Protein 5YX6 (pdb70)

Organism: Mycobacterium tuberculosis (strain ATCC 25618 / H37Rv) (NCBI:txid83332)

B-factor: mean 38.95, std 10.03, range [18.24, 86.22]

Secondary structure (DSSP, 8-state):
----TTTT-EEEE---SSHHHHHHHHHHHTT-EEEEEE-TT--GGGT--EEETTEEEE-TTTGGG-TT-EEEE--TTSHHHHHHHHHHHHT-SEEEE-S-TTHHHHTT-SHHHHHHH-TT-EEEEEESS-SSSSTT-S---HHHHHHHTTTTTT---TTSPPPPPSS-HHHHHHHHHHHHHHHHHHHHHHHH----EEEEEHHHHHHHHTHHHHHHHH----SEEEEE-SSSEEEEE--SHHHHHHHHHHTT-THHHH-TTTSSHHHHHHTHHHHHHHHHHHHTTS-HHHHHHHHHHTT-EEEE---HHHHTTSHHHHHTT-EEEE--EEEEPPS-EESSS-----PPPPPTTTTHHHH-/----TTTT-EEEE---TTHHHHHHHHHHHTT-EEEEEE-TT--GGGT----TTTGGG-TT-EEEE--TTSHHHHHHHHHHHTT-SEEEE-SPTTHHHHTT-SHHHHHHH-TT-EEEEEESS-SSSSGGGS---HHHHHHHTTTTTT---TTSPPPPPSS-HHHHHHHHHHHHHHHHHHHHHHHH----EEEEEHHHHHHHHTHHHHHHHHH---SEEEEE-SSSEEEEE--SHHHHHHHHHHTT-THHHH-TTTSSHHHHHHTHHHHHHHHHHHHTTS-HHHHHHHHHHTT-EEEE---HHHHTTSHHHHHTT-EEEESSSSS-EEEEPPS-EESSS-----PPPPPTTTTHHHH-/----TTTT-EEEE---SSHHHHHHHHHHHTT-EEEEEE-TT--GGGT------TTTGGG-TT-EEEE--TTSHHHHHHHHHHHTT-SEEEE-SPTTHHHHTT-SHHHHHTT-TT-EEEEEESS-SSSGGG-S---HHHHHHHTTTTTT---TTSPPPPPSS-HHHHHHHHHHHHHHHHHHHHHHHH----EEEEEHHHHHHHHTHHHHHHHH----SEEEEE-SSSEEEEE--SHHHHHHHHHHTT-GGGSS-TTTSSHHHHHHTHHHHHHHHHHHHTTS-HHHHHHHHHHTT-EEEE---HHHHTTSHHHHHTT-EEE---EEEPPS-EESSS-----SPPPPTTTTHHHHS--/----TTTT-EEEE---TTHHHHHHHHHHHTT-EEEEEE-TT--GGGT----GGG-TT-EEEE--TTSHHHHHHHHHHHTT-SEEEE-SPTTHHHHTT-SHHHHHHH-TT-EEEEEESS-SSSSTT-----HHHHHHHTTTTTT---TTSPPPPPSS-HHHHHHHHHHHHHHHHHHHHHHHH----EEEEEHHHHHHHHTHHHHHHHH---SEEEEE-SBSEEEEE--SHHHHHHHHHHTT-THHHH-TTTSSHHHHHHTHHHHHHHHHHHHTTSBHHHHHHHHHHTT-EEEE---HHHHTTSHHHHHTT-EEEE-SSSS-EEEEPPS-EESSS-----PPPPPTTTTHHHH--

Sequence (1424 aa):
NPAKPLDGFRVLDFTQNVAGPLAGQVLVDLGAEVIKVEAPGGEAARQITSVLPGRPPLATYFLPNNRGKKSVTVDLTTEQAKQQMLRLADTADVVLEAFRPGTMEKLGLGPDDLRSRNPNLIYARLTAYGGNGPHGSRPGIDLVVAAEAGMTTGMPTPEGKPQIIPFQLVDNASGHVLAQAVLAALLHRERNGVADVVQVAMYDVAVGLQANQLMMHLNRTQPSDAFRTADGYIVISAYVPKHWQKLCYLIGRPDLVEDQRFAEQRSRSINYAELTAELELALASKTATEWVQLLQANGLMACLAHTWKQVVDTPLFAENDLTLEVGTITVIRTPARYASFRAVVTDPPPTAGEHNAVFLNPAKPLDGFRVLDFTQNVAGPLAGQVLVDLGAEVIKVEAPGGEAARQITLATYFLPNNRGKKSVTVDLTTEQAKQQMLRLADTADVVLEAFRPGTMEKLGLGPDDLRSRNPNLIYARLTAYGGNGPHGSRPGIDLVVAAEAGMTTGMPTPEGKPQIIPFQLVDNASGHVLAQAVLAALLHRERNGVADVVQVAMYDVAVGLQANQLMMHLNRTQPSDAFRTADGYIVISAYVPKHWQKLCYLIGRPDLVEDQRFAEQRSRSINYAELTAELELALASKTATEWVQLLQANGLMACLAHTWKQVVDTPLFAENDLTLEVGRGADTITVIRTPARYASFRAVVTDPPPTAGEHNAVFLNPAKPLDGFRVLDFTQNVAGPLAGQVLVDLGAEVIKVEAPGGEAARQITSPLATYFLPNNRGKKSVTVDLTTEQAKQQMLRLADTADVVLEAFRPGTMEKLGLGPDDLRSRNPNLIYARLTAYGGNGPHGSRPGIDLVVAAEAGMTTGMPTPEGKPQIIPFQLVDNASGHVLAQAVLAALLHRERNGVADVVQVAMYDVAVGLQANQLMMHLNRTQPSDAFRTADGYIVISAYVPKHWQKLCYLIGRPDLVEDQRFAEQRSRSINYAELTAELELALASKTATEWVQLLQANGLMACLAHTWKQVVDTPLFAENDLTLEVTITVIRTPARYASFRAVVTDPPPTAGEHNAVFLARNPAKPLDGFRVLDFTQNVAGPLAGQVLVDLGAEVIKVEAPGGEAARQITYFLPNNRGKKSVTVDLTTEQAKQQMLRLADTADVVLEAFRPGTMEKLGLGPDDLRSRNPNLIYARLTAYGGNGPHGSRPGIDLVVAAEAGMTTGMPTPEGKPQIIPFQLVDNASGHVLAQAVLAALLHRERNGVADVVQVAMYDVAVGLQANQLMMHLNTQPSDAFRTADGYIVISAYVPKHWQKLCYLIGRPDLVEDQRFAEQRSRSINYAELTAELELALASKTATEWVQLLQANGLMACLAHTWKQVVDTPLFAENDLTLEVGRGADTITVIRTPARYASFRAVVTDPPPTAGEHNAVFLA

Structure (mmCIF, N/CA/C/O backbone):
data_5YX6
#
_entry.id   5YX6
#
_cell.length_a   68.261
_cell.length_b   101.922
_cell.length_c   241.324
_cell.angle_alpha   90.00
_cell.angle_beta   90.00
_cell.angle_gamma   90.00
#
_symmetry.space_group_name_H-M   'P 21 21 21'
#
loop_
_entity.id
_entity.type
_entity.pdbx_description
1 polymer 'Uncharacterized protein Rv3272'
2 non-polymer BENZAMIDINE
3 non-polymer GLYCEROL
4 water water
#
loop_
_atom_site.group_PDB
_atom_site.id
_atom_site.type_symbol
_atom_site.label_atom_id
_atom_site.label_alt_id
_atom_site.label_comp_id
_atom_site.label_asym_id
_atom_site.label_entity_id
_atom_site.label_seq_id
_atom_site.pdbx_PDB_ins_code
_atom_site.Cartn_x
_atom_site.Cartn_y
_atom_site.Cartn_z
_atom_site.occupancy
_atom_site.B_iso_or_equiv
_atom_site.auth_seq_id
_atom_site.auth_comp_id
_atom_site.auth_asym_id
_atom_site.auth_atom_id
_atom_site.pdbx_PDB_model_num
ATOM 1 N N . ASN A 1 5 ? -16.032 29.852 -52.298 1.00 53.41 5 ASN A N 1
ATOM 2 C CA . ASN A 1 5 ? -15.537 29.904 -53.671 1.00 54.13 5 ASN A CA 1
ATOM 3 C C . ASN A 1 5 ? -15.091 28.542 -54.244 1.00 49.96 5 ASN A C 1
ATOM 4 O O . ASN A 1 5 ? -15.492 28.201 -55.362 1.00 52.22 5 ASN A O 1
ATOM 6 N N . PRO A 1 6 ? -14.251 27.769 -53.510 1.00 42.97 6 PRO A N 1
ATOM 7 C CA . PRO A 1 6 ? -13.862 26.474 -54.090 1.00 37.24 6 PRO A CA 1
ATOM 8 C C . PRO A 1 6 ? -14.984 25.436 -54.068 1.00 42.08 6 PRO A C 1
ATOM 9 O O . PRO A 1 6 ? -15.871 25.491 -53.217 1.00 42.70 6 PRO A O 1
ATOM 13 N N . ALA A 1 7 ? -14.912 24.471 -54.977 1.00 41.49 7 ALA A N 1
ATOM 14 C CA . ALA A 1 7 ? -15.921 23.423 -55.071 1.00 37.35 7 ALA A CA 1
ATOM 15 C C . ALA A 1 7 ? -16.041 22.600 -53.790 1.00 35.91 7 ALA A C 1
ATOM 16 O O . ALA A 1 7 ? -15.049 22.325 -53.116 1.00 34.54 7 ALA A O 1
ATOM 18 N N . LYS A 1 8 ? -17.265 22.200 -53.467 1.00 34.37 8 LYS A N 1
ATOM 19 C CA . LYS A 1 8 ? -17.506 21.323 -52.326 1.00 33.85 8 LYS A CA 1
ATOM 20 C C . LYS A 1 8 ? -18.096 20.019 -52.844 1.00 32.97 8 LYS A C 1
ATOM 21 O O . LYS A 1 8 ? -18.774 20.018 -53.875 1.00 31.42 8 LYS A O 1
ATOM 27 N N . PRO A 1 9 ? -17.866 18.910 -52.121 1.00 27.31 9 PRO A N 1
ATOM 28 C CA . PRO A 1 9 ? -18.247 17.581 -52.618 1.00 30.12 9 PRO A CA 1
ATOM 29 C C . PRO A 1 9 ? -19.695 17.456 -53.101 1.00 31.16 9 PRO A C 1
ATOM 30 O O . PRO A 1 9 ? -19.915 16.754 -54.081 1.00 28.84 9 PRO A O 1
ATOM 34 N N . LEU A 1 10 ? -20.636 18.143 -52.453 1.00 28.30 10 LEU A N 1
ATOM 35 C CA . LEU A 1 10 ? -22.059 17.964 -52.715 1.00 26.09 10 LEU A CA 1
ATOM 36 C C . LEU A 1 10 ? -22.755 19.136 -53.415 1.00 30.95 10 LEU A C 1
ATOM 37 O O . LEU A 1 10 ? -23.982 19.241 -53.357 1.00 31.12 10 LEU A O 1
ATOM 42 N N . ASP A 1 11 ? -21.988 20.027 -54.039 1.00 34.20 11 ASP A N 1
ATOM 43 C CA . ASP A 1 11 ? -22.572 21.096 -54.862 1.00 37.07 11 ASP A CA 1
ATOM 44 C C . ASP A 1 11 ? -23.588 20.536 -55.850 1.00 35.71 11 ASP A C 1
ATOM 45 O O . ASP A 1 11 ? -23.327 19.538 -56.525 1.00 34.68 11 ASP A O 1
ATOM 50 N N . GLY A 1 12 ? -24.756 21.163 -55.908 1.00 31.02 12 GLY A N 1
ATOM 51 C CA . GLY A 1 12 ? -25.772 20.761 -56.854 1.00 30.16 12 GLY A CA 1
ATOM 52 C C . GLY A 1 12 ? -26.768 19.750 -56.316 1.00 34.05 12 GLY A C 1
ATOM 53 O O . GLY A 1 12 ? -27.821 19.557 -56.917 1.00 43.02 12 GLY A O 1
ATOM 54 N N . PHE A 1 13 ? -26.462 19.110 -55.188 1.00 32.87 13 PHE A N 1
ATOM 55 C CA . PHE A 1 13 ? -27.389 18.134 -54.604 1.00 32.06 13 PHE A CA 1
ATOM 56 C C . PHE A 1 13 ? -28.419 18.811 -53.704 1.00 32.08 13 PHE A C 1
ATOM 57 O O . PHE A 1 13 ? -28.083 19.687 -52.904 1.00 34.71 13 PHE A O 1
ATOM 65 N N . ARG A 1 14 ? -29.665 18.371 -53.808 1.00 28.83 14 ARG A N 1
ATOM 66 C CA . ARG A 1 14 ? -30.730 18.932 -52.993 1.00 27.40 14 ARG A CA 1
ATOM 67 C C . ARG A 1 14 ? -31.261 17.896 -52.007 1.00 25.61 14 ARG A C 1
ATOM 68 O O . ARG A 1 14 ? -31.566 16.765 -52.379 1.00 24.09 14 ARG A O 1
ATOM 76 N N . VAL A 1 15 ? -31.365 18.292 -50.745 1.00 27.77 15 VAL A N 1
ATOM 77 C CA . VAL A 1 15 ? -31.820 17.395 -49.695 1.00 27.16 15 VAL A CA 1
ATOM 78 C C . VAL A 1 15 ? -33.093 17.932 -49.060 1.00 26.31 15 VAL A C 1
ATOM 79 O O . VAL A 1 15 ? -33.164 19.100 -48.698 1.00 30.24 15 VAL A O 1
ATOM 83 N N . LEU A 1 16 ? -34.096 17.073 -48.938 1.00 27.77 16 LEU A N 1
ATOM 84 C CA . LEU A 1 16 ? -35.333 17.398 -48.232 1.00 30.67 16 LEU A CA 1
ATOM 85 C C . LEU A 1 16 ? -35.289 16.839 -46.818 1.00 30.63 16 LEU A C 1
ATOM 86 O O . LEU A 1 16 ? -35.368 15.624 -46.638 1.00 31.79 16 LEU A O 1
ATOM 91 N N . ASP A 1 17 ? -35.175 17.714 -45.823 1.00 28.64 17 ASP A N 1
ATOM 92 C CA . ASP A 1 17 ? -34.908 17.277 -44.445 1.00 31.33 17 ASP A CA 1
ATOM 93 C C . ASP A 1 17 ? -36.162 17.367 -43.570 1.00 30.70 17 ASP A C 1
ATOM 94 O O . ASP A 1 17 ? -36.511 18.451 -43.109 1.00 28.21 17 ASP A O 1
ATOM 99 N N . PHE A 1 18 ? -36.811 16.229 -43.323 1.00 27.96 18 PHE A N 1
ATOM 100 C CA . PHE A 1 18 ? -38.016 16.182 -42.477 1.00 36.16 18 PHE A CA 1
ATOM 101 C C . PHE A 1 18 ? -37.712 15.979 -40.980 1.00 37.14 18 PHE A C 1
ATOM 102 O O . PHE A 1 18 ? -38.638 15.912 -40.169 1.00 37.16 18 PHE A O 1
ATOM 110 N N . THR A 1 19 ? -36.434 15.893 -40.612 1.00 32.89 19 THR A N 1
ATOM 111 C CA . THR A 1 19 ? -36.039 15.490 -39.251 1.00 35.04 19 THR A CA 1
ATOM 112 C C . THR A 1 19 ? -36.212 16.580 -38.191 1.00 34.87 19 THR A C 1
ATOM 113 O O . THR A 1 19 ? -36.270 17.765 -38.509 1.00 40.20 19 THR A O 1
ATOM 117 N N . GLN A 1 20 ? -36.299 16.171 -36.928 1.00 38.76 20 GLN A N 1
ATOM 118 C CA . GLN A 1 20 ? -36.348 17.122 -35.813 1.00 45.39 20 GLN A CA 1
ATOM 119 C C . GLN A 1 20 ? -35.365 16.756 -34.708 1.00 41.68 20 GLN A C 1
ATOM 120 O O . GLN A 1 20 ? -34.782 15.673 -34.722 1.00 41.55 20 GLN A O 1
ATOM 126 N N . ASN A 1 21 ? -35.201 17.671 -33.755 1.00 41.71 21 ASN A N 1
ATOM 127 C CA . ASN A 1 21 ? -34.368 17.462 -32.570 1.00 38.65 21 ASN A CA 1
ATOM 128 C C . ASN A 1 21 ? -32.889 17.416 -32.962 1.00 37.57 21 ASN A C 1
ATOM 129 O O . ASN A 1 21 ? -32.424 18.347 -33.621 1.00 42.14 21 ASN A O 1
ATOM 134 N N . VAL A 1 22 ? -32.135 16.377 -32.599 1.00 41.20 22 VAL A N 1
ATOM 135 C CA . VAL A 1 22 ? -30.669 16.490 -32.765 1.00 38.39 22 VAL A CA 1
ATOM 136 C C . VAL A 1 22 ? -30.012 15.564 -33.804 1.00 32.42 22 VAL A C 1
ATOM 137 O O . VAL A 1 22 ? -29.278 16.051 -34.661 1.00 34.72 22 VAL A O 1
ATOM 141 N N . ALA A 1 23 ? -30.259 14.257 -33.735 1.00 33.52 23 ALA A N 1
ATOM 142 C CA . ALA A 1 23 ? -29.557 13.284 -34.590 1.00 29.88 23 ALA A CA 1
ATOM 143 C C . ALA A 1 23 ? -29.725 13.553 -36.098 1.00 35.05 23 ALA A C 1
ATOM 144 O O . ALA A 1 23 ? -28.739 13.758 -36.820 1.00 33.53 23 ALA A O 1
ATOM 146 N N . GLY A 1 24 ? -30.966 13.523 -36.574 1.00 32.96 24 GLY A N 1
ATOM 147 C CA . GLY A 1 24 ? -31.254 13.804 -37.969 1.00 28.11 24 GLY A CA 1
ATOM 148 C C . GLY A 1 24 ? -30.778 15.167 -38.444 1.00 31.25 24 GLY A C 1
ATOM 149 O O . GLY A 1 24 ? -30.199 15.281 -39.528 1.00 33.76 24 GLY A O 1
ATOM 150 N N . PRO A 1 25 ? -31.044 16.221 -37.660 1.00 33.46 25 PRO A N 1
ATOM 151 C CA . PRO A 1 25 ? -30.530 17.531 -38.081 1.00 32.10 25 PRO A CA 1
ATOM 152 C C . PRO A 1 25 ? -28.998 17.641 -38.127 1.00 29.49 25 PRO A C 1
ATOM 153 O O . PRO A 1 25 ? -28.506 18.434 -38.927 1.00 28.80 25 PRO A O 1
ATOM 157 N N . LEU A 1 26 ? -28.267 16.910 -37.285 1.00 26.75 26 LEU A N 1
ATOM 158 C CA . LEU A 1 26 ? -26.804 16.927 -37.356 1.00 28.62 26 LEU A CA 1
ATOM 159 C C . LEU A 1 26 ? -26.338 16.367 -38.687 1.00 26.02 26 LEU A C 1
ATOM 160 O O . LEU A 1 26 ? -25.450 16.929 -39.320 1.00 30.18 26 LEU A O 1
ATOM 165 N N . ALA A 1 27 ? -26.948 15.261 -39.108 1.00 28.51 27 ALA A N 1
ATOM 166 C CA . ALA A 1 27 ? -26.680 14.680 -40.419 1.00 28.04 27 ALA A CA 1
ATOM 167 C C . ALA A 1 27 ? -26.940 15.726 -41.494 1.00 26.16 27 ALA A C 1
ATOM 168 O O . ALA A 1 27 ? -26.157 15.878 -42.420 1.00 26.66 27 ALA A O 1
ATOM 170 N N . GLY A 1 28 ? -28.038 16.462 -41.356 1.00 28.79 28 GLY A N 1
ATOM 171 C CA . GLY A 1 28 ? -28.332 17.545 -42.275 1.00 27.80 28 GLY A CA 1
ATOM 172 C C . GLY A 1 28 ? -27.248 18.613 -42.280 1.00 30.30 28 GLY A C 1
ATOM 173 O O . GLY A 1 28 ? -26.905 19.148 -43.336 1.00 27.43 28 GLY A O 1
ATOM 174 N N . GLN A 1 29 ? -26.717 18.927 -41.098 1.00 25.32 29 GLN A N 1
ATOM 175 C CA . GLN A 1 29 ? -25.675 19.938 -40.958 1.00 29.02 29 GLN A CA 1
ATOM 176 C C . GLN A 1 29 ? -24.368 19.494 -41.607 1.00 27.40 29 GLN A C 1
ATOM 177 O O . GLN A 1 29 ? -23.664 20.307 -42.189 1.00 31.54 29 GLN A O 1
ATOM 183 N N . VAL A 1 30 ? -24.043 18.210 -41.485 1.00 24.51 30 VAL A N 1
ATOM 184 C CA . VAL A 1 30 ? -22.873 17.649 -42.146 1.00 28.11 30 VAL A CA 1
ATOM 185 C C . VAL A 1 30 ? -22.985 17.793 -43.658 1.00 27.96 30 VAL A C 1
ATOM 186 O O . VAL A 1 30 ? -22.030 18.173 -44.319 1.00 28.49 30 VAL A O 1
ATOM 190 N N . LEU A 1 31 ? -24.155 17.480 -44.198 1.00 26.63 31 LEU A N 1
ATOM 191 C CA . LEU A 1 31 ? -24.410 17.639 -45.626 1.00 27.50 31 LEU A CA 1
ATOM 192 C C . LEU A 1 31 ? -24.291 19.088 -46.095 1.00 29.71 31 LEU A C 1
ATOM 193 O O . LEU A 1 31 ? -23.736 19.358 -47.166 1.00 28.75 31 LEU A O 1
ATOM 198 N N . VAL A 1 32 ? -24.807 20.014 -45.290 1.00 25.40 32 VAL A N 1
ATOM 199 C CA . VAL A 1 32 ? -24.677 21.441 -45.561 1.00 26.73 32 VAL A CA 1
ATOM 200 C C . VAL A 1 32 ? -23.220 21.859 -45.619 1.00 28.29 32 VAL A C 1
ATOM 201 O O . VAL A 1 32 ? -22.816 22.575 -46.528 1.00 27.95 32 VAL A O 1
ATOM 205 N N . ASP A 1 33 ? -22.433 21.401 -44.649 1.00 31.94 33 ASP A N 1
ATOM 206 C CA . ASP A 1 33 ? -21.011 21.729 -44.593 1.00 30.11 33 ASP A CA 1
ATOM 207 C C . ASP A 1 33 ? -20.282 21.226 -45.843 1.00 31.56 33 ASP A C 1
ATOM 208 O O . ASP A 1 33 ? -19.293 21.813 -46.283 1.00 31.71 33 ASP A O 1
ATOM 213 N N . LEU A 1 34 ? -20.786 20.139 -46.415 1.00 27.42 34 LEU A N 1
ATOM 214 C CA . LEU A 1 34 ? -20.195 19.553 -47.606 1.00 28.11 34 LEU A CA 1
ATOM 215 C C . LEU A 1 34 ? -20.796 20.132 -48.896 1.00 27.64 34 LEU A C 1
ATOM 216 O O . LEU A 1 34 ? -20.477 19.677 -49.993 1.00 28.32 34 LEU A O 1
ATOM 221 N N . GLY A 1 35 ? -21.654 21.140 -48.761 1.00 27.91 35 GLY A N 1
ATOM 222 C CA . GLY A 1 35 ? -22.111 21.908 -49.906 1.00 29.29 35 GLY A CA 1
ATOM 223 C C . GLY A 1 35 ? -23.513 21.643 -50.443 1.00 29.52 35 GLY A C 1
ATOM 224 O O . GLY A 1 35 ? -23.942 22.271 -51.417 1.00 30.68 35 GLY A O 1
ATOM 225 N N . ALA A 1 36 ? -24.247 20.735 -49.814 1.00 29.73 36 ALA A N 1
ATOM 226 C CA . ALA A 1 36 ? -25.590 20.405 -50.293 1.00 27.74 36 ALA A CA 1
ATOM 227 C C . ALA A 1 36 ? -26.583 21.517 -49.971 1.00 28.63 36 ALA A C 1
ATOM 228 O O . ALA A 1 36 ? -26.416 22.251 -48.999 1.00 27.89 36 ALA A O 1
ATOM 230 N N . GLU A 1 37 ? -27.601 21.660 -50.810 1.00 30.28 37 GLU A N 1
ATOM 231 C CA . GLU A 1 37 ? -28.737 22.504 -50.481 1.00 28.65 37 GLU A CA 1
ATOM 232 C C . GLU A 1 37 ? -29.717 21.673 -49.673 1.00 28.36 37 GLU A C 1
ATOM 233 O O . GLU A 1 37 ? -30.352 20.772 -50.207 1.00 30.70 37 GLU A O 1
ATOM 239 N N . VAL A 1 38 ? -29.846 21.981 -48.388 1.00 30.50 38 VAL A N 1
ATOM 240 C CA . VAL A 1 38 ? -30.689 21.193 -47.501 1.00 27.85 38 VAL A CA 1
ATOM 241 C C . VAL A 1 38 ? -31.921 21.974 -47.071 1.00 26.45 38 VAL A C 1
ATOM 242 O O . VAL A 1 38 ? -31.825 23.028 -46.459 1.00 28.85 38 VAL A O 1
ATOM 246 N N . ILE A 1 39 ? -33.087 21.446 -47.407 1.00 28.51 39 ILE A N 1
ATOM 247 C CA . ILE A 1 39 ? -34.341 22.140 -47.157 1.00 27.70 39 ILE A CA 1
ATOM 248 C C . ILE A 1 39 ? -35.079 21.483 -46.005 1.00 27.20 39 ILE A C 1
ATOM 249 O O . ILE A 1 39 ? -35.518 20.336 -46.126 1.00 26.18 39 ILE A O 1
ATOM 254 N N . LYS A 1 40 ? -35.178 22.199 -44.885 1.00 25.96 40 LYS A N 1
ATOM 255 C CA . LYS A 1 40 ? -35.955 21.744 -43.738 1.00 30.07 40 LYS A CA 1
ATOM 256 C C . LYS A 1 40 ? -37.439 21.797 -44.067 1.00 28.07 40 LYS A C 1
ATOM 257 O O . LYS A 1 40 ? -37.901 22.746 -44.686 1.00 26.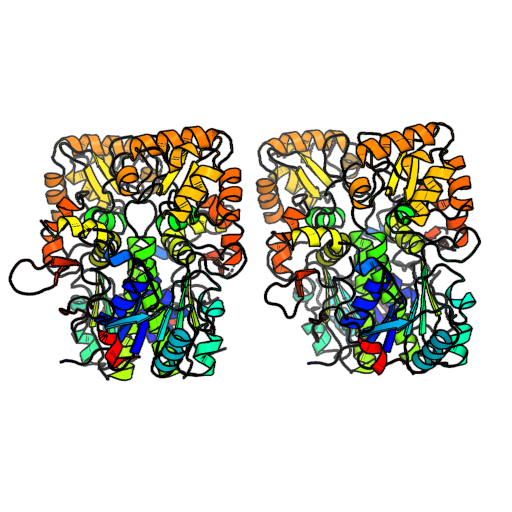56 40 LYS A O 1
ATOM 263 N N . VAL A 1 41 ? -38.171 20.770 -43.658 1.00 27.14 41 VAL A N 1
ATOM 264 C CA . VAL A 1 41 ? -39.619 20.776 -43.731 1.00 29.77 41 VAL A CA 1
ATOM 265 C C . VAL A 1 41 ? -40.172 20.833 -42.305 1.00 34.08 41 VAL A C 1
ATOM 266 O O . VAL A 1 41 ? -40.036 19.876 -41.549 1.00 36.66 41 VAL A O 1
ATOM 270 N N . GLU A 1 42 ? -40.775 21.959 -41.927 1.00 35.24 42 GLU A N 1
ATOM 271 C CA . GLU A 1 42 ? -41.234 22.134 -40.547 1.00 34.47 42 GLU A CA 1
ATOM 272 C C . GLU A 1 42 ? -42.752 22.254 -40.463 1.00 41.28 42 GLU A C 1
ATOM 273 O O . GLU A 1 42 ? -43.421 22.609 -41.439 1.00 34.11 42 GLU A O 1
ATOM 279 N N . ALA A 1 43 ? -43.285 21.951 -39.283 1.00 40.83 43 ALA A N 1
ATOM 280 C CA . ALA A 1 43 ? -44.693 22.159 -38.997 1.00 40.73 43 ALA A CA 1
ATOM 281 C C . ALA A 1 43 ? -44.977 23.652 -39.022 1.00 45.35 43 ALA A C 1
ATOM 282 O O . ALA A 1 43 ? -44.055 24.445 -38.820 1.00 39.09 43 ALA A O 1
ATOM 284 N N . PRO A 1 44 ? -46.236 24.043 -39.314 1.00 46.52 44 PRO A N 1
ATOM 285 C CA . PRO A 1 44 ? -46.607 25.462 -39.341 1.00 44.23 44 PRO A CA 1
ATOM 286 C C . PRO A 1 44 ? -46.156 26.163 -38.071 1.00 43.15 44 PRO A C 1
ATOM 287 O O . PRO A 1 44 ? -46.399 25.652 -36.976 1.00 46.35 44 PRO A O 1
ATOM 291 N N . GLY A 1 45 ? -45.492 27.301 -38.209 1.00 44.76 45 GLY A N 1
ATOM 292 C CA . GLY A 1 45 ? -45.032 28.036 -37.045 1.00 50.10 45 GLY A CA 1
ATOM 293 C C . GLY A 1 45 ? -43.602 27.690 -36.669 1.00 50.03 45 GLY A C 1
ATOM 294 O O . GLY A 1 45 ? -43.016 28.332 -35.792 1.00 51.79 45 GLY A O 1
ATOM 295 N N . GLY A 1 46 ? -43.043 26.673 -37.325 1.00 44.54 46 GLY A N 1
ATOM 296 C CA . GLY A 1 46 ? -41.691 26.223 -37.033 1.00 42.60 46 GLY A CA 1
ATOM 297 C C . GLY A 1 46 ? -41.527 24.997 -36.153 1.00 40.00 46 GLY A C 1
ATOM 298 O O . GLY A 1 46 ? -42.444 24.587 -35.453 1.00 45.15 46 GLY A O 1
ATOM 299 N N . GLU A 1 47 ? -40.334 24.414 -36.204 1.00 43.02 47 GLU A N 1
ATOM 300 C CA . GLU A 1 47 ? -39.984 23.256 -35.392 1.00 45.31 47 GLU A CA 1
ATOM 301 C C . GLU A 1 47 ? -40.037 23.623 -33.905 1.00 45.26 47 GLU A C 1
ATOM 302 O O . GLU A 1 47 ? -39.674 24.735 -33.521 1.00 44.16 47 GLU A O 1
ATOM 308 N N . ALA A 1 48 ? -40.474 22.691 -33.067 1.00 39.56 48 ALA A N 1
ATOM 309 C CA . ALA A 1 48 ? -40.630 22.974 -31.640 1.00 48.13 48 ALA A CA 1
ATOM 310 C C . ALA A 1 48 ? -39.300 23.310 -30.952 1.00 47.11 48 ALA A C 1
ATOM 311 O O . ALA A 1 48 ? -39.259 24.089 -29.999 1.00 46.27 48 ALA A O 1
ATOM 313 N N . ALA A 1 49 ? -38.215 22.715 -31.438 1.00 45.82 49 ALA A N 1
ATOM 314 C CA . ALA A 1 49 ? -36.894 22.924 -30.850 1.00 43.82 49 ALA A CA 1
ATOM 315 C C . ALA A 1 49 ? -36.404 24.367 -30.966 1.00 44.34 49 ALA A C 1
ATOM 316 O O . ALA A 1 49 ? -35.431 24.742 -30.318 1.00 42.04 49 ALA A O 1
ATOM 318 N N . ARG A 1 50 ? -37.045 25.158 -31.822 1.00 42.69 50 ARG A N 1
ATOM 319 C CA . ARG A 1 50 ? -36.726 26.581 -31.931 1.00 44.56 50 ARG A CA 1
ATOM 320 C C . ARG A 1 50 ? -37.040 27.310 -30.627 1.00 48.78 50 ARG A C 1
ATOM 321 O O . ARG A 1 50 ? -36.408 28.313 -30.301 1.00 48.37 50 ARG A O 1
ATOM 329 N N . GLN A 1 51 ? -38.022 26.802 -29.888 1.00 45.68 51 GLN A N 1
ATOM 330 C CA . GLN A 1 51 ? -38.524 27.506 -28.717 1.00 51.61 51 GLN A CA 1
ATOM 331 C C . GLN A 1 51 ? -37.789 27.104 -27.438 1.00 51.83 51 GLN A C 1
ATOM 332 O O . GLN A 1 51 ? -37.746 27.874 -26.480 1.00 51.46 51 GLN A O 1
ATOM 338 N N . ILE A 1 52 ? -37.212 25.904 -27.428 1.00 48.96 52 ILE A N 1
ATOM 339 C CA . ILE A 1 52 ? -36.443 25.430 -26.277 1.00 51.12 52 ILE A CA 1
ATOM 340 C C . ILE A 1 52 ? -35.154 26.234 -26.113 1.00 52.55 52 ILE A C 1
ATOM 341 O O . ILE A 1 52 ? -34.153 25.965 -26.780 1.00 53.75 52 ILE A O 1
ATOM 346 N N . THR A 1 53 ? -35.186 27.234 -25.242 1.00 50.85 53 THR A N 1
ATOM 347 C CA . THR A 1 53 ? -34.067 28.161 -25.119 1.00 52.78 53 THR A CA 1
ATOM 348 C C . THR A 1 53 ? -33.293 28.043 -23.793 1.00 55.38 53 THR A C 1
ATOM 349 O O . THR A 1 53 ? -33.800 27.492 -22.814 1.00 53.70 53 THR A O 1
ATOM 353 N N . SER A 1 54 ? -32.064 28.560 -23.779 1.00 51.53 54 SER A N 1
ATOM 354 C CA . SER A 1 54 ? -31.282 28.702 -22.550 1.00 52.12 54 SER A CA 1
ATOM 355 C C . SER A 1 54 ? -30.943 30.176 -22.292 1.00 53.31 54 SER A C 1
ATOM 356 O O . SER A 1 54 ? -30.673 30.935 -23.226 1.00 51.77 54 SER A O 1
ATOM 359 N N . VAL A 1 55 ? -30.953 30.568 -21.019 1.00 51.73 55 VAL A N 1
ATOM 360 C CA . VAL A 1 55 ? -30.759 31.967 -20.625 1.00 54.52 55 VAL A CA 1
ATOM 361 C C . VAL A 1 55 ? -29.331 32.496 -20.818 1.00 52.49 55 VAL A C 1
ATOM 362 O O . VAL A 1 55 ? -28.367 31.908 -20.329 1.00 52.82 55 VAL A O 1
ATOM 366 N N . LEU A 1 56 ? -29.216 33.616 -21.528 1.00 48.28 56 LEU A N 1
ATOM 367 C CA . LEU A 1 56 ? -27.961 34.350 -21.658 1.00 48.59 56 LEU A CA 1
ATOM 368 C C . LEU A 1 56 ? -28.113 35.726 -21.036 1.00 52.47 56 LEU A C 1
ATOM 369 O O . LEU A 1 56 ? -28.772 36.582 -21.621 1.00 57.80 56 LEU A O 1
ATOM 374 N N . PRO A 1 57 ? -27.516 35.948 -19.853 1.00 50.10 57 PRO A N 1
ATOM 375 C CA . PRO A 1 57 ? -27.626 37.227 -19.133 1.00 46.65 57 PRO A CA 1
ATOM 376 C C . PRO A 1 57 ? -27.346 38.460 -20.004 1.00 51.13 57 PRO A C 1
ATOM 377 O O . PRO A 1 57 ? -26.237 38.593 -20.539 1.00 50.37 57 PRO A O 1
ATOM 381 N N . GLY A 1 58 ? -28.375 39.308 -20.133 1.00 51.13 58 GLY A N 1
ATOM 382 C CA . GLY A 1 58 ? -28.401 40.582 -20.879 1.00 46.35 58 GLY A CA 1
ATOM 383 C C . GLY A 1 58 ? -28.721 40.437 -22.371 1.00 51.43 58 GLY A C 1
ATOM 384 O O . GLY A 1 58 ? -28.745 41.431 -23.102 1.00 53.54 58 GLY A O 1
ATOM 385 N N . ARG A 1 59 ? -28.976 39.214 -22.823 1.00 52.60 59 ARG A N 1
ATOM 386 C CA . ARG A 1 59 ? -29.162 38.956 -24.248 1.00 50.12 59 ARG A CA 1
ATOM 387 C C . ARG A 1 59 ? -30.367 38.058 -24.495 1.00 50.24 59 ARG A C 1
ATOM 388 O O . ARG A 1 59 ? -30.807 37.352 -23.587 1.00 48.13 59 ARG A O 1
ATOM 396 N N . PRO A 1 60 ? -30.916 38.091 -25.724 1.00 54.51 60 PRO A N 1
ATOM 397 C CA . PRO A 1 60 ? -31.975 37.131 -26.060 1.00 53.72 60 PRO A CA 1
ATOM 398 C C . PRO A 1 60 ? -31.516 35.686 -25.828 1.00 53.98 60 PRO A C 1
ATOM 399 O O . PRO A 1 60 ? -30.354 35.356 -26.111 1.00 46.12 60 PRO A O 1
ATOM 403 N N . PRO A 1 61 ? -32.416 34.844 -25.292 1.00 52.98 61 PRO A N 1
ATOM 404 C CA . PRO A 1 61 ? -32.189 33.413 -25.056 1.00 54.36 61 PRO A CA 1
ATOM 405 C C . PRO A 1 61 ? -31.594 32.676 -26.270 1.00 55.36 61 PRO A C 1
ATOM 406 O O . PRO A 1 61 ? -31.833 33.056 -27.423 1.00 53.32 61 PRO A O 1
ATOM 410 N N . LEU A 1 62 ? -30.830 31.622 -25.994 1.00 49.03 62 LEU A N 1
ATOM 411 C CA . LEU A 1 62 ? -30.162 30.842 -27.029 1.00 45.41 62 LEU A CA 1
ATOM 412 C C . LEU A 1 62 ? -30.830 29.483 -27.253 1.00 51.53 62 LEU A C 1
ATOM 413 O O . LEU A 1 62 ? -30.878 28.641 -26.352 1.00 51.29 62 LEU A O 1
ATOM 418 N N . ALA A 1 63 ? -31.374 29.299 -28.456 1.00 55.45 63 ALA A N 1
ATOM 419 C CA . ALA A 1 63 ? -31.989 28.042 -28.884 1.00 49.16 63 ALA A CA 1
ATOM 420 C C . ALA A 1 63 ? -30.904 26.983 -29.002 1.00 43.96 63 ALA A C 1
ATOM 421 O O . ALA A 1 63 ? -30.462 26.643 -30.094 1.00 48.39 63 ALA A O 1
ATOM 423 N N . THR A 1 64 ? -30.459 26.487 -27.858 1.00 51.66 64 THR A N 1
ATOM 424 C CA . THR A 1 64 ? -29.276 25.643 -27.776 1.00 50.06 64 THR A CA 1
ATOM 425 C C . THR A 1 64 ? -29.370 24.329 -28.557 1.00 46.09 64 THR A C 1
ATOM 426 O O . THR A 1 64 ? -28.354 23.773 -28.958 1.00 47.84 64 THR A O 1
ATOM 430 N N . TYR A 1 65 ? -30.574 23.841 -28.811 1.00 46.10 65 TYR A N 1
ATOM 431 C CA . TYR A 1 65 ? -30.700 22.614 -29.589 1.00 48.66 65 TYR A CA 1
ATOM 432 C C . TYR A 1 65 ? -30.885 22.903 -31.083 1.00 50.44 65 TYR A C 1
ATOM 433 O O . TYR A 1 65 ? -30.338 22.190 -31.928 1.00 53.42 65 TYR A O 1
ATOM 442 N N . PHE A 1 66 ? -31.643 23.945 -31.413 1.00 41.90 66 PHE A N 1
ATOM 443 C CA . PHE A 1 66 ? -31.928 24.233 -32.813 1.00 40.99 66 PHE A CA 1
ATOM 444 C C . PHE A 1 66 ? -30.766 24.884 -33.579 1.00 36.57 66 PHE A C 1
ATOM 445 O O . PHE A 1 66 ? -30.394 24.435 -34.660 1.00 35.77 66 PHE A O 1
ATOM 453 N N . LEU A 1 67 ? -30.198 25.940 -33.016 1.00 35.93 67 LEU A N 1
ATOM 454 C CA . LEU A 1 67 ? -29.242 26.766 -33.750 1.00 39.11 67 LEU A CA 1
ATOM 455 C C . LEU A 1 67 ? -27.976 26.054 -34.275 1.00 39.42 67 LEU A C 1
ATOM 456 O O . LEU A 1 67 ? -27.585 26.270 -35.427 1.00 39.29 67 LEU A O 1
ATOM 461 N N . PRO A 1 68 ? -27.323 25.213 -33.450 1.00 42.03 68 PRO A N 1
ATOM 462 C CA . PRO A 1 68 ? -26.052 24.670 -33.952 1.00 35.21 68 PRO A CA 1
ATOM 463 C C . PRO A 1 68 ? -26.167 23.710 -35.144 1.00 36.75 68 PRO A C 1
ATOM 464 O O . PRO A 1 68 ? -25.200 23.585 -35.889 1.00 41.21 68 PRO A O 1
ATOM 468 N N . ASN A 1 69 ? -27.309 23.056 -35.334 1.00 35.27 69 ASN A N 1
ATOM 469 C CA . ASN A 1 69 ? -27.406 22.038 -36.374 1.00 33.86 69 ASN A CA 1
ATOM 470 C C . ASN A 1 69 ? -28.301 22.404 -37.572 1.00 36.01 69 ASN A C 1
ATOM 471 O O . ASN A 1 69 ? -28.684 21.526 -38.348 1.00 30.36 69 ASN A O 1
ATOM 476 N N . ASN A 1 70 ? -28.635 23.683 -37.730 1.00 33.17 70 ASN A N 1
ATOM 477 C CA . ASN A 1 70 ? -29.479 24.100 -38.851 1.00 30.63 70 ASN A CA 1
ATOM 478 C C . ASN A 1 70 ? -28.976 25.352 -39.551 1.00 30.68 70 ASN A C 1
ATOM 479 O O . ASN A 1 70 ? -29.732 26.047 -40.215 1.00 34.89 70 ASN A O 1
ATOM 484 N N . ARG A 1 71 ? -27.693 25.640 -39.399 1.00 30.48 71 ARG A N 1
ATOM 485 C CA . ARG A 1 71 ? -27.093 26.779 -40.065 1.00 31.65 71 ARG A CA 1
ATOM 486 C C . ARG A 1 71 ? -26.965 26.515 -41.563 1.00 35.27 71 ARG A C 1
ATOM 487 O O . ARG A 1 71 ? -26.599 25.416 -41.977 1.00 34.72 71 ARG A O 1
ATOM 495 N N . GLY A 1 72 ? -27.322 27.506 -42.375 1.00 37.34 72 GLY A N 1
ATOM 496 C CA . GLY A 1 72 ? -27.146 27.404 -43.812 1.00 33.81 72 GLY A CA 1
ATOM 497 C C . GLY A 1 72 ? -28.221 26.551 -44.451 1.00 29.35 72 GLY A C 1
ATOM 498 O O . GLY A 1 72 ? -28.169 26.261 -45.644 1.00 31.13 72 GLY A O 1
ATOM 499 N N . LYS A 1 73 ? -29.191 26.120 -43.657 1.00 31.02 73 LYS A N 1
ATOM 500 C CA . LYS A 1 73 ? -30.310 25.384 -44.215 1.00 29.08 73 LYS A CA 1
ATOM 501 C C . LYS A 1 73 ? -31.385 26.339 -44.712 1.00 34.26 73 LYS A C 1
ATOM 502 O O . LYS A 1 73 ? -31.374 27.527 -44.387 1.00 31.73 73 LYS A O 1
ATOM 508 N N . LYS A 1 74 ? -32.283 25.818 -45.539 1.00 31.55 74 LYS A N 1
ATOM 509 C CA . LYS A 1 74 ? -33.478 26.541 -45.931 1.00 31.04 74 LYS A CA 1
ATOM 510 C C . LYS A 1 74 ? -34.694 25.940 -45.252 1.00 30.34 74 LYS A C 1
ATOM 511 O O . LYS A 1 74 ? -34.632 24.826 -44.734 1.00 31.12 74 LYS A O 1
ATOM 517 N N . SER A 1 75 ? -35.796 26.681 -45.240 1.00 29.49 75 SER A N 1
ATOM 518 C CA . SER A 1 75 ? -36.987 26.233 -44.538 1.00 28.75 75 SER A CA 1
ATOM 519 C C . SER A 1 75 ? -38.276 26.436 -45.321 1.00 31.93 75 SER A C 1
ATOM 520 O O . SER A 1 75 ? -38.504 27.492 -45.924 1.00 31.11 75 SER A O 1
ATOM 523 N N . VAL A 1 76 ? -39.107 25.400 -45.319 1.00 26.60 76 VAL A N 1
ATOM 524 C CA . VAL A 1 76 ? -40.467 25.525 -45.793 1.00 30.14 76 VAL A CA 1
ATOM 525 C C . VAL A 1 76 ? -41.353 25.124 -44.626 1.00 35.97 76 VAL A C 1
ATOM 526 O O . VAL A 1 76 ? -41.010 24.241 -43.835 1.00 35.06 76 VAL A O 1
ATOM 530 N N . THR A 1 77 ? -42.477 25.813 -44.503 1.00 37.35 77 THR A N 1
ATOM 531 C CA . THR A 1 77 ? -43.445 25.518 -43.474 1.00 33.51 77 THR A CA 1
ATOM 532 C C . THR A 1 77 ? -44.673 24.923 -44.131 1.00 36.99 77 THR A C 1
ATOM 533 O O . THR A 1 77 ? -45.226 25.467 -45.097 1.00 38.33 77 THR A O 1
ATOM 537 N N . VAL A 1 78 ? -45.079 23.772 -43.620 1.00 35.82 78 VAL A N 1
ATOM 538 C CA . VAL A 1 78 ? -46.171 23.045 -44.229 1.00 42.98 78 VAL A CA 1
ATOM 539 C C . VAL A 1 78 ? -46.900 22.174 -43.203 1.00 44.16 78 VAL A C 1
ATOM 540 O O . VAL A 1 78 ? -46.283 21.665 -42.268 1.00 40.98 78 VAL A O 1
ATOM 544 N N . ASP A 1 79 ? -48.208 22.004 -43.387 1.00 44.36 79 ASP A N 1
ATOM 545 C CA . ASP A 1 79 ? -49.003 21.082 -42.572 1.00 49.25 79 ASP A CA 1
ATOM 546 C C . ASP A 1 79 ? -49.214 19.787 -43.340 1.00 48.03 79 ASP A C 1
ATOM 547 O O . ASP A 1 79 ? -50.048 19.731 -44.242 1.00 49.15 79 ASP A O 1
ATOM 552 N N . LEU A 1 80 ? -48.481 18.746 -42.958 1.00 47.00 80 LEU A N 1
ATOM 553 C CA . LEU A 1 80 ? -48.385 17.529 -43.766 1.00 48.67 80 LEU A CA 1
ATOM 554 C C . LEU A 1 80 ? -49.675 16.695 -43.852 1.00 53.83 80 LEU A C 1
ATOM 555 O O . LEU A 1 80 ? -49.789 15.819 -44.714 1.00 50.28 80 LEU A O 1
ATOM 560 N N . THR A 1 81 ? -50.647 16.975 -42.984 1.00 54.27 81 THR A N 1
ATOM 561 C CA . THR A 1 81 ? -51.916 16.237 -42.999 1.00 54.91 81 THR A CA 1
ATOM 562 C C . THR A 1 81 ? -52.875 16.668 -44.111 1.00 55.22 81 THR A C 1
ATOM 563 O O . THR A 1 81 ? -53.746 15.895 -44.506 1.00 62.77 81 THR A O 1
ATOM 567 N N . THR A 1 82 ? -52.723 17.892 -44.610 1.00 53.14 82 THR A N 1
ATOM 568 C CA . THR A 1 82 ? -53.625 18.411 -45.638 1.00 49.69 82 THR A CA 1
ATOM 569 C C . THR A 1 82 ? -53.163 17.968 -47.018 1.00 48.11 82 THR A C 1
ATOM 570 O O . THR A 1 82 ? -51.975 17.730 -47.229 1.00 51.66 82 THR A O 1
ATOM 574 N N . GLU A 1 83 ? -54.099 17.870 -47.958 1.00 45.29 83 GLU A N 1
ATOM 575 C CA . GLU A 1 83 ? -53.784 17.410 -49.307 1.00 48.51 83 GLU A CA 1
ATOM 576 C C . GLU A 1 83 ? -52.874 18.375 -50.064 1.00 47.75 83 GLU A C 1
ATOM 577 O O . GLU A 1 83 ? -52.068 17.956 -50.897 1.00 47.65 83 GLU A O 1
ATOM 583 N N . GLN A 1 84 ? -52.989 19.663 -49.758 1.00 49.56 84 GLN A N 1
ATOM 584 C CA . GLN A 1 84 ? -52.173 20.681 -50.414 1.00 48.32 84 GLN A CA 1
ATOM 585 C C . GLN A 1 84 ? -50.679 20.481 -50.137 1.00 45.05 84 GLN A C 1
ATOM 586 O O . GLN A 1 84 ? -49.855 20.606 -51.042 1.00 43.18 84 GLN A O 1
ATOM 592 N N . ALA A 1 85 ? -50.337 20.181 -48.887 1.00 43.29 85 ALA A N 1
ATOM 593 C CA . ALA A 1 85 ? -48.943 19.942 -48.514 1.00 44.88 85 ALA A CA 1
ATOM 594 C C . ALA A 1 85 ? -48.401 18.670 -49.144 1.00 44.47 85 ALA A C 1
ATOM 595 O O . ALA A 1 85 ? -47.257 18.646 -49.602 1.00 42.76 85 ALA A O 1
ATOM 597 N N . LYS A 1 86 ? -49.223 17.622 -49.166 1.00 44.37 86 LYS A N 1
ATOM 598 C CA . LYS A 1 86 ? -48.835 16.361 -49.785 1.00 40.70 86 LYS A CA 1
ATOM 599 C C . LYS A 1 86 ? -48.401 16.601 -51.222 1.00 43.84 86 LYS A C 1
ATOM 600 O O . LYS A 1 86 ? -47.363 16.111 -51.650 1.00 42.04 86 LYS A O 1
ATOM 602 N N . GLN A 1 87 ? -49.176 17.389 -51.957 1.00 39.78 87 GLN A N 1
ATOM 603 C CA . GLN A 1 87 ? -48.848 17.652 -53.350 1.00 41.87 87 GLN A CA 1
ATOM 604 C C . GLN A 1 87 ? -47.613 18.531 -53.512 1.00 41.02 87 GLN A C 1
ATOM 605 O O . GLN A 1 87 ? -46.825 18.338 -54.435 1.00 41.20 87 GLN A O 1
ATOM 611 N N . GLN A 1 88 ? -47.460 19.513 -52.634 1.00 39.41 88 GLN A N 1
ATOM 612 C CA . GLN A 1 88 ? -46.286 20.376 -52.663 1.00 40.68 88 GLN A CA 1
ATOM 613 C C . GLN A 1 88 ? -45.017 19.576 -52.360 1.00 39.45 88 GLN A C 1
ATOM 614 O O . GLN A 1 88 ? -43.978 19.756 -53.003 1.00 36.56 88 GLN A O 1
ATOM 620 N N . MET A 1 89 ? -45.133 18.663 -51.402 1.00 35.56 89 MET A N 1
ATOM 621 C CA . MET A 1 89 ? -44.029 17.813 -51.000 1.00 33.47 89 MET A CA 1
ATOM 622 C C . MET A 1 89 ? -43.678 16.824 -52.094 1.00 37.00 89 MET A C 1
ATOM 623 O O . MET A 1 89 ? -42.506 16.498 -52.280 1.00 34.65 89 MET A O 1
ATOM 628 N N . LEU A 1 90 ? -44.692 16.329 -52.800 1.00 37.17 90 LEU A N 1
ATOM 629 C CA . LEU A 1 90 ? -44.457 15.416 -53.913 1.00 37.65 90 LEU A CA 1
ATOM 630 C C . LEU A 1 90 ? -43.738 16.140 -55.045 1.00 37.68 90 LEU A C 1
ATOM 631 O O . LEU A 1 90 ? -42.817 15.597 -55.646 1.00 41.89 90 LEU A O 1
ATOM 636 N N . ARG A 1 91 ? -44.144 17.373 -55.322 1.00 34.41 91 ARG A N 1
ATOM 637 C CA . ARG A 1 91 ? -43.495 18.157 -56.365 1.00 39.50 91 ARG A CA 1
ATOM 638 C C . ARG A 1 91 ? -42.083 18.559 -55.960 1.00 38.48 91 ARG A C 1
ATOM 639 O O . ARG A 1 91 ? -41.174 18.568 -56.787 1.00 36.91 91 ARG A O 1
ATOM 647 N N . LEU A 1 92 ? -41.909 18.908 -54.689 1.00 31.54 92 LEU A N 1
ATOM 648 C CA . LEU A 1 92 ? -40.600 19.278 -54.187 1.00 34.35 92 LEU A CA 1
ATOM 649 C C . LEU A 1 92 ? -39.662 18.059 -54.231 1.00 35.01 92 LEU A C 1
ATOM 650 O O . LEU A 1 92 ? -38.492 18.181 -54.585 1.00 38.17 92 LEU A O 1
ATOM 655 N N . ALA A 1 93 ? -40.179 16.886 -53.884 1.00 33.35 93 ALA A N 1
ATOM 656 C CA . ALA A 1 93 ? -39.377 15.663 -53.895 1.00 33.68 93 ALA A CA 1
ATOM 657 C C . ALA A 1 93 ? -38.950 15.235 -55.304 1.00 37.92 93 ALA A C 1
ATOM 658 O O . ALA A 1 93 ? -37.895 14.623 -55.479 1.00 36.88 93 ALA A O 1
ATOM 660 N N . ASP A 1 94 ? -39.765 15.543 -56.308 1.00 38.85 94 ASP A N 1
ATOM 661 C CA . ASP A 1 94 ? -39.385 15.252 -57.690 1.00 40.19 94 ASP A CA 1
ATOM 662 C C . ASP A 1 94 ? -38.069 15.936 -58.060 1.00 39.39 94 ASP A C 1
ATOM 663 O O . ASP A 1 94 ? -37.349 15.476 -58.940 1.00 40.10 94 ASP A O 1
ATOM 668 N N . THR A 1 95 ? -37.743 17.014 -57.356 1.00 36.49 95 THR A N 1
ATOM 669 C CA . THR A 1 95 ? -36.546 17.781 -57.653 1.00 34.15 95 THR A CA 1
ATOM 670 C C . THR A 1 95 ? -35.386 17.421 -56.730 1.00 34.68 95 THR A C 1
ATOM 671 O O . THR A 1 95 ? -34.305 18.002 -56.835 1.00 33.93 95 THR A O 1
ATOM 675 N N . ALA A 1 96 ? -35.606 16.472 -55.824 1.00 35.18 96 ALA A N 1
ATOM 676 C CA . ALA A 1 96 ? -34.622 16.193 -54.778 1.00 34.03 96 ALA A CA 1
ATOM 677 C C . ALA A 1 96 ? -33.729 14.996 -55.085 1.00 34.30 96 ALA A C 1
ATOM 678 O O . ALA A 1 96 ? -34.141 14.047 -55.746 1.00 34.02 96 ALA A O 1
ATOM 680 N N . ASP A 1 97 ? -32.507 15.039 -54.563 1.00 30.97 97 ASP A N 1
ATOM 681 C CA . ASP A 1 97 ? -31.604 13.905 -54.639 1.00 28.34 97 ASP A CA 1
ATOM 682 C C . ASP A 1 97 ? -31.786 12.995 -53.424 1.00 27.68 97 ASP A C 1
ATOM 683 O O . ASP A 1 97 ? -31.679 11.774 -53.526 1.00 27.17 97 ASP A O 1
ATOM 688 N N . VAL A 1 98 ? -32.059 13.598 -52.271 1.00 28.28 98 VAL A N 1
ATOM 689 C CA . VAL A 1 98 ? -32.196 12.851 -51.020 1.00 26.85 98 VAL A CA 1
ATOM 690 C C . VAL A 1 98 ? -33.412 13.304 -50.213 1.00 28.42 98 VAL A C 1
ATOM 691 O O . VAL A 1 98 ? -33.707 14.495 -50.129 1.00 27.73 98 VAL A O 1
ATOM 695 N N . VAL A 1 99 ? -34.115 12.345 -49.627 1.00 26.04 99 VAL A N 1
ATOM 696 C CA . VAL A 1 99 ? -35.058 12.636 -48.559 1.00 29.60 99 VAL A CA 1
ATOM 697 C C . VAL A 1 99 ? -34.535 12.066 -47.231 1.00 29.25 99 VAL A C 1
ATOM 698 O O . VAL A 1 99 ? -34.158 10.894 -47.166 1.00 29.07 99 VAL A O 1
ATOM 702 N N . LEU A 1 100 ? -34.496 12.905 -46.193 1.00 28.07 100 LEU A N 1
ATOM 703 C CA . LEU A 1 100 ? -34.153 12.489 -44.827 1.00 26.29 100 LEU A CA 1
ATOM 704 C C . LEU A 1 100 ? -35.391 12.506 -43.963 1.00 31.25 100 LEU A C 1
ATOM 705 O O . LEU A 1 100 ? -36.071 13.531 -43.872 1.00 32.51 100 LEU A O 1
ATOM 710 N N . GLU A 1 101 ? -35.698 11.381 -43.330 1.00 33.94 101 GLU A N 1
ATOM 711 C CA . GLU A 1 101 ? -36.873 11.312 -42.466 1.00 36.48 101 GLU A CA 1
ATOM 712 C C . GLU A 1 101 ? -36.609 10.606 -41.130 1.00 35.06 101 GLU A C 1
ATOM 713 O O . GLU A 1 101 ? -35.898 9.605 -41.085 1.00 37.02 101 GLU A O 1
ATOM 719 N N . ALA A 1 102 ? -37.206 11.115 -40.051 1.00 37.44 102 ALA A N 1
ATOM 720 C CA . ALA A 1 102 ? -36.983 10.566 -38.714 1.00 36.64 102 ALA A CA 1
ATOM 721 C C . ALA A 1 102 ? -38.260 10.469 -37.869 1.00 43.63 102 ALA A C 1
ATOM 722 O O . ALA A 1 102 ? -38.206 10.556 -36.642 1.00 47.00 102 ALA A O 1
ATOM 724 N N . PHE A 1 103 ? -39.405 10.296 -38.516 1.00 40.43 103 PHE A N 1
ATOM 725 C CA . PHE A 1 103 ? -40.629 10.017 -37.782 1.00 46.62 103 PHE A CA 1
ATOM 726 C C . PHE A 1 103 ? -40.573 8.571 -37.321 1.00 52.44 103 PHE A C 1
ATOM 727 O O . PHE A 1 103 ? -39.712 7.812 -37.766 1.00 50.54 103 PHE A O 1
ATOM 735 N N . ARG A 1 104 ? -41.459 8.194 -36.407 1.00 54.50 104 ARG A N 1
ATOM 736 C CA . ARG A 1 104 ? -41.541 6.798 -35.999 1.00 54.95 104 ARG A CA 1
ATOM 737 C C . ARG A 1 104 ? -42.073 6.002 -37.191 1.00 49.60 104 ARG A C 1
ATOM 738 O O . ARG A 1 104 ? -42.805 6.552 -38.020 1.00 44.71 104 ARG A O 1
ATOM 746 N N . PRO A 1 105 ? -41.717 4.705 -37.272 1.00 48.13 105 PRO A N 1
ATOM 747 C CA . PRO A 1 105 ? -42.117 3.816 -38.372 1.00 45.09 105 PRO A CA 1
ATOM 748 C C . PRO A 1 105 ? -43.585 3.915 -38.757 1.00 42.16 105 PRO A C 1
ATOM 749 O O . PRO A 1 105 ? -44.434 3.999 -37.875 1.00 48.52 105 PRO A O 1
ATOM 753 N N . GLY A 1 106 ? -43.860 3.914 -40.062 1.00 42.10 106 GLY A N 1
ATOM 754 C CA . GLY A 1 106 ? -45.217 3.930 -40.585 1.00 43.39 106 GLY A CA 1
ATOM 755 C C . GLY A 1 106 ? -45.817 5.295 -40.890 1.00 42.55 106 GLY A C 1
ATOM 756 O O . GLY A 1 106 ? -46.774 5.409 -41.668 1.00 40.86 106 GLY A O 1
ATOM 757 N N . THR A 1 107 ? -45.251 6.331 -40.281 1.00 39.02 107 THR A N 1
ATOM 758 C CA . THR A 1 107 ? -45.759 7.688 -40.428 1.00 35.72 107 THR A CA 1
ATOM 759 C C . THR A 1 107 ? -45.795 8.188 -41.874 1.00 41.87 107 THR A C 1
ATOM 760 O O . THR A 1 107 ? -46.867 8.509 -42.391 1.00 45.18 107 THR A O 1
ATOM 764 N N . MET A 1 108 ? -44.634 8.214 -42.530 1.00 38.24 108 MET A N 1
ATOM 765 C CA . MET A 1 108 ? -44.511 8.750 -43.887 1.00 38.24 108 MET A CA 1
ATOM 766 C C . MET A 1 108 ? -45.396 8.010 -44.862 1.00 40.20 108 MET A C 1
ATOM 767 O O . MET A 1 108 ? -45.884 8.581 -45.841 1.00 39.86 108 MET A O 1
ATOM 772 N N . GLU A 1 109 ? -45.573 6.723 -44.608 1.00 44.62 109 GLU A N 1
ATOM 773 C CA . GLU A 1 109 ? -46.449 5.911 -45.429 1.00 46.03 109 GLU A CA 1
ATOM 774 C C . GLU A 1 109 ? -47.898 6.394 -45.305 1.00 46.77 109 GLU A C 1
ATOM 775 O O . GLU A 1 109 ? -48.583 6.568 -46.317 1.00 45.16 109 GLU A O 1
ATOM 781 N N . LYS A 1 110 ? -48.348 6.637 -44.073 1.00 44.50 110 LYS A N 1
ATOM 782 C CA . LYS A 1 110 ? -49.709 7.127 -43.826 1.00 42.70 110 LYS A CA 1
ATOM 783 C C . LYS A 1 110 ? -49.932 8.503 -44.459 1.00 46.77 110 LYS A C 1
ATOM 784 O O . LYS A 1 110 ? -51.054 8.860 -44.823 1.00 47.55 110 LYS A O 1
ATOM 786 N N . LEU A 1 111 ? -48.857 9.271 -44.601 1.00 45.84 111 LEU A N 1
ATOM 787 C CA . LEU A 1 111 ? -48.951 10.591 -45.211 1.00 40.29 111 LEU A CA 1
ATOM 788 C C . LEU A 1 111 ? -48.863 10.513 -46.730 1.00 42.40 111 LEU A C 1
ATOM 789 O O . LEU A 1 111 ? -49.034 11.520 -47.421 1.00 43.26 111 LEU A O 1
ATOM 794 N N . GLY A 1 112 ? -48.607 9.315 -47.248 1.00 40.79 112 GLY A N 1
ATOM 795 C CA . GLY A 1 112 ? -48.436 9.133 -48.680 1.00 40.17 112 GLY A CA 1
ATOM 796 C C . GLY A 1 112 ? -47.099 9.613 -49.224 1.00 39.36 112 GLY A C 1
ATOM 797 O O . GLY A 1 112 ? -46.966 9.918 -50.412 1.00 42.09 112 GLY A O 1
ATOM 798 N N . LEU A 1 113 ? -46.105 9.669 -48.346 1.00 43.79 113 LEU A N 1
ATOM 799 C CA . LEU A 1 113 ? -44.768 10.134 -48.699 1.00 40.18 113 LEU A CA 1
ATOM 800 C C . LEU A 1 113 ? -43.722 9.068 -48.386 1.00 40.21 113 LEU A C 1
ATOM 801 O O . LEU A 1 113 ? -42.586 9.387 -48.029 1.00 41.82 113 LEU A O 1
ATOM 806 N N . GLY A 1 114 ? -44.112 7.802 -48.483 1.00 39.49 114 GLY A N 1
ATOM 807 C CA . GLY A 1 114 ? -43.199 6.717 -48.181 1.00 41.07 114 GLY A CA 1
ATOM 808 C C . GLY A 1 114 ? -42.192 6.531 -49.302 1.00 41.89 114 GLY A C 1
ATOM 809 O O . GLY A 1 114 ? -42.302 7.173 -50.346 1.00 41.20 114 GLY A O 1
ATOM 810 N N . PRO A 1 115 ? -41.187 5.673 -49.085 1.00 41.06 115 PRO A N 1
ATOM 811 C CA . PRO A 1 115 ? -40.188 5.441 -50.133 1.00 41.57 115 PRO A CA 1
ATOM 812 C C . PRO A 1 115 ? -40.819 5.031 -51.466 1.00 42.44 115 PRO A C 1
ATOM 813 O O . PRO A 1 115 ? -40.405 5.551 -52.497 1.00 41.97 115 PRO A O 1
ATOM 817 N N . ASP A 1 116 ? -41.824 4.158 -51.451 1.00 42.73 116 ASP A N 1
ATOM 818 C CA . ASP A 1 116 ? -42.463 3.736 -52.700 1.00 45.72 116 ASP A CA 1
ATOM 819 C C . ASP A 1 116 ? -43.241 4.863 -53.374 1.00 46.85 116 ASP A C 1
ATOM 820 O O . ASP A 1 116 ? -43.267 4.958 -54.604 1.00 49.15 116 ASP A O 1
ATOM 825 N N . ASP A 1 117 ? -43.869 5.716 -52.571 1.00 46.19 117 ASP A N 1
ATOM 826 C CA . ASP A 1 117 ? -44.616 6.846 -53.109 1.00 45.42 117 ASP A CA 1
ATOM 827 C C . ASP A 1 117 ? -43.692 7.792 -53.851 1.00 44.67 117 ASP A C 1
ATOM 828 O O . ASP A 1 117 ? -43.969 8.184 -54.984 1.00 49.51 117 ASP A O 1
ATOM 833 N N . LEU A 1 118 ? -42.576 8.131 -53.216 1.00 42.91 118 LEU A N 1
ATOM 834 C CA . LEU A 1 118 ? -41.649 9.108 -53.766 1.00 39.33 118 LEU A CA 1
ATOM 835 C C . LEU A 1 118 ? -40.773 8.515 -54.862 1.00 40.32 118 LEU A C 1
ATOM 836 O O . LEU A 1 118 ? -40.519 9.162 -55.876 1.00 46.11 118 LEU A O 1
ATOM 841 N N . ARG A 1 119 ? -40.320 7.281 -54.680 1.00 37.16 119 ARG A N 1
ATOM 842 C CA . ARG A 1 119 ? -39.385 6.696 -55.636 1.00 38.12 119 ARG A CA 1
ATOM 843 C C . ARG A 1 119 ? -40.020 6.273 -56.960 1.00 41.27 119 ARG A C 1
ATOM 844 O O . ARG A 1 119 ? -39.330 6.196 -57.977 1.00 38.53 119 ARG A O 1
ATOM 852 N N . SER A 1 120 ? -41.328 6.027 -56.964 1.00 42.89 120 SER A N 1
ATOM 853 C CA . SER A 1 120 ? -42.019 5.696 -58.211 1.00 45.98 120 SER A CA 1
ATOM 854 C C . SER A 1 120 ? -42.009 6.903 -59.144 1.00 43.31 120 SER A C 1
ATOM 855 O O . SER A 1 120 ? -41.946 6.757 -60.361 1.00 51.76 120 SER A O 1
ATOM 858 N N . ARG A 1 121 ? -42.050 8.094 -58.554 1.00 46.86 121 ARG A N 1
ATOM 859 C CA . ARG A 1 121 ? -42.023 9.345 -59.303 1.00 41.40 121 ARG A CA 1
ATOM 860 C C . ARG A 1 121 ? -40.605 9.767 -59.692 1.00 45.50 121 ARG A C 1
ATOM 861 O O . ARG A 1 121 ? -40.394 10.290 -60.782 1.00 43.86 121 ARG A O 1
ATOM 869 N N . ASN A 1 122 ? -39.647 9.564 -58.788 1.00 41.70 122 ASN A N 1
ATOM 870 C CA . ASN A 1 122 ? -38.265 9.995 -59.001 1.00 39.68 122 ASN A CA 1
ATOM 871 C C . ASN A 1 122 ? -37.281 8.834 -58.815 1.00 41.26 122 ASN A C 1
ATOM 872 O O . ASN A 1 122 ? -36.869 8.540 -57.691 1.00 41.17 122 ASN A O 1
ATOM 877 N N . PRO A 1 123 ? -36.889 8.180 -59.919 1.00 40.59 123 PRO A N 1
ATOM 878 C CA . PRO A 1 123 ? -35.998 7.008 -59.890 1.00 41.83 123 PRO A CA 1
ATOM 879 C C . PRO A 1 123 ? -34.575 7.288 -59.371 1.00 37.86 123 PRO A C 1
ATOM 880 O O . PRO A 1 123 ? -33.836 6.341 -59.102 1.00 33.30 123 PRO A O 1
ATOM 884 N N . ASN A 1 124 ? -34.205 8.556 -59.218 1.00 33.86 124 ASN A N 1
ATOM 885 C CA . ASN A 1 124 ? -32.876 8.905 -58.729 1.00 36.09 124 ASN A CA 1
ATOM 886 C C . ASN A 1 124 ? -32.882 9.293 -57.251 1.00 33.21 124 ASN A C 1
ATOM 887 O O . ASN A 1 124 ? -31.852 9.666 -56.693 1.00 32.83 124 ASN A O 1
ATOM 892 N N . LEU A 1 125 ? -34.047 9.201 -56.623 1.00 32.76 125 LEU A N 1
ATOM 893 C CA . LEU A 1 125 ? -34.201 9.639 -55.242 1.00 33.15 125 LEU A CA 1
ATOM 894 C C . LEU A 1 125 ? -33.655 8.642 -54.220 1.00 28.32 125 LEU A C 1
ATOM 895 O O . LEU A 1 125 ? -34.026 7.470 -54.198 1.00 29.92 125 LEU A O 1
ATOM 900 N N . ILE A 1 126 ? -32.767 9.140 -53.372 1.00 26.58 126 ILE A N 1
ATOM 901 C CA . ILE A 1 126 ? -32.266 8.388 -52.240 1.00 27.59 126 ILE A CA 1
ATOM 902 C C . ILE A 1 126 ? -33.150 8.688 -51.032 1.00 27.07 126 ILE A C 1
ATOM 903 O O . ILE A 1 126 ? -33.485 9.845 -50.763 1.00 29.28 126 ILE A O 1
ATOM 908 N N . TYR A 1 127 ? -33.577 7.636 -50.345 1.00 27.06 127 TYR A N 1
ATOM 909 C CA . TYR A 1 127 ? -34.505 7.761 -49.226 1.00 29.33 127 TYR A CA 1
ATOM 910 C C . TYR A 1 127 ? -33.849 7.270 -47.938 1.00 27.93 127 TYR A C 1
ATOM 911 O O . TYR A 1 127 ? -33.466 6.115 -47.852 1.00 29.45 127 TYR A O 1
ATOM 920 N N . ALA A 1 128 ? -33.709 8.142 -46.946 1.00 27.53 128 ALA A N 1
ATOM 921 C CA . ALA A 1 128 ? -32.995 7.782 -45.724 1.00 29.21 128 ALA A CA 1
ATOM 922 C C . ALA A 1 128 ? -33.864 7.890 -44.467 1.00 31.65 128 ALA A C 1
ATOM 923 O O . ALA A 1 128 ? -34.454 8.935 -44.212 1.00 32.29 128 ALA A O 1
ATOM 925 N N . ARG A 1 129 ? -33.929 6.812 -43.686 1.00 30.80 129 ARG A N 1
ATOM 926 C CA . ARG A 1 129 ? -34.761 6.756 -42.478 1.00 30.16 129 ARG A CA 1
ATOM 927 C C . ARG A 1 129 ? -33.954 6.584 -41.190 1.00 33.50 129 ARG A C 1
ATOM 928 O O . ARG A 1 129 ? -33.151 5.657 -41.062 1.00 32.52 129 ARG A O 1
ATOM 936 N N . LEU A 1 130 ? -34.165 7.495 -40.246 1.00 32.29 130 LEU A N 1
ATOM 937 C CA . LEU A 1 130 ? -33.557 7.405 -38.921 1.00 34.68 130 LEU A CA 1
ATOM 938 C C . LEU A 1 130 ? -34.617 7.107 -37.860 1.00 32.93 130 LEU A C 1
ATOM 939 O O . LEU A 1 130 ? -35.574 7.861 -37.715 1.00 33.76 130 LEU A O 1
ATOM 944 N N . THR A 1 131 ? -34.483 5.989 -37.152 1.00 30.59 131 THR A N 1
ATOM 945 C CA . THR A 1 131 ? -35.431 5.680 -36.080 1.00 31.14 131 THR A CA 1
ATOM 946 C C . THR A 1 131 ? -34.702 5.448 -34.755 1.00 28.85 131 THR A C 1
ATOM 947 O O . THR A 1 131 ? -33.475 5.380 -34.723 1.00 31.01 131 THR A O 1
ATOM 951 N N . ALA A 1 132 ? -35.457 5.335 -33.664 1.00 28.99 132 ALA A N 1
ATOM 952 C CA . ALA A 1 132 ? -34.869 5.022 -32.362 1.00 28.59 132 ALA A CA 1
ATOM 953 C C . ALA A 1 132 ? -34.456 3.558 -32.253 1.00 27.71 132 ALA A C 1
ATOM 954 O O . ALA A 1 132 ? -33.339 3.254 -31.839 1.00 22.98 132 ALA A O 1
ATOM 956 N N . TYR A 1 133 ? -35.356 2.656 -32.631 1.00 27.09 133 TYR A N 1
ATOM 957 C CA . TYR A 1 133 ? -35.159 1.234 -32.368 1.00 27.20 133 TYR A CA 1
ATOM 958 C C . TYR A 1 133 ? -35.245 0.322 -33.596 1.00 34.40 133 TYR A C 1
ATOM 959 O O . TYR A 1 133 ? -35.120 -0.895 -33.462 1.00 35.95 133 TYR A O 1
ATOM 968 N N . GLY A 1 134 ? -35.476 0.885 -34.781 1.00 32.91 134 GLY A N 1
ATOM 969 C CA . GLY A 1 134 ? -35.340 0.101 -35.997 1.00 33.57 134 GLY A CA 1
ATOM 970 C C . GLY A 1 134 ? -36.579 -0.097 -36.848 1.00 39.81 134 GLY A C 1
ATOM 971 O O . GLY A 1 134 ? -36.508 -0.084 -38.080 1.00 40.34 134 GLY A O 1
ATOM 972 N N . GLY A 1 135 ? -37.714 -0.309 -36.197 1.00 37.78 135 GLY A N 1
ATOM 973 C CA . GLY A 1 135 ? -38.950 -0.568 -36.905 1.00 39.27 135 GLY A CA 1
ATOM 974 C C . GLY A 1 135 ? -38.947 -1.934 -37.559 1.00 42.19 135 GLY A C 1
ATOM 975 O O . GLY A 1 135 ? -39.579 -2.126 -38.588 1.00 39.31 135 GLY A O 1
ATOM 976 N N . ASN A 1 136 ? -38.227 -2.883 -36.968 1.00 44.16 136 ASN A N 1
ATOM 977 C CA . ASN A 1 136 ? -38.142 -4.228 -37.527 1.00 45.05 136 ASN A CA 1
ATOM 978 C C . ASN A 1 136 ? -39.116 -5.209 -36.886 1.00 47.36 136 ASN A C 1
ATOM 979 O O . ASN A 1 136 ? -39.139 -6.388 -37.238 1.00 45.18 136 ASN A O 1
ATOM 984 N N . GLY A 1 137 ? -39.908 -4.719 -35.937 1.00 51.69 137 GLY A N 1
ATOM 985 C CA . GLY A 1 137 ? -40.868 -5.546 -35.227 1.00 47.68 137 GLY A CA 1
ATOM 986 C C . GLY A 1 137 ? -41.600 -4.752 -34.164 1.00 48.27 137 GLY A C 1
ATOM 987 O O . GLY A 1 137 ? -41.515 -3.520 -34.137 1.00 46.64 137 GLY A O 1
ATOM 988 N N . PRO A 1 138 ? -42.352 -5.449 -33.295 1.00 49.22 138 PRO A N 1
ATOM 989 C CA . PRO A 1 138 ? -43.143 -4.792 -32.246 1.00 48.76 138 PRO A CA 1
ATOM 990 C C . PRO A 1 138 ? -42.299 -4.049 -31.205 1.00 47.75 138 PRO A C 1
ATOM 991 O O . PRO A 1 138 ? -42.669 -2.939 -30.811 1.00 46.32 138 PRO A O 1
ATOM 995 N N . HIS A 1 139 ? -41.175 -4.630 -30.788 1.00 49.32 139 HIS A N 1
ATOM 996 C CA . HIS A 1 139 ? -40.341 -4.008 -29.754 1.00 43.89 139 HIS A CA 1
ATOM 997 C C . HIS A 1 139 ? -39.600 -2.781 -30.269 1.00 42.52 139 HIS A C 1
ATOM 998 O O . HIS A 1 139 ? -39.242 -1.902 -29.487 1.00 41.65 139 HIS A O 1
ATOM 1005 N N . GLY A 1 140 ? -39.370 -2.726 -31.579 1.00 43.18 140 GLY A N 1
ATOM 1006 C CA . GLY A 1 140 ? -38.613 -1.640 -32.175 1.00 39.53 140 GLY A CA 1
ATOM 1007 C C . GLY A 1 140 ? -39.447 -0.560 -32.849 1.00 43.43 140 GLY A C 1
ATOM 1008 O O . GLY A 1 140 ? -38.933 0.225 -33.642 1.00 39.27 140 GLY A O 1
ATOM 1009 N N . SER A 1 141 ? -40.731 -0.495 -32.515 1.00 47.59 141 SER A N 1
ATOM 1010 C CA . SER A 1 141 ? -41.638 0.454 -33.156 1.00 45.32 141 SER A CA 1
ATOM 1011 C C . SER A 1 141 ? -41.748 1.758 -32.354 1.00 47.67 141 SER A C 1
ATOM 1012 O O . SER A 1 141 ? -42.267 2.770 -32.845 1.00 41.82 141 SER A O 1
ATOM 1015 N N . ARG A 1 142 ? -41.230 1.725 -31.128 1.00 39.60 142 ARG A N 1
ATOM 1016 C CA . ARG A 1 142 ? -41.433 2.795 -30.162 1.00 37.68 142 ARG A CA 1
ATOM 1017 C C . ARG A 1 142 ? -40.608 4.026 -30.487 1.00 37.63 142 ARG A C 1
ATOM 1018 O O . ARG A 1 142 ? -39.537 3.925 -31.080 1.00 36.37 142 ARG A O 1
ATOM 1026 N N . PRO A 1 143 ? -41.103 5.203 -30.087 1.00 38.09 143 PRO A N 1
ATOM 1027 C CA . PRO A 1 143 ? -40.257 6.395 -30.104 1.00 39.82 143 PRO A CA 1
ATOM 1028 C C . PRO A 1 143 ? -39.300 6.339 -28.925 1.00 36.01 143 PRO A C 1
ATOM 1029 O O . PRO A 1 143 ? -39.544 5.581 -27.990 1.00 41.23 143 PRO A O 1
ATOM 1033 N N . GLY A 1 144 ? -38.221 7.105 -28.973 1.00 34.36 144 GLY A N 1
ATOM 1034 C CA . GLY A 1 144 ? -37.234 7.071 -27.916 1.00 26.64 144 GLY A CA 1
ATOM 1035 C C . GLY A 1 144 ? -36.464 8.357 -27.946 1.00 32.14 144 GLY A C 1
ATOM 1036 O O . GLY A 1 144 ? -36.534 9.095 -28.919 1.00 39.71 144 GLY A O 1
ATOM 1037 N N . ILE A 1 145 ? -35.738 8.645 -26.879 1.00 28.93 145 ILE A N 1
ATOM 1038 C CA . ILE A 1 145 ? -34.771 9.728 -26.923 1.00 37.21 145 ILE A CA 1
ATOM 1039 C C . ILE A 1 145 ? -33.408 9.169 -26.502 1.00 30.40 145 ILE A C 1
ATOM 1040 O O . ILE A 1 145 ? -33.313 7.997 -26.142 1.00 31.30 145 ILE A O 1
ATOM 1045 N N . ASP A 1 146 ? -32.367 9.990 -26.608 1.00 29.65 146 ASP A N 1
ATOM 1046 C CA . ASP A 1 146 ? -30.977 9.592 -26.328 1.00 30.87 146 ASP A CA 1
ATOM 1047 C C . ASP A 1 146 ? -30.833 8.805 -25.024 1.00 31.37 146 ASP A C 1
ATOM 1048 O O . ASP A 1 146 ? -30.302 7.691 -25.001 1.00 28.81 146 ASP A O 1
ATOM 1053 N N . LEU A 1 147 ? -31.321 9.404 -23.944 1.00 36.34 147 LEU A N 1
ATOM 1054 C CA . LEU A 1 147 ? -31.160 8.883 -22.591 1.00 36.23 147 LEU A CA 1
ATOM 1055 C C . LEU A 1 147 ? -31.725 7.462 -22.420 1.00 31.03 147 LEU A C 1
ATOM 1056 O O . LEU A 1 147 ? -31.110 6.609 -21.790 1.00 31.49 147 LEU A O 1
ATOM 1061 N N . VAL A 1 148 ? -32.893 7.212 -22.992 1.00 27.13 148 VAL A N 1
ATOM 1062 C CA . VAL A 1 148 ? -33.554 5.926 -22.835 1.00 26.02 148 VAL A CA 1
ATOM 1063 C C . VAL A 1 148 ? -32.963 4.868 -23.765 1.00 26.48 148 VAL A C 1
ATOM 1064 O O . VAL A 1 148 ? -32.837 3.704 -23.392 1.00 25.50 148 VAL A O 1
ATOM 1068 N N . VAL A 1 149 ? -32.636 5.269 -24.992 1.00 29.17 149 VAL A N 1
ATOM 1069 C CA . VAL A 1 149 ? -31.978 4.373 -25.939 1.00 30.47 149 VAL A CA 1
ATOM 1070 C C . VAL A 1 149 ? -30.593 3.934 -25.427 1.00 26.87 149 VAL A C 1
ATOM 1071 O O . VAL A 1 149 ? -30.232 2.762 -25.524 1.00 26.34 149 VAL A O 1
ATOM 1075 N N . ALA A 1 150 ? -29.837 4.881 -24.875 1.00 25.36 150 ALA A N 1
ATOM 1076 C CA . ALA A 1 150 ? -28.522 4.595 -24.286 1.00 29.56 150 ALA A CA 1
ATOM 1077 C C . ALA A 1 150 ? -28.607 3.541 -23.181 1.00 30.00 150 ALA A C 1
ATOM 1078 O O . ALA A 1 150 ? -27.809 2.605 -23.137 1.00 29.92 150 ALA A O 1
ATOM 1080 N N . ALA A 1 151 ? -29.591 3.698 -22.298 1.00 31.31 151 ALA A N 1
ATOM 1081 C CA . ALA A 1 151 ? -29.776 2.800 -21.163 1.00 30.43 151 ALA A CA 1
ATOM 1082 C C . ALA A 1 151 ? -30.315 1.445 -21.603 1.00 27.26 151 ALA A C 1
ATOM 1083 O O . ALA A 1 151 ? -29.956 0.415 -21.053 1.00 32.31 151 ALA A O 1
ATOM 1085 N N . GLU A 1 152 ? -31.195 1.444 -22.588 1.00 28.27 152 GLU A N 1
ATOM 1086 C CA . GLU A 1 152 ? -31.767 0.194 -23.053 1.00 30.44 152 GLU A CA 1
ATOM 1087 C C . GLU A 1 152 ? -30.710 -0.628 -23.817 1.00 33.18 152 GLU A C 1
ATOM 1088 O O . GLU A 1 152 ? -30.768 -1.863 -23.834 1.00 31.51 152 GLU A O 1
ATOM 1094 N N . ALA A 1 153 ? -29.739 0.058 -24.424 1.00 28.09 153 ALA A N 1
ATOM 1095 C CA . ALA A 1 153 ? -28.638 -0.607 -25.144 1.00 28.03 153 ALA A CA 1
ATOM 1096 C C . ALA A 1 153 ? -27.450 -1.003 -24.245 1.00 34.58 153 ALA A C 1
ATOM 1097 O O . ALA A 1 153 ? -26.437 -1.524 -24.729 1.00 31.64 153 ALA A O 1
ATOM 1099 N N . GLY A 1 154 ? -27.536 -0.697 -22.956 1.00 26.16 154 GLY A N 1
ATOM 1100 C CA . GLY A 1 154 ? -26.528 -1.179 -22.030 1.00 29.83 154 GLY A CA 1
ATOM 1101 C C . GLY A 1 154 ? -25.464 -0.210 -21.545 1.00 27.88 154 GLY A C 1
ATOM 1102 O O . GLY A 1 154 ? -24.535 -0.622 -20.855 1.00 29.20 154 GLY A O 1
ATOM 1103 N N . MET A 1 155 ? -25.611 1.074 -21.856 1.00 27.24 155 MET A N 1
ATOM 1104 C CA . MET A 1 155 ? -24.529 2.028 -21.621 1.00 30.96 155 MET A CA 1
ATOM 1105 C C . MET A 1 155 ? -24.341 2.462 -20.166 1.00 33.95 155 MET A C 1
ATOM 1106 O O . MET A 1 155 ? -23.451 3.263 -19.878 1.00 36.73 155 MET A O 1
ATOM 1111 N N . THR A 1 156 ? -25.135 1.911 -19.252 1.00 31.04 156 THR A N 1
ATOM 1112 C CA . THR A 1 156 ? -24.975 2.213 -17.832 1.00 35.02 156 THR A CA 1
ATOM 1113 C C . THR A 1 156 ? -24.116 1.150 -17.152 1.00 36.19 156 THR A C 1
ATOM 1114 O O . THR A 1 156 ? -23.765 1.290 -15.981 1.00 41.08 156 THR A O 1
ATOM 1118 N N . THR A 1 157 ? -23.784 0.092 -17.889 1.00 32.01 157 THR A N 1
ATOM 1119 C CA . THR A 1 157 ? -23.081 -1.059 -17.323 1.00 33.66 157 THR A CA 1
ATOM 1120 C C . THR A 1 157 ? -21.720 -0.706 -16.706 1.00 40.19 157 THR A C 1
ATOM 1121 O O . THR A 1 157 ? -20.937 0.053 -17.285 1.00 34.53 157 THR A O 1
ATOM 1125 N N . GLY A 1 158 ? -21.458 -1.259 -15.521 1.00 40.53 158 GLY A N 1
ATOM 1126 C CA . GLY A 1 158 ? -20.153 -1.181 -14.882 1.00 38.89 158 GLY A CA 1
ATOM 1127 C C . GLY A 1 158 ? -19.656 0.179 -14.434 1.00 39.24 158 GLY A C 1
ATOM 1128 O O . GLY A 1 158 ? -18.449 0.418 -14.392 1.00 42.75 158 GLY A O 1
ATOM 1129 N N . MET A 1 159 ? -20.577 1.083 -14.128 1.00 39.75 159 MET A N 1
ATOM 1130 C CA . MET A 1 159 ? -20.198 2.398 -13.630 1.00 37.03 159 MET A CA 1
ATOM 1131 C C . MET A 1 159 ? -20.863 2.654 -12.295 1.00 44.11 159 MET A C 1
ATOM 1132 O O . MET A 1 159 ? -22.008 3.099 -12.244 1.00 44.21 159 MET A O 1
ATOM 1137 N N . PRO A 1 160 ? -20.145 2.366 -11.204 1.00 50.00 160 PRO A N 1
ATOM 1138 C CA . PRO A 1 160 ? -20.730 2.526 -9.870 1.00 47.37 160 PRO A CA 1
ATOM 1139 C C . PRO A 1 160 ? -20.961 3.985 -9.502 1.00 49.24 160 PRO A C 1
ATOM 1140 O O . PRO A 1 160 ? -20.121 4.850 -9.778 1.00 47.05 160 PRO A O 1
ATOM 1144 N N . THR A 1 161 ? -22.123 4.230 -8.900 1.00 46.10 161 THR A N 1
ATOM 1145 C CA . THR A 1 161 ? -22.525 5.536 -8.392 1.00 47.07 161 THR A CA 1
ATOM 1146 C C . THR A 1 161 ? -22.713 5.414 -6.871 1.00 50.63 161 THR A C 1
ATOM 1147 O O . THR A 1 161 ? -22.959 4.311 -6.366 1.00 46.62 161 THR A O 1
ATOM 1151 N N . PRO A 1 162 ? -22.597 6.539 -6.141 1.00 48.11 162 PRO A N 1
ATOM 1152 C CA . PRO A 1 162 ? -22.723 6.523 -4.677 1.00 55.03 162 PRO A CA 1
ATOM 1153 C C . PRO A 1 162 ? -23.997 5.843 -4.158 1.00 59.02 162 PRO A C 1
ATOM 1154 O O . PRO A 1 162 ? -23.902 5.025 -3.235 1.00 55.75 162 PRO A O 1
ATOM 1158 N N . GLU A 1 163 ? -25.153 6.154 -4.748 1.00 53.04 163 GLU A N 1
ATOM 1159 C CA . GLU A 1 163 ? -26.426 5.642 -4.245 1.00 50.41 163 GLU A CA 1
ATOM 1160 C C . GLU A 1 163 ? -26.812 4.264 -4.795 1.00 50.50 163 GLU A C 1
ATOM 1161 O O . GLU A 1 163 ? -27.801 3.678 -4.355 1.00 49.41 163 GLU A O 1
ATOM 1163 N N . GLY A 1 164 ? -26.024 3.737 -5.729 1.00 48.54 164 GLY A N 1
ATOM 1164 C CA . GLY A 1 164 ? -26.343 2.469 -6.371 1.00 43.07 164 GLY A CA 1
ATOM 1165 C C . GLY A 1 164 ? -27.169 2.685 -7.630 1.00 37.36 164 GLY A C 1
ATOM 1166 O O . GLY A 1 164 ? -27.526 1.748 -8.344 1.00 34.91 164 GLY A O 1
ATOM 1167 N N . LYS A 1 165 ? -27.448 3.949 -7.910 1.00 34.70 165 LYS A N 1
ATOM 1168 C CA . LYS A 1 165 ? -28.194 4.354 -9.096 1.00 37.73 165 LYS A CA 1
ATOM 1169 C C . LYS A 1 165 ? -27.438 4.084 -10.397 1.00 36.66 165 LYS A C 1
ATOM 1170 O O . LYS A 1 165 ? -26.227 4.283 -10.458 1.00 42.14 165 LYS A O 1
ATOM 1176 N N . PRO A 1 166 ? -28.147 3.647 -11.454 1.00 37.52 166 PRO A N 1
ATOM 1177 C CA . PRO A 1 166 ? -27.445 3.476 -12.731 1.00 34.53 166 PRO A CA 1
ATOM 1178 C C . PRO A 1 166 ? -26.819 4.788 -13.200 1.00 35.77 166 PRO A C 1
ATOM 1179 O O . PRO A 1 166 ? -27.411 5.861 -13.041 1.00 31.77 166 PRO A O 1
ATOM 1183 N N . GLN A 1 167 ? -25.604 4.709 -13.727 1.00 30.34 167 GLN A N 1
ATOM 1184 C CA . GLN A 1 167 ? -24.925 5.902 -14.205 1.00 36.65 167 GLN A CA 1
ATOM 1185 C C . GLN A 1 167 ? -25.475 6.324 -15.558 1.00 37.48 167 GLN A C 1
ATOM 1186 O O . GLN A 1 167 ? -25.391 5.575 -16.525 1.00 37.27 167 GLN A O 1
ATOM 1192 N N . ILE A 1 168 ? -26.035 7.527 -15.617 1.00 39.39 168 ILE A N 1
ATOM 1193 C CA . ILE A 1 168 ? -26.573 8.063 -16.855 1.00 36.34 168 ILE A CA 1
ATOM 1194 C C . ILE A 1 168 ? -25.572 9.041 -17.444 1.00 37.45 168 ILE A C 1
ATOM 1195 O O . ILE A 1 168 ? -25.291 10.069 -16.834 1.00 36.59 168 ILE A O 1
ATOM 1200 N N . ILE A 1 169 ? -25.034 8.733 -18.622 1.00 34.89 169 ILE A N 1
ATOM 1201 C CA . ILE A 1 169 ? -24.057 9.615 -19.247 1.00 31.87 169 ILE A CA 1
ATOM 1202 C C . ILE A 1 169 ? -24.725 10.940 -19.609 1.00 33.48 169 ILE A C 1
ATOM 1203 O O . ILE A 1 169 ? -25.718 10.961 -20.322 1.00 41.67 169 ILE A O 1
ATOM 1208 N N . PRO A 1 170 ? -24.188 12.050 -19.088 1.00 35.79 170 PRO A N 1
ATOM 1209 C CA . PRO A 1 170 ? -24.805 13.375 -19.193 1.00 33.24 170 PRO A CA 1
ATOM 1210 C C . PRO A 1 170 ? -24.511 14.137 -20.481 1.00 30.25 170 PRO A C 1
ATOM 1211 O O . PRO A 1 170 ? -24.626 15.360 -20.483 1.00 36.63 170 PRO A O 1
ATOM 1215 N N . PHE A 1 171 ? -24.094 13.463 -21.541 1.00 34.03 171 PHE A N 1
ATOM 1216 C CA . PHE A 1 171 ? -24.097 14.109 -22.858 1.00 32.31 171 PHE A CA 1
ATOM 1217 C C . PHE A 1 171 ? -24.732 13.166 -23.876 1.00 33.74 171 PHE A C 1
ATOM 1218 O O . PHE A 1 171 ? -24.898 11.973 -23.607 1.00 32.34 171 PHE A O 1
ATOM 1226 N N . GLN A 1 172 ? -25.133 13.717 -25.018 1.00 34.16 172 GLN A N 1
ATOM 1227 C CA . GLN A 1 172 ? -26.008 12.995 -25.935 1.00 35.19 172 GLN A CA 1
ATOM 1228 C C . GLN A 1 172 ? -25.181 12.270 -26.979 1.00 34.74 172 GLN A C 1
ATOM 1229 O O . GLN A 1 172 ? -25.170 12.655 -28.156 1.00 29.55 172 GLN A O 1
ATOM 1235 N N . LEU A 1 173 ? -24.495 11.215 -26.549 1.00 33.02 173 LEU A N 1
ATOM 1236 C CA . LEU A 1 173 ? -23.546 10.550 -27.423 1.00 36.71 173 LEU A CA 1
ATOM 1237 C C . LEU A 1 173 ? -24.261 9.749 -28.500 1.00 31.82 173 LEU A C 1
ATOM 1238 O O . LEU A 1 173 ? -23.768 9.636 -29.618 1.00 32.78 173 LEU A O 1
ATOM 1243 N N . VAL A 1 174 ? -25.425 9.212 -28.171 1.00 29.73 174 VAL A N 1
ATOM 1244 C CA . VAL A 1 174 ? -26.140 8.359 -29.111 1.00 34.56 174 VAL A CA 1
ATOM 1245 C C . VAL A 1 174 ? -26.747 9.181 -30.252 1.00 32.53 174 VAL A C 1
ATOM 1246 O O . VAL A 1 174 ? -26.701 8.771 -31.412 1.00 34.04 174 VAL A O 1
ATOM 1250 N N . ASP A 1 175 ? -27.292 10.345 -29.913 1.00 35.76 175 ASP A N 1
ATOM 1251 C CA . ASP A 1 175 ? -27.755 11.317 -30.899 1.00 34.21 175 ASP A CA 1
ATOM 1252 C C . ASP A 1 175 ? -26.653 11.745 -31.859 1.00 32.03 175 ASP A C 1
ATOM 1253 O O . ASP A 1 175 ? -26.800 11.646 -33.069 1.00 33.85 175 ASP A O 1
ATOM 1258 N N . ASN A 1 176 ? -25.546 12.232 -31.312 1.00 33.62 176 ASN A N 1
ATOM 1259 C CA . ASN A 1 176 ? -24.516 12.811 -32.148 1.00 27.89 176 ASN A CA 1
ATOM 1260 C C . ASN A 1 176 ? -23.809 11.742 -32.969 1.00 29.85 176 ASN A C 1
ATOM 1261 O O . ASN A 1 176 ? -23.534 11.956 -34.153 1.00 33.90 176 ASN A O 1
ATOM 1266 N N . ALA A 1 177 ? -23.578 10.574 -32.383 1.00 27.19 177 ALA A N 1
ATOM 1267 C CA . ALA A 1 177 ? -23.024 9.460 -33.152 1.00 28.12 177 ALA A CA 1
ATOM 1268 C C . ALA A 1 177 ? -23.984 9.009 -34.250 1.00 28.50 177 ALA A C 1
ATOM 1269 O O . ALA A 1 177 ? -23.554 8.696 -35.363 1.00 26.81 177 ALA A O 1
ATOM 1271 N N . SER A 1 178 ? -25.282 8.988 -33.952 1.00 28.57 178 SER A N 1
ATOM 1272 C CA . SER A 1 178 ? -26.268 8.552 -34.943 1.00 25.84 178 SER A CA 1
ATOM 1273 C C . SER A 1 178 ? -26.313 9.503 -36.125 1.00 24.64 178 SER A C 1
ATOM 1274 O O . SER A 1 178 ? -26.444 9.074 -37.262 1.00 26.75 178 SER A O 1
ATOM 1277 N N . GLY A 1 179 ? -26.196 10.796 -35.853 1.00 26.94 179 GLY A N 1
ATOM 1278 C CA . GLY A 1 179 ? -26.123 11.793 -36.904 1.00 23.34 179 GLY A CA 1
ATOM 1279 C C . GLY A 1 179 ? -24.996 11.560 -37.892 1.00 26.95 179 GLY A C 1
ATOM 1280 O O . GLY A 1 179 ? -25.191 11.662 -39.100 1.00 30.30 179 GLY A O 1
ATOM 1281 N N . HIS A 1 180 ? -23.811 11.240 -37.385 1.00 26.71 180 HIS A N 1
ATOM 1282 C CA . HIS A 1 180 ? -22.668 11.004 -38.263 1.00 27.52 180 HIS A CA 1
ATOM 1283 C C . HIS A 1 180 ? -22.805 9.713 -39.066 1.00 27.47 180 HIS A C 1
ATOM 1284 O O . HIS A 1 180 ? -22.338 9.649 -40.206 1.00 25.26 180 HIS A O 1
ATOM 1291 N N . VAL A 1 181 ? -23.443 8.696 -38.482 1.00 24.82 181 VAL A N 1
ATOM 1292 C CA . VAL A 1 181 ? -23.619 7.418 -39.170 1.00 24.80 181 VAL A CA 1
ATOM 1293 C C . VAL A 1 181 ? -24.631 7.557 -40.310 1.00 30.11 181 VAL A C 1
ATOM 1294 O O . VAL A 1 181 ? -24.430 7.030 -41.405 1.00 30.90 181 VAL A O 1
ATOM 1298 N N . LEU A 1 182 ? -25.699 8.301 -40.052 1.00 25.28 182 LEU A N 1
ATOM 1299 C CA . LEU A 1 182 ? -26.684 8.613 -41.071 1.00 28.59 182 LEU A CA 1
ATOM 1300 C C . LEU A 1 182 ? -26.054 9.384 -42.230 1.00 28.97 182 LEU A C 1
ATOM 1301 O O . LEU A 1 182 ? -26.312 9.080 -43.398 1.00 28.81 182 LEU A O 1
ATOM 1306 N N . ALA A 1 183 ? -25.256 10.396 -41.895 1.00 23.03 183 ALA A N 1
ATOM 1307 C CA . ALA A 1 183 ? -24.554 11.189 -42.896 1.00 27.21 183 ALA A CA 1
ATOM 1308 C C . ALA A 1 183 ? -23.649 10.293 -43.731 1.00 27.63 183 ALA A C 1
ATOM 1309 O O . ALA A 1 183 ? -23.606 10.401 -44.962 1.00 26.71 183 ALA A O 1
ATOM 1311 N N . GLN A 1 184 ? -22.932 9.407 -43.049 1.00 27.55 184 GLN A N 1
ATOM 1312 C CA . GLN A 1 184 ? -22.110 8.403 -43.713 1.00 26.69 184 GLN A CA 1
ATOM 1313 C C . GLN A 1 184 ? -22.948 7.590 -44.712 1.00 31.68 184 GLN A C 1
ATOM 1314 O O . GLN A 1 184 ? -22.563 7.406 -45.872 1.00 28.29 184 GLN A O 1
ATOM 1320 N N . ALA A 1 185 ? -24.114 7.140 -44.266 1.00 24.19 185 ALA A N 1
ATOM 1321 C CA . ALA A 1 185 ? -24.953 6.289 -45.091 1.00 26.93 185 ALA A CA 1
ATOM 1322 C C . ALA A 1 185 ? -25.539 7.031 -46.295 1.00 28.38 185 ALA A C 1
ATOM 1323 O O . ALA A 1 185 ? -25.670 6.465 -47.373 1.00 25.91 185 ALA A O 1
ATOM 1325 N N . VAL A 1 186 ? -25.876 8.303 -46.119 1.00 25.70 186 VAL A N 1
ATOM 1326 C CA . VAL A 1 186 ? -26.313 9.109 -47.245 1.00 21.47 186 VAL A CA 1
ATOM 1327 C C . VAL A 1 186 ? -25.176 9.260 -48.258 1.00 26.11 186 VAL A C 1
ATOM 1328 O O . VAL A 1 186 ? -25.382 9.126 -49.460 1.00 26.29 186 VAL A O 1
ATOM 1332 N N . LEU A 1 187 ? -23.970 9.518 -47.765 1.00 27.70 187 LEU A N 1
ATOM 1333 C CA . LEU A 1 187 ? -22.810 9.681 -48.632 1.00 23.44 187 LEU A CA 1
ATOM 1334 C C . LEU A 1 187 ? -22.542 8.413 -49.446 1.00 27.92 187 LEU A C 1
ATOM 1335 O O . LEU A 1 187 ? -22.289 8.479 -50.658 1.00 29.52 187 LEU A O 1
ATOM 1340 N N . ALA A 1 188 ? -22.623 7.262 -48.785 1.00 23.69 188 ALA A N 1
ATOM 1341 C CA . ALA A 1 188 ? -22.453 5.985 -49.466 1.00 26.23 188 ALA A CA 1
ATOM 1342 C C . ALA A 1 188 ? -23.498 5.834 -50.567 1.00 29.60 188 ALA A C 1
ATOM 1343 O O . ALA A 1 188 ? -23.176 5.446 -51.693 1.00 28.72 188 ALA A O 1
ATOM 1345 N N . ALA A 1 189 ? -24.743 6.176 -50.245 1.00 25.82 189 ALA A N 1
ATOM 1346 C CA . ALA A 1 189 ? -25.830 6.087 -51.213 1.00 27.47 189 ALA A CA 1
ATOM 1347 C C . ALA A 1 189 ? -25.611 7.007 -52.421 1.00 27.71 189 ALA A C 1
ATOM 1348 O O . ALA A 1 189 ? -25.856 6.612 -53.551 1.00 25.24 189 ALA A O 1
ATOM 1350 N N . LEU A 1 190 ? -25.157 8.230 -52.173 1.00 27.82 190 LEU A N 1
ATOM 1351 C CA . LEU A 1 190 ? -24.864 9.178 -53.240 1.00 28.32 190 LEU A CA 1
ATOM 1352 C C . LEU A 1 190 ? -23.769 8.649 -54.170 1.00 28.82 190 LEU A C 1
ATOM 1353 O O . LEU A 1 190 ? -23.801 8.877 -55.377 1.00 28.49 190 LEU A O 1
ATOM 1358 N N . LEU A 1 191 ? -22.799 7.952 -53.590 1.00 28.26 191 LEU A N 1
ATOM 1359 C CA . LEU A 1 191 ? -21.701 7.369 -54.349 1.00 30.39 191 LEU A CA 1
ATOM 1360 C C . LEU A 1 191 ? -22.199 6.175 -55.144 1.00 32.94 191 LEU A C 1
ATOM 1361 O O . LEU A 1 191 ? -21.837 5.996 -56.304 1.00 32.94 191 LEU A O 1
ATOM 1366 N N . HIS A 1 192 ? -23.062 5.384 -54.514 1.00 30.24 192 HIS A N 1
ATOM 1367 C CA . HIS A 1 192 ? -23.653 4.212 -55.151 1.00 33.16 192 HIS A CA 1
ATOM 1368 C C . HIS A 1 192 ? -24.377 4.664 -56.408 1.00 29.53 192 HIS A C 1
ATOM 1369 O O . HIS A 1 192 ? -24.233 4.070 -57.473 1.00 32.30 192 HIS A O 1
ATOM 1376 N N . ARG A 1 193 ? -25.157 5.729 -56.271 1.00 31.44 193 ARG A N 1
ATOM 1377 C CA . ARG A 1 193 ? -25.906 6.268 -57.392 1.00 32.25 193 ARG A CA 1
ATOM 1378 C C . ARG A 1 193 ? -24.956 6.798 -58.467 1.00 32.53 193 ARG A C 1
ATOM 1379 O O . ARG A 1 193 ? -25.106 6.495 -59.650 1.00 33.48 193 ARG A O 1
ATOM 1387 N N . GLU A 1 194 ? -23.941 7.532 -58.035 1.00 31.75 194 GLU A N 1
ATOM 1388 C CA . GLU A 1 194 ? -23.005 8.158 -58.954 1.00 34.93 194 GLU A CA 1
ATOM 1389 C C . GLU A 1 194 ? -22.289 7.135 -59.825 1.00 32.95 194 GLU A C 1
ATOM 1390 O O . GLU A 1 194 ? -22.177 7.314 -61.036 1.00 32.36 194 GLU A O 1
ATOM 1396 N N . ARG A 1 195 ? -21.868 6.033 -59.221 1.00 29.63 195 ARG A N 1
ATOM 1397 C CA . ARG A 1 195 ? -21.048 5.077 -59.937 1.00 35.73 195 ARG A CA 1
ATOM 1398 C C . ARG A 1 195 ? -21.814 3.924 -60.552 1.00 34.21 195 ARG A C 1
ATOM 1399 O O . ARG A 1 195 ? -21.479 3.477 -61.648 1.00 39.22 195 ARG A O 1
ATOM 1407 N N . ASN A 1 196 ? -22.869 3.481 -59.879 1.00 32.23 196 ASN A N 1
ATOM 1408 C CA . ASN A 1 196 ? -23.556 2.266 -60.289 1.00 31.29 196 ASN A CA 1
ATOM 1409 C C . ASN A 1 196 ? -24.973 2.494 -60.782 1.00 30.35 196 ASN A C 1
ATOM 1410 O O . ASN A 1 196 ? -25.606 1.567 -61.275 1.00 36.04 196 ASN A O 1
ATOM 1415 N N . GLY A 1 197 ? -25.474 3.717 -60.669 1.00 32.71 197 GLY A N 1
ATOM 1416 C CA . GLY A 1 197 ? -26.810 4.015 -61.164 1.00 33.31 197 GLY A CA 1
ATOM 1417 C C . GLY A 1 197 ? -27.929 3.468 -60.287 1.00 34.96 197 GLY A C 1
ATOM 1418 O O . GLY A 1 197 ? -29.091 3.384 -60.712 1.00 42.37 197 GLY A O 1
ATOM 1419 N N . VAL A 1 198 ? -27.581 3.104 -59.057 1.00 32.00 198 VAL A N 1
ATOM 1420 C CA . VAL A 1 198 ? -28.552 2.584 -58.097 1.00 33.34 198 VAL A CA 1
ATOM 1421 C C . VAL A 1 198 ? -28.944 3.647 -57.054 1.00 30.26 198 VAL A C 1
ATOM 1422 O O . VAL A 1 198 ? -28.083 4.193 -56.357 1.00 34.94 198 VAL A O 1
ATOM 1426 N N . ALA A 1 199 ? -30.242 3.914 -56.933 1.00 30.51 199 ALA A N 1
ATOM 1427 C CA . ALA A 1 199 ? -30.769 4.854 -55.942 1.00 30.46 199 ALA A CA 1
ATOM 1428 C C . ALA A 1 199 ? -31.413 4.087 -54.786 1.00 30.63 199 ALA A C 1
ATOM 1429 O O . ALA A 1 199 ? -32.456 3.471 -54.948 1.00 33.47 199 ALA A O 1
ATOM 1431 N N . ASP A 1 200 ? -30.783 4.134 -53.619 1.00 32.54 200 ASP A N 1
ATOM 1432 C CA . ASP A 1 200 ? -31.071 3.196 -52.538 1.00 33.24 200 ASP A CA 1
ATOM 1433 C C . ASP A 1 200 ? -32.022 3.706 -51.457 1.00 31.50 200 ASP A C 1
ATOM 1434 O O . ASP A 1 200 ? -32.336 4.896 -51.382 1.00 29.69 200 ASP A O 1
ATOM 1439 N N . VAL A 1 201 ? -32.500 2.770 -50.643 1.00 31.65 201 VAL A N 1
ATOM 1440 C CA . VAL A 1 201 ? -33.148 3.094 -49.377 1.00 32.89 201 VAL A CA 1
ATOM 1441 C C . VAL A 1 201 ? -32.213 2.784 -48.207 1.00 32.46 201 VAL A C 1
ATOM 1442 O O . VAL A 1 201 ? -31.740 1.654 -48.045 1.00 29.72 201 VAL A O 1
ATOM 1446 N N . VAL A 1 202 ? -31.986 3.791 -47.378 1.00 26.03 202 VAL A N 1
ATOM 1447 C CA . VAL A 1 202 ? -31.027 3.705 -46.304 1.00 29.36 202 VAL A CA 1
ATOM 1448 C C . VAL A 1 202 ? -31.733 3.789 -44.942 1.00 34.14 202 VAL A C 1
ATOM 1449 O O . VAL A 1 202 ? -32.646 4.597 -44.761 1.00 30.83 202 VAL A O 1
ATOM 1453 N N . GLN A 1 203 ? -31.329 2.943 -43.995 1.00 33.34 203 GLN A N 1
ATOM 1454 C CA . GLN A 1 203 ? -31.949 2.939 -42.668 1.00 33.38 203 GLN A CA 1
ATOM 1455 C C . GLN A 1 203 ? -30.894 2.906 -41.567 1.00 31.18 203 GLN A C 1
ATOM 1456 O O . GLN A 1 203 ? -29.944 2.122 -41.616 1.00 32.21 203 GLN A O 1
ATOM 1462 N N . VAL A 1 204 ? -31.054 3.789 -40.589 1.00 29.89 204 VAL A N 1
ATOM 1463 C CA . VAL A 1 204 ? -30.150 3.862 -39.448 1.00 28.16 204 VAL A CA 1
ATOM 1464 C C . VAL A 1 204 ? -30.956 3.899 -38.154 1.00 28.07 204 VAL A C 1
ATOM 1465 O O . VAL A 1 204 ? -31.836 4.745 -37.995 1.00 31.10 204 VAL A O 1
ATOM 1469 N N . ALA A 1 205 ? -30.687 2.959 -37.251 1.00 29.94 205 ALA A N 1
ATOM 1470 C CA . ALA A 1 205 ? -31.343 2.936 -35.939 1.00 26.62 205 ALA A CA 1
ATOM 1471 C C . ALA A 1 205 ? -30.389 3.402 -34.838 1.00 27.19 205 ALA A C 1
ATOM 1472 O O . ALA A 1 205 ? -29.233 2.967 -34.780 1.00 22.21 205 ALA A O 1
ATOM 1474 N N . MET A 1 206 ? -30.867 4.305 -33.984 1.00 26.22 206 MET A N 1
ATOM 1475 C CA . MET A 1 206 ? -30.058 4.813 -32.882 1.00 27.96 206 MET A CA 1
ATOM 1476 C C . MET A 1 206 ? -29.612 3.669 -31.977 1.00 27.34 206 MET A C 1
ATOM 1477 O O . MET A 1 206 ? -28.478 3.644 -31.484 1.00 25.23 206 MET A O 1
ATOM 1482 N N . TYR A 1 207 ? -30.507 2.715 -31.770 1.00 25.87 207 TYR A N 1
ATOM 1483 C CA . TYR A 1 207 ? -30.175 1.542 -30.986 1.00 28.26 207 TYR A CA 1
ATOM 1484 C C . TYR A 1 207 ? -28.986 0.789 -31.578 1.00 28.18 207 TYR A C 1
ATOM 1485 O O . TYR A 1 207 ? -28.066 0.399 -30.849 1.00 26.91 207 TYR A O 1
ATOM 1494 N N . ASP A 1 208 ? -29.012 0.592 -32.897 1.00 28.03 208 ASP A N 1
ATOM 1495 C CA . ASP A 1 208 ? -27.943 -0.127 -33.594 1.00 27.77 208 ASP A CA 1
ATOM 1496 C C . ASP A 1 208 ? -26.615 0.603 -33.451 1.00 26.48 208 ASP A C 1
ATOM 1497 O O . ASP A 1 208 ? -25.577 -0.022 -33.273 1.00 25.91 208 ASP A O 1
ATOM 1502 N N . VAL A 1 209 ? -26.661 1.928 -33.511 1.00 25.62 209 VAL A N 1
ATOM 1503 C CA . VAL A 1 209 ? -25.471 2.732 -33.317 1.00 23.82 209 VAL A CA 1
ATOM 1504 C C . VAL A 1 209 ? -24.918 2.570 -31.902 1.00 26.22 209 VAL A C 1
ATOM 1505 O O . VAL A 1 209 ? -23.711 2.428 -31.717 1.00 27.15 209 VAL A O 1
ATOM 1509 N N . ALA A 1 210 ? -25.807 2.585 -30.911 1.00 25.69 210 ALA A N 1
ATOM 1510 C CA . ALA A 1 210 ? -25.413 2.478 -29.511 1.00 27.44 210 ALA A CA 1
ATOM 1511 C C . ALA A 1 210 ? -24.774 1.128 -29.227 1.00 28.90 210 ALA A C 1
ATOM 1512 O O . ALA A 1 210 ? -23.737 1.055 -28.566 1.00 30.73 210 ALA A O 1
ATOM 1514 N N . VAL A 1 211 ? -25.394 0.070 -29.744 1.00 28.01 211 VAL A N 1
ATOM 1515 C CA . VAL A 1 211 ? -24.838 -1.276 -29.650 1.00 25.58 211 VAL A CA 1
ATOM 1516 C C . VAL A 1 211 ? -23.448 -1.279 -30.282 1.00 31.79 211 VAL A C 1
ATOM 1517 O O . VAL A 1 211 ? -22.491 -1.792 -29.706 1.00 28.81 211 VAL A O 1
ATOM 1521 N N . GLY A 1 212 ? -23.342 -0.665 -31.455 1.00 29.81 212 GLY A N 1
ATOM 1522 C CA . GLY A 1 212 ? -22.076 -0.572 -32.154 1.00 32.64 212 GLY A CA 1
ATOM 1523 C C . GLY A 1 212 ? -20.984 0.112 -31.356 1.00 28.26 212 GLY A C 1
ATOM 1524 O O . GLY A 1 212 ? -19.843 -0.324 -31.375 1.00 31.36 212 GLY A O 1
ATOM 1525 N N . LEU A 1 213 ? -21.327 1.184 -30.654 1.00 31.22 213 LEU A N 1
ATOM 1526 C CA . LEU A 1 213 ? -20.348 1.888 -29.827 1.00 34.12 213 LEU A CA 1
ATOM 1527 C C . LEU A 1 213 ? -19.786 1.029 -28.689 1.00 31.75 213 LEU A C 1
ATOM 1528 O O . LEU A 1 213 ? -18.680 1.276 -28.227 1.00 30.37 213 LEU A O 1
ATOM 1533 N N . GLN A 1 214 ? -20.537 0.012 -28.273 1.00 32.53 214 GLN A N 1
ATOM 1534 C CA . GLN A 1 214 ? -20.138 -0.868 -27.178 1.00 30.43 214 GLN A CA 1
ATOM 1535 C C . GLN A 1 214 ? -19.744 -2.261 -27.665 1.00 30.49 214 GLN A C 1
ATOM 1536 O O . GLN A 1 214 ? -19.727 -3.216 -26.889 1.00 32.58 214 GLN A O 1
ATOM 1542 N N . ALA A 1 215 ? -19.439 -2.374 -28.950 1.00 29.50 215 ALA A N 1
ATOM 1543 C CA . ALA A 1 215 ? -19.302 -3.674 -29.614 1.00 32.33 215 ALA A CA 1
ATOM 1544 C C . ALA A 1 215 ? -18.314 -4.631 -28.938 1.00 36.75 215 ALA A C 1
ATOM 1545 O O . ALA A 1 215 ? -18.617 -5.808 -28.793 1.00 37.62 215 ALA A O 1
ATOM 1547 N N . ASN A 1 216 ? -17.150 -4.130 -28.524 1.00 35.67 216 ASN A N 1
ATOM 1548 C CA . ASN A 1 216 ? -16.120 -4.983 -27.915 1.00 47.75 216 ASN A CA 1
ATOM 1549 C C . ASN A 1 216 ? -16.589 -5.604 -26.607 1.00 47.66 216 ASN A C 1
ATOM 1550 O O . ASN A 1 216 ? -16.432 -6.802 -26.402 1.00 53.53 216 ASN A O 1
ATOM 1552 N N . GLN A 1 217 ? -17.157 -4.787 -25.726 1.00 44.05 217 GLN A N 1
ATOM 1553 C CA . GLN A 1 217 ? -17.712 -5.284 -24.473 1.00 39.49 217 GLN A CA 1
ATOM 1554 C C . GLN A 1 217 ? -18.914 -6.184 -24.669 1.00 41.35 217 GLN A C 1
ATOM 1555 O O . GLN A 1 217 ? -19.090 -7.145 -23.932 1.00 47.36 217 GLN A O 1
ATOM 1561 N N . LEU A 1 218 ? -19.742 -5.882 -25.660 1.00 46.37 218 LEU A N 1
ATOM 1562 C CA . LEU A 1 218 ? -20.915 -6.706 -25.925 1.00 41.01 218 LEU A CA 1
ATOM 1563 C C . LEU A 1 218 ? -20.486 -8.089 -26.393 1.00 42.92 218 LEU A C 1
ATOM 1564 O O . LEU A 1 218 ? -21.158 -9.084 -26.125 1.00 43.95 218 LEU A O 1
ATOM 1569 N N . MET A 1 219 ? -19.348 -8.143 -27.077 1.00 43.98 219 MET A N 1
ATOM 1570 C CA . MET A 1 219 ? -18.944 -9.348 -27.788 1.00 45.94 219 MET A CA 1
ATOM 1571 C C . MET A 1 219 ? -18.609 -10.534 -26.892 1.00 45.11 219 MET A C 1
ATOM 1572 O O . MET A 1 219 ? -18.907 -11.677 -27.242 1.00 43.81 219 MET A O 1
ATOM 1577 N N . MET A 1 220 ? -17.991 -10.261 -25.746 1.00 45.22 220 MET A N 1
ATOM 1578 C CA . MET A 1 220 ? -17.686 -11.305 -24.771 1.00 40.06 220 MET A CA 1
ATOM 1579 C C . MET A 1 220 ? -18.941 -12.106 -24.415 1.00 46.19 220 MET A C 1
ATOM 1580 O O . MET A 1 220 ? -18.884 -13.321 -24.220 1.00 51.27 220 MET A O 1
ATOM 1582 N N . HIS A 1 221 ? -20.079 -11.421 -24.358 1.00 42.48 221 HIS A N 1
ATOM 1583 C CA . HIS A 1 221 ? -21.336 -12.042 -23.970 1.00 39.91 221 HIS A CA 1
ATOM 1584 C C . HIS A 1 221 ? -22.076 -12.682 -25.153 1.00 44.12 221 HIS A C 1
ATOM 1585 O O . HIS A 1 221 ? -23.040 -13.427 -24.956 1.00 41.85 221 HIS A O 1
ATOM 1592 N N . LEU A 1 222 ? -21.617 -12.414 -26.376 1.00 41.60 222 LEU A N 1
ATOM 1593 C CA . LEU A 1 222 ? -22.209 -13.042 -27.561 1.00 41.38 222 LEU A CA 1
ATOM 1594 C C . LEU A 1 222 ? -21.598 -14.413 -27.805 1.00 41.04 222 LEU A C 1
ATOM 1595 O O . LEU A 1 222 ? -22.103 -15.205 -28.606 1.00 42.19 222 LEU A O 1
ATOM 1600 N N . ASN A 1 223 ? -20.502 -14.688 -27.108 1.00 41.98 223 ASN A N 1
ATOM 1601 C CA . ASN A 1 223 ? -19.774 -15.927 -27.311 1.00 46.12 223 ASN A CA 1
ATOM 1602 C C . ASN A 1 223 ? -19.600 -16.712 -26.018 1.00 51.43 223 ASN A C 1
ATOM 1603 O O . ASN A 1 223 ? -18.593 -16.582 -25.322 1.00 53.48 223 ASN A O 1
ATOM 1608 N N . ARG A 1 224 ? -20.605 -17.535 -25.719 1.00 57.75 224 ARG A N 1
ATOM 1609 C CA . ARG A 1 224 ? -20.631 -18.350 -24.509 1.00 65.22 224 ARG A CA 1
ATOM 1610 C C . ARG A 1 224 ? -19.460 -19.329 -24.452 1.00 60.04 224 ARG A C 1
ATOM 1611 O O . ARG A 1 224 ? -19.299 -20.059 -23.474 1.00 64.36 224 ARG A O 1
ATOM 1613 N N . THR A 1 248 ? -5.460 -3.889 -19.397 1.00 57.37 248 THR A N 1
ATOM 1614 C CA . THR A 1 248 ? -4.141 -3.369 -19.760 1.00 58.63 248 THR A CA 1
ATOM 1615 C C . THR A 1 248 ? -3.714 -2.269 -18.800 1.00 57.98 248 THR A C 1
ATOM 1616 O O . THR A 1 248 ? -4.072 -1.109 -18.988 1.00 55.95 248 THR A O 1
ATOM 1620 N N . GLN A 1 249 ? -2.918 -2.626 -17.798 1.00 52.27 249 GLN A N 1
ATOM 1621 C CA . GLN A 1 249 ? -2.615 -1.716 -16.700 1.00 48.50 249 GLN A CA 1
ATOM 1622 C C . GLN A 1 249 ? -1.124 -1.390 -16.646 1.00 45.87 249 GLN A C 1
ATOM 1623 O O . GLN A 1 249 ? -0.293 -2.221 -17.015 1.00 47.65 249 GLN A O 1
ATOM 1629 N N . PRO A 1 250 ? -0.774 -0.174 -16.195 1.00 43.06 250 PRO A N 1
ATOM 1630 C CA . PRO A 1 250 ? -1.636 0.902 -15.685 1.00 41.35 250 PRO A CA 1
ATOM 1631 C C . PRO A 1 250 ? -2.265 1.778 -16.765 1.00 41.87 250 PRO A C 1
ATOM 1632 O O . PRO A 1 250 ? -1.568 2.339 -17.608 1.00 40.05 250 PRO A O 1
ATOM 1636 N N . SER A 1 251 ? -3.588 1.898 -16.704 1.00 47.60 251 SER A N 1
ATOM 1637 C CA . SER A 1 251 ? -4.376 2.703 -17.632 1.00 40.00 251 SER A CA 1
ATOM 1638 C C . SER A 1 251 ? -5.668 3.124 -16.938 1.00 40.58 251 SER A C 1
ATOM 1639 O O . SER A 1 251 ? -6.692 2.447 -17.032 1.00 38.64 251 SER A O 1
ATOM 1642 N N . ASP A 1 252 ? -5.605 4.244 -16.227 1.00 36.97 252 ASP A N 1
ATOM 1643 C CA . ASP A 1 252 ? -6.677 4.638 -15.334 1.00 34.27 252 ASP A CA 1
ATOM 1644 C C . ASP A 1 252 ? -6.485 6.072 -14.869 1.00 33.66 252 ASP A C 1
ATOM 1645 O O . ASP A 1 252 ? -5.645 6.802 -15.394 1.00 35.67 252 ASP A O 1
ATOM 1650 N N . ALA A 1 253 ? -7.301 6.473 -13.903 1.00 36.10 253 ALA A N 1
ATOM 1651 C CA . ALA A 1 253 ? -7.157 7.744 -13.214 1.00 36.81 253 ALA A CA 1
ATOM 1652 C C . ALA A 1 253 ? -6.562 7.466 -11.831 1.00 37.68 253 ALA A C 1
ATOM 1653 O O . ALA A 1 253 ? -6.957 6.502 -11.164 1.00 37.22 253 ALA A O 1
ATOM 1655 N N . PHE A 1 254 ? -5.616 8.300 -11.405 1.00 34.60 254 PHE A N 1
ATOM 1656 C CA . PHE A 1 254 ? -4.910 8.077 -10.142 1.00 34.28 254 PHE A CA 1
ATOM 1657 C C . PHE A 1 254 ? -4.855 9.321 -9.255 1.00 34.21 254 PHE A C 1
ATOM 1658 O O . PHE A 1 254 ? -4.699 10.439 -9.749 1.00 33.89 254 PHE A O 1
ATOM 1666 N N . ARG A 1 255 ? -4.985 9.125 -7.945 1.00 36.55 255 ARG A N 1
ATOM 1667 C CA . ARG A 1 255 ? -4.782 10.215 -6.997 1.00 37.79 255 ARG A CA 1
ATOM 1668 C C . ARG A 1 255 ? -3.363 10.744 -7.030 1.00 37.02 255 ARG A C 1
ATOM 1669 O O . ARG A 1 255 ? -2.407 9.989 -7.178 1.00 35.03 255 ARG A O 1
ATOM 1677 N N . THR A 1 256 ? -3.244 12.059 -6.921 1.00 39.70 256 THR A N 1
ATOM 1678 C CA . THR A 1 256 ? -1.961 12.701 -6.728 1.00 40.53 256 THR A CA 1
ATOM 1679 C C . THR A 1 256 ? -2.041 13.581 -5.488 1.00 45.61 256 THR A C 1
ATOM 1680 O O . THR A 1 256 ? -2.966 13.446 -4.693 1.00 46.27 256 THR A O 1
ATOM 1684 N N . ALA A 1 257 ? -1.085 14.491 -5.333 1.00 44.98 257 ALA A N 1
ATOM 1685 C CA . ALA A 1 257 ? -1.107 15.415 -4.205 1.00 44.60 257 ALA A CA 1
ATOM 1686 C C . ALA A 1 257 ? -2.256 16.401 -4.350 1.00 48.97 257 ALA A C 1
ATOM 1687 O O . ALA A 1 257 ? -2.839 16.854 -3.363 1.00 53.25 257 ALA A O 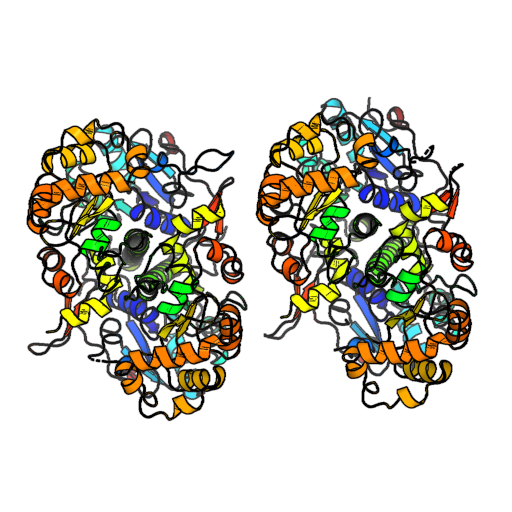1
ATOM 1689 N N . ASP A 1 258 ? -2.584 16.721 -5.594 1.00 48.06 258 ASP A N 1
ATOM 1690 C CA . ASP A 1 258 ? -3.633 17.680 -5.885 1.00 50.20 258 ASP A CA 1
ATOM 1691 C C . ASP A 1 258 ? -4.314 17.338 -7.206 1.00 55.31 258 ASP A C 1
ATOM 1692 O O . ASP A 1 258 ? -3.747 17.535 -8.289 1.00 49.01 258 ASP A O 1
ATOM 1697 N N . GLY A 1 259 ? -5.525 16.803 -7.105 1.00 50.59 259 GLY A N 1
ATOM 1698 C CA . GLY A 1 259 ? -6.293 16.448 -8.277 1.00 46.54 259 GLY A CA 1
ATOM 1699 C C . GLY A 1 259 ? -5.957 15.047 -8.735 1.00 46.93 259 GLY A C 1
ATOM 1700 O O . GLY A 1 259 ? -5.102 14.374 -8.154 1.00 47.98 259 GLY A O 1
ATOM 1701 N N . TYR A 1 260 ? -6.640 14.605 -9.782 1.00 38.82 260 TYR A N 1
ATOM 1702 C CA . TYR A 1 260 ? -6.381 13.301 -10.365 1.00 37.97 260 TYR A CA 1
ATOM 1703 C C . TYR A 1 260 ? -5.590 13.412 -11.661 1.00 34.84 260 TYR A C 1
ATOM 1704 O O . TYR A 1 260 ? -5.703 14.405 -12.382 1.00 37.79 260 TYR A O 1
ATOM 1713 N N . ILE A 1 261 ? -4.801 12.386 -11.963 1.00 32.68 261 ILE A N 1
ATOM 1714 C CA . ILE A 1 261 ? -4.131 12.319 -13.254 1.00 30.25 261 ILE A CA 1
ATOM 1715 C C . ILE A 1 261 ? -4.539 11.037 -13.972 1.00 29.76 261 ILE A C 1
ATOM 1716 O O . ILE A 1 261 ? -4.623 9.970 -13.370 1.00 33.32 261 ILE A O 1
ATOM 1721 N N . VAL A 1 262 ? -4.801 11.159 -15.264 1.00 29.23 262 VAL A N 1
ATOM 1722 C CA . VAL A 1 262 ? -5.077 10.011 -16.110 1.00 32.23 262 VAL A CA 1
ATOM 1723 C C . VAL A 1 262 ? -3.796 9.556 -16.813 1.00 32.21 262 VAL A C 1
ATOM 1724 O O . VAL A 1 262 ? -3.169 10.346 -17.503 1.00 30.08 262 VAL A O 1
ATOM 1728 N N . ILE A 1 263 ? -3.416 8.293 -16.628 1.00 28.81 263 ILE A N 1
ATOM 1729 C CA . ILE A 1 263 ? -2.192 7.747 -17.206 1.00 27.93 263 ILE A CA 1
ATOM 1730 C C . ILE A 1 263 ? -2.445 6.449 -17.956 1.00 30.98 263 ILE A C 1
ATOM 1731 O O . ILE A 1 263 ? -3.135 5.565 -17.460 1.00 33.92 263 ILE A O 1
ATOM 1736 N N . SER A 1 264 ? -1.876 6.325 -19.147 1.00 31.07 264 SER A N 1
ATOM 1737 C CA . SER A 1 264 ? -1.862 5.037 -19.830 1.00 38.13 264 SER A CA 1
ATOM 1738 C C . SER A 1 264 ? -0.434 4.672 -20.232 1.00 39.34 264 SER A C 1
ATOM 1739 O O . SER A 1 264 ? 0.141 5.268 -21.142 1.00 43.20 264 SER A O 1
ATOM 1742 N N . ALA A 1 265 ? 0.130 3.692 -19.540 1.00 35.28 265 ALA A N 1
ATOM 1743 C CA . ALA A 1 265 ? 1.506 3.286 -19.756 1.00 34.49 265 ALA A CA 1
ATOM 1744 C C . ALA A 1 265 ? 1.653 1.801 -19.464 1.00 37.20 265 ALA A C 1
ATOM 1745 O O . ALA A 1 265 ? 2.265 1.408 -18.474 1.00 35.53 265 ALA A O 1
ATOM 1747 N N . TYR A 1 266 ? 1.062 0.980 -20.321 1.00 37.66 266 TYR A N 1
ATOM 1748 C CA . TYR A 1 266 ? 1.009 -0.454 -20.101 1.00 38.20 266 TYR A CA 1
ATOM 1749 C C . TYR A 1 266 ? 1.947 -1.218 -21.041 1.00 44.19 266 TYR A C 1
ATOM 1750 O O . TYR A 1 266 ? 2.294 -2.365 -20.767 1.00 46.54 266 TYR A O 1
ATOM 1759 N N . VAL A 1 267 ? 2.356 -0.594 -22.145 1.00 42.87 267 VAL A N 1
ATOM 1760 C CA . VAL A 1 267 ? 3.375 -1.191 -23.009 1.00 40.50 267 VAL A CA 1
ATOM 1761 C C . VAL A 1 267 ? 4.715 -1.158 -22.289 1.00 42.49 267 VAL A C 1
ATOM 1762 O O . VAL A 1 267 ? 5.100 -0.121 -21.749 1.00 40.89 267 VAL A O 1
ATOM 1764 N N . PRO A 1 268 ? 5.430 -2.294 -22.284 1.00 44.93 268 PRO A N 1
ATOM 1765 C CA . PRO A 1 268 ? 6.684 -2.507 -21.549 1.00 40.70 268 PRO A CA 1
ATOM 1766 C C . PRO A 1 268 ? 7.633 -1.301 -21.524 1.00 43.13 268 PRO A C 1
ATOM 1767 O O . PRO A 1 268 ? 8.086 -0.927 -20.439 1.00 42.94 268 PRO A O 1
ATOM 1771 N N . LYS A 1 269 ? 7.920 -0.704 -22.678 1.00 42.13 269 LYS A N 1
ATOM 1772 C CA . LYS A 1 269 ? 8.768 0.489 -22.734 1.00 40.18 269 LYS A CA 1
ATOM 1773 C C . LYS A 1 269 ? 8.166 1.645 -21.935 1.00 35.91 269 LYS A C 1
ATOM 1774 O O . LYS A 1 269 ? 8.883 2.402 -21.289 1.00 36.60 269 LYS A O 1
ATOM 1776 N N . HIS A 1 270 ? 6.845 1.787 -21.988 1.00 35.64 270 HIS A N 1
ATOM 1777 C CA . HIS A 1 270 ? 6.175 2.872 -21.272 1.00 36.19 270 HIS A CA 1
ATOM 1778 C C . HIS A 1 270 ? 6.101 2.614 -19.769 1.00 34.55 270 HIS A C 1
ATOM 1779 O O . HIS A 1 270 ? 6.358 3.504 -18.955 1.00 29.61 270 HIS A O 1
ATOM 1786 N N . TRP A 1 271 ? 5.756 1.382 -19.416 1.00 33.02 271 TRP A N 1
ATOM 1787 C CA . TRP A 1 271 ? 5.702 0.957 -18.029 1.00 36.87 271 TRP A CA 1
ATOM 1788 C C . TRP A 1 271 ? 7.046 1.162 -17.307 1.00 38.38 271 TRP A C 1
ATOM 1789 O O . TRP A 1 271 ? 7.090 1.737 -16.215 1.00 35.77 271 TRP A O 1
ATOM 1800 N N . GLN A 1 272 ? 8.138 0.721 -17.933 1.00 36.45 272 GLN A N 1
ATOM 1801 C CA . GLN A 1 272 ? 9.459 0.861 -17.326 1.00 39.77 272 GLN A CA 1
ATOM 1802 C C . GLN A 1 272 ? 9.763 2.336 -17.157 1.00 35.41 272 GLN A C 1
ATOM 1803 O O . GLN A 1 272 ? 10.101 2.800 -16.069 1.00 33.06 272 GLN A O 1
ATOM 1809 N N . LYS A 1 273 ? 9.558 3.075 -18.236 1.00 34.31 273 LYS A N 1
ATOM 1810 C CA . LYS A 1 273 ? 9.732 4.517 -18.236 1.00 35.30 273 LYS A CA 1
ATOM 1811 C C . LYS A 1 273 ? 8.977 5.150 -17.050 1.00 36.42 273 LYS A C 1
ATOM 1812 O O . LYS A 1 273 ? 9.545 5.950 -16.290 1.00 34.48 273 LYS A O 1
ATOM 1818 N N . LEU A 1 274 ? 7.710 4.760 -16.885 1.00 31.88 274 LEU A N 1
ATOM 1819 C CA . LEU A 1 274 ? 6.867 5.277 -15.812 1.00 29.16 274 LEU A CA 1
ATOM 1820 C C . LEU A 1 274 ? 7.465 5.021 -14.423 1.00 30.08 274 LEU A C 1
ATOM 1821 O O . LEU A 1 274 ? 7.609 5.945 -13.624 1.00 30.11 274 LEU A O 1
ATOM 1826 N N . CYS A 1 275 ? 7.824 3.772 -14.146 1.00 29.60 275 CYS A N 1
ATOM 1827 C CA . CYS A 1 275 ? 8.427 3.415 -12.864 1.00 32.38 275 CYS A CA 1
ATOM 1828 C C . CYS A 1 275 ? 9.649 4.266 -12.512 1.00 34.20 275 CYS A C 1
ATOM 1829 O O . CYS A 1 275 ? 9.787 4.715 -11.374 1.00 30.77 275 CYS A O 1
ATOM 1832 N N . TYR A 1 276 ? 10.529 4.508 -13.479 1.00 32.03 276 TYR A N 1
ATOM 1833 C CA . TYR A 1 276 ? 11.706 5.318 -13.187 1.00 28.84 276 TYR A CA 1
ATOM 1834 C C . TYR A 1 276 ? 11.300 6.767 -12.935 1.00 32.86 276 TYR A C 1
ATOM 1835 O O . TYR A 1 276 ? 11.869 7.430 -12.069 1.00 34.68 276 TYR A O 1
ATOM 1844 N N . LEU A 1 277 ? 10.327 7.263 -13.699 1.00 33.08 277 LEU A N 1
ATOM 1845 C CA . LEU A 1 277 ? 9.933 8.674 -13.609 1.00 31.65 277 LEU A CA 1
ATOM 1846 C C . LEU A 1 277 ? 9.259 9.046 -12.288 1.00 28.54 277 LEU A C 1
ATOM 1847 O O . LEU A 1 277 ? 9.390 10.175 -11.829 1.00 27.70 277 LEU A O 1
ATOM 1852 N N . ILE A 1 278 ? 8.534 8.105 -11.687 1.00 28.08 278 ILE A N 1
ATOM 1853 C CA . ILE A 1 278 ? 7.869 8.348 -10.406 1.00 33.35 278 ILE A CA 1
ATOM 1854 C C . ILE A 1 278 ? 8.746 7.974 -9.213 1.00 36.00 278 ILE A C 1
ATOM 1855 O O . ILE A 1 278 ? 8.282 7.964 -8.070 1.00 39.67 278 ILE A O 1
ATOM 1860 N N . GLY A 1 279 ? 10.001 7.632 -9.484 1.00 36.40 279 GLY A N 1
ATOM 1861 C CA . GLY A 1 279 ? 10.948 7.321 -8.431 1.00 34.01 279 GLY A CA 1
ATOM 1862 C C . GLY A 1 279 ? 10.747 5.943 -7.835 1.00 34.82 279 GLY A C 1
ATOM 1863 O O . GLY A 1 279 ? 10.940 5.750 -6.641 1.00 38.25 279 GLY A O 1
ATOM 1864 N N . ARG A 1 280 ? 10.329 4.981 -8.646 1.00 33.38 280 ARG A N 1
ATOM 1865 C CA . ARG A 1 280 ? 10.088 3.638 -8.128 1.00 35.43 280 ARG A CA 1
ATOM 1866 C C . ARG A 1 280 ? 10.657 2.524 -9.014 1.00 39.18 280 ARG A C 1
ATOM 1867 O O . ARG A 1 280 ? 9.902 1.703 -9.545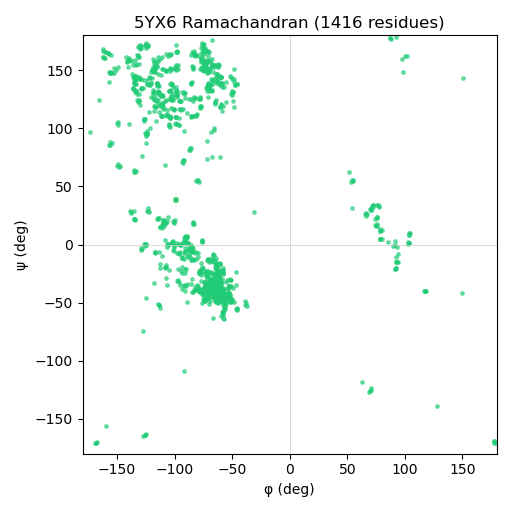 1.00 39.95 280 ARG A O 1
ATOM 1875 N N . PRO A 1 281 ? 11.994 2.483 -9.169 1.00 34.36 281 PRO A N 1
ATOM 1876 C CA . PRO A 1 281 ? 12.659 1.452 -9.980 1.00 37.79 281 PRO A CA 1
ATOM 1877 C C . PRO A 1 281 ? 12.386 0.022 -9.510 1.00 42.06 281 PRO A C 1
ATOM 1878 O O . PRO A 1 281 ? 12.503 -0.920 -10.300 1.00 45.61 281 PRO A O 1
ATOM 1882 N N . ASP A 1 282 ? 12.011 -0.131 -8.243 1.00 43.61 282 ASP A N 1
ATOM 1883 C CA . ASP A 1 282 ? 11.765 -1.444 -7.657 1.00 39.73 282 ASP A CA 1
ATOM 1884 C C . ASP A 1 282 ? 10.574 -2.120 -8.308 1.00 45.44 282 ASP A C 1
ATOM 1885 O O . ASP A 1 282 ? 10.484 -3.348 -8.317 1.00 48.51 282 ASP A O 1
ATOM 1890 N N . LEU A 1 283 ? 9.662 -1.314 -8.852 1.00 46.37 283 LEU A N 1
ATOM 1891 C CA . LEU A 1 283 ? 8.439 -1.838 -9.461 1.00 45.85 283 LEU A CA 1
ATOM 1892 C C . LEU A 1 283 ? 8.675 -2.550 -10.790 1.00 46.18 283 LEU A C 1
ATOM 1893 O O . LEU A 1 283 ? 7.858 -3.367 -11.209 1.00 47.68 283 LEU A O 1
ATOM 1898 N N . VAL A 1 284 ? 9.774 -2.228 -11.466 1.00 48.13 284 VAL A N 1
ATOM 1899 C CA . VAL A 1 284 ? 10.073 -2.852 -12.754 1.00 49.47 284 VAL A CA 1
ATOM 1900 C C . VAL A 1 284 ? 10.285 -4.357 -12.573 1.00 53.03 284 VAL A C 1
ATOM 1901 O O . VAL A 1 284 ? 9.809 -5.158 -13.384 1.00 53.93 284 VAL A O 1
ATOM 1905 N N . GLU A 1 285 ? 10.990 -4.733 -11.502 1.00 51.13 285 GLU A N 1
ATOM 1906 C CA . GLU A 1 285 ? 11.347 -6.132 -11.275 1.00 54.90 285 GLU A CA 1
ATOM 1907 C C . GLU A 1 285 ? 10.550 -6.822 -10.157 1.00 58.20 285 GLU A C 1
ATOM 1908 O O . GLU A 1 285 ? 10.735 -8.015 -9.910 1.00 60.74 285 GLU A O 1
ATOM 1910 N N . ASP A 1 286 ? 9.666 -6.080 -9.495 1.00 58.33 286 ASP A N 1
ATOM 1911 C CA . ASP A 1 286 ? 8.706 -6.658 -8.549 1.00 53.44 286 ASP A CA 1
ATOM 1912 C C . ASP A 1 286 ? 7.882 -7.764 -9.218 1.00 55.31 286 ASP A C 1
ATOM 1913 O O . ASP A 1 286 ? 7.216 -7.522 -10.224 1.00 56.76 286 ASP A O 1
ATOM 1918 N N . GLN A 1 287 ? 7.925 -8.971 -8.658 1.00 58.16 287 GLN A N 1
ATOM 1919 C CA . GLN A 1 287 ? 7.270 -10.129 -9.271 1.00 54.79 287 GLN A CA 1
ATOM 1920 C C . GLN A 1 287 ? 5.752 -9.964 -9.417 1.00 58.05 287 GLN A C 1
ATOM 1921 O O . GLN A 1 287 ? 5.113 -10.688 -10.179 1.00 57.92 287 GLN A O 1
ATOM 1923 N N . ARG A 1 288 ? 5.180 -9.008 -8.694 1.00 56.71 288 ARG A N 1
ATOM 1924 C CA . ARG A 1 288 ? 3.749 -8.733 -8.787 1.00 53.80 288 ARG A CA 1
ATOM 1925 C C . ARG A 1 288 ? 3.382 -7.910 -10.018 1.00 58.82 288 ARG A C 1
ATOM 1926 O O . ARG A 1 288 ? 2.229 -7.933 -10.467 1.00 53.66 288 ARG A O 1
ATOM 1934 N N . PHE A 1 289 ? 4.354 -7.170 -10.548 1.00 55.30 289 PHE A N 1
ATOM 1935 C CA . PHE A 1 289 ? 4.072 -6.206 -11.600 1.00 51.11 289 PHE A CA 1
ATOM 1936 C C . PHE A 1 289 ? 4.973 -6.318 -12.834 1.00 57.31 289 PHE A C 1
ATOM 1937 O O . PHE A 1 289 ? 4.741 -5.629 -13.832 1.00 54.25 289 PHE A O 1
ATOM 1945 N N . ALA A 1 290 ? 5.972 -7.194 -12.792 1.00 59.48 290 ALA A N 1
ATOM 1946 C CA . ALA A 1 290 ? 7.007 -7.191 -13.829 1.00 57.41 290 ALA A CA 1
ATOM 1947 C C . ALA A 1 290 ? 6.468 -7.545 -15.221 1.00 58.72 290 ALA A C 1
ATOM 1948 O O . ALA A 1 290 ? 6.845 -6.917 -16.208 1.00 56.94 290 ALA A O 1
ATOM 1950 N N . GLU A 1 291 ? 5.586 -8.538 -15.298 1.00 61.67 291 GLU A N 1
ATOM 1951 C CA . GLU A 1 291 ? 4.933 -8.879 -16.561 1.00 60.65 291 GLU A CA 1
ATOM 1952 C C . GLU A 1 291 ? 3.543 -8.245 -16.597 1.00 60.06 291 GLU A C 1
ATOM 1953 O O . GLU A 1 291 ? 2.948 -7.994 -15.548 1.00 62.27 291 GLU A O 1
ATOM 1955 N N . GLN A 1 292 ? 3.031 -7.980 -17.795 1.00 57.93 292 GLN A N 1
ATOM 1956 C CA . GLN A 1 292 ? 1.761 -7.267 -17.940 1.00 56.83 292 GLN A CA 1
ATOM 1957 C C . GLN A 1 292 ? 0.566 -8.054 -17.411 1.00 64.06 292 GLN A C 1
ATOM 1958 O O . GLN A 1 292 ? -0.372 -7.470 -16.866 1.00 64.91 292 GLN A O 1
ATOM 1964 N N . ARG A 1 293 ? 0.584 -9.372 -17.592 1.00 64.19 293 ARG A N 1
ATOM 1965 C CA . ARG A 1 293 ? -0.513 -10.207 -17.112 1.00 62.77 293 ARG A CA 1
ATOM 1966 C C . ARG A 1 293 ? -0.593 -10.117 -15.593 1.00 62.56 293 ARG A C 1
ATOM 1967 O O . ARG A 1 293 ? -1.682 -10.129 -15.017 1.00 64.79 293 ARG A O 1
ATOM 1969 N N . SER A 1 294 ? 0.569 -10.002 -14.952 1.00 64.34 294 SER A N 1
ATOM 1970 C CA . SER A 1 294 ? 0.641 -9.837 -13.504 1.00 61.51 294 SER A CA 1
ATOM 1971 C C . SER A 1 294 ? 0.016 -8.511 -13.105 1.00 60.41 294 SER A C 1
ATOM 1972 O O . SER A 1 294 ? -0.650 -8.412 -12.076 1.00 60.66 294 SER A O 1
ATOM 1975 N N . ARG A 1 295 ? 0.245 -7.490 -13.923 1.00 59.01 295 ARG A N 1
ATOM 1976 C CA . ARG A 1 295 ? -0.316 -6.174 -13.664 1.00 55.31 295 ARG A CA 1
ATOM 1977 C C . ARG A 1 295 ? -1.841 -6.228 -13.682 1.00 59.95 295 ARG A C 1
ATOM 1978 O O . ARG A 1 295 ? -2.493 -5.521 -12.921 1.00 60.92 295 ARG A O 1
ATOM 1986 N N . SER A 1 296 ? -2.413 -7.052 -14.555 1.00 60.77 296 SER A N 1
ATOM 1987 C CA . SER A 1 296 ? -3.865 -7.184 -14.611 1.00 59.36 296 SER A CA 1
ATOM 1988 C C . SER A 1 296 ? -4.416 -7.949 -13.403 1.00 62.83 296 SER A C 1
ATOM 1989 O O . SER A 1 296 ? -5.373 -7.503 -12.772 1.00 62.17 296 SER A O 1
ATOM 1992 N N . ILE A 1 297 ? -3.802 -9.084 -13.071 1.00 62.10 297 ILE A N 1
ATOM 1993 C CA . ILE A 1 297 ? -4.246 -9.884 -11.930 1.00 58.19 297 ILE A CA 1
ATOM 1994 C C . ILE A 1 297 ? -4.084 -9.105 -10.628 1.00 61.70 297 ILE A C 1
ATOM 1995 O O . ILE A 1 297 ? -4.985 -9.093 -9.791 1.00 65.56 297 ILE A O 1
ATOM 1997 N N . ASN A 1 298 ? -2.936 -8.454 -10.462 1.00 60.15 298 ASN A N 1
ATOM 1998 C CA . ASN A 1 298 ? -2.644 -7.706 -9.240 1.00 57.29 298 ASN A CA 1
ATOM 1999 C C . ASN A 1 298 ? -2.904 -6.218 -9.439 1.00 55.18 298 ASN A C 1
ATOM 2000 O O . ASN A 1 298 ? -2.157 -5.372 -8.943 1.00 51.85 298 ASN A O 1
ATOM 2005 N N . TYR A 1 299 ? -3.973 -5.908 -10.169 1.00 58.19 299 TYR A N 1
ATOM 2006 C CA . TYR A 1 299 ? -4.284 -4.533 -10.546 1.00 54.86 299 TYR A CA 1
ATOM 2007 C C . TYR A 1 299 ? -4.550 -3.643 -9.346 1.00 51.71 299 TYR A C 1
ATOM 2008 O O . TYR A 1 299 ? -4.207 -2.466 -9.354 1.00 45.85 299 TYR A O 1
ATOM 2010 N N . ALA A 1 300 ? -5.123 -4.224 -8.301 1.00 54.66 300 ALA A N 1
ATOM 2011 C CA . ALA A 1 300 ? -5.492 -3.468 -7.112 1.00 53.09 300 ALA A CA 1
ATOM 2012 C C . ALA A 1 300 ? -4.267 -3.011 -6.326 1.00 47.20 300 ALA A C 1
ATOM 2013 O O . ALA A 1 300 ? -4.181 -1.856 -5.909 1.00 47.37 300 ALA A O 1
ATOM 2015 N N . GLU A 1 301 ? -3.329 -3.928 -6.122 1.00 51.66 301 GLU A N 1
ATOM 2016 C CA . GLU A 1 301 ? -2.059 -3.610 -5.472 1.00 50.07 301 GLU A CA 1
ATOM 2017 C C . GLU A 1 301 ? -1.284 -2.530 -6.234 1.00 47.86 301 GLU A C 1
ATOM 2018 O O . GLU A 1 301 ? -0.709 -1.623 -5.624 1.00 44.46 301 GLU A O 1
ATOM 2024 N N . LEU A 1 302 ? -1.282 -2.625 -7.565 1.00 44.91 302 LEU A N 1
ATOM 2025 C CA . LEU A 1 302 ? -0.566 -1.669 -8.403 1.00 41.92 302 LEU A CA 1
ATOM 2026 C C . LEU A 1 302 ? -1.007 -0.212 -8.234 1.00 38.93 302 LEU A C 1
ATOM 2027 O O . LEU A 1 302 ? -0.160 0.667 -8.063 1.00 44.71 302 LEU A O 1
ATOM 2032 N N . THR A 1 303 ? -2.306 0.060 -8.286 1.00 38.86 303 THR A N 1
ATOM 2033 C CA . THR A 1 303 ? -2.788 1.436 -8.134 1.00 37.71 303 THR A CA 1
ATOM 2034 C C . THR A 1 303 ? -2.380 1.983 -6.771 1.00 41.41 303 THR A C 1
ATOM 2035 O O . THR A 1 303 ? -2.139 3.185 -6.614 1.00 42.76 303 THR A O 1
ATOM 2039 N N . ALA A 1 304 ? -2.329 1.100 -5.779 1.00 44.72 304 ALA A N 1
ATOM 2040 C CA . ALA A 1 304 ? -1.897 1.485 -4.443 1.00 43.29 304 ALA A CA 1
ATOM 2041 C C . ALA A 1 304 ? -0.448 1.953 -4.445 1.00 38.26 304 ALA A C 1
ATOM 2042 O O . ALA A 1 304 ? -0.119 3.009 -3.893 1.00 37.13 304 ALA A O 1
ATOM 2044 N N . GLU A 1 305 ? 0.414 1.174 -5.087 1.00 41.97 305 GLU A N 1
ATOM 2045 C CA . GLU A 1 305 ? 1.835 1.518 -5.161 1.00 38.40 305 GLU A CA 1
ATOM 2046 C C . GLU A 1 305 ? 2.047 2.806 -5.954 1.00 37.82 305 GLU A C 1
ATOM 2047 O O . GLU A 1 305 ? 2.837 3.658 -5.562 1.00 31.00 305 GLU A O 1
ATOM 2053 N N . LEU A 1 306 ? 1.317 2.958 -7.060 1.00 40.87 306 LEU A N 1
ATOM 2054 C CA . LEU A 1 306 ? 1.467 4.141 -7.900 1.00 36.08 306 LEU A CA 1
ATOM 2055 C C . LEU A 1 306 ? 1.036 5.398 -7.156 1.00 34.42 306 LEU A C 1
ATOM 2056 O O . LEU A 1 306 ? 1.721 6.419 -7.195 1.00 36.03 306 LEU A O 1
ATOM 2061 N N . GLU A 1 307 ? -0.084 5.318 -6.450 1.00 32.87 307 GLU A N 1
ATOM 2062 C CA . GLU A 1 307 ? -0.598 6.497 -5.768 1.00 37.16 307 GLU A CA 1
ATOM 2063 C C . GLU A 1 307 ? 0.288 6.900 -4.582 1.00 35.47 307 GLU A C 1
ATOM 2064 O O . GLU A 1 307 ? 0.444 8.092 -4.305 1.00 34.26 307 GLU A O 1
ATOM 2070 N N . LEU A 1 308 ? 0.887 5.923 -3.899 1.00 33.62 308 LEU A N 1
ATOM 2071 C CA . LEU A 1 308 ? 1.917 6.243 -2.900 1.00 35.72 308 LEU A CA 1
ATOM 2072 C C . LEU A 1 308 ? 3.015 7.102 -3.522 1.00 34.24 308 LEU A C 1
ATOM 2073 O O . LEU A 1 308 ? 3.428 8.108 -2.952 1.00 33.06 308 LEU A O 1
ATOM 2078 N N . ALA A 1 309 ? 3.439 6.736 -4.728 1.00 36.93 309 ALA A N 1
ATOM 2079 C CA . ALA A 1 309 ? 4.501 7.471 -5.412 1.00 34.09 309 ALA A CA 1
ATOM 2080 C C . ALA A 1 309 ? 4.024 8.797 -5.996 1.00 36.80 309 ALA A C 1
ATOM 2081 O O . ALA A 1 309 ? 4.751 9.792 -5.949 1.00 34.33 309 ALA A O 1
ATOM 2083 N N . LEU A 1 310 ? 2.804 8.820 -6.534 1.00 35.09 310 LEU A N 1
ATOM 2084 C CA . LEU A 1 310 ? 2.279 10.029 -7.173 1.00 34.62 310 LEU A CA 1
ATOM 2085 C C . LEU A 1 310 ? 1.950 11.140 -6.183 1.00 36.25 310 LEU A C 1
ATOM 2086 O O . LEU A 1 310 ? 1.722 12.287 -6.572 1.00 36.47 310 LEU A O 1
ATOM 2091 N N . ALA A 1 311 ? 1.937 10.800 -4.900 1.00 39.74 311 ALA A N 1
ATOM 2092 C CA . ALA A 1 311 ? 1.633 11.765 -3.847 1.00 38.55 311 ALA A CA 1
ATOM 2093 C C . ALA A 1 311 ? 2.635 12.926 -3.751 1.00 39.99 311 ALA A C 1
ATOM 2094 O O . ALA A 1 311 ? 2.318 13.951 -3.150 1.00 41.62 311 ALA A O 1
ATOM 2096 N N . SER A 1 312 ? 3.820 12.788 -4.353 1.00 35.81 312 SER A N 1
ATOM 2097 C CA . SER A 1 312 ? 4.876 13.800 -4.198 1.00 39.48 312 SER A CA 1
ATOM 2098 C C . SER A 1 312 ? 4.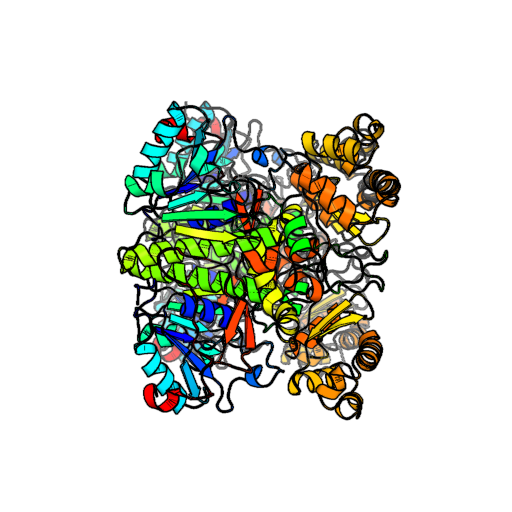724 15.049 -5.070 1.00 43.82 312 SER A C 1
ATOM 2099 O O . SER A 1 312 ? 5.434 16.043 -4.866 1.00 41.55 312 SER A O 1
ATOM 2102 N N . LYS A 1 313 ? 3.802 15.009 -6.029 1.00 40.91 313 LYS A N 1
ATOM 2103 C CA . LYS A 1 313 ? 3.579 16.141 -6.927 1.00 38.35 313 LYS A CA 1
ATOM 2104 C C . LYS A 1 313 ? 2.096 16.335 -7.236 1.00 37.53 313 LYS A C 1
ATOM 2105 O O . LYS A 1 313 ? 1.300 15.404 -7.100 1.00 34.72 313 LYS A O 1
ATOM 2111 N N . THR A 1 314 ? 1.735 17.547 -7.649 1.00 34.35 314 THR A N 1
ATOM 2112 C CA . THR A 1 314 ? 0.406 17.810 -8.182 1.00 39.14 314 THR A CA 1
ATOM 2113 C C . THR A 1 314 ? 0.236 17.129 -9.536 1.00 40.59 314 THR A C 1
ATOM 2114 O O . THR A 1 314 ? 1.218 16.832 -10.218 1.00 38.99 314 THR A O 1
ATOM 2118 N N . ALA A 1 315 ? -1.011 16.882 -9.922 1.00 39.27 315 ALA A N 1
ATOM 2119 C CA . ALA A 1 315 ? -1.304 16.227 -11.192 1.00 35.47 315 ALA A CA 1
ATOM 2120 C C . ALA A 1 315 ? -0.772 17.037 -12.378 1.00 37.47 315 ALA A C 1
ATOM 2121 O O . ALA A 1 315 ? -0.277 16.470 -13.346 1.00 36.26 315 ALA A O 1
ATOM 2123 N N . THR A 1 316 ? -0.884 18.359 -12.309 1.00 37.99 316 THR A N 1
ATOM 2124 C CA . THR A 1 316 ? -0.355 19.212 -13.371 1.00 37.62 316 THR A CA 1
ATOM 2125 C C . THR A 1 316 ? 1.143 18.989 -13.546 1.00 38.38 316 THR A C 1
ATOM 2126 O O . THR A 1 316 ? 1.644 18.913 -14.670 1.00 35.75 316 THR A O 1
ATOM 2130 N N . GLU A 1 317 ? 1.856 18.885 -12.431 1.00 37.03 317 GLU A N 1
ATOM 2131 C CA . GLU A 1 317 ? 3.296 18.640 -12.480 1.00 39.02 317 GLU A CA 1
ATOM 2132 C C . GLU A 1 317 ? 3.607 17.273 -13.084 1.00 33.74 317 GLU A C 1
ATOM 2133 O O . GLU A 1 317 ? 4.512 17.148 -13.904 1.00 34.88 317 GLU A O 1
ATOM 2139 N N . TRP A 1 318 ? 2.869 16.247 -12.676 1.00 33.19 318 TRP A N 1
ATOM 2140 C CA . TRP A 1 318 ? 3.080 14.920 -13.239 1.00 32.29 318 TRP A CA 1
ATOM 2141 C C . TRP A 1 318 ? 2.753 14.884 -14.739 1.00 36.26 318 TRP A C 1
ATOM 2142 O O . TRP A 1 318 ? 3.438 14.194 -15.508 1.00 33.57 318 TRP A O 1
ATOM 2153 N N . VAL A 1 319 ? 1.720 15.624 -15.153 1.00 28.73 319 VAL A N 1
ATOM 2154 C CA . VAL A 1 319 ? 1.337 15.647 -16.560 1.00 32.98 319 VAL A CA 1
ATOM 2155 C C . VAL A 1 319 ? 2.468 16.238 -17.401 1.00 34.38 319 VAL A C 1
ATOM 2156 O O . VAL A 1 319 ? 2.877 15.663 -18.413 1.00 34.17 319 VAL A O 1
ATOM 2160 N N . GLN A 1 320 ? 2.968 17.387 -16.962 1.00 32.42 320 GLN A N 1
ATOM 2161 C CA . GLN A 1 320 ? 4.107 18.036 -17.585 1.00 33.02 320 GLN A CA 1
ATOM 2162 C C . GLN A 1 320 ? 5.317 17.097 -17.696 1.00 36.28 320 GLN A C 1
ATOM 2163 O O . GLN A 1 320 ? 5.981 17.054 -18.727 1.00 37.04 320 GLN A O 1
ATOM 2169 N N . LEU A 1 321 ? 5.603 16.348 -16.635 1.00 37.44 321 LEU A N 1
ATOM 2170 C CA . LEU A 1 321 ? 6.768 15.467 -16.623 1.00 32.45 321 LEU A CA 1
ATOM 2171 C C . LEU A 1 321 ? 6.579 14.248 -17.524 1.00 29.70 321 LEU A C 1
ATOM 2172 O O . LEU A 1 321 ? 7.470 13.869 -18.277 1.00 33.07 321 LEU A O 1
ATOM 2177 N N . LEU A 1 322 ? 5.415 13.626 -17.431 1.00 30.02 322 LEU A N 1
ATOM 2178 C CA . LEU A 1 322 ? 5.167 12.401 -18.166 1.00 30.26 322 LEU A CA 1
ATOM 2179 C C . LEU A 1 322 ? 5.046 12.654 -19.671 1.00 35.00 322 LEU A C 1
ATOM 2180 O O . LEU A 1 322 ? 5.464 11.820 -20.478 1.00 34.16 322 LEU A O 1
ATOM 2185 N N . GLN A 1 323 ? 4.486 13.800 -20.051 1.00 31.00 323 GLN A N 1
ATOM 2186 C CA . GLN A 1 323 ? 4.347 14.119 -21.468 1.00 34.20 323 GLN A CA 1
ATOM 2187 C C . GLN A 1 323 ? 5.703 14.482 -22.074 1.00 33.73 323 GLN A C 1
ATOM 2188 O O . GLN A 1 323 ? 5.993 14.130 -23.216 1.00 32.35 323 GLN A O 1
ATOM 2194 N N . ALA A 1 324 ? 6.548 15.158 -21.303 1.00 32.06 324 ALA A N 1
ATOM 2195 C CA . ALA A 1 324 ? 7.864 15.534 -21.808 1.00 33.67 324 ALA A CA 1
ATOM 2196 C C . ALA A 1 324 ? 8.697 14.290 -22.110 1.00 33.16 324 ALA A C 1
ATOM 2197 O O . ALA A 1 324 ? 9.638 14.347 -22.885 1.00 37.52 324 ALA A O 1
ATOM 2199 N N . ASN A 1 325 ? 8.330 13.167 -21.506 1.00 34.19 325 ASN A N 1
ATOM 2200 C CA . ASN A 1 325 ? 9.025 11.910 -21.727 1.00 28.19 325 ASN A CA 1
ATOM 2201 C C . ASN A 1 325 ? 8.218 10.934 -22.562 1.00 31.79 325 ASN A C 1
ATOM 2202 O O . ASN A 1 325 ? 8.484 9.735 -22.558 1.00 32.36 325 ASN A O 1
ATOM 2207 N N . GLY A 1 326 ? 7.223 11.449 -23.276 1.00 35.72 326 GLY A N 1
ATOM 2208 C CA . GLY A 1 326 ? 6.500 10.645 -24.242 1.00 32.51 326 GLY A CA 1
ATOM 2209 C C . GLY A 1 326 ? 5.576 9.606 -23.650 1.00 31.44 326 GLY A C 1
ATOM 2210 O O . GLY A 1 326 ? 5.423 8.524 -24.207 1.00 31.22 326 GLY A O 1
ATOM 2211 N N . LEU A 1 327 ? 4.973 9.916 -22.508 1.00 31.86 327 LEU A N 1
ATOM 2212 C CA . LEU A 1 327 ? 3.973 9.022 -21.942 1.00 35.11 327 LEU A CA 1
ATOM 2213 C C . LEU A 1 327 ? 2.580 9.629 -22.092 1.00 28.98 327 LEU A C 1
ATOM 2214 O O . LEU A 1 327 ? 2.416 10.847 -22.102 1.00 28.17 327 LEU A O 1
ATOM 2219 N N . MET A 1 328 ? 1.577 8.773 -22.219 1.00 31.10 328 MET A N 1
ATOM 2220 C CA . MET A 1 328 ? 0.205 9.248 -22.339 1.00 33.66 328 MET A CA 1
ATOM 2221 C C . MET A 1 328 ? -0.388 9.585 -20.966 1.00 36.80 328 MET A C 1
ATOM 2222 O O . MET A 1 328 ? -0.641 8.702 -20.141 1.00 32.59 328 MET A O 1
ATOM 2227 N N . ALA A 1 329 ? -0.603 10.875 -20.734 1.00 30.39 329 ALA A N 1
ATOM 2228 C CA . ALA A 1 329 ? -1.138 11.347 -19.470 1.00 32.20 329 ALA A CA 1
ATOM 2229 C C . ALA A 1 329 ? -1.822 12.691 -19.662 1.00 35.25 329 ALA A C 1
ATOM 2230 O O . ALA A 1 329 ? -1.399 13.487 -20.505 1.00 33.52 329 ALA A O 1
ATOM 2232 N N . CYS A 1 330 ? -2.871 12.943 -18.880 1.00 28.44 330 CYS A N 1
ATOM 2233 C CA . CYS A 1 330 ? -3.573 14.225 -18.933 1.00 30.95 330 CYS A CA 1
ATOM 2234 C C . CYS A 1 330 ? -4.378 14.465 -17.669 1.00 27.57 330 CYS A C 1
ATOM 2235 O O . CYS A 1 330 ? -4.590 13.545 -16.881 1.00 31.01 330 CYS A O 1
ATOM 2238 N N . LEU A 1 331 ? -4.816 15.706 -17.473 1.00 29.58 331 LEU A N 1
ATOM 2239 C CA . LEU A 1 331 ? -5.827 16.003 -16.453 1.00 31.99 331 LEU A CA 1
ATOM 2240 C C . LEU A 1 331 ? -7.198 15.598 -16.970 1.00 31.37 331 LEU A C 1
ATOM 2241 O O . LEU A 1 331 ? -7.457 15.645 -18.183 1.00 32.33 331 LEU A O 1
ATOM 2246 N N . ALA A 1 332 ? -8.092 15.243 -16.058 1.00 33.02 332 ALA A N 1
ATOM 2247 C CA . ALA A 1 332 ? -9.485 15.029 -16.423 1.00 29.70 332 ALA A CA 1
ATOM 2248 C C . ALA A 1 332 ? -10.216 16.362 -16.394 1.00 28.83 332 ALA A C 1
ATOM 2249 O O . ALA A 1 332 ? -10.846 16.702 -15.398 1.00 36.91 332 ALA A O 1
ATOM 2251 N N . HIS A 1 333 ? -10.102 17.121 -17.479 1.00 26.91 333 HIS A N 1
ATOM 2252 C CA . HIS A 1 333 ? -10.684 18.458 -17.561 1.00 28.28 333 HIS A CA 1
ATOM 2253 C C . HIS A 1 333 ? -12.195 18.418 -17.457 1.00 34.85 333 HIS A C 1
ATOM 2254 O O . HIS A 1 333 ? -12.831 17.475 -17.935 1.00 34.09 333 HIS A O 1
ATOM 2261 N N . THR A 1 334 ? -12.754 19.459 -16.843 1.00 35.47 334 THR A N 1
ATOM 2262 C CA . THR A 1 334 ? -14.181 19.749 -16.908 1.00 34.76 334 THR A CA 1
ATOM 2263 C C . THR A 1 334 ? -14.489 20.469 -18.216 1.00 33.69 334 THR A C 1
ATOM 2264 O O . THR A 1 334 ? -13.581 20.991 -18.876 1.00 31.74 334 THR A O 1
ATOM 2268 N N . TRP A 1 335 ? -15.764 20.495 -18.584 1.00 30.52 335 TRP A N 1
ATOM 2269 C CA . TRP A 1 335 ? -16.204 21.227 -19.767 1.00 33.32 335 TRP A CA 1
ATOM 2270 C C . TRP A 1 335 ? -15.727 22.676 -19.703 1.00 34.96 335 TRP A C 1
ATOM 2271 O O . TRP A 1 335 ? -15.201 23.206 -20.684 1.00 35.55 335 TRP A O 1
ATOM 2282 N N . LYS A 1 336 ? -15.867 23.302 -18.538 1.00 32.35 336 LYS A N 1
ATOM 2283 C CA . LYS A 1 336 ? -15.433 24.688 -18.378 1.00 37.06 336 LYS A CA 1
ATOM 2284 C C . LYS A 1 336 ? -13.943 24.848 -18.663 1.00 35.57 336 LYS A C 1
ATOM 2285 O O . LYS A 1 336 ? -13.527 25.845 -19.256 1.00 39.71 336 LYS A O 1
ATOM 2287 N N . GLN A 1 337 ? -13.143 23.862 -18.261 1.00 33.74 337 GLN A N 1
ATOM 2288 C CA . GLN A 1 337 ? -11.698 23.930 -18.483 1.00 34.39 337 GLN A CA 1
ATOM 2289 C C . GLN A 1 337 ? -11.333 23.638 -19.934 1.00 35.81 337 GLN A C 1
ATOM 2290 O O . GLN A 1 337 ? -10.449 24.282 -20.491 1.00 41.09 337 GLN A O 1
ATOM 2296 N N . VAL A 1 338 ? -12.018 22.673 -20.543 1.00 35.77 338 VAL A N 1
ATOM 2297 C CA . VAL A 1 338 ? -11.697 22.256 -21.905 1.00 33.52 338 VAL A CA 1
ATOM 2298 C C . VAL A 1 338 ? -11.639 23.428 -22.877 1.00 34.43 338 VAL A C 1
ATOM 2299 O O . VAL A 1 338 ? -10.659 23.596 -23.599 1.00 33.98 338 VAL A O 1
ATOM 2303 N N . VAL A 1 339 ? -12.667 24.267 -22.850 1.00 34.08 339 VAL A N 1
ATOM 2304 C CA . VAL A 1 339 ? -12.793 25.348 -23.822 1.00 33.43 339 VAL A CA 1
ATOM 2305 C C . VAL A 1 339 ? -11.692 26.392 -23.697 1.00 36.52 339 VAL A C 1
ATOM 2306 O O . VAL A 1 339 ? -11.546 27.242 -24.573 1.00 36.73 339 VAL A O 1
ATOM 2310 N N . ASP A 1 340 ? -10.949 26.361 -22.594 1.00 40.72 340 ASP A N 1
ATOM 2311 C CA . ASP A 1 340 ? -9.885 27.340 -22.380 1.00 40.80 340 ASP A CA 1
ATOM 2312 C C . ASP A 1 340 ? -8.468 26.775 -22.541 1.00 41.48 340 ASP A C 1
ATOM 2313 O O . ASP A 1 340 ? -7.492 27.505 -22.402 1.00 39.43 340 ASP A O 1
ATOM 2318 N N . THR A 1 341 ? -8.356 25.489 -22.857 1.00 38.58 341 THR A N 1
ATOM 2319 C CA . THR A 1 341 ? -7.047 24.866 -23.040 1.00 36.74 341 THR A CA 1
ATOM 2320 C C . THR A 1 341 ? -6.425 25.340 -24.345 1.00 39.84 341 THR A C 1
ATOM 2321 O O . THR A 1 341 ? -7.150 25.727 -25.264 1.00 36.84 341 THR A O 1
ATOM 2325 N N . PRO A 1 342 ? -5.078 25.329 -24.419 1.00 35.97 342 PRO A N 1
ATOM 2326 C CA . PRO A 1 342 ? -4.351 25.701 -25.634 1.00 34.98 342 PRO A CA 1
ATOM 2327 C C . PRO A 1 342 ? -4.614 24.725 -26.769 1.00 33.62 342 PRO A C 1
ATOM 2328 O O . PRO A 1 342 ? -4.611 25.134 -27.922 1.00 34.66 342 PRO A O 1
ATOM 2332 N N . LEU A 1 343 ? -4.815 23.453 -26.437 1.00 30.19 343 LEU A N 1
ATOM 2333 C CA . LEU A 1 343 ? -5.154 22.445 -27.431 1.00 34.14 343 LEU A CA 1
ATOM 2334 C C . LEU A 1 343 ? -6.465 22.783 -28.132 1.00 34.87 343 LEU A C 1
ATOM 2335 O O . LEU A 1 343 ? -6.567 22.713 -29.358 1.00 35.30 343 LEU A O 1
ATOM 2340 N N . PHE A 1 344 ? -7.467 23.138 -27.338 1.00 32.96 344 PHE A N 1
ATOM 2341 C CA . PHE A 1 344 ? -8.778 23.479 -27.863 1.00 33.74 344 PHE A CA 1
ATOM 2342 C C . PHE A 1 344 ? -8.684 24.670 -28.798 1.00 36.14 344 PHE A C 1
ATOM 2343 O O . PHE A 1 344 ? -9.316 24.690 -29.857 1.00 38.20 344 PHE A O 1
ATOM 2351 N N . ALA A 1 345 ? -7.888 25.661 -28.410 1.00 36.75 345 ALA A N 1
ATOM 2352 C CA . ALA A 1 345 ? -7.721 26.851 -29.231 1.00 38.59 345 ALA A CA 1
ATOM 2353 C C . ALA A 1 345 ? -7.006 26.504 -30.534 1.00 35.46 345 ALA A C 1
ATOM 2354 O O . ALA A 1 345 ? -7.316 27.024 -31.606 1.00 40.21 345 ALA A O 1
ATOM 2356 N N . GLU A 1 346 ? -6.046 25.603 -30.415 1.00 36.40 346 GLU A N 1
ATOM 2357 C CA . GLU A 1 346 ? -5.224 25.151 -31.528 1.00 37.20 346 GLU A CA 1
ATOM 2358 C C . GLU A 1 346 ? -6.017 24.470 -32.658 1.00 34.26 346 GLU A C 1
ATOM 2359 O O . GLU A 1 346 ? -5.645 24.566 -33.821 1.00 37.27 346 GLU A O 1
ATOM 2365 N N . ASN A 1 347 ? -7.104 23.786 -32.314 1.00 37.51 347 ASN A N 1
ATOM 2366 C CA . ASN A 1 347 ? -7.842 22.983 -33.288 1.00 34.33 347 ASN A CA 1
ATOM 2367 C C . ASN A 1 347 ? -8.967 23.737 -33.988 1.00 35.37 347 ASN A C 1
ATOM 2368 O O . ASN A 1 347 ? -9.676 23.164 -34.817 1.00 31.80 347 ASN A O 1
ATOM 2373 N N . ASP A 1 348 ? -9.114 25.017 -33.655 1.00 35.85 348 ASP A N 1
ATOM 2374 C CA . ASP A 1 348 ? -10.008 25.904 -34.376 1.00 31.94 348 ASP A CA 1
ATOM 2375 C C . ASP A 1 348 ? -11.414 25.302 -34.413 1.00 36.05 348 ASP A C 1
ATOM 2376 O O . ASP A 1 348 ? -12.006 25.083 -35.479 1.00 34.21 348 ASP A O 1
ATOM 2381 N N . LEU A 1 349 ? -11.932 25.011 -33.227 1.00 31.93 349 LEU A N 1
ATOM 2382 C CA . LEU A 1 349 ? -13.122 24.196 -33.093 1.00 27.76 349 LEU A CA 1
ATOM 2383 C C . LEU A 1 349 ? -14.427 24.996 -33.080 1.00 32.40 349 LEU A C 1
ATOM 2384 O O . LEU A 1 349 ? -15.504 24.413 -33.066 1.00 29.77 349 LEU A O 1
ATOM 2389 N N . THR A 1 350 ? -14.332 26.321 -33.080 1.00 32.36 350 THR A N 1
ATOM 2390 C CA . THR A 1 350 ? -15.514 27.164 -32.927 1.00 32.85 350 THR A CA 1
ATOM 2391 C C . THR A 1 350 ? -15.812 28.029 -34.156 1.00 36.94 350 THR A C 1
ATOM 2392 O O . THR A 1 350 ? -14.919 28.329 -34.946 1.00 36.82 350 THR A O 1
ATOM 2396 N N . LEU A 1 351 ? -17.078 28.410 -34.310 1.00 34.77 351 LEU A N 1
ATOM 2397 C CA . LEU A 1 351 ? -17.491 29.393 -35.318 1.00 44.79 351 LEU A CA 1
ATOM 2398 C C . LEU A 1 351 ? -18.437 30.432 -34.731 1.00 41.31 351 LEU A C 1
ATOM 2399 O O . LEU A 1 351 ? -19.129 30.171 -33.744 1.00 37.39 351 LEU A O 1
ATOM 2404 N N . GLU A 1 352 ? -18.460 31.611 -35.350 1.00 44.53 352 GLU A N 1
ATOM 2405 C CA . GLU A 1 352 ? -19.355 32.681 -34.925 1.00 44.72 352 GLU A CA 1
ATOM 2406 C C . GLU A 1 352 ? -20.569 32.767 -35.846 1.00 43.58 352 GLU A C 1
ATOM 2407 O O . GLU A 1 352 ? -20.432 32.838 -37.067 1.00 44.65 352 GLU A O 1
ATOM 2413 N N . VAL A 1 353 ? -21.751 32.794 -35.245 1.00 38.67 353 VAL A N 1
ATOM 2414 C CA . VAL A 1 353 ? -22.998 32.862 -35.982 1.00 39.48 353 VAL A CA 1
ATOM 2415 C C . VAL A 1 353 ? -23.673 34.160 -35.578 1.00 44.95 353 VAL A C 1
ATOM 2416 O O . VAL A 1 353 ? -24.047 34.324 -34.414 1.00 40.89 353 VAL A O 1
ATOM 2420 N N . GLY A 1 354 ? -23.814 35.084 -36.525 1.00 45.13 354 GLY A N 1
ATOM 2421 C CA . GLY A 1 354 ? -24.460 36.366 -36.248 1.00 47.47 354 GLY A CA 1
ATOM 2422 C C . GLY A 1 354 ? -25.973 36.287 -36.439 1.00 49.84 354 GLY A C 1
ATOM 2423 O O . GLY A 1 354 ? -26.600 35.273 -36.120 1.00 52.87 354 GLY A O 1
ATOM 2424 N N . THR A 1 359 ? -23.784 38.171 -31.367 1.00 52.92 359 THR A N 1
ATOM 2425 C CA . THR A 1 359 ? -23.274 36.993 -32.068 1.00 51.36 359 THR A CA 1
ATOM 2426 C C . THR A 1 359 ? -23.154 35.782 -31.108 1.00 43.65 359 THR A C 1
ATOM 2427 O O . THR A 1 359 ? -23.060 35.951 -29.893 1.00 45.78 359 THR A O 1
ATOM 2431 N N . ILE A 1 360 ? -23.195 34.570 -31.662 1.00 39.54 360 ILE A N 1
ATOM 2432 C CA . ILE A 1 360 ? -23.150 33.323 -30.887 1.00 37.14 360 ILE A CA 1
ATOM 2433 C C . ILE A 1 360 ? -22.069 32.325 -31.327 1.00 38.79 360 ILE A C 1
ATOM 2434 O O . ILE A 1 360 ? -21.800 32.178 -32.517 1.00 38.42 360 ILE A O 1
ATOM 2439 N N . THR A 1 361 ? -21.446 31.650 -30.360 1.00 43.22 361 THR A N 1
ATOM 2440 C CA . THR A 1 361 ? -20.354 30.707 -30.626 1.00 37.73 361 THR A CA 1
ATOM 2441 C C . THR A 1 361 ? -20.819 29.248 -30.663 1.00 34.44 361 THR A C 1
ATOM 2442 O O . THR A 1 361 ? -21.454 28.771 -29.728 1.00 35.32 361 THR A O 1
ATOM 2446 N N . VAL A 1 362 ? -20.504 28.531 -31.739 1.00 33.07 362 VAL A N 1
ATOM 2447 C CA . VAL A 1 362 ? -20.841 27.112 -31.794 1.00 33.93 362 VAL A CA 1
ATOM 2448 C C . VAL A 1 362 ? -19.634 26.276 -32.213 1.00 34.55 362 VAL A C 1
ATOM 2449 O O . VAL A 1 362 ? -18.612 26.815 -32.643 1.00 34.26 362 VAL A O 1
ATOM 2453 N N . ILE A 1 363 ? -19.769 24.959 -32.087 1.00 30.91 363 ILE A N 1
ATOM 2454 C CA . ILE A 1 363 ? -18.699 24.015 -32.413 1.00 35.08 363 ILE A CA 1
ATOM 2455 C C . ILE A 1 363 ? -18.877 23.406 -33.811 1.00 35.29 363 ILE A C 1
ATOM 2456 O O . ILE A 1 363 ? -19.979 22.978 -34.166 1.00 34.28 363 ILE A O 1
ATOM 2461 N N . ARG A 1 364 ? -17.806 23.381 -34.602 1.00 27.26 364 ARG A N 1
ATOM 2462 C CA . ARG A 1 364 ? -17.861 22.827 -35.957 1.00 32.13 364 ARG A CA 1
ATOM 2463 C C . ARG A 1 364 ? -17.984 21.300 -35.975 1.00 32.77 364 ARG A C 1
ATOM 2464 O O . ARG A 1 364 ? -17.786 20.639 -34.953 1.00 28.26 364 ARG A O 1
ATOM 2472 N N . THR A 1 365 ? -18.329 20.752 -37.141 1.00 30.78 365 THR A N 1
ATOM 2473 C CA . THR A 1 365 ? -18.316 19.306 -37.346 1.00 28.04 365 THR A CA 1
ATOM 2474 C C . THR A 1 365 ? -16.850 18.839 -37.426 1.00 31.60 365 THR A C 1
ATOM 2475 O O . THR A 1 365 ? -15.979 19.587 -37.867 1.00 28.04 365 THR A O 1
ATOM 2479 N N . PRO A 1 366 ? -16.578 17.600 -36.990 1.00 30.37 366 PRO A N 1
ATOM 2480 C CA . PRO A 1 366 ? -15.198 17.164 -36.744 1.00 24.64 366 PRO A CA 1
ATOM 2481 C C . PRO A 1 366 ? -14.318 16.937 -37.979 1.00 28.48 366 PRO A C 1
ATOM 2482 O O . PRO A 1 366 ? -13.149 17.308 -37.925 1.00 25.12 366 PRO A O 1
ATOM 2486 N N . ALA A 1 367 ? -14.843 16.381 -39.065 1.00 27.71 367 ALA A N 1
ATOM 2487 C CA . ALA A 1 367 ? -13.985 16.062 -40.210 1.00 25.89 367 ALA A CA 1
ATOM 2488 C C . ALA A 1 367 ? -13.494 17.310 -40.949 1.00 28.94 367 ALA A C 1
ATOM 2489 O O . ALA A 1 367 ? -14.267 18.235 -41.199 1.00 27.99 367 ALA A O 1
ATOM 2491 N N . ARG A 1 368 ? -12.205 17.306 -41.299 1.00 24.90 368 ARG A N 1
ATOM 2492 C CA . ARG A 1 368 ? -11.531 18.420 -41.973 1.00 28.97 368 ARG A CA 1
ATOM 2493 C C . ARG A 1 368 ? -10.953 18.029 -43.347 1.00 30.21 368 ARG A C 1
ATOM 2494 O O . ARG A 1 368 ? -10.567 16.883 -43.558 1.00 30.86 368 ARG A O 1
ATOM 2502 N N . TYR A 1 369 ? -10.884 18.988 -44.269 1.00 28.27 369 TYR A N 1
ATOM 2503 C CA . TYR A 1 369 ? -10.474 18.729 -45.659 1.00 27.55 369 TYR A CA 1
ATOM 2504 C C . TYR A 1 369 ? -9.522 19.822 -46.133 1.00 30.03 369 TYR A C 1
ATOM 2505 O O . TYR A 1 369 ? -9.640 20.978 -45.718 1.00 32.21 369 TYR A O 1
ATOM 2514 N N . ALA A 1 370 ? -8.570 19.474 -46.992 1.00 28.84 370 ALA A N 1
ATOM 2515 C CA . ALA A 1 370 ? -7.597 20.470 -47.422 1.00 28.49 370 ALA A CA 1
ATOM 2516 C C . ALA A 1 370 ? -8.124 21.388 -48.527 1.00 31.78 370 ALA A C 1
ATOM 2517 O O . ALA A 1 370 ? -7.830 22.581 -48.529 1.00 39.80 370 ALA A O 1
ATOM 2519 N N . SER A 1 371 ? -8.922 20.851 -49.444 1.00 30.49 371 SER A N 1
ATOM 2520 C CA . SER A 1 371 ? -9.315 21.607 -50.636 1.00 29.89 371 SER A CA 1
ATOM 2521 C C . SER A 1 371 ? -10.547 22.505 -50.455 1.00 33.86 371 SER A C 1
ATOM 2522 O O . SER A 1 371 ? -10.892 23.279 -51.352 1.00 35.37 371 SER A O 1
ATOM 2525 N N . PHE A 1 372 ? -11.199 22.412 -49.300 1.00 31.59 372 PHE A N 1
ATOM 2526 C CA . PHE A 1 372 ? -12.347 23.267 -48.992 1.00 32.11 372 PHE A CA 1
ATOM 2527 C C . PHE A 1 372 ? -12.560 23.284 -47.484 1.00 31.56 372 PHE A C 1
ATOM 2528 O O . PHE A 1 372 ? -12.082 22.393 -46.774 1.00 30.76 372 PHE A O 1
ATOM 2536 N N . ARG A 1 373 ? -13.279 24.292 -46.997 1.00 31.53 373 ARG A N 1
ATOM 2537 C CA . ARG A 1 373 ? -13.603 24.382 -45.574 1.00 33.37 373 ARG A CA 1
ATOM 2538 C C . ARG A 1 373 ? -14.989 23.800 -45.282 1.00 33.15 373 ARG A C 1
ATOM 2539 O O . ARG A 1 373 ? -16.001 24.321 -45.760 1.00 31.01 373 ARG A O 1
ATOM 2541 N N . ALA A 1 374 ? -15.040 22.734 -44.485 1.00 30.72 374 ALA A N 1
ATOM 2542 C CA . ALA A 1 374 ? -16.314 22.085 -44.177 1.00 31.01 374 ALA A CA 1
ATOM 2543 C C . ALA A 1 374 ? -17.093 22.841 -43.113 1.00 32.52 374 ALA A C 1
ATOM 2544 O O . ALA A 1 374 ? -17.496 22.270 -42.106 1.00 36.49 374 ALA A O 1
ATOM 2546 N N . VAL A 1 375 ? -17.313 24.129 -43.354 1.00 34.36 375 VAL A N 1
ATOM 2547 C CA . VAL A 1 375 ? -18.099 24.969 -42.459 1.00 37.88 375 VAL A CA 1
ATOM 2548 C C . VAL A 1 375 ? -18.989 25.889 -43.275 1.00 42.72 375 VAL A C 1
ATOM 2549 O O . VAL A 1 375 ? -18.739 26.119 -44.461 1.00 39.25 375 VAL A O 1
ATOM 2553 N N . VAL A 1 376 ? -20.028 26.415 -42.633 1.00 40.58 376 VAL A N 1
ATOM 2554 C CA . VAL A 1 376 ? -20.846 27.453 -43.244 1.00 39.04 376 VAL A CA 1
ATOM 2555 C C . VAL A 1 376 ? -21.009 28.584 -42.230 1.00 36.64 376 VAL A C 1
ATOM 2556 O O . VAL A 1 376 ? -21.052 28.343 -41.021 1.00 38.15 376 VAL A O 1
ATOM 2560 N N . THR A 1 377 ? -21.030 29.821 -42.718 1.00 39.83 377 THR A N 1
ATOM 2561 C CA . THR A 1 377 ? -21.143 30.983 -41.837 1.00 41.40 377 THR A CA 1
ATOM 2562 C C . THR A 1 377 ? -22.592 31.444 -41.662 1.00 48.40 377 THR A C 1
ATOM 2563 O O . THR A 1 377 ? -22.916 32.073 -40.655 1.00 53.07 377 THR A O 1
ATOM 2567 N N . ASP A 1 378 ? -23.447 31.123 -42.637 1.00 42.73 378 ASP A N 1
ATOM 2568 C CA . ASP A 1 378 ? -24.862 31.496 -42.614 1.00 38.93 378 ASP A CA 1
ATOM 2569 C C . ASP A 1 378 ? -25.562 31.093 -41.325 1.00 41.54 378 ASP A C 1
ATOM 2570 O O . ASP A 1 378 ? -25.258 30.054 -40.740 1.00 38.63 378 ASP A O 1
ATOM 2575 N N . PRO A 1 379 ? -26.508 31.927 -40.879 1.00 38.76 379 PRO A N 1
ATOM 2576 C CA . PRO A 1 379 ? -27.362 31.619 -39.739 1.00 35.98 379 PRO A CA 1
ATOM 2577 C C . PRO A 1 379 ? -28.419 30.591 -40.125 1.00 32.81 379 PRO A C 1
ATOM 2578 O O . PRO A 1 379 ? -28.597 30.296 -41.310 1.00 34.36 379 PRO A O 1
ATOM 2582 N N . PRO A 1 380 ? -29.117 30.039 -39.132 1.00 35.34 380 PRO A N 1
ATOM 2583 C CA . PRO A 1 380 ? -30.274 29.201 -39.452 1.00 35.51 380 PRO A CA 1
ATOM 2584 C C . PRO A 1 380 ? -31.352 30.007 -40.168 1.00 34.66 380 PRO A C 1
ATOM 2585 O O . PRO A 1 380 ? -31.411 31.224 -39.986 1.00 35.83 380 PRO A O 1
ATOM 2589 N N . PRO A 1 381 ? -32.187 29.341 -40.978 1.00 32.41 381 PRO A N 1
ATOM 2590 C CA . PRO A 1 381 ? -33.342 29.991 -41.610 1.00 36.49 381 PRO A CA 1
ATOM 2591 C C . PRO A 1 381 ? -34.437 30.321 -40.596 1.00 31.80 381 PRO A C 1
ATOM 2592 O O . PRO A 1 381 ? -34.592 29.597 -39.614 1.00 34.23 381 PRO A O 1
ATOM 2596 N N . THR A 1 382 ? -35.203 31.377 -40.845 1.00 28.72 382 THR A N 1
ATOM 2597 C CA . THR A 1 382 ? -36.420 31.609 -40.080 1.00 33.75 382 THR A CA 1
ATOM 2598 C C . THR A 1 382 ? -37.452 30.577 -40.530 1.00 30.90 382 THR A C 1
ATOM 2599 O O . THR A 1 382 ? -37.354 30.030 -41.627 1.00 34.80 382 THR A O 1
ATOM 2603 N N . ALA A 1 383 ? -38.418 30.278 -39.676 1.00 32.36 383 ALA A N 1
ATOM 2604 C CA . ALA A 1 383 ? -39.411 29.264 -39.998 1.00 35.67 383 ALA A CA 1
ATOM 2605 C C . ALA A 1 383 ? -40.209 29.626 -41.261 1.00 37.55 383 ALA A C 1
ATOM 2606 O O . ALA A 1 383 ? -40.885 30.651 -41.304 1.00 36.87 383 ALA A O 1
ATOM 2608 N N . GLY A 1 384 ? -40.118 28.785 -42.287 1.00 33.51 384 GLY A N 1
ATOM 2609 C CA . GLY A 1 384 ? -40.901 28.977 -43.493 1.00 32.04 384 GLY A CA 1
ATOM 2610 C C . GLY A 1 384 ? -40.343 30.035 -44.428 1.00 36.34 384 GLY A C 1
ATOM 2611 O O . GLY A 1 384 ? -41.027 30.471 -45.360 1.00 35.10 384 GLY A O 1
ATOM 2612 N N . GLU A 1 385 ? -39.100 30.438 -44.181 1.00 33.05 385 GLU A N 1
ATOM 2613 C CA . GLU A 1 385 ? -38.463 31.526 -44.916 1.00 30.73 385 GLU A CA 1
ATOM 2614 C C . GLU A 1 385 ? -38.525 31.367 -46.435 1.00 32.01 385 GLU A C 1
ATOM 2615 O O . GLU A 1 385 ? -38.580 32.356 -47.162 1.00 35.40 385 GLU A O 1
ATOM 2621 N N . HIS A 1 386 ? -38.552 30.134 -46.920 1.00 30.28 386 HIS A N 1
ATOM 2622 C CA . HIS A 1 386 ? -38.482 29.913 -48.359 1.00 32.79 386 HIS A CA 1
ATOM 2623 C C . HIS A 1 386 ? -39.754 29.324 -48.957 1.00 31.77 386 HIS A C 1
ATOM 2624 O O . HIS A 1 386 ? -39.716 28.699 -50.016 1.00 31.44 386 HIS A O 1
ATOM 2631 N N . ASN A 1 387 ? -40.872 29.516 -48.266 1.00 37.50 387 ASN A N 1
ATOM 2632 C CA . ASN A 1 387 ? -42.172 29.100 -48.782 1.00 33.98 387 ASN A CA 1
ATOM 2633 C C . ASN A 1 387 ? -42.445 29.610 -50.198 1.00 35.58 387 ASN A C 1
ATOM 2634 O O . ASN A 1 387 ? -42.812 28.837 -51.075 1.00 35.73 387 ASN A O 1
ATOM 2639 N N . ALA A 1 388 ? -42.252 30.900 -50.441 1.00 33.85 388 ALA A N 1
ATOM 2640 C CA . ALA A 1 388 ? -42.529 31.436 -51.774 1.00 34.99 388 ALA A CA 1
ATOM 2641 C C . ALA A 1 388 ? -41.543 30.861 -52.784 1.00 38.37 388 ALA A C 1
ATOM 2642 O O . ALA A 1 388 ? -41.868 30.709 -53.960 1.00 39.62 388 ALA A O 1
ATOM 2644 N N . VAL A 1 389 ? -40.348 30.532 -52.327 1.00 37.12 389 VAL A N 1
ATOM 2645 C CA . VAL A 1 389 ? -39.334 29.946 -53.170 1.00 33.12 389 VAL A CA 1
ATOM 2646 C C . VAL A 1 389 ? -39.576 28.487 -53.549 1.00 36.83 389 VAL A C 1
ATOM 2647 O O . VAL A 1 389 ? -39.371 28.123 -54.665 1.00 38.00 389 VAL A O 1
ATOM 2651 N N . PHE A 1 390 ? -39.980 27.645 -52.614 1.00 35.56 390 PHE A N 1
ATOM 2652 C CA . PHE A 1 390 ? -40.183 26.238 -52.914 1.00 37.03 390 PHE A CA 1
ATOM 2653 C C . PHE A 1 390 ? -41.596 25.642 -52.916 1.00 38.65 390 PHE A C 1
ATOM 2654 O O . PHE A 1 390 ? -41.752 24.543 -53.343 1.00 38.89 390 PHE A O 1
ATOM 2662 N N . LEU A 1 391 ? -42.605 26.352 -52.456 1.00 39.71 391 LEU A N 1
ATOM 2663 C CA . LEU A 1 391 ? -43.943 25.801 -52.436 1.00 37.68 391 LEU A CA 1
ATOM 2664 C C . LEU A 1 391 ? -44.826 26.321 -53.533 1.00 44.02 391 LEU A C 1
ATOM 2665 O O . LEU A 1 391 ? -45.102 25.575 -54.445 1.00 39.91 391 LEU A O 1
ATOM 2670 N N . ASN B 1 5 ? -23.070 -10.528 -55.409 1.00 48.61 5 ASN B N 1
ATOM 2671 C CA . ASN B 1 5 ? -23.665 -10.432 -56.737 1.00 55.96 5 ASN B CA 1
ATOM 2672 C C . ASN B 1 5 ? -24.172 -9.021 -57.090 1.00 53.80 5 ASN B C 1
ATOM 2673 O O . ASN B 1 5 ? -23.785 -8.479 -58.129 1.00 56.78 5 ASN B O 1
ATOM 2675 N N . PRO B 1 6 ? -25.042 -8.417 -56.251 1.00 45.76 6 PRO B N 1
ATOM 2676 C CA . PRO B 1 6 ? -25.452 -7.079 -56.692 1.00 42.65 6 PRO B CA 1
ATOM 2677 C C . PRO B 1 6 ? -24.320 -6.071 -56.539 1.00 38.35 6 PRO B C 1
ATOM 2678 O O . PRO B 1 6 ? -23.405 -6.297 -55.749 1.00 37.85 6 PRO B O 1
ATOM 2682 N N . ALA B 1 7 ? -24.376 -4.985 -57.302 1.00 37.83 7 ALA B N 1
ATOM 2683 C CA . ALA B 1 7 ? -23.354 -3.939 -57.241 1.00 36.31 7 ALA B CA 1
ATOM 2684 C C . ALA B 1 7 ? -23.246 -3.303 -55.853 1.00 33.80 7 ALA B C 1
ATOM 2685 O O . ALA B 1 7 ? -24.258 -3.106 -55.172 1.00 39.12 7 ALA B O 1
ATOM 2687 N N . LYS B 1 8 ? -22.026 -2.965 -55.444 1.00 30.40 8 LYS B N 1
ATOM 2688 C CA . LYS B 1 8 ? -21.803 -2.259 -54.175 1.00 32.89 8 LYS B CA 1
ATOM 2689 C C . LYS B 1 8 ? -21.165 -0.890 -54.416 1.00 33.87 8 LYS B C 1
ATOM 2690 O O . LYS B 1 8 ? -20.442 -0.710 -55.398 1.00 35.14 8 LYS B O 1
ATOM 2696 N N . PRO B 1 9 ? -21.423 0.077 -53.514 1.00 33.52 9 PRO B N 1
ATOM 2697 C CA . PRO B 1 9 ? -20.984 1.461 -53.733 1.00 32.81 9 PRO B CA 1
ATOM 2698 C C . PRO B 1 9 ? -19.502 1.596 -54.054 1.00 33.83 9 PRO B C 1
ATOM 2699 O O . PRO B 1 9 ? -19.145 2.457 -54.854 1.00 32.46 9 PRO B O 1
ATOM 2703 N N . LEU B 1 10 ? -18.660 0.761 -53.455 1.00 29.44 10 LEU B N 1
ATOM 2704 C CA . LEU B 1 10 ? -17.224 0.929 -53.609 1.00 30.25 10 LEU B CA 1
ATOM 2705 C C . LEU B 1 10 ? -16.542 -0.160 -54.455 1.00 31.04 10 LEU B C 1
ATOM 2706 O O . LEU B 1 10 ? -15.337 -0.342 -54.340 1.00 31.73 10 LEU B O 1
ATOM 2711 N N . ASP B 1 11 ? -17.301 -0.894 -55.271 1.00 36.70 11 ASP B N 1
ATOM 2712 C CA . ASP B 1 11 ? -16.712 -1.858 -56.220 1.00 37.45 11 ASP B CA 1
ATOM 2713 C C . ASP B 1 11 ? -15.595 -1.226 -57.053 1.00 38.07 11 ASP B C 1
ATOM 2714 O O . ASP B 1 11 ? -15.800 -0.186 -57.681 1.00 37.79 11 ASP B O 1
ATOM 2719 N N . GLY B 1 12 ? -14.431 -1.866 -57.095 1.00 36.05 12 GLY B N 1
ATOM 2720 C CA . GLY B 1 12 ? -13.336 -1.370 -57.915 1.00 38.54 12 GLY B CA 1
ATOM 2721 C C . GLY B 1 12 ? -12.345 -0.448 -57.219 1.00 45.86 12 GLY B C 1
ATOM 2722 O O . GLY B 1 12 ? -11.248 -0.209 -57.737 1.00 50.49 12 GLY B O 1
ATOM 2723 N N . PHE B 1 13 ? -12.714 0.061 -56.045 1.00 40.67 13 PHE B N 1
ATOM 2724 C CA . PHE B 1 13 ? -11.820 0.930 -55.279 1.00 37.67 13 PHE B CA 1
ATOM 2725 C C . PHE B 1 13 ? -10.872 0.108 -54.422 1.00 34.91 13 PHE B C 1
ATOM 2726 O O . PHE B 1 13 ? -11.257 -0.913 -53.859 1.00 35.74 13 PHE B O 1
ATOM 2734 N N . ARG B 1 14 ? -9.622 0.548 -54.351 1.00 38.71 14 ARG B N 1
ATOM 2735 C CA . ARG B 1 14 ? -8.620 -0.108 -53.520 1.00 33.93 14 ARG B CA 1
ATOM 2736 C C . ARG B 1 14 ? -8.179 0.804 -52.381 1.00 31.36 14 ARG B C 1
ATOM 2737 O O . ARG B 1 14 ? -7.873 1.979 -52.603 1.00 29.76 14 ARG B O 1
ATOM 2745 N N . VAL B 1 15 ? -8.148 0.253 -51.168 1.00 33.56 15 VAL B N 1
ATOM 2746 C CA . VAL B 1 15 ? -7.759 0.995 -49.974 1.00 31.55 15 VAL B CA 1
ATOM 2747 C C . VAL B 1 15 ? -6.504 0.400 -49.312 1.00 32.57 15 VAL B C 1
ATOM 2748 O O . VAL B 1 15 ? -6.411 -0.805 -49.087 1.00 34.94 15 VAL B O 1
ATOM 2752 N N . LEU B 1 16 ? -5.540 1.259 -49.008 1.00 33.57 16 LEU B N 1
ATOM 2753 C CA . LEU B 1 16 ? -4.351 0.875 -48.253 1.00 33.97 16 LEU B CA 1
ATOM 2754 C C . LEU B 1 16 ? -4.482 1.265 -46.776 1.00 38.03 16 LEU B C 1
ATOM 2755 O O . LEU B 1 16 ? -4.442 2.448 -46.443 1.00 38.19 16 LEU B O 1
ATOM 2760 N N . ASP B 1 17 ? -4.631 0.276 -45.897 1.00 39.48 17 ASP B N 1
ATOM 2761 C CA . ASP B 1 17 ? -4.960 0.523 -44.486 1.00 36.31 17 ASP B CA 1
ATOM 2762 C C . ASP B 1 17 ? -3.761 0.322 -43.556 1.00 35.42 17 ASP B C 1
ATOM 2763 O O . ASP B 1 17 ? -3.418 -0.808 -43.216 1.00 36.44 17 ASP B O 1
ATOM 2768 N N . PHE B 1 18 ? -3.156 1.428 -43.123 1.00 37.86 18 PHE B N 1
ATOM 2769 C CA . PHE B 1 18 ? -2.014 1.405 -42.196 1.00 39.17 18 PHE B CA 1
ATOM 2770 C C . PHE B 1 18 ? -2.421 1.452 -40.722 1.00 40.08 18 PHE B C 1
ATOM 2771 O O . PHE B 1 18 ? -1.563 1.517 -39.839 1.00 43.17 18 PHE B O 1
ATOM 2779 N N . THR B 1 19 ? -3.724 1.449 -40.458 1.00 38.80 19 THR B N 1
ATOM 2780 C CA . THR B 1 19 ? -4.244 1.703 -39.108 1.00 39.55 19 THR B CA 1
ATOM 2781 C C . THR B 1 19 ? -4.122 0.532 -38.128 1.00 38.92 19 THR B C 1
ATOM 2782 O O . THR B 1 19 ? -4.074 -0.633 -38.521 1.00 44.81 19 THR B O 1
ATOM 2786 N N . GLN B 1 20 ? -4.138 0.855 -36.842 1.00 38.73 20 GLN B N 1
ATOM 2787 C CA . GLN B 1 20 ? -4.072 -0.148 -35.782 1.00 45.20 20 GLN B CA 1
ATOM 2788 C C . GLN B 1 20 ? -5.189 0.077 -34.776 1.00 44.22 20 GLN B C 1
ATOM 2789 O O . GLN B 1 20 ? -5.887 1.092 -34.832 1.00 42.40 20 GLN B O 1
ATOM 2795 N N . ASN B 1 21 ? -5.350 -0.878 -33.865 1.00 47.32 21 ASN B N 1
ATOM 2796 C CA . ASN B 1 21 ? -6.266 -0.746 -32.736 1.00 43.75 21 ASN B CA 1
ATOM 2797 C C . ASN B 1 21 ? -7.721 -0.754 -33.206 1.00 45.47 21 ASN B C 1
ATOM 2798 O O . ASN B 1 21 ? -8.125 -1.661 -33.934 1.00 48.57 21 ASN B O 1
ATOM 2803 N N . VAL B 1 22 ? -8.504 0.253 -32.826 1.00 45.09 22 VAL B N 1
ATOM 2804 C CA . VAL B 1 22 ? -9.957 0.169 -33.024 1.00 44.29 22 VAL B CA 1
ATOM 2805 C C . VAL B 1 22 ? -10.498 1.190 -34.024 1.00 35.13 22 VAL B C 1
ATOM 2806 O O . VAL B 1 22 ? -11.204 0.824 -34.965 1.00 36.79 22 VAL B O 1
ATOM 2810 N N . ALA B 1 23 ? -10.148 2.458 -33.825 1.00 33.42 23 ALA B N 1
ATOM 2811 C CA . ALA B 1 23 ? -10.722 3.561 -34.592 1.00 31.57 23 ALA B CA 1
ATOM 2812 C C . ALA B 1 23 ? -10.544 3.422 -36.118 1.00 35.96 23 ALA B C 1
ATOM 2813 O O . ALA B 1 23 ? -11.524 3.273 -36.858 1.00 30.46 23 ALA B O 1
ATOM 2815 N N . GLY B 1 24 ? -9.297 3.449 -36.579 1.00 32.10 24 GLY B N 1
ATOM 2816 C CA . GLY B 1 24 ? -8.994 3.283 -37.991 1.00 29.59 24 GLY B CA 1
ATOM 2817 C C . GLY B 1 24 ? -9.450 1.998 -38.673 1.00 30.51 24 GLY B C 1
ATOM 2818 O O . GLY B 1 24 ? -9.956 2.044 -39.796 1.00 35.45 24 GLY B O 1
ATOM 2819 N N . PRO B 1 25 ? -9.228 0.835 -38.036 1.00 30.88 25 PRO B N 1
ATOM 2820 C CA . PRO B 1 25 ? -9.696 -0.415 -38.652 1.00 31.97 25 PRO B CA 1
ATOM 2821 C C . PRO B 1 25 ? -11.219 -0.493 -38.784 1.00 34.55 25 PRO B C 1
ATOM 2822 O O . PRO B 1 25 ? -11.706 -1.134 -39.724 1.00 33.70 25 PRO B O 1
ATOM 2826 N N . LEU B 1 26 ? -11.951 0.136 -37.862 1.00 30.70 26 LEU B N 1
ATOM 2827 C CA . LEU B 1 26 ? -13.403 0.185 -37.955 1.00 29.75 26 LEU B CA 1
ATOM 2828 C C . LEU B 1 26 ? -13.794 0.906 -39.231 1.00 27.01 26 LEU B C 1
ATOM 2829 O O . LEU B 1 26 ? -14.686 0.458 -39.939 1.00 29.31 26 LEU B O 1
ATOM 2834 N N . ALA B 1 27 ? -13.122 2.018 -39.521 1.00 27.44 27 ALA B N 1
ATOM 2835 C CA . ALA B 1 27 ? -13.340 2.739 -40.773 1.00 26.18 27 ALA B CA 1
ATOM 2836 C C . ALA B 1 27 ? -13.074 1.839 -41.970 1.00 30.64 27 ALA B C 1
ATOM 2837 O O . ALA B 1 27 ? -13.839 1.830 -42.932 1.00 33.37 27 ALA B O 1
ATOM 2839 N N . GLY B 1 28 ? -11.982 1.082 -41.909 1.00 33.69 28 GLY B N 1
ATOM 2840 C CA . GLY B 1 28 ? -11.662 0.137 -42.962 1.00 29.83 28 GLY B CA 1
ATOM 2841 C C . GLY B 1 28 ? -12.745 -0.909 -43.124 1.00 32.11 28 GLY B C 1
ATOM 2842 O O . GLY B 1 28 ? -13.085 -1.287 -44.243 1.00 31.42 28 GLY B O 1
ATOM 2843 N N . GLN B 1 29 ? -13.303 -1.361 -42.001 1.00 34.45 29 GLN B N 1
ATOM 2844 C CA . GLN B 1 29 ? -14.341 -2.389 -42.018 1.00 31.80 29 GLN B CA 1
ATOM 2845 C C . GLN B 1 29 ? -15.607 -1.878 -42.676 1.00 31.57 29 GLN B C 1
ATOM 2846 O O . GLN B 1 29 ? -16.267 -2.621 -43.394 1.00 37.60 29 GLN B O 1
ATOM 2852 N N . VAL B 1 30 ? -15.951 -0.617 -42.425 1.00 30.98 30 VAL B N 1
ATOM 2853 C CA . VAL B 1 30 ? -17.086 0.010 -43.096 1.00 33.45 30 VAL B CA 1
ATOM 2854 C C . VAL B 1 30 ? -16.841 0.031 -44.614 1.00 32.67 30 VAL B C 1
ATOM 2855 O O . VAL B 1 30 ? -17.720 -0.308 -45.406 1.00 30.61 30 VAL B O 1
ATOM 2859 N N . LEU B 1 31 ? -15.631 0.409 -45.006 1.00 30.91 31 LEU B N 1
ATOM 2860 C CA . LEU B 1 31 ? -15.236 0.412 -46.408 1.00 30.06 31 LEU B CA 1
ATOM 2861 C C . LEU B 1 31 ? -15.312 -0.994 -47.039 1.00 33.40 31 LEU B C 1
ATOM 2862 O O . LEU B 1 31 ? -15.751 -1.146 -48.183 1.00 30.08 31 LEU B O 1
ATOM 2867 N N . VAL B 1 32 ? -14.896 -2.020 -46.296 1.00 31.92 32 VAL B N 1
ATOM 2868 C CA . VAL B 1 32 ? -15.062 -3.407 -46.745 1.00 33.10 32 VAL B CA 1
ATOM 2869 C C . VAL B 1 32 ? -16.533 -3.770 -46.985 1.00 35.83 32 VAL B C 1
ATOM 2870 O O . VAL B 1 32 ? -16.877 -4.348 -48.014 1.00 36.92 32 VAL B O 1
ATOM 2874 N N . ASP B 1 33 ? -17.393 -3.415 -46.031 1.00 36.76 33 ASP B N 1
ATOM 2875 C CA . ASP B 1 33 ? -18.828 -3.698 -46.112 1.00 33.72 33 ASP B CA 1
ATOM 2876 C C . ASP B 1 33 ? -19.465 -3.013 -47.315 1.00 31.71 33 ASP B C 1
ATOM 2877 O O . ASP B 1 33 ? -20.423 -3.515 -47.891 1.00 31.16 33 ASP B O 1
ATOM 2882 N N . LEU B 1 34 ? -18.911 -1.868 -47.697 1.00 30.32 34 LEU B N 1
ATOM 2883 C CA . LEU B 1 34 ? -19.420 -1.108 -48.830 1.00 30.66 34 LEU B CA 1
ATOM 2884 C C . LEU B 1 34 ? -18.757 -1.539 -50.153 1.00 30.26 34 LEU B C 1
ATOM 2885 O O . LEU B 1 34 ? -18.949 -0.905 -51.192 1.00 26.83 34 LEU B O 1
ATOM 2890 N N . GLY B 1 35 ? -17.959 -2.604 -50.098 1.00 29.37 35 GLY B N 1
ATOM 2891 C CA . GLY B 1 35 ? -17.482 -3.251 -51.306 1.00 29.68 35 GLY B CA 1
ATOM 2892 C C . GLY B 1 35 ? -16.052 -2.987 -51.736 1.00 30.91 35 GLY B C 1
ATOM 2893 O O . GLY B 1 35 ? -15.639 -3.454 -52.795 1.00 34.86 35 GLY B O 1
ATOM 2894 N N . ALA B 1 36 ? -15.313 -2.214 -50.945 1.00 30.05 36 ALA B N 1
ATOM 2895 C CA . ALA B 1 36 ? -13.938 -1.831 -51.282 1.00 26.96 36 ALA B CA 1
ATOM 2896 C C . ALA B 1 36 ? -12.926 -2.935 -51.055 1.00 29.15 36 ALA B C 1
ATOM 2897 O O . ALA B 1 36 ? -13.079 -3.762 -50.168 1.00 33.35 36 ALA B O 1
ATOM 2899 N N . GLU B 1 37 ? -11.863 -2.931 -51.844 1.00 33.70 37 GLU B N 1
ATOM 2900 C CA . GLU B 1 37 ? -10.730 -3.795 -51.555 1.00 36.90 37 GLU B CA 1
ATOM 2901 C C . GLU B 1 37 ? -9.815 -3.093 -50.560 1.00 36.13 37 GLU B C 1
ATOM 2902 O O . GLU B 1 37 ? -9.189 -2.086 -50.882 1.00 37.85 37 GLU B O 1
ATOM 2908 N N . VAL B 1 38 ? -9.771 -3.614 -49.340 1.00 30.87 38 VAL B N 1
ATOM 2909 C CA . VAL B 1 38 ? -9.013 -2.983 -48.272 1.00 35.17 38 VAL B CA 1
ATOM 2910 C C . VAL B 1 38 ? -7.819 -3.852 -47.879 1.00 35.98 38 VAL B C 1
ATOM 2911 O O . VAL B 1 38 ? -7.984 -4.988 -47.440 1.00 37.16 38 VAL B O 1
ATOM 2915 N N . ILE B 1 39 ? -6.617 -3.309 -48.039 1.00 40.02 39 ILE B N 1
ATOM 2916 C CA . ILE B 1 39 ? -5.387 -4.060 -47.791 1.00 34.26 39 ILE B CA 1
ATOM 2917 C C . ILE B 1 39 ? -4.705 -3.592 -46.523 1.00 35.67 39 ILE B C 1
ATOM 2918 O O . ILE B 1 39 ? -4.206 -2.475 -46.480 1.00 38.28 39 ILE B O 1
ATOM 2923 N N . LYS B 1 40 ? -4.685 -4.434 -45.496 1.00 34.31 40 LYS B N 1
ATOM 2924 C CA . LYS B 1 40 ? -3.955 -4.121 -44.268 1.00 36.03 40 LYS B CA 1
ATOM 2925 C C . LYS B 1 40 ? -2.435 -4.159 -44.456 1.00 37.79 40 LYS B C 1
ATOM 2926 O O . LYS B 1 40 ? -1.906 -5.079 -45.068 1.00 37.10 40 LYS B O 1
ATOM 2932 N N . VAL B 1 41 ? -1.739 -3.183 -43.888 1.00 40.62 41 VAL B N 1
ATOM 2933 C CA . VAL B 1 41 ? -0.280 -3.202 -43.836 1.00 44.40 41 VAL B CA 1
ATOM 2934 C C . VAL B 1 41 ? 0.169 -3.415 -42.395 1.00 44.54 41 VAL B C 1
ATOM 2935 O O . VAL B 1 41 ? 0.007 -2.538 -41.552 1.00 43.98 41 VAL B O 1
ATOM 2939 N N . GLU B 1 42 ? 0.737 -4.583 -42.117 1.00 45.46 42 GLU B N 1
ATOM 2940 C CA . GLU B 1 42 ? 1.076 -4.951 -40.747 1.00 49.37 42 GLU B CA 1
ATOM 2941 C C . GLU B 1 42 ? 2.574 -5.095 -40.506 1.00 54.71 42 GLU B C 1
ATOM 2942 O O . GLU B 1 42 ? 3.361 -5.236 -41.443 1.00 49.17 42 GLU B O 1
ATOM 2948 N N . ALA B 1 43 ? 2.950 -5.044 -39.232 1.00 60.11 43 ALA B N 1
ATOM 2949 C CA . ALA B 1 43 ? 4.312 -5.329 -38.814 1.00 60.41 43 ALA B CA 1
ATOM 2950 C C . ALA B 1 43 ? 4.630 -6.783 -39.162 1.00 66.05 43 ALA B C 1
ATOM 2951 O O . ALA B 1 43 ? 3.716 -7.606 -39.249 1.00 63.39 43 ALA B O 1
ATOM 2953 N N . PRO B 1 44 ? 5.923 -7.103 -39.375 1.00 69.70 44 PRO B N 1
ATOM 2954 C CA . PRO B 1 44 ? 6.353 -8.452 -39.779 1.00 68.48 44 PRO B CA 1
ATOM 2955 C C . PRO B 1 44 ? 5.779 -9.611 -38.948 1.00 67.38 44 PRO B C 1
ATOM 2956 O O . PRO B 1 44 ? 5.462 -10.665 -39.513 1.00 65.93 44 PRO B O 1
ATOM 2960 N N . GLY B 1 45 ? 5.628 -9.423 -37.643 1.00 59.71 45 GLY B N 1
ATOM 2961 C CA . GLY B 1 45 ? 5.076 -10.477 -36.813 1.00 68.76 45 GLY B CA 1
ATOM 2962 C C . GLY B 1 45 ? 3.561 -10.572 -36.880 1.00 77.67 45 GLY B C 1
ATOM 2963 O O . GLY B 1 45 ? 2.963 -11.511 -36.350 1.00 78.88 45 GLY B O 1
ATOM 2964 N N . GLY B 1 46 ? 2.939 -9.603 -37.545 1.00 73.39 46 GLY B N 1
ATOM 2965 C CA . GLY B 1 46 ? 1.492 -9.503 -37.578 1.00 63.92 46 GLY B CA 1
ATOM 2966 C C . GLY B 1 46 ? 1.119 -8.468 -36.536 1.00 63.34 46 GLY B C 1
ATOM 2967 O O . GLY B 1 46 ? 1.822 -8.338 -35.534 1.00 70.37 46 GLY B O 1
ATOM 2968 N N . GLU B 1 47 ? 0.040 -7.725 -36.768 1.00 63.85 47 GLU B N 1
ATOM 2969 C CA . GLU B 1 47 ? -0.393 -6.676 -35.842 1.00 65.17 47 GLU B CA 1
ATOM 2970 C C . GLU B 1 47 ? -0.438 -7.183 -34.400 1.00 65.39 47 GLU B C 1
ATOM 2971 O O . GLU B 1 47 ? -0.800 -8.333 -34.151 1.00 64.16 47 GLU B O 1
ATOM 2973 N N . ALA B 1 48 ? -0.049 -6.325 -33.460 1.00 66.56 48 ALA B N 1
ATOM 2974 C CA . ALA B 1 48 ? -0.025 -6.686 -32.044 1.00 61.21 48 ALA B CA 1
ATOM 2975 C C . ALA B 1 48 ? -1.420 -7.020 -31.526 1.00 68.72 48 ALA B C 1
ATOM 2976 O O . ALA B 1 48 ? -1.579 -7.854 -30.628 1.00 70.29 48 ALA B O 1
ATOM 2978 N N . ALA B 1 49 ? -2.426 -6.359 -32.095 1.00 70.31 49 ALA B N 1
ATOM 2979 C CA . ALA B 1 49 ? -3.816 -6.556 -31.694 1.00 66.91 49 ALA B CA 1
ATOM 2980 C C . ALA B 1 49 ? -4.310 -7.980 -31.974 1.00 64.75 49 ALA B C 1
ATOM 2981 O O . ALA B 1 49 ? -5.325 -8.406 -31.424 1.00 68.67 49 ALA B O 1
ATOM 2983 N N . ARG B 1 50 ? -3.592 -8.712 -32.822 1.00 60.78 50 ARG B N 1
ATOM 2984 C CA . ARG B 1 50 ? -3.907 -10.116 -33.073 1.00 59.69 50 ARG B CA 1
ATOM 2985 C C . ARG B 1 50 ? -3.742 -10.983 -31.828 1.00 67.99 50 ARG B C 1
ATOM 2986 O O . ARG B 1 50 ? -4.318 -12.071 -31.745 1.00 62.27 50 ARG B O 1
ATOM 2994 N N . GLN B 1 51 ? -2.958 -10.495 -30.866 1.00 70.46 51 GLN B N 1
ATOM 2995 C CA . GLN B 1 51 ? -2.565 -11.291 -29.705 1.00 69.97 51 GLN B CA 1
ATOM 2996 C C . GLN B 1 51 ? -3.309 -10.898 -28.423 1.00 74.07 51 GLN B C 1
ATOM 2997 O O . GLN B 1 51 ? -3.407 -11.698 -27.490 1.00 71.79 51 GLN B O 1
ATOM 2999 N N . ILE B 1 52 ? -3.833 -9.674 -28.378 1.00 75.18 52 ILE B N 1
ATOM 3000 C CA . ILE B 1 52 ? -4.559 -9.194 -27.201 1.00 71.58 52 ILE B CA 1
ATOM 3001 C C . ILE B 1 52 ? -5.926 -9.876 -27.052 1.00 80.00 52 ILE B C 1
ATOM 3002 O O . ILE B 1 52 ? -6.939 -9.381 -27.553 1.00 79.09 52 ILE B O 1
ATOM 3004 N N . THR B 1 53 ? -5.942 -11.011 -26.355 1.00 82.68 53 THR B N 1
ATOM 3005 C CA . THR B 1 53 ? -7.165 -11.778 -26.137 1.00 70.55 53 THR B CA 1
ATOM 3006 C C . THR B 1 53 ? -7.762 -11.494 -24.759 1.00 72.31 53 THR B C 1
ATOM 3007 O O . THR B 1 53 ? -8.918 -11.829 -24.485 1.00 75.41 53 THR B O 1
ATOM 3009 N N . LEU B 1 62 ? -11.245 -14.010 -26.400 1.00 82.67 62 LEU B N 1
ATOM 3010 C CA . LEU B 1 62 ? -10.251 -14.263 -27.434 1.00 75.26 62 LEU B CA 1
ATOM 3011 C C . LEU B 1 62 ? -10.366 -13.205 -28.541 1.00 74.91 62 LEU B C 1
ATOM 3012 O O . LEU B 1 62 ? -11.354 -13.155 -29.274 1.00 76.21 62 LEU B O 1
ATOM 3017 N N . ALA B 1 63 ? -9.328 -12.377 -28.636 1.00 76.35 63 ALA B N 1
ATOM 3018 C CA . ALA B 1 63 ? -9.167 -11.299 -29.622 1.00 72.58 63 ALA B CA 1
ATOM 3019 C C . ALA B 1 63 ? -10.353 -10.345 -29.727 1.00 72.05 63 ALA B C 1
ATOM 3020 O O . ALA B 1 63 ? -10.960 -10.214 -30.792 1.00 62.65 63 ALA B O 1
ATOM 3022 N N . THR B 1 64 ? -10.644 -9.649 -28.628 1.00 75.76 64 THR B N 1
ATOM 3023 C CA . THR B 1 64 ? -11.801 -8.753 -28.545 1.00 71.66 64 THR B CA 1
ATOM 3024 C C . THR B 1 64 ? -11.614 -7.504 -29.408 1.00 72.28 64 THR B C 1
ATOM 3025 O O . THR B 1 64 ? -12.568 -6.766 -29.665 1.00 65.78 64 THR B O 1
ATOM 3027 N N . TYR B 1 65 ? -10.374 -7.263 -29.830 1.00 74.00 65 TYR B N 1
ATOM 3028 C CA . TYR B 1 65 ? -10.019 -6.011 -30.489 1.00 68.47 65 TYR B CA 1
ATOM 3029 C C . TYR B 1 65 ? -9.797 -6.162 -31.997 1.00 66.61 65 TYR B C 1
ATOM 3030 O O . TYR B 1 65 ? -10.126 -5.259 -32.766 1.00 71.97 65 TYR B O 1
ATOM 3032 N N . PHE B 1 66 ? -9.256 -7.301 -32.420 1.00 58.84 66 PHE B N 1
ATOM 3033 C CA . PHE B 1 66 ? -8.858 -7.490 -33.815 1.00 54.80 66 PHE B CA 1
ATOM 3034 C C . PHE B 1 66 ? -9.951 -8.052 -34.739 1.00 54.73 66 PHE B C 1
ATOM 3035 O O . PHE B 1 66 ? -10.201 -7.526 -35.826 1.00 49.02 66 PHE B O 1
ATOM 3043 N N . LEU B 1 67 ? -10.588 -9.130 -34.309 1.00 51.08 67 LEU B N 1
ATOM 3044 C CA . LEU B 1 67 ? -11.539 -9.851 -35.149 1.00 48.69 67 LEU B CA 1
ATOM 3045 C C . LEU B 1 67 ? -12.734 -9.016 -35.654 1.00 53.51 67 LEU B C 1
ATOM 3046 O O . LEU B 1 67 ? -13.115 -9.142 -36.820 1.00 55.53 67 LEU B O 1
ATOM 3051 N N . PRO B 1 68 ? -13.350 -8.179 -34.789 1.00 51.92 68 PRO B N 1
ATOM 3052 C CA . PRO B 1 68 ? -14.555 -7.500 -35.283 1.00 50.98 68 PRO B CA 1
ATOM 3053 C C . PRO B 1 68 ? -14.325 -6.491 -36.411 1.00 48.88 68 PRO B C 1
ATOM 3054 O O . PRO B 1 68 ? -15.255 -6.238 -37.173 1.00 48.02 68 PRO B O 1
ATOM 3058 N N . ASN B 1 69 ? -13.127 -5.926 -36.520 1.00 45.29 69 ASN B N 1
ATOM 3059 C CA . ASN B 1 69 ? -12.899 -4.852 -37.484 1.00 43.90 69 ASN B CA 1
ATOM 3060 C C . ASN B 1 69 ? -11.965 -5.169 -38.658 1.00 46.15 69 ASN B C 1
ATOM 3061 O O . ASN B 1 69 ? -11.508 -4.254 -39.352 1.00 39.58 69 ASN B O 1
ATOM 3066 N N . ASN B 1 70 ? -11.679 -6.445 -38.901 1.00 42.82 70 ASN B N 1
ATOM 3067 C CA . ASN B 1 70 ? -10.796 -6.771 -40.012 1.00 40.29 70 ASN B CA 1
ATOM 3068 C C . ASN B 1 70 ? -11.291 -7.918 -40.878 1.00 37.92 70 ASN B C 1
ATOM 3069 O O . ASN B 1 70 ? -10.505 -8.528 -41.589 1.00 47.37 70 ASN B O 1
ATOM 3074 N N . ARG B 1 71 ? -12.585 -8.205 -40.843 1.00 40.40 71 ARG B N 1
ATOM 3075 C CA . ARG B 1 71 ? -13.121 -9.272 -41.677 1.00 41.81 71 ARG B CA 1
ATOM 3076 C C . ARG B 1 71 ? -13.150 -8.824 -43.137 1.00 43.79 71 ARG B C 1
ATOM 3077 O O . ARG B 1 71 ? -13.592 -7.716 -43.441 1.00 42.15 71 ARG B O 1
ATOM 3085 N N . GLY B 1 72 ? -12.705 -9.694 -44.038 1.00 42.84 72 GLY B N 1
ATOM 3086 C CA . GLY B 1 72 ? -12.771 -9.425 -45.462 1.00 39.98 72 GLY B CA 1
ATOM 3087 C C . GLY B 1 72 ? -11.671 -8.525 -45.992 1.00 40.73 72 GLY B C 1
ATOM 3088 O O . GLY B 1 72 ? -11.672 -8.154 -47.170 1.00 41.82 72 GLY B O 1
ATOM 3089 N N . LYS B 1 73 ? -10.728 -8.169 -45.131 1.00 40.66 73 LYS B N 1
ATOM 3090 C CA . LYS B 1 73 ? -9.569 -7.404 -45.570 1.00 40.72 73 LYS B CA 1
ATOM 3091 C C . LYS B 1 73 ? -8.510 -8.349 -46.135 1.00 44.41 73 LYS B C 1
ATOM 3092 O O . LYS B 1 73 ? -8.575 -9.560 -45.919 1.00 47.78 73 LYS B O 1
ATOM 3098 N N . LYS B 1 74 ? -7.551 -7.802 -46.874 1.00 41.90 74 LYS B N 1
ATOM 3099 C CA . LYS B 1 74 ? -6.381 -8.574 -47.287 1.00 46.87 74 LYS B CA 1
ATOM 3100 C C . LYS B 1 74 ? -5.192 -8.120 -46.455 1.00 43.46 74 LYS B C 1
ATOM 3101 O O . LYS B 1 74 ? -5.230 -7.044 -45.862 1.00 43.05 74 LYS B O 1
ATOM 3107 N N . SER B 1 75 ? -4.134 -8.924 -46.416 1.00 46.22 75 SER B N 1
ATOM 3108 C CA . SER B 1 75 ? -3.004 -8.591 -45.555 1.00 49.00 75 SER B CA 1
ATOM 3109 C C . SER B 1 75 ? -1.640 -8.736 -46.205 1.00 47.41 75 SER B C 1
ATOM 3110 O O . SER B 1 75 ? -1.337 -9.745 -46.845 1.00 47.29 75 SER B O 1
ATOM 3113 N N . VAL B 1 76 ? -0.822 -7.708 -46.017 1.00 47.56 76 VAL B N 1
ATOM 3114 C CA . VAL B 1 76 ? 0.586 -7.750 -46.379 1.00 48.90 76 VAL B CA 1
ATOM 3115 C C . VAL B 1 76 ? 1.417 -7.469 -45.128 1.00 51.32 76 VAL B C 1
ATOM 3116 O O . VAL B 1 76 ? 1.000 -6.710 -44.241 1.00 45.79 76 VAL B O 1
ATOM 3120 N N . THR B 1 77 ? 2.559 -8.143 -45.035 1.00 54.00 77 THR B N 1
ATOM 3121 C CA . THR B 1 77 ? 3.512 -7.919 -43.958 1.00 52.53 77 THR B CA 1
ATOM 3122 C C . THR B 1 77 ? 4.801 -7.284 -44.494 1.00 53.64 77 THR B C 1
ATOM 3123 O O . THR B 1 77 ? 5.387 -7.768 -45.464 1.00 54.83 77 THR B O 1
ATOM 3127 N N . VAL B 1 78 ? 5.205 -6.175 -43.875 1.00 54.81 78 VAL B N 1
ATOM 3128 C CA . VAL B 1 78 ? 6.392 -5.412 -44.271 1.00 51.37 78 VAL B CA 1
ATOM 3129 C C . VAL B 1 78 ? 6.956 -4.675 -43.058 1.00 51.35 78 VAL B C 1
ATOM 3130 O O . VAL B 1 78 ? 6.219 -4.351 -42.133 1.00 49.13 78 VAL B O 1
ATOM 3134 N N . ASP B 1 79 ? 8.266 -4.432 -43.069 1.00 56.06 79 ASP B N 1
ATOM 3135 C CA . ASP B 1 79 ? 8.949 -3.611 -42.063 1.00 53.21 79 ASP B CA 1
ATOM 3136 C C . ASP B 1 79 ? 9.149 -2.200 -42.629 1.00 56.30 79 ASP B C 1
ATOM 3137 O O . ASP B 1 79 ? 10.036 -1.984 -43.454 1.00 58.15 79 ASP B O 1
ATOM 3142 N N . LEU B 1 80 ? 8.346 -1.237 -42.180 1.00 53.63 80 LEU B N 1
ATOM 3143 C CA . LEU B 1 80 ? 8.274 0.065 -42.856 1.00 56.09 80 LEU B CA 1
ATOM 3144 C C . LEU B 1 80 ? 9.545 0.912 -42.787 1.00 51.53 80 LEU B C 1
ATOM 3145 O O . LEU B 1 80 ? 9.693 1.874 -43.541 1.00 47.95 80 LEU B O 1
ATOM 3150 N N . THR B 1 81 ? 10.464 0.552 -41.902 1.00 54.73 81 THR B N 1
ATOM 3151 C CA . THR B 1 81 ? 11.716 1.291 -41.764 1.00 55.88 81 THR B CA 1
ATOM 3152 C C . THR B 1 81 ? 12.730 0.974 -42.871 1.00 58.38 81 THR B C 1
ATOM 3153 O O . THR B 1 81 ? 13.634 1.767 -43.136 1.00 60.77 81 THR B O 1
ATOM 3157 N N . THR B 1 82 ? 12.584 -0.180 -43.514 1.00 54.63 82 THR B N 1
ATOM 3158 C CA . THR B 1 82 ? 13.536 -0.583 -44.537 1.00 50.40 82 THR B CA 1
ATOM 3159 C C . THR B 1 82 ? 13.179 0.046 -45.882 1.00 54.75 82 THR B C 1
ATOM 3160 O O . THR B 1 82 ? 12.009 0.323 -46.164 1.00 56.22 82 THR B O 1
ATOM 3164 N N . GLU B 1 83 ? 14.195 0.268 -46.708 1.00 53.35 83 GLU B N 1
ATOM 3165 C CA . GLU B 1 83 ? 13.998 0.886 -48.009 1.00 48.18 83 GLU B CA 1
ATOM 3166 C C . GLU B 1 83 ? 13.227 -0.043 -48.934 1.00 50.16 83 GLU B C 1
ATOM 3167 O O . GLU B 1 83 ? 12.538 0.412 -49.845 1.00 52.46 83 GLU B O 1
ATOM 3173 N N . GLN B 1 84 ? 13.378 -1.348 -48.729 1.00 50.65 84 GLN B N 1
ATOM 3174 C CA . GLN B 1 84 ? 12.669 -2.312 -49.562 1.00 51.54 84 GLN B CA 1
ATOM 3175 C C . GLN B 1 84 ? 11.153 -2.231 -49.358 1.00 49.95 84 GLN B C 1
ATOM 3176 O O . GLN B 1 84 ? 10.391 -2.236 -50.322 1.00 49.52 84 GLN B O 1
ATOM 3182 N N . ALA B 1 85 ? 10.716 -2.155 -48.104 1.00 49.65 85 ALA B N 1
ATOM 3183 C CA . ALA B 1 85 ? 9.288 -2.033 -47.818 1.00 54.69 85 ALA B CA 1
ATOM 3184 C C . ALA B 1 85 ? 8.791 -0.677 -48.308 1.00 51.76 85 ALA B C 1
ATOM 3185 O O . ALA B 1 85 ? 7.698 -0.564 -48.862 1.00 49.52 85 ALA B O 1
ATOM 3187 N N . LYS B 1 86 ? 9.621 0.342 -48.113 1.00 50.59 86 LYS B N 1
ATOM 3188 C CA . LYS B 1 86 ? 9.319 1.690 -48.566 1.00 46.68 86 LYS B CA 1
ATOM 3189 C C . LYS B 1 86 ? 8.999 1.711 -50.051 1.00 49.71 86 LYS B C 1
ATOM 3190 O O . LYS B 1 86 ? 8.023 2.332 -50.467 1.00 48.97 86 LYS B O 1
ATOM 3196 N N . GLN B 1 87 ? 9.807 1.022 -50.849 1.00 46.55 87 GLN B N 1
ATOM 3197 C CA . GLN B 1 87 ? 9.587 0.998 -52.293 1.00 47.15 87 GLN B CA 1
ATOM 3198 C C . GLN B 1 87 ? 8.352 0.196 -52.675 1.00 45.12 87 GLN B C 1
ATOM 3199 O O . GLN B 1 87 ? 7.616 0.566 -53.588 1.00 43.37 87 GLN B O 1
ATOM 3205 N N . GLN B 1 88 ? 8.136 -0.900 -51.960 1.00 48.98 88 GLN B N 1
ATOM 3206 C CA . GLN B 1 88 ? 6.973 -1.747 -52.163 1.00 47.26 88 GLN B CA 1
ATOM 3207 C C . GLN B 1 88 ? 5.680 -0.992 -51.858 1.00 49.36 88 GLN B C 1
ATOM 3208 O O . GLN B 1 88 ? 4.670 -1.163 -52.553 1.00 44.48 88 GLN B O 1
ATOM 3214 N N . MET B 1 89 ? 5.716 -0.158 -50.821 1.00 45.78 89 MET B N 1
ATOM 3215 C CA . MET B 1 89 ? 4.554 0.637 -50.448 1.00 41.58 89 MET B CA 1
ATOM 3216 C C . MET B 1 89 ? 4.274 1.717 -51.482 1.00 44.94 89 MET B C 1
ATOM 3217 O O . MET B 1 89 ? 3.115 1.992 -51.814 1.00 43.34 89 MET B O 1
ATOM 3222 N N . LEU B 1 90 ? 5.343 2.301 -52.017 1.00 42.52 90 LEU B N 1
ATOM 3223 C CA . LEU B 1 90 ? 5.216 3.333 -53.037 1.00 41.06 90 LEU B CA 1
ATOM 3224 C C . LEU B 1 90 ? 4.603 2.773 -54.311 1.00 45.25 90 LEU B C 1
ATOM 3225 O O . LEU B 1 90 ? 3.782 3.431 -54.948 1.00 48.57 90 LEU B O 1
ATOM 3230 N N . ARG B 1 91 ? 4.999 1.561 -54.685 1.00 43.42 91 ARG B N 1
ATOM 3231 C CA . ARG B 1 91 ? 4.446 0.937 -55.881 1.00 48.15 91 ARG B CA 1
ATOM 3232 C C . ARG B 1 91 ? 2.975 0.575 -55.668 1.00 41.62 91 ARG B C 1
ATOM 3233 O O . ARG B 1 91 ? 2.138 0.768 -56.548 1.00 42.41 91 ARG B O 1
ATOM 3241 N N . LEU B 1 92 ? 2.664 0.081 -54.479 1.00 35.71 92 LEU B N 1
ATOM 3242 C CA . LEU B 1 92 ? 1.302 -0.307 -54.141 1.00 42.39 92 LEU B CA 1
ATOM 3243 C C . LEU B 1 92 ? 0.353 0.899 -54.128 1.00 41.14 92 LEU B C 1
ATOM 3244 O O . LEU B 1 92 ? -0.768 0.828 -54.640 1.00 37.18 92 LEU B O 1
ATOM 3249 N N . ALA B 1 93 ? 0.832 2.015 -53.585 1.00 41.19 93 ALA B N 1
ATOM 3250 C CA . ALA B 1 93 ? 0.045 3.240 -53.494 1.00 41.45 93 ALA B CA 1
ATOM 3251 C C . ALA B 1 93 ? -0.292 3.798 -54.880 1.00 40.53 93 ALA B C 1
ATOM 3252 O O . ALA B 1 93 ? -1.313 4.467 -55.058 1.00 42.22 93 ALA B O 1
ATOM 3254 N N . ASP B 1 94 ? 0.571 3.535 -55.856 1.00 41.92 94 ASP B N 1
ATOM 3255 C CA . ASP B 1 94 ? 0.305 3.929 -57.239 1.00 41.28 94 ASP B CA 1
ATOM 3256 C C . ASP B 1 94 ? -1.002 3.321 -57.755 1.00 36.95 94 ASP B C 1
ATOM 3257 O O . ASP B 1 94 ? -1.630 3.858 -58.661 1.00 36.21 94 ASP B O 1
ATOM 3262 N N . THR B 1 95 ? -1.413 2.201 -57.167 1.00 39.24 95 THR B N 1
ATOM 3263 C CA . THR B 1 95 ? -2.614 1.507 -57.619 1.00 40.25 95 THR B CA 1
ATOM 3264 C C . THR B 1 95 ? -3.827 1.787 -56.736 1.00 38.41 95 THR B C 1
ATOM 3265 O O . THR B 1 95 ? -4.937 1.347 -57.040 1.00 37.58 95 THR B O 1
ATOM 3269 N N . ALA B 1 96 ? -3.627 2.566 -55.679 1.00 36.75 96 ALA B N 1
ATOM 3270 C CA . ALA B 1 96 ? -4.654 2.728 -54.660 1.00 36.55 96 ALA B CA 1
ATOM 3271 C C . ALA B 1 96 ? -5.471 3.992 -54.870 1.00 34.05 96 ALA B C 1
ATOM 3272 O O . ALA B 1 96 ? -4.999 4.976 -55.432 1.00 37.18 96 ALA B O 1
ATOM 3274 N N . ASP B 1 97 ? -6.718 3.938 -54.429 1.00 34.14 97 ASP B N 1
ATOM 3275 C CA . ASP B 1 97 ? -7.589 5.105 -54.420 1.00 36.64 97 ASP B CA 1
ATOM 3276 C C . ASP B 1 97 ? -7.517 5.869 -53.096 1.00 31.92 97 ASP B C 1
ATOM 3277 O O . ASP B 1 97 ? -7.608 7.098 -53.068 1.00 32.38 97 ASP B O 1
ATOM 3282 N N . VAL B 1 98 ? -7.352 5.135 -52.001 1.00 29.58 98 VAL B N 1
ATOM 3283 C CA . VAL B 1 98 ? -7.343 5.736 -50.671 1.00 30.17 98 VAL B CA 1
ATOM 3284 C C . VAL B 1 98 ? -6.210 5.190 -49.821 1.00 30.43 98 VAL B C 1
ATOM 3285 O O . VAL B 1 98 ? -5.921 3.995 -49.834 1.00 30.23 98 VAL B O 1
ATOM 3289 N N . VAL B 1 99 ? -5.576 6.080 -49.074 1.00 28.10 99 VAL B N 1
ATOM 3290 C CA . VAL B 1 99 ? -4.694 5.671 -48.000 1.00 32.64 99 VAL B CA 1
ATOM 3291 C C . VAL B 1 99 ? -5.314 6.030 -46.643 1.00 32.11 99 VAL B C 1
ATOM 3292 O O . VAL B 1 99 ? -5.742 7.165 -46.430 1.00 32.53 99 VAL B O 1
ATOM 3296 N N . LEU B 1 100 ? -5.387 5.049 -45.745 1.00 28.29 100 LEU B N 1
ATOM 3297 C CA . LEU B 1 100 ? -5.822 5.280 -44.370 1.00 32.16 100 LEU B CA 1
ATOM 3298 C C . LEU B 1 100 ? -4.635 5.166 -43.445 1.00 33.78 100 LEU B C 1
ATOM 3299 O O . LEU B 1 100 ? -3.977 4.124 -43.404 1.00 32.66 100 LEU B O 1
ATOM 3304 N N . GLU B 1 101 ? -4.376 6.215 -42.678 1.00 34.97 101 GLU B N 1
ATOM 3305 C CA . GLU B 1 101 ? -3.265 6.186 -41.739 1.00 38.17 101 GLU B CA 1
ATOM 3306 C C . GLU B 1 101 ? -3.643 6.726 -40.358 1.00 37.09 101 GLU B C 1
ATOM 3307 O O . GLU B 1 101 ? -4.387 7.701 -40.251 1.00 37.43 101 GLU B O 1
ATOM 3313 N N . ALA B 1 102 ? -3.108 6.104 -39.308 1.00 39.54 102 ALA B N 1
ATOM 3314 C CA . ALA B 1 102 ? -3.439 6.498 -37.946 1.00 36.45 102 ALA B CA 1
ATOM 3315 C C . ALA B 1 102 ? -2.237 6.546 -37.002 1.00 38.53 102 ALA B C 1
ATOM 3316 O O . ALA B 1 102 ? -2.396 6.360 -35.796 1.00 45.49 102 ALA B O 1
ATOM 3318 N N . PHE B 1 103 ? -1.042 6.789 -37.533 1.00 36.71 103 PHE B N 1
ATOM 3319 C CA . PHE B 1 103 ? 0.126 7.042 -36.680 1.00 38.13 103 PHE B CA 1
ATOM 3320 C C . PHE B 1 103 ? 0.057 8.471 -36.148 1.00 38.29 103 PHE B C 1
ATOM 3321 O O . PHE B 1 103 ? -0.691 9.298 -36.675 1.00 38.36 103 PHE B O 1
ATOM 3329 N N . ARG B 1 104 ? 0.850 8.777 -35.127 1.00 36.05 104 ARG B N 1
ATOM 3330 C CA . ARG B 1 104 ? 0.902 10.143 -34.620 1.00 36.69 104 ARG B CA 1
ATOM 3331 C C . ARG B 1 104 ? 1.528 11.051 -35.677 1.00 39.04 104 ARG B C 1
ATOM 3332 O O . ARG B 1 104 ? 2.298 10.577 -36.513 1.00 39.91 104 ARG B O 1
ATOM 3340 N N . PRO B 1 105 ? 1.192 12.354 -35.651 1.00 36.79 105 PRO B N 1
ATOM 3341 C CA . PRO B 1 105 ? 1.688 13.321 -36.641 1.00 36.39 105 PRO B CA 1
ATOM 3342 C C . PRO B 1 105 ? 3.190 13.231 -36.928 1.00 38.79 105 PRO B C 1
ATOM 3343 O O . PRO B 1 105 ? 3.991 13.041 -36.013 1.00 41.39 105 PRO B O 1
ATOM 3347 N N . GLY B 1 106 ? 3.552 13.335 -38.204 1.00 41.11 106 GLY B N 1
ATOM 3348 C CA . GLY B 1 106 ? 4.943 13.352 -38.615 1.00 38.87 106 GLY B CA 1
ATOM 3349 C C . GLY B 1 106 ? 5.531 11.993 -38.937 1.00 41.71 106 GLY B C 1
ATOM 3350 O O . GLY B 1 106 ? 6.535 11.906 -39.644 1.00 43.50 106 GLY B O 1
ATOM 3351 N N . THR B 1 107 ? 4.908 10.934 -38.424 1.00 39.23 107 THR B N 1
ATOM 3352 C CA . THR B 1 107 ? 5.418 9.576 -38.605 1.00 41.29 107 THR B CA 1
ATOM 3353 C C . THR B 1 107 ? 5.557 9.164 -40.074 1.00 43.11 107 THR B C 1
ATOM 3354 O O . THR B 1 107 ? 6.646 8.821 -40.516 1.00 43.71 107 THR B O 1
ATOM 3358 N N . MET B 1 108 ? 4.462 9.197 -40.827 1.00 38.86 108 MET B N 1
ATOM 3359 C CA . MET B 1 108 ? 4.495 8.765 -42.223 1.00 40.65 108 MET B CA 1
ATOM 3360 C C . MET B 1 108 ? 5.456 9.607 -43.049 1.00 45.26 108 MET B C 1
ATOM 3361 O O . MET B 1 108 ? 6.039 9.123 -44.017 1.00 39.38 108 MET B O 1
ATOM 3366 N N . GLU B 1 109 ? 5.592 10.878 -42.689 1.00 43.54 109 GLU B N 1
ATOM 3367 C CA . GLU B 1 109 ? 6.517 11.746 -43.393 1.00 43.54 109 GLU B CA 1
ATOM 3368 C C . GLU B 1 109 ? 7.940 11.226 -43.207 1.00 44.31 109 GLU B C 1
ATOM 3369 O O . GLU B 1 109 ? 8.705 11.134 -44.174 1.00 43.23 109 GLU B O 1
ATOM 3375 N N . LYS B 1 110 ? 8.272 10.855 -41.973 1.00 43.36 110 LYS B N 1
ATOM 3376 C CA . LYS B 1 110 ? 9.597 10.326 -41.640 1.00 46.37 110 LYS B CA 1
ATOM 3377 C C . LYS B 1 110 ? 9.930 9.034 -42.386 1.00 46.32 110 LYS B C 1
ATOM 3378 O O . LYS B 1 110 ? 11.102 8.733 -42.624 1.00 48.69 110 LYS B O 1
ATOM 3384 N N . LEU B 1 111 ? 8.903 8.270 -42.745 1.00 41.48 111 LEU B N 1
ATOM 3385 C CA . LEU B 1 111 ? 9.103 7.035 -43.504 1.00 42.82 111 LEU B CA 1
ATOM 3386 C C . LEU B 1 111 ? 9.166 7.296 -45.001 1.00 38.36 111 LEU B C 1
ATOM 3387 O O . LEU B 1 111 ? 9.407 6.377 -45.783 1.00 43.41 111 LEU B O 1
ATOM 3392 N N . GLY B 1 112 ? 8.944 8.544 -45.405 1.00 34.43 112 GLY B N 1
ATOM 3393 C CA . GLY B 1 112 ? 8.878 8.864 -46.821 1.00 37.37 112 GLY B CA 1
ATOM 3394 C C . GLY B 1 112 ? 7.566 8.418 -47.456 1.00 41.62 112 GLY B C 1
ATOM 3395 O O . GLY B 1 112 ? 7.492 8.193 -48.659 1.00 43.01 112 GLY B O 1
ATOM 3396 N N . LEU B 1 113 ? 6.527 8.274 -46.637 1.00 40.67 113 LEU B N 1
ATOM 3397 C CA . LEU B 1 113 ? 5.215 7.849 -47.118 1.00 42.34 113 LEU B CA 1
ATOM 3398 C C . LEU B 1 113 ? 4.115 8.856 -46.763 1.00 41.35 113 LEU B C 1
ATOM 3399 O O . LEU B 1 113 ? 2.961 8.485 -46.587 1.00 39.32 113 LEU B O 1
ATOM 3404 N N . GLY B 1 114 ? 4.483 10.129 -46.659 1.00 43.67 114 GLY B N 1
ATOM 3405 C CA . GLY B 1 114 ? 3.542 11.179 -46.311 1.00 37.56 114 GLY B CA 1
ATOM 3406 C C . GLY B 1 114 ? 2.663 11.544 -47.486 1.00 39.75 114 GLY B C 1
ATOM 3407 O O . GLY B 1 114 ? 2.881 11.052 -48.580 1.00 41.07 114 GLY B O 1
ATOM 3408 N N . PRO B 1 115 ? 1.653 12.401 -47.261 1.00 44.56 115 PRO B N 1
ATOM 3409 C CA . PRO B 1 115 ? 0.745 12.805 -48.343 1.00 40.91 115 PRO B CA 1
ATOM 3410 C C . PRO B 1 115 ? 1.471 13.361 -49.574 1.00 43.81 115 PRO B C 1
ATOM 3411 O O . PRO B 1 115 ? 1.125 12.981 -50.688 1.00 43.62 115 PRO B O 1
ATOM 3415 N N . ASP B 1 116 ? 2.479 14.205 -49.392 1.00 45.88 116 ASP B N 1
ATOM 3416 C CA . ASP B 1 116 ? 3.198 14.736 -50.551 1.00 52.40 116 ASP B CA 1
ATOM 3417 C C . ASP B 1 116 ? 4.016 13.659 -51.271 1.00 49.50 116 ASP B C 1
ATOM 3418 O O . ASP B 1 116 ? 4.148 13.704 -52.493 1.00 43.48 116 ASP B O 1
ATOM 3423 N N . ASP B 1 117 ? 4.564 12.705 -50.521 1.00 45.79 117 ASP B N 1
ATOM 3424 C CA . ASP B 1 117 ? 5.317 11.604 -51.117 1.00 44.09 117 ASP B CA 1
ATOM 3425 C C . ASP B 1 117 ? 4.430 10.759 -52.024 1.00 47.24 117 ASP B C 1
ATOM 3426 O O . ASP B 1 117 ? 4.790 10.462 -53.166 1.00 47.63 117 ASP B O 1
ATOM 3431 N N . LEU B 1 118 ? 3.261 10.386 -51.518 1.00 44.68 118 LEU B N 1
ATOM 3432 C CA . LEU B 1 118 ? 2.364 9.510 -52.259 1.00 43.46 118 LEU B CA 1
ATOM 3433 C C . LEU B 1 118 ? 1.589 10.262 -53.337 1.00 41.88 118 LEU B C 1
ATOM 3434 O O . LEU B 1 118 ? 1.390 9.743 -54.435 1.00 41.45 118 LEU B O 1
ATOM 3439 N N . ARG B 1 119 ? 1.147 11.476 -53.022 1.00 42.27 119 ARG B N 1
ATOM 3440 C CA . ARG B 1 119 ? 0.323 12.249 -53.950 1.00 43.52 119 ARG B CA 1
ATOM 3441 C C . ARG B 1 119 ? 1.147 12.842 -55.086 1.00 45.07 119 ARG B C 1
ATOM 3442 O O . ARG B 1 119 ? 0.597 13.212 -56.122 1.00 50.91 119 ARG B O 1
ATOM 3450 N N . SER B 1 120 ? 2.457 12.956 -54.893 1.00 46.38 120 SER B N 1
ATOM 3451 C CA . SER B 1 120 ? 3.329 13.399 -55.977 1.00 44.17 120 SER B CA 1
ATOM 3452 C C . SER B 1 120 ? 3.350 12.348 -57.084 1.00 44.41 120 SER B C 1
ATOM 3453 O O . SER B 1 120 ? 3.408 12.683 -58.264 1.00 51.88 120 SER B O 1
ATOM 3455 N N . ARG B 1 121 ? 3.278 11.077 -56.700 1.00 41.75 121 ARG B N 1
ATOM 3456 C CA . ARG B 1 121 ? 3.251 9.984 -57.669 1.00 42.25 121 ARG B CA 1
ATOM 3457 C C . ARG B 1 121 ? 1.840 9.718 -58.205 1.00 52.94 121 ARG B C 1
ATOM 3458 O O . ARG B 1 121 ? 1.656 9.483 -59.402 1.00 52.44 121 ARG B O 1
ATOM 3466 N N . ASN B 1 122 ? 0.849 9.770 -57.317 1.00 46.68 122 ASN B N 1
ATOM 3467 C CA . ASN B 1 122 ? -0.528 9.441 -57.677 1.00 44.76 122 ASN B CA 1
ATOM 3468 C C . ASN B 1 122 ? -1.476 10.588 -57.332 1.00 42.03 122 ASN B C 1
ATOM 3469 O O . ASN B 1 122 ? -1.958 10.688 -56.209 1.00 44.00 122 ASN B O 1
ATOM 3474 N N . PRO B 1 123 ? -1.732 11.464 -58.310 1.00 42.35 123 PRO B N 1
ATOM 3475 C CA . PRO B 1 123 ? -2.570 12.661 -58.196 1.00 38.61 123 PRO B CA 1
ATOM 3476 C C . PRO B 1 123 ? -4.052 12.374 -57.954 1.00 40.00 123 PRO B C 1
ATOM 3477 O O . PRO B 1 123 ? -4.809 13.318 -57.740 1.00 40.98 123 PRO B O 1
ATOM 3481 N N . ASN B 1 124 ? -4.461 11.112 -58.034 1.00 37.41 124 ASN B N 1
ATOM 3482 C CA . ASN B 1 124 ? -5.851 10.738 -57.791 1.00 36.51 124 ASN B CA 1
ATOM 3483 C C . ASN B 1 124 ? -6.031 10.121 -56.400 1.00 37.32 124 ASN B C 1
ATOM 3484 O O . ASN B 1 124 ? -7.129 9.723 -56.023 1.00 35.60 124 ASN B O 1
ATOM 3489 N N . LEU B 1 125 ? -4.939 10.055 -55.644 1.00 34.84 125 LEU B N 1
ATOM 3490 C CA . LEU B 1 125 ? -4.915 9.394 -54.344 1.00 36.08 125 LEU B CA 1
ATOM 3491 C C . LEU B 1 125 ? -5.538 10.229 -53.216 1.00 32.85 125 LEU B C 1
ATOM 3492 O O . LEU B 1 125 ? -5.151 11.369 -52.980 1.00 31.05 125 LEU B O 1
ATOM 3497 N N . ILE B 1 126 ? -6.503 9.644 -52.515 1.00 30.54 126 ILE B N 1
ATOM 3498 C CA . ILE B 1 126 ? -7.072 10.286 -51.342 1.00 28.93 126 ILE B CA 1
ATOM 3499 C C . ILE B 1 126 ? -6.312 9.832 -50.115 1.00 26.76 126 ILE B C 1
ATOM 3500 O O . ILE B 1 126 ? -6.121 8.640 -49.889 1.00 28.44 126 ILE B O 1
ATOM 3505 N N . TYR B 1 127 ? -5.891 10.798 -49.314 1.00 28.04 127 TYR B N 1
ATOM 3506 C CA . TYR B 1 127 ? -5.058 10.534 -48.157 1.00 28.28 127 TYR B CA 1
ATOM 3507 C C . TYR B 1 127 ? -5.820 10.915 -46.895 1.00 27.42 127 TYR B C 1
ATOM 3508 O O . TYR B 1 127 ? -6.171 12.078 -46.711 1.00 28.23 127 TYR B O 1
ATOM 3517 N N . ALA B 1 128 ? -6.064 9.936 -46.028 1.00 24.63 128 ALA B N 1
ATOM 3518 C CA . ALA B 1 128 ? -6.887 10.147 -44.845 1.00 27.72 128 ALA B CA 1
ATOM 3519 C C . ALA B 1 128 ? -6.088 9.909 -43.576 1.00 29.50 128 ALA B C 1
ATOM 3520 O O . ALA B 1 128 ? -5.528 8.829 -43.388 1.00 31.50 128 ALA B O 1
ATOM 3522 N N . ARG B 1 129 ? -6.053 10.907 -42.695 1.00 28.42 129 ARG B N 1
ATOM 3523 C CA . ARG B 1 129 ? -5.252 10.806 -41.467 1.00 33.65 129 ARG B CA 1
ATOM 3524 C C . ARG B 1 129 ? -6.107 10.844 -40.212 1.00 34.80 129 ARG B C 1
ATOM 3525 O O . ARG B 1 129 ? -6.872 11.780 -39.998 1.00 33.17 129 ARG B O 1
ATOM 3533 N N . LEU B 1 130 ? -5.974 9.816 -39.385 1.00 35.38 130 LEU B N 1
ATOM 3534 C CA . LEU B 1 130 ? -6.660 9.779 -38.110 1.00 30.59 130 LEU B CA 1
ATOM 3535 C C . LEU B 1 130 ? -5.648 9.923 -36.991 1.00 34.82 130 LEU B C 1
ATOM 3536 O O . LEU B 1 130 ? -4.796 9.067 -36.811 1.00 42.27 130 LEU B O 1
ATOM 3541 N N . THR B 1 131 ? -5.751 11.000 -36.224 1.00 33.19 131 THR B N 1
ATOM 3542 C CA . THR B 1 131 ? -4.838 11.219 -35.116 1.00 27.50 131 THR B CA 1
ATOM 3543 C C . THR B 1 131 ? -5.610 11.377 -33.813 1.00 34.22 131 THR B C 1
ATOM 3544 O O . THR B 1 131 ? -6.835 11.485 -33.813 1.00 26.05 131 THR B O 1
ATOM 3548 N N . ALA B 1 132 ? -4.880 11.398 -32.706 1.00 28.03 132 ALA B N 1
ATOM 3549 C CA . ALA B 1 132 ? -5.487 11.592 -31.408 1.00 26.90 132 ALA B CA 1
ATOM 3550 C C . ALA B 1 132 ? -5.939 13.032 -31.209 1.00 29.89 132 ALA B C 1
ATOM 3551 O O . ALA B 1 132 ? -7.072 13.267 -30.773 1.00 24.27 132 ALA B O 1
ATOM 3553 N N . TYR B 1 133 ? -5.069 13.995 -31.519 1.00 25.51 133 TYR B N 1
ATOM 3554 C CA . TYR B 1 133 ? -5.354 15.379 -31.152 1.00 27.86 133 TYR B CA 1
ATOM 3555 C C . TYR B 1 133 ? -5.315 16.385 -32.303 1.00 36.32 133 TYR B C 1
ATOM 3556 O O . TYR B 1 133 ? -5.585 17.573 -32.095 1.00 36.68 133 TYR B O 1
ATOM 3565 N N . GLY B 1 134 ? -5.015 15.925 -33.516 1.00 34.69 134 GLY B N 1
ATOM 3566 C CA . GLY B 1 134 ? -5.147 16.783 -34.681 1.00 34.16 134 GLY B CA 1
ATOM 3567 C C . GLY B 1 134 ? -3.870 17.070 -35.446 1.00 36.01 134 GLY B C 1
ATOM 3568 O O . GLY B 1 134 ? -3.874 17.127 -36.675 1.00 33.29 134 GLY B O 1
ATOM 3569 N N . GLY B 1 135 ? -2.775 17.280 -34.730 1.00 36.40 135 GLY B N 1
ATOM 3570 C CA . GLY B 1 135 ? -1.523 17.610 -35.388 1.00 40.11 135 GLY B CA 1
ATOM 3571 C C . GLY B 1 135 ? -1.492 18.994 -36.017 1.00 38.91 135 GLY B C 1
ATOM 3572 O O . GLY B 1 135 ? -0.819 19.209 -37.022 1.00 42.72 135 GLY B O 1
ATOM 3573 N N . ASN B 1 136 ? -2.220 19.937 -35.433 1.00 37.01 136 ASN B N 1
ATOM 3574 C CA . ASN B 1 136 ? -2.286 21.282 -35.978 1.00 37.22 136 ASN B CA 1
ATOM 3575 C C . ASN B 1 136 ? -1.265 22.196 -35.320 1.00 44.83 136 ASN B C 1
ATOM 3576 O O . ASN B 1 136 ? -1.152 23.375 -35.668 1.00 45.89 136 ASN B O 1
ATOM 3581 N N . GLY B 1 137 ? -0.514 21.639 -34.374 1.00 43.07 137 GLY B N 1
ATOM 3582 C CA . GLY B 1 137 ? 0.481 22.391 -33.636 1.00 39.97 137 GLY B CA 1
ATOM 3583 C C . GLY B 1 137 ? 1.141 21.533 -32.576 1.00 41.69 137 GLY B C 1
ATOM 3584 O O . GLY B 1 137 ? 0.968 20.316 -32.559 1.00 44.38 137 GLY B O 1
ATOM 3585 N N . PRO B 1 138 ? 1.908 22.163 -31.679 1.00 43.12 138 PRO B N 1
ATOM 3586 C CA . PRO B 1 138 ? 2.647 21.422 -30.646 1.00 42.34 138 PRO B CA 1
ATOM 3587 C C . PRO B 1 138 ? 1.763 20.642 -29.661 1.00 45.81 138 PRO B C 1
ATOM 3588 O O . PRO B 1 138 ? 2.145 19.536 -29.251 1.00 39.90 138 PRO B O 1
ATOM 3592 N N . HIS B 1 139 ? 0.611 21.192 -29.280 1.00 44.89 139 HIS B N 1
ATOM 3593 C CA . HIS B 1 139 ? -0.234 20.518 -28.294 1.00 42.56 139 HIS B CA 1
ATOM 3594 C C . HIS B 1 139 ? -0.931 19.285 -28.846 1.00 38.79 139 HIS B C 1
ATOM 3595 O O . HIS B 1 139 ? -1.200 18.326 -28.117 1.00 37.67 139 HIS B O 1
ATOM 3602 N N . GLY B 1 140 ? -1.163 19.285 -30.149 1.00 40.70 140 GLY B N 1
ATOM 3603 C CA . GLY B 1 140 ? -1.932 18.226 -30.767 1.00 40.23 140 GLY B CA 1
ATOM 3604 C C . GLY B 1 140 ? -1.058 17.189 -31.424 1.00 40.25 140 GLY B C 1
ATOM 3605 O O . GLY B 1 140 ? -1.512 16.454 -32.301 1.00 40.03 140 GLY B O 1
ATOM 3606 N N . SER B 1 141 ? 0.198 17.128 -31.000 1.00 35.08 141 SER B N 1
ATOM 3607 C CA . SER B 1 141 ? 1.154 16.248 -31.644 1.00 36.48 141 SER B CA 1
ATOM 3608 C C . SER B 1 141 ? 1.254 14.894 -30.958 1.00 35.42 141 SER B C 1
ATOM 3609 O O . SER B 1 141 ? 1.843 13.970 -31.504 1.00 41.11 141 SER B O 1
ATOM 3612 N N . ARG B 1 142 ? 0.673 14.769 -29.772 1.00 35.69 142 ARG B N 1
ATOM 3613 C CA . ARG B 1 142 ? 0.897 13.577 -28.954 1.00 42.10 142 ARG B CA 1
ATOM 3614 C C . ARG B 1 142 ? 0.143 12.360 -29.486 1.00 39.09 142 ARG B C 1
ATOM 3615 O O . ARG B 1 142 ? -0.857 12.503 -30.190 1.00 39.45 142 ARG B O 1
ATOM 3623 N N . PRO B 1 143 ? 0.650 11.151 -29.182 1.00 44.24 143 PRO B N 1
ATOM 3624 C CA . PRO B 1 143 ? -0.165 9.952 -29.388 1.00 42.87 143 PRO B CA 1
ATOM 3625 C C . PRO B 1 143 ? -1.182 9.837 -28.254 1.00 39.96 143 PRO B C 1
ATOM 3626 O O . PRO B 1 143 ? -0.979 10.434 -27.193 1.00 33.95 143 PRO B O 1
ATOM 3630 N N . GLY B 1 144 ? -2.247 9.074 -28.470 1.00 40.09 144 GLY B N 1
ATOM 3631 C CA . GLY B 1 144 ? -3.290 8.928 -27.478 1.00 34.61 144 GLY B CA 1
ATOM 3632 C C . GLY B 1 144 ? -4.063 7.652 -27.701 1.00 40.12 144 GLY B C 1
ATOM 3633 O O . GLY B 1 144 ? -3.961 7.038 -28.753 1.00 47.12 144 GLY B O 1
ATOM 3634 N N . ILE B 1 145 ? -4.822 7.241 -26.698 1.00 39.79 145 ILE B N 1
ATOM 3635 C CA . ILE B 1 145 ? -5.799 6.181 -26.868 1.00 41.53 145 ILE B CA 1
ATOM 3636 C C . ILE B 1 145 ? -7.153 6.704 -26.400 1.00 38.36 145 ILE B C 1
ATOM 3637 O O . ILE B 1 145 ? -7.230 7.800 -25.848 1.00 35.08 145 ILE B O 1
ATOM 3642 N N . ASP B 1 146 ? -8.207 5.926 -26.635 1.00 42.13 146 ASP B N 1
ATOM 3643 C CA . ASP B 1 146 ? -9.581 6.325 -26.320 1.00 40.01 146 ASP B CA 1
ATOM 3644 C C . ASP B 1 146 ? -9.699 6.941 -24.924 1.00 37.34 146 ASP B C 1
ATOM 3645 O O . ASP B 1 146 ? -10.161 8.071 -24.757 1.00 36.42 146 ASP B O 1
ATOM 3650 N N . LEU B 1 147 ? -9.256 6.181 -23.932 1.00 38.71 147 LEU B N 1
ATOM 3651 C CA . LEU B 1 147 ? -9.443 6.529 -22.532 1.00 40.48 147 LEU B CA 1
ATOM 3652 C C . LEU B 1 147 ? -8.847 7.894 -22.166 1.00 36.74 147 LEU B C 1
ATOM 3653 O O . LEU B 1 147 ? -9.471 8.684 -21.458 1.00 36.41 147 LEU B O 1
ATOM 3658 N N . VAL B 1 148 ? -7.654 8.181 -22.670 1.00 27.70 148 VAL B N 1
ATOM 3659 C CA . VAL B 1 148 ? -6.982 9.423 -22.328 1.00 30.00 148 VAL B CA 1
ATOM 3660 C C . VAL B 1 148 ? -7.546 10.613 -23.096 1.00 31.58 148 VAL B C 1
ATOM 3661 O O . VAL B 1 148 ? -7.724 11.698 -22.538 1.00 33.67 148 VAL B O 1
ATOM 3665 N N . VAL B 1 149 ? -7.840 10.415 -24.376 1.00 31.02 149 VAL B N 1
ATOM 3666 C CA . VAL B 1 149 ? -8.440 11.473 -25.171 1.00 29.36 149 VAL B CA 1
ATOM 3667 C C . VAL B 1 149 ? -9.818 11.850 -24.599 1.00 29.46 149 VAL B C 1
ATOM 3668 O O . VAL B 1 149 ? -10.147 13.031 -24.471 1.00 27.96 149 VAL B O 1
ATOM 3672 N N . ALA B 1 150 ? -10.598 10.842 -24.220 1.00 27.42 150 ALA B N 1
ATOM 3673 C CA . ALA B 1 150 ? -11.924 11.073 -23.650 1.00 31.60 150 ALA B CA 1
ATOM 3674 C C . ALA B 1 150 ? -11.863 11.963 -22.402 1.00 34.63 150 ALA B C 1
ATOM 3675 O O . ALA B 1 150 ? -12.665 12.887 -22.255 1.00 32.83 150 ALA B O 1
ATOM 3677 N N . ALA B 1 151 ? -10.901 11.696 -21.520 1.00 34.66 151 ALA B N 1
ATOM 3678 C CA . ALA B 1 151 ? -10.757 12.447 -20.272 1.00 27.73 151 ALA B CA 1
ATOM 3679 C C . ALA B 1 151 ? -10.253 13.870 -20.530 1.00 28.21 151 ALA B C 1
ATOM 3680 O O . ALA B 1 151 ? -10.652 14.822 -19.865 1.00 26.97 151 ALA B O 1
ATOM 3682 N N . GLU B 1 152 ? -9.351 14.000 -21.491 1.00 29.23 152 GLU B N 1
ATOM 3683 C CA . GLU B 1 152 ? -8.791 15.290 -21.843 1.00 27.54 152 GLU B CA 1
ATOM 3684 C C . GLU B 1 152 ? -9.808 16.175 -22.572 1.00 30.95 152 GLU B C 1
ATOM 3685 O O . GLU B 1 152 ? -9.729 17.407 -22.513 1.00 32.87 152 GLU B O 1
ATOM 3691 N N . ALA B 1 153 ? -10.753 15.545 -23.266 1.00 27.33 153 ALA B N 1
ATOM 3692 C CA . ALA B 1 153 ? -11.816 16.279 -23.965 1.00 29.07 153 ALA B CA 1
ATOM 3693 C C . ALA B 1 153 ? -13.005 16.610 -23.063 1.00 33.38 153 ALA B C 1
ATOM 3694 O O . ALA B 1 153 ? -13.957 17.256 -23.507 1.00 31.20 153 ALA B O 1
ATOM 3696 N N . GLY B 1 154 ? -12.954 16.163 -21.808 1.00 31.02 154 GLY B N 1
ATOM 3697 C CA . GLY B 1 154 ? -13.958 16.541 -20.830 1.00 27.45 154 GLY B CA 1
ATOM 3698 C C . GLY B 1 154 ? -15.015 15.511 -20.468 1.00 30.45 154 GLY B C 1
ATOM 3699 O O . GLY B 1 154 ? -15.987 15.841 -19.786 1.00 28.58 154 GLY B O 1
ATOM 3700 N N . MET B 1 155 ? -14.850 14.266 -20.900 1.00 28.59 155 MET B N 1
ATOM 3701 C CA . MET B 1 155 ? -15.956 13.311 -20.786 1.00 29.63 155 MET B CA 1
ATOM 3702 C C . MET B 1 155 ? -16.205 12.743 -19.386 1.00 33.75 155 MET B C 1
ATOM 3703 O O . MET B 1 155 ? -17.098 11.916 -19.214 1.00 32.21 155 MET B O 1
ATOM 3708 N N . THR B 1 156 ? -15.455 13.199 -18.386 1.00 31.66 156 THR B N 1
ATOM 3709 C CA . THR B 1 156 ? -15.678 12.739 -17.016 1.00 35.09 156 THR B CA 1
ATOM 3710 C C . THR B 1 156 ? -16.573 13.709 -16.246 1.00 32.86 156 THR B C 1
ATOM 3711 O O . THR B 1 156 ? -16.995 13.425 -15.125 1.00 32.12 156 THR B O 1
ATOM 3715 N N . THR B 1 157 ? -16.858 14.853 -16.855 1.00 31.50 157 THR B N 1
ATOM 3716 C CA . THR B 1 157 ? -17.597 15.922 -16.188 1.00 31.45 157 THR B CA 1
ATOM 3717 C C . THR B 1 157 ? -18.991 15.474 -15.711 1.00 33.68 157 THR B C 1
ATOM 3718 O O . THR B 1 157 ? -19.697 14.733 -16.396 1.00 33.59 157 THR B O 1
ATOM 3722 N N . GLY B 1 158 ? -19.352 15.903 -14.509 1.00 33.67 158 GLY B N 1
ATOM 3723 C CA . GLY B 1 158 ? -20.676 15.702 -13.950 1.00 36.05 158 GLY B CA 1
ATOM 3724 C C . GLY B 1 158 ? -21.077 14.271 -13.650 1.00 38.72 158 GLY B C 1
ATOM 3725 O O . GLY B 1 158 ? -22.267 13.961 -13.594 1.00 46.96 158 GLY B O 1
ATOM 3726 N N . MET B 1 159 ? -20.102 13.398 -13.433 1.00 37.05 159 MET B N 1
ATOM 3727 C CA . MET B 1 159 ? -20.414 12.025 -13.065 1.00 39.28 159 MET B CA 1
ATOM 3728 C C . MET B 1 159 ? -19.733 11.659 -11.759 1.00 41.42 159 MET B C 1
ATOM 3729 O O . MET B 1 159 ? -18.559 11.301 -11.750 1.00 42.62 159 MET B O 1
ATOM 3734 N N . PRO B 1 160 ? -20.483 11.741 -10.651 1.00 49.69 160 PRO B N 1
ATOM 3735 C CA . PRO B 1 160 ? -19.969 11.473 -9.304 1.00 42.27 160 PRO B CA 1
ATOM 3736 C C . PRO B 1 160 ? -19.677 9.993 -9.085 1.00 46.06 160 PRO B C 1
ATOM 3737 O O . PRO B 1 160 ? -20.449 9.126 -9.499 1.00 42.30 160 PRO B O 1
ATOM 3741 N N . THR B 1 161 ? -18.561 9.713 -8.425 1.00 45.47 161 THR B N 1
ATOM 3742 C CA . THR B 1 161 ? -18.163 8.341 -8.159 1.00 44.22 161 THR B CA 1
ATOM 3743 C C . THR B 1 161 ? -18.131 8.081 -6.645 1.00 48.48 161 THR B C 1
ATOM 3744 O O . THR B 1 161 ? -17.986 9.029 -5.861 1.00 44.55 161 THR B O 1
ATOM 3748 N N . PRO B 1 162 ? -18.318 6.808 -6.226 1.00 48.62 162 PRO B N 1
ATOM 3749 C CA . PRO B 1 162 ? -18.303 6.486 -4.794 1.00 54.18 162 PRO B CA 1
ATOM 3750 C C . PRO B 1 162 ? -17.024 6.978 -4.105 1.00 57.27 162 PRO B C 1
ATOM 3751 O O . PRO B 1 162 ? -17.110 7.590 -3.037 1.00 55.03 162 PRO B O 1
ATOM 3755 N N . GLU B 1 163 ? -15.869 6.728 -4.720 1.00 48.70 163 GLU B N 1
ATOM 3756 C CA . GLU B 1 163 ? -14.584 7.084 -4.131 1.00 50.33 163 GLU B CA 1
ATOM 3757 C C . GLU B 1 163 ? -14.110 8.511 -4.468 1.00 48.18 163 GLU B C 1
ATOM 3758 O O . GLU B 1 163 ? -13.095 8.963 -3.945 1.00 47.34 163 GLU B O 1
ATOM 3760 N N . GLY B 1 164 ? -14.839 9.223 -5.325 1.00 47.22 164 GLY B N 1
ATOM 3761 C CA . GLY B 1 164 ? -14.441 10.567 -5.735 1.00 40.56 164 GLY B CA 1
ATOM 3762 C C . GLY B 1 164 ? -13.550 10.586 -6.973 1.00 40.24 164 GLY B C 1
ATOM 3763 O O . GLY B 1 164 ? -13.148 11.642 -7.471 1.00 39.39 164 GLY B O 1
ATOM 3764 N N . LYS B 1 165 ? -13.257 9.395 -7.476 1.00 34.57 165 LYS B N 1
ATOM 3765 C CA . LYS B 1 165 ? -12.473 9.194 -8.690 1.00 38.01 165 LYS B CA 1
ATOM 3766 C C . LYS B 1 165 ? -13.209 9.695 -9.940 1.00 43.04 165 LYS B C 1
ATOM 3767 O O . LYS B 1 165 ? -14.429 9.579 -10.023 1.00 41.20 165 LYS B O 1
ATOM 3773 N N . PRO B 1 166 ? -12.483 10.287 -10.905 1.00 40.88 166 PRO B N 1
ATOM 3774 C CA . PRO B 1 166 ? -13.179 10.664 -12.144 1.00 35.86 166 PRO B CA 1
ATOM 3775 C C . PRO B 1 166 ? -13.766 9.437 -12.815 1.00 34.66 166 PRO B C 1
ATOM 3776 O O . PRO B 1 166 ? -13.114 8.392 -12.865 1.00 32.96 166 PRO B O 1
ATOM 3780 N N . GLN B 1 167 ? -14.994 9.557 -13.306 1.00 32.30 167 GLN B N 1
ATOM 3781 C CA . GLN B 1 167 ? -15.669 8.438 -13.949 1.00 33.27 167 GLN B CA 1
ATOM 3782 C C . GLN B 1 167 ? -15.174 8.182 -15.370 1.00 35.87 167 GLN B C 1
ATOM 3783 O O . GLN B 1 167 ? -15.307 9.033 -16.247 1.00 35.02 167 GLN B O 1
ATOM 3789 N N . ILE B 1 168 ? -14.615 6.996 -15.584 1.00 35.55 168 ILE B N 1
ATOM 3790 C CA . ILE B 1 168 ? -14.117 6.594 -16.891 1.00 34.69 168 ILE B CA 1
ATOM 3791 C C . ILE B 1 168 ? -15.111 5.672 -17.568 1.00 37.20 168 ILE B C 1
ATOM 3792 O O . ILE B 1 168 ? -15.391 4.580 -17.071 1.00 35.86 168 ILE B O 1
ATOM 3797 N N . ILE B 1 169 ? -15.649 6.111 -18.698 1.00 35.02 169 ILE B N 1
ATOM 3798 C CA . ILE B 1 169 ? -16.607 5.298 -19.423 1.00 36.00 169 ILE B CA 1
ATOM 3799 C C . ILE B 1 169 ? -15.902 4.032 -19.910 1.00 31.04 169 ILE B C 1
ATOM 3800 O O . ILE B 1 169 ? -14.863 4.106 -20.554 1.00 35.45 169 ILE B O 1
ATOM 3805 N N . PRO B 1 170 ? -16.442 2.863 -19.544 1.00 34.25 170 PRO B N 1
ATOM 3806 C CA . PRO B 1 170 ? -15.802 1.569 -19.788 1.00 34.04 170 PRO B CA 1
ATOM 3807 C C . PRO B 1 170 ? -16.044 0.972 -21.171 1.00 36.62 170 PRO B C 1
ATOM 3808 O O . PRO B 1 170 ? -15.842 -0.230 -21.320 1.00 45.50 170 PRO B O 1
ATOM 3812 N N . PHE B 1 171 ? -16.468 1.754 -22.157 1.00 39.40 171 PHE B N 1
ATOM 3813 C CA . PHE B 1 171 ? -16.431 1.258 -23.536 1.00 35.02 171 PHE B CA 1
ATOM 3814 C C . PHE B 1 171 ? -15.800 2.317 -24.426 1.00 34.06 171 PHE B C 1
ATOM 3815 O O . PHE B 1 171 ? -15.666 3.476 -24.039 1.00 37.40 171 PHE B O 1
ATOM 3823 N N . GLN B 1 172 ? -15.379 1.911 -25.611 1.00 36.04 172 GLN B N 1
ATOM 3824 C CA . GLN B 1 172 ? -14.520 2.766 -26.412 1.00 40.54 172 GLN B CA 1
ATOM 3825 C C . GLN B 1 172 ? -15.354 3.614 -27.347 1.00 37.90 172 GLN B C 1
ATOM 3826 O O . GLN B 1 172 ? -15.335 3.410 -28.560 1.00 35.68 172 GLN B O 1
ATOM 3832 N N . LEU B 1 173 ? -16.078 4.578 -26.788 1.00 34.40 173 LEU B N 1
ATOM 3833 C CA . LEU B 1 173 ? -17.002 5.348 -27.609 1.00 37.66 173 LEU B CA 1
ATOM 3834 C C . LEU B 1 173 ? -16.254 6.326 -28.508 1.00 32.07 173 LEU B C 1
ATOM 3835 O O . LEU B 1 173 ? -16.723 6.634 -29.597 1.00 30.63 173 LEU B O 1
ATOM 3840 N N . VAL B 1 174 ? -15.106 6.830 -28.057 1.00 30.20 174 VAL B N 1
ATOM 3841 C CA . VAL B 1 174 ? -14.371 7.808 -28.852 1.00 27.66 174 VAL B CA 1
ATOM 3842 C C . VAL B 1 174 ? -13.696 7.124 -30.047 1.00 33.95 174 VAL B C 1
ATOM 3843 O O . VAL B 1 174 ? -13.701 7.662 -31.152 1.00 34.25 174 VAL B O 1
ATOM 3847 N N . ASP B 1 175 ? -13.141 5.934 -29.829 1.00 34.73 175 ASP B N 1
ATOM 3848 C CA . ASP B 1 175 ? -12.629 5.099 -30.917 1.00 34.50 175 ASP B CA 1
ATOM 3849 C C . ASP B 1 175 ? -13.703 4.780 -31.975 1.00 33.92 175 ASP B C 1
ATOM 3850 O O . ASP B 1 175 ? -13.510 5.021 -33.168 1.00 35.95 175 ASP B O 1
ATOM 3855 N N . ASN B 1 176 ? -14.828 4.225 -31.541 1.00 30.36 176 ASN B N 1
ATOM 3856 C CA . ASN B 1 176 ? -15.847 3.771 -32.479 1.00 30.07 176 ASN B CA 1
ATOM 3857 C C . ASN B 1 176 ? -16.573 4.925 -33.181 1.00 32.92 176 ASN B C 1
ATOM 3858 O O . ASN B 1 176 ? -16.882 4.833 -34.366 1.00 34.09 176 ASN B O 1
ATOM 3863 N N . ALA B 1 177 ? -16.832 6.016 -32.465 1.00 28.91 177 ALA B N 1
ATOM 3864 C CA . ALA B 1 177 ? -17.374 7.206 -33.111 1.00 28.95 177 ALA B CA 1
ATOM 3865 C C . ALA B 1 177 ? -16.382 7.780 -34.129 1.00 29.33 177 ALA B C 1
ATOM 3866 O O . ALA B 1 177 ? -16.782 8.248 -35.190 1.00 28.66 177 ALA B O 1
ATOM 3868 N N . SER B 1 178 ? -15.091 7.750 -33.803 1.00 28.83 178 SER B N 1
ATOM 3869 C CA . SER B 1 178 ? -14.073 8.298 -34.702 1.00 27.10 178 SER B CA 1
ATOM 3870 C C . SER B 1 178 ? -13.961 7.509 -35.997 1.00 25.08 178 SER B C 1
ATOM 3871 O O . SER B 1 178 ? -13.789 8.087 -37.062 1.00 26.01 178 SER B O 1
ATOM 3874 N N . GLY B 1 179 ? -14.060 6.190 -35.901 1.00 27.42 179 GLY B N 1
ATOM 3875 C CA . GLY B 1 179 ? -14.070 5.342 -37.078 1.00 24.26 179 GLY B CA 1
ATOM 3876 C C . GLY B 1 179 ? -15.172 5.698 -38.061 1.00 30.40 179 GLY B C 1
ATOM 3877 O O . GLY B 1 179 ? -14.930 5.794 -39.269 1.00 24.10 179 GLY B O 1
ATOM 3878 N N . HIS B 1 180 ? -16.378 5.919 -37.540 1.00 26.98 180 HIS B N 1
ATOM 3879 C CA . HIS B 1 180 ? -17.506 6.248 -38.391 1.00 27.52 180 HIS B CA 1
ATOM 3880 C C . HIS B 1 180 ? -17.355 7.620 -39.008 1.00 25.13 180 HIS B C 1
ATOM 3881 O O . HIS B 1 180 ? -17.764 7.839 -40.141 1.00 24.59 180 HIS B O 1
ATOM 3888 N N . VAL B 1 181 ? -16.747 8.540 -38.274 1.00 24.53 181 VAL B N 1
ATOM 3889 C CA . VAL B 1 181 ? -16.535 9.874 -38.809 1.00 25.82 181 VAL B CA 1
ATOM 3890 C C . VAL B 1 181 ? -15.468 9.851 -39.907 1.00 28.17 181 VAL B C 1
ATOM 3891 O O . VAL B 1 181 ? -15.612 10.520 -40.929 1.00 26.70 181 VAL B O 1
ATOM 3895 N N . LEU B 1 182 ? -14.416 9.061 -39.704 1.00 25.73 182 LEU B N 1
ATOM 3896 C CA . LEU B 1 182 ? -13.384 8.877 -40.727 1.00 27.19 182 LEU B CA 1
ATOM 3897 C C . LEU B 1 182 ? -13.969 8.251 -41.995 1.00 24.34 182 LEU B C 1
ATOM 3898 O O . LEU B 1 182 ? -13.714 8.713 -43.109 1.00 26.94 182 LEU B O 1
ATOM 3903 N N . ALA B 1 183 ? -14.761 7.205 -41.810 1.00 23.18 183 ALA B N 1
ATOM 3904 C CA . ALA B 1 183 ? -15.429 6.540 -42.915 1.00 25.51 183 ALA B CA 1
ATOM 3905 C C . ALA B 1 183 ? -16.288 7.532 -43.694 1.00 24.27 183 ALA B C 1
ATOM 3906 O O . ALA B 1 183 ? -16.242 7.571 -44.921 1.00 24.77 183 ALA B O 1
ATOM 3908 N N . GLN B 1 184 ? -17.050 8.341 -42.962 1.00 25.75 184 GLN B N 1
ATOM 3909 C CA . GLN B 1 184 ? -17.853 9.420 -43.529 1.00 25.08 184 GLN B CA 1
ATOM 3910 C C . GLN B 1 184 ? -17.000 10.382 -44.361 1.00 25.44 184 GLN B C 1
ATOM 3911 O O . GLN B 1 184 ? -17.353 10.732 -45.481 1.00 28.13 184 GLN B O 1
ATOM 3917 N N . ALA B 1 185 ? -15.874 10.807 -43.808 1.00 23.06 185 ALA B N 1
ATOM 3918 C CA . ALA B 1 185 ? -15.001 11.755 -44.497 1.00 26.03 185 ALA B CA 1
ATOM 3919 C C . ALA B 1 185 ? -14.320 11.134 -45.728 1.00 25.04 185 ALA B C 1
ATOM 3920 O O . ALA B 1 185 ? -14.095 11.807 -46.730 1.00 25.40 185 ALA B O 1
ATOM 3922 N N . VAL B 1 186 ? -13.979 9.853 -45.650 1.00 24.71 186 VAL B N 1
ATOM 3923 C CA . VAL B 1 186 ? -13.451 9.147 -46.812 1.00 21.90 186 VAL B CA 1
ATOM 3924 C C . VAL B 1 186 ? -14.530 9.068 -47.909 1.00 24.54 186 VAL B C 1
ATOM 3925 O O . VAL B 1 186 ? -14.252 9.303 -49.083 1.00 24.96 186 VAL B O 1
ATOM 3929 N N . LEU B 1 187 ? -15.765 8.766 -47.516 1.00 25.65 187 LEU B N 1
ATOM 3930 C CA . LEU B 1 187 ? -16.879 8.723 -48.460 1.00 22.01 187 LEU B CA 1
ATOM 3931 C C . LEU B 1 187 ? -17.093 10.077 -49.143 1.00 24.46 187 LEU B C 1
ATOM 3932 O O . LEU B 1 187 ? -17.303 10.151 -50.356 1.00 26.02 187 LEU B O 1
ATOM 3937 N N . ALA B 1 188 ? -17.046 11.149 -48.357 1.00 23.50 188 ALA B N 1
ATOM 3938 C CA . ALA B 1 188 ? -17.176 12.502 -48.896 1.00 22.87 188 ALA B CA 1
ATOM 3939 C C . ALA B 1 188 ? -16.069 12.800 -49.905 1.00 26.46 188 ALA B C 1
ATOM 3940 O O . ALA B 1 188 ? -16.320 13.390 -50.954 1.00 25.89 188 ALA B O 1
ATOM 3942 N N . ALA B 1 189 ? -14.843 12.406 -49.568 1.00 24.56 189 ALA B N 1
ATOM 3943 C CA . ALA B 1 189 ? -13.685 12.614 -50.438 1.00 24.99 189 ALA B CA 1
ATOM 3944 C C . ALA B 1 189 ? -13.837 11.877 -51.764 1.00 25.51 189 ALA B C 1
ATOM 3945 O O . ALA B 1 189 ? -13.538 12.420 -52.823 1.00 27.99 189 ALA B O 1
ATOM 3947 N N . LEU B 1 190 ? -14.311 10.640 -51.699 1.00 24.39 190 LEU B N 1
ATOM 3948 C CA . LEU B 1 190 ? -14.565 9.844 -52.898 1.00 26.28 190 LEU B CA 1
ATOM 3949 C C . LEU B 1 190 ? -15.594 10.509 -53.825 1.00 30.15 190 LEU B C 1
ATOM 3950 O O . LEU B 1 190 ? -15.487 10.438 -55.049 1.00 30.95 190 LEU B O 1
ATOM 3955 N N . LEU B 1 191 ? -16.591 11.156 -53.232 1.00 24.90 191 LEU B N 1
ATOM 3956 C CA . LEU B 1 191 ? -17.614 11.830 -54.010 1.00 28.21 191 LEU B CA 1
ATOM 3957 C C . LEU B 1 191 ? -17.008 13.097 -54.619 1.00 28.38 191 LEU B C 1
ATOM 3958 O O . LEU B 1 191 ? -17.297 13.451 -55.759 1.00 31.64 191 LEU B O 1
ATOM 3963 N N . HIS B 1 192 ? -16.153 13.763 -53.850 1.00 29.24 192 HIS B N 1
ATOM 3964 C CA . HIS B 1 192 ? -15.451 14.977 -54.283 1.00 32.96 192 HIS B CA 1
ATOM 3965 C C . HIS B 1 192 ? -14.610 14.720 -55.535 1.00 30.29 192 HIS B C 1
ATOM 3966 O O . HIS B 1 192 ? -14.632 15.483 -56.490 1.00 29.75 192 HIS B O 1
ATOM 3973 N N . ARG B 1 193 ? -13.849 13.640 -55.484 1.00 31.38 193 ARG B N 1
ATOM 3974 C CA . ARG B 1 193 ? -12.995 13.201 -56.571 1.00 30.96 193 ARG B CA 1
ATOM 3975 C C . ARG B 1 193 ? -13.844 12.822 -57.782 1.00 39.71 193 ARG B C 1
ATOM 3976 O O . ARG B 1 193 ? -13.517 13.149 -58.931 1.00 36.29 193 ARG B O 1
ATOM 3984 N N . GLU B 1 194 ? -14.945 12.130 -57.504 1.00 36.69 194 GLU B N 1
ATOM 3985 C CA . GLU B 1 194 ? -15.860 11.657 -58.533 1.00 33.31 194 GLU B CA 1
ATOM 3986 C C . GLU B 1 194 ? -16.529 12.795 -59.306 1.00 35.98 194 GLU B C 1
ATOM 3987 O O . GLU B 1 194 ? -16.626 12.746 -60.526 1.00 37.93 194 GLU B O 1
ATOM 3993 N N . ARG B 1 195 ? -16.977 13.824 -58.594 1.00 37.64 195 ARG B N 1
ATOM 3994 C CA . ARG B 1 195 ? -17.750 14.909 -59.202 1.00 35.88 195 ARG B CA 1
ATOM 3995 C C . ARG B 1 195 ? -16.942 16.162 -59.564 1.00 37.70 195 ARG B C 1
ATOM 3996 O O . ARG B 1 195 ? -17.296 16.883 -60.492 1.00 37.85 195 ARG B O 1
ATOM 4004 N N . ASN B 1 196 ? -15.892 16.452 -58.806 1.00 34.77 196 ASN B N 1
ATOM 4005 C CA . ASN B 1 196 ? -15.160 17.701 -58.997 1.00 34.45 196 ASN B CA 1
ATOM 4006 C C . ASN B 1 196 ? -13.713 17.472 -59.436 1.00 36.39 196 ASN B C 1
ATOM 4007 O O . ASN B 1 196 ? -12.987 18.419 -59.738 1.00 38.54 196 ASN B O 1
ATOM 4012 N N . GLY B 1 197 ? -13.295 16.212 -59.448 1.00 33.80 197 GLY B N 1
ATOM 4013 C CA . GLY B 1 197 ? -11.954 15.860 -59.872 1.00 38.82 197 GLY B CA 1
ATOM 4014 C C . GLY B 1 197 ? -10.879 16.174 -58.850 1.00 38.22 197 GLY B C 1
ATOM 4015 O O . GLY B 1 197 ? -9.696 16.167 -59.174 1.00 33.61 197 GLY B O 1
ATOM 4016 N N . VAL B 1 198 ? -11.278 16.410 -57.605 1.00 36.94 198 VAL B N 1
ATOM 4017 C CA . VAL B 1 198 ? -10.311 16.712 -56.554 1.00 31.37 198 VAL B CA 1
ATOM 4018 C C . VAL B 1 198 ? -10.037 15.518 -55.653 1.00 31.74 198 VAL B C 1
ATOM 4019 O O . VAL B 1 198 ? -10.953 14.953 -55.068 1.00 33.05 198 VAL B O 1
ATOM 4023 N N . ALA B 1 199 ? -8.763 15.158 -55.526 1.00 32.53 199 ALA B N 1
ATOM 4024 C CA . ALA B 1 199 ? -8.341 14.089 -54.630 1.00 34.59 199 ALA B CA 1
ATOM 4025 C C . ALA B 1 199 ? -7.714 14.734 -53.392 1.00 36.32 199 ALA B C 1
ATOM 4026 O O . ALA B 1 199 ? -6.611 15.284 -53.456 1.00 35.94 199 ALA B O 1
ATOM 4028 N N . ASP B 1 200 ? -8.420 14.644 -52.269 1.00 33.47 200 ASP B N 1
ATOM 4029 C CA . ASP B 1 200 ? -8.158 15.480 -51.097 1.00 32.20 200 ASP B CA 1
ATOM 4030 C C . ASP B 1 200 ? -7.321 14.828 -50.007 1.00 32.35 200 ASP B C 1
ATOM 4031 O O . ASP B 1 200 ? -7.127 13.610 -49.989 1.00 33.25 200 ASP B O 1
ATOM 4036 N N . VAL B 1 201 ? -6.840 15.658 -49.088 1.00 32.37 201 VAL B N 1
ATOM 4037 C CA . VAL B 1 201 ? -6.257 15.173 -47.844 1.00 30.42 201 VAL B CA 1
ATOM 4038 C C . VAL B 1 201 ? -7.318 15.353 -46.763 1.00 30.53 201 VAL B C 1
ATOM 4039 O O . VAL B 1 201 ? -7.879 16.434 -46.596 1.00 28.82 201 VAL B O 1
ATOM 4043 N N . VAL B 1 202 ? -7.623 14.267 -46.070 1.00 25.58 202 VAL B N 1
ATOM 4044 C CA . VAL B 1 202 ? -8.706 14.255 -45.108 1.00 31.37 202 VAL B CA 1
ATOM 4045 C C . VAL B 1 202 ? -8.128 14.067 -43.714 1.00 31.53 202 VAL B C 1
ATOM 4046 O O . VAL B 1 202 ? -7.239 13.235 -43.523 1.00 31.12 202 VAL B O 1
ATOM 4050 N N . GLN B 1 203 ? -8.621 14.839 -42.746 1.00 29.32 203 GLN B N 1
ATOM 4051 C CA . GLN B 1 203 ? -8.128 14.731 -41.372 1.00 33.78 203 GLN B CA 1
ATOM 4052 C C . GLN B 1 203 ? -9.249 14.662 -40.324 1.00 33.92 203 GLN B C 1
ATOM 4053 O O . GLN B 1 203 ? -10.186 15.458 -40.318 1.00 34.98 203 GLN B O 1
ATOM 4059 N N . VAL B 1 204 ? -9.142 13.671 -39.451 1.00 32.28 204 VAL B N 1
ATOM 4060 C CA . VAL B 1 204 ? -10.077 13.484 -38.362 1.00 26.62 204 VAL B CA 1
ATOM 4061 C C . VAL B 1 204 ? -9.284 13.267 -37.090 1.00 30.45 204 VAL B C 1
ATOM 4062 O O . VAL B 1 204 ? -8.461 12.357 -37.016 1.00 30.18 204 VAL B O 1
ATOM 4066 N N . ALA B 1 205 ? -9.531 14.113 -36.095 1.00 28.77 205 ALA B N 1
ATOM 4067 C CA . ALA B 1 205 ? -8.897 13.998 -34.792 1.00 23.85 205 ALA B CA 1
ATOM 4068 C C . ALA B 1 205 ? -9.888 13.424 -33.801 1.00 27.41 205 ALA B C 1
ATOM 4069 O O . ALA B 1 205 ? -11.040 13.860 -33.757 1.00 26.29 205 ALA B O 1
ATOM 4071 N N . MET B 1 206 ? -9.459 12.436 -33.021 1.00 23.22 206 MET B N 1
ATOM 4072 C CA . MET B 1 206 ? -10.340 11.847 -32.025 1.00 26.91 206 MET B CA 1
ATOM 4073 C C . MET B 1 206 ? -10.842 12.894 -31.029 1.00 27.77 206 MET B C 1
ATOM 4074 O O . MET B 1 206 ? -12.019 12.898 -30.653 1.00 24.20 206 MET B O 1
ATOM 4079 N N . TYR B 1 207 ? -9.955 13.808 -30.653 1.00 23.52 207 TYR B N 1
ATOM 4080 C CA . TYR B 1 207 ? -10.300 14.894 -29.753 1.00 27.58 207 TYR B CA 1
ATOM 4081 C C . TYR B 1 207 ? -11.465 15.720 -30.311 1.00 30.91 207 TYR B C 1
ATOM 4082 O O . TYR B 1 207 ? -12.411 16.043 -29.574 1.00 27.27 207 TYR B O 1
ATOM 4091 N N . ASP B 1 208 ? -11.399 16.045 -31.605 1.00 26.23 208 ASP B N 1
ATOM 4092 C CA . ASP B 1 208 ? -12.458 16.821 -32.261 1.00 25.42 208 ASP B CA 1
ATOM 4093 C C . ASP B 1 208 ? -13.792 16.080 -32.244 1.00 24.68 208 ASP B C 1
ATOM 4094 O O . ASP B 1 208 ? -14.847 16.678 -32.026 1.00 24.22 208 ASP B O 1
ATOM 4099 N N . VAL B 1 209 ? -13.739 14.771 -32.463 1.00 23.80 209 VAL B N 1
ATOM 4100 C CA . VAL B 1 209 ? -14.929 13.945 -32.392 1.00 23.20 209 VAL B CA 1
ATOM 4101 C C . VAL B 1 209 ? -15.494 13.963 -30.976 1.00 24.25 209 VAL B C 1
ATOM 4102 O O . VAL B 1 209 ? -16.700 14.149 -30.773 1.00 30.21 209 VAL B O 1
ATOM 4106 N N . ALA B 1 210 ? -14.615 13.820 -29.992 1.00 23.79 210 ALA B N 1
ATOM 4107 C CA . ALA B 1 210 ? -15.038 13.796 -28.595 1.00 29.71 210 ALA B CA 1
ATOM 4108 C C . ALA B 1 210 ? -15.673 15.131 -28.205 1.00 29.84 210 ALA B C 1
ATOM 4109 O O . ALA B 1 210 ? -16.703 15.162 -27.516 1.00 29.76 210 ALA B O 1
ATOM 4111 N N . VAL B 1 211 ? -15.054 16.223 -28.651 1.00 25.07 211 VAL B N 1
ATOM 4112 C CA . VAL B 1 211 ? -15.613 17.557 -28.462 1.00 27.15 211 VAL B CA 1
ATOM 4113 C C . VAL B 1 211 ? -17.026 17.651 -29.072 1.00 31.53 211 VAL B C 1
ATOM 4114 O O . VAL B 1 211 ? -17.961 18.136 -28.421 1.00 28.59 211 VAL B O 1
ATOM 4118 N N . GLY B 1 212 ? -17.177 17.160 -30.303 1.00 28.03 212 GLY B N 1
ATOM 4119 C CA . GLY B 1 212 ? -18.459 17.130 -30.998 1.00 26.38 212 GLY B CA 1
ATOM 4120 C C . GLY B 1 212 ? -19.564 16.343 -30.299 1.00 27.64 212 GLY B C 1
ATOM 4121 O O . GLY B 1 212 ? -20.714 16.767 -30.268 1.00 30.92 212 GLY B O 1
ATOM 4122 N N . LEU B 1 213 ? -19.224 15.190 -29.737 1.00 29.69 213 LEU B N 1
ATOM 4123 C CA . LEU B 1 213 ? -20.203 14.404 -28.989 1.00 29.75 213 LEU B CA 1
ATOM 4124 C C . LEU B 1 213 ? -20.743 15.153 -27.758 1.00 30.35 213 LEU B C 1
ATOM 4125 O O . LEU B 1 213 ? -21.842 14.864 -27.289 1.00 29.27 213 LEU B O 1
ATOM 4130 N N . GLN B 1 214 ? -19.975 16.110 -27.248 1.00 27.57 214 GLN B N 1
ATOM 4131 C CA . GLN B 1 214 ? -20.374 16.874 -26.068 1.00 30.55 214 GLN B CA 1
ATOM 4132 C C . GLN B 1 214 ? -20.725 18.315 -26.421 1.00 30.66 214 GLN B C 1
ATOM 4133 O O . GLN B 1 214 ? -20.693 19.189 -25.557 1.00 31.25 214 GLN B O 1
ATOM 4139 N N . ALA B 1 215 ? -21.040 18.568 -27.685 1.00 28.44 215 ALA B N 1
ATOM 4140 C CA . ALA B 1 215 ? -21.112 19.943 -28.181 1.00 31.18 215 ALA B CA 1
ATOM 4141 C C . ALA B 1 215 ? -22.047 20.881 -27.380 1.00 33.96 215 ALA B C 1
ATOM 4142 O O . ALA B 1 215 ? -21.649 21.997 -27.051 1.00 33.88 215 ALA B O 1
ATOM 4144 N N . ASN B 1 216 ? -23.268 20.450 -27.062 1.00 32.41 216 ASN B N 1
ATOM 4145 C CA . ASN B 1 216 ? -24.181 21.311 -26.295 1.00 38.81 216 ASN B CA 1
ATOM 4146 C C . ASN B 1 216 ? -23.663 21.657 -24.893 1.00 41.63 216 ASN B C 1
ATOM 4147 O O . ASN B 1 216 ? -23.847 22.778 -24.413 1.00 42.41 216 ASN B O 1
ATOM 4152 N N . GLN B 1 217 ? -23.006 20.703 -24.246 1.00 37.92 217 GLN B N 1
ATOM 4153 C CA . GLN B 1 217 ? -22.461 20.948 -22.921 1.00 38.71 217 GLN B CA 1
ATOM 4154 C C . GLN B 1 217 ? -21.287 21.925 -22.979 1.00 36.62 217 GLN B C 1
ATOM 4155 O O . GLN B 1 217 ? -21.124 22.742 -22.079 1.00 40.33 217 GLN B O 1
ATOM 4161 N N . LEU B 1 218 ? -20.457 21.826 -24.017 1.00 37.24 218 LEU B N 1
ATOM 4162 C CA . LEU B 1 218 ? -19.324 22.740 -24.187 1.00 32.65 218 LEU B CA 1
ATOM 4163 C C . LEU B 1 218 ? -19.799 24.138 -24.536 1.00 37.49 218 LEU B C 1
ATOM 4164 O O . LEU B 1 218 ? -19.183 25.134 -24.176 1.00 38.31 218 LEU B O 1
ATOM 4169 N N . MET B 1 219 ? -20.904 24.192 -25.264 1.00 45.18 219 MET B N 1
ATOM 4170 C CA . MET B 1 219 ? -21.389 25.430 -25.856 1.00 44.39 219 MET B CA 1
ATOM 4171 C C . MET B 1 219 ? -21.864 26.440 -24.821 1.00 43.24 219 MET B C 1
ATOM 4172 O O . MET B 1 219 ? -21.793 27.645 -25.040 1.00 44.38 219 MET B O 1
ATOM 4177 N N . MET B 1 220 ? -22.361 25.941 -23.699 1.00 42.50 220 MET B N 1
ATOM 4178 C CA . MET B 1 220 ? -22.804 26.810 -22.622 1.00 48.04 220 MET B CA 1
ATOM 4179 C C . MET B 1 220 ? -21.663 27.647 -22.042 1.00 46.94 220 MET B C 1
ATOM 4180 O O . MET B 1 220 ? -21.877 28.773 -21.595 1.00 46.00 220 MET B O 1
ATOM 4185 N N . HIS B 1 221 ? -20.448 27.110 -22.068 1.00 44.33 221 HIS B N 1
ATOM 4186 C CA . HIS B 1 221 ? -19.304 27.849 -21.548 1.00 42.39 221 HIS B CA 1
ATOM 4187 C C . HIS B 1 221 ? -18.637 28.720 -22.607 1.00 44.29 221 HIS B C 1
ATOM 4188 O O . HIS B 1 221 ? -17.781 29.545 -22.289 1.00 50.55 221 HIS B O 1
ATOM 4195 N N . LEU B 1 222 ? -19.023 28.545 -23.865 1.00 45.24 222 LEU B N 1
ATOM 4196 C CA . LEU B 1 222 ? -18.503 29.400 -24.924 1.00 40.11 222 LEU B CA 1
ATOM 4197 C C . LEU B 1 222 ? -19.324 30.684 -25.049 1.00 45.63 222 LEU B C 1
ATOM 4198 O O . LEU B 1 222 ? -18.885 31.647 -25.682 1.00 47.62 222 LEU B O 1
ATOM 4203 N N . ASN B 1 223 ? -20.496 30.708 -24.416 1.00 48.03 223 ASN B N 1
ATOM 4204 C CA . ASN B 1 223 ? -21.419 31.836 -24.555 1.00 51.54 223 ASN B CA 1
ATOM 4205 C C . ASN B 1 223 ? -21.854 32.486 -23.229 1.00 54.84 223 ASN B C 1
ATOM 4206 O O . ASN B 1 223 ? -21.861 33.710 -23.113 1.00 56.80 223 ASN B O 1
ATOM 4211 N N . ARG B 1 224 ? -22.221 31.676 -22.237 1.00 61.25 224 ARG B N 1
ATOM 4212 C CA . ARG B 1 224 ? -22.749 32.206 -20.976 1.00 57.65 224 ARG B CA 1
ATOM 4213 C C . ARG B 1 224 ? -21.606 32.402 -19.997 1.00 52.14 224 ARG B C 1
ATOM 4214 O O . ARG B 1 224 ? -20.582 32.972 -20.361 1.00 57.54 224 ARG B O 1
ATOM 4216 N N . THR B 1 248 ? -34.552 18.562 -17.629 1.00 47.20 248 THR B N 1
ATOM 4217 C CA . THR B 1 248 ? -36.004 18.431 -17.759 1.00 53.28 248 THR B CA 1
ATOM 4218 C C . THR B 1 248 ? -36.508 17.157 -17.095 1.00 50.17 248 THR B C 1
ATOM 4219 O O . THR B 1 248 ? -36.041 16.064 -17.404 1.00 53.93 248 THR B O 1
ATOM 4223 N N . GLN B 1 249 ? -37.450 17.310 -16.170 1.00 45.77 249 GLN B N 1
ATOM 4224 C CA . GLN B 1 249 ? -37.891 16.206 -15.325 1.00 39.49 249 GLN B CA 1
ATOM 4225 C C . GLN B 1 249 ? -39.384 15.899 -15.460 1.00 39.04 249 GLN B C 1
ATOM 4226 O O . GLN B 1 249 ? -40.192 16.802 -15.702 1.00 39.54 249 GLN B O 1
ATOM 4232 N N . PRO B 1 250 ? -39.762 14.621 -15.298 1.00 33.99 250 PRO B N 1
ATOM 4233 C CA . PRO B 1 250 ? -38.923 13.461 -14.973 1.00 36.68 250 PRO B CA 1
ATOM 4234 C C . PRO B 1 250 ? -38.230 12.823 -16.177 1.00 36.72 250 PRO B C 1
ATOM 4235 O O . PRO B 1 250 ? -38.875 12.487 -17.171 1.00 34.17 250 PRO B O 1
ATOM 4239 N N . SER B 1 251 ? -36.914 12.675 -16.071 1.00 36.15 251 SER B N 1
ATOM 4240 C CA . SER B 1 251 ? -36.119 12.022 -17.100 1.00 37.08 251 SER B CA 1
ATOM 4241 C C . SER B 1 251 ? -34.842 11.490 -16.454 1.00 36.00 251 SER B C 1
ATOM 4242 O O . SER B 1 251 ? -33.816 12.156 -16.469 1.00 34.91 251 SER B O 1
ATOM 4245 N N . ASP B 1 252 ? -34.919 10.285 -15.892 1.00 33.56 252 ASP B N 1
ATOM 4246 C CA . ASP B 1 252 ? -33.857 9.743 -15.042 1.00 35.98 252 ASP B CA 1
ATOM 4247 C C . ASP B 1 252 ? -34.062 8.252 -14.762 1.00 35.71 252 ASP B C 1
ATOM 4248 O O . ASP B 1 252 ? -34.910 7.598 -15.368 1.00 34.52 252 ASP B O 1
ATOM 4253 N N . ALA B 1 253 ? -33.261 7.722 -13.844 1.00 32.72 253 ALA B N 1
ATOM 4254 C CA . ALA B 1 253 ? -33.434 6.368 -13.344 1.00 31.52 253 ALA B CA 1
ATOM 4255 C C . ALA B 1 253 ? -34.068 6.437 -11.960 1.00 31.49 253 ALA B C 1
ATOM 4256 O O . ALA B 1 253 ? -33.725 7.312 -11.160 1.00 29.49 253 ALA B O 1
ATOM 4258 N N . PHE B 1 254 ? -35.015 5.545 -11.687 1.00 29.29 254 PHE B N 1
ATOM 4259 C CA . PHE B 1 254 ? -35.715 5.566 -10.406 1.00 29.96 254 PHE B CA 1
ATOM 4260 C C . PHE B 1 254 ? -35.750 4.197 -9.748 1.00 28.83 254 PHE B C 1
ATOM 4261 O O . PHE B 1 254 ? -35.878 3.170 -10.422 1.00 27.19 254 PHE B O 1
ATOM 4269 N N . ARG B 1 255 ? -35.624 4.205 -8.424 1.00 29.89 255 ARG B N 1
ATOM 4270 C CA . ARG B 1 255 ? -35.749 3.003 -7.611 1.00 33.66 255 ARG B CA 1
ATOM 4271 C C . ARG B 1 255 ? -37.159 2.435 -7.717 1.00 33.09 255 ARG B C 1
ATOM 4272 O O . ARG B 1 255 ? -38.128 3.186 -7.678 1.00 30.17 255 ARG B O 1
ATOM 4280 N N . THR B 1 256 ? -37.266 1.110 -7.809 1.00 35.02 256 THR B N 1
ATOM 4281 C CA . THR B 1 256 ? -38.545 0.412 -7.706 1.00 33.15 256 THR B CA 1
ATOM 4282 C C . THR B 1 256 ? -38.449 -0.662 -6.621 1.00 36.79 256 THR B C 1
ATOM 4283 O O . THR B 1 256 ? -37.530 -0.641 -5.801 1.00 35.18 256 THR B O 1
ATOM 4287 N N . ALA B 1 257 ? -39.394 -1.596 -6.616 1.00 34.25 257 ALA B N 1
ATOM 4288 C CA . ALA B 1 257 ? -39.368 -2.691 -5.649 1.00 37.04 257 ALA B CA 1
ATOM 4289 C C . ALA B 1 257 ? -38.204 -3.642 -5.928 1.00 42.69 257 ALA B C 1
ATOM 4290 O O . ALA B 1 257 ? -37.572 -4.150 -5.002 1.00 43.16 257 ALA B O 1
ATOM 4292 N N . ASP B 1 258 ? -37.942 -3.884 -7.210 1.00 41.87 258 ASP B N 1
ATOM 4293 C CA . ASP B 1 258 ? -36.831 -4.722 -7.646 1.00 38.75 258 ASP B CA 1
ATOM 4294 C C . ASP B 1 258 ? -36.176 -4.102 -8.874 1.00 44.35 258 ASP B C 1
ATOM 4295 O O . ASP B 1 258 ? -36.722 -4.182 -9.984 1.00 33.91 258 ASP B O 1
ATOM 4297 N N . GLY B 1 259 ? -35.016 -3.478 -8.665 1.00 39.13 259 GLY B N 1
ATOM 4298 C CA . GLY B 1 259 ? -34.263 -2.878 -9.750 1.00 36.84 259 GLY B CA 1
ATOM 4299 C C . GLY B 1 259 ? -34.588 -1.413 -9.966 1.00 37.26 259 GLY B C 1
ATOM 4300 O O . GLY B 1 259 ? -35.407 -0.835 -9.258 1.00 40.64 259 GLY B O 1
ATOM 4301 N N . TYR B 1 260 ? -33.914 -0.802 -10.929 1.00 31.05 260 TYR B N 1
ATOM 4302 C CA . TYR B 1 260 ? -34.193 0.574 -11.298 1.00 32.10 260 TYR B CA 1
ATOM 4303 C C . TYR B 1 260 ? -34.981 0.588 -12.603 1.00 35.12 260 TYR B C 1
ATOM 4304 O O . TYR B 1 260 ? -34.860 -0.333 -13.409 1.00 34.34 260 TYR B O 1
ATOM 4313 N N . ILE B 1 261 ? -35.796 1.619 -12.800 1.00 27.36 261 ILE B N 1
ATOM 4314 C CA . ILE B 1 261 ? -36.455 1.818 -14.079 1.00 27.30 261 ILE B CA 1
ATOM 4315 C C . ILE B 1 261 ? -36.032 3.179 -14.621 1.00 32.61 261 ILE B C 1
ATOM 4316 O O . ILE B 1 261 ? -35.899 4.143 -13.865 1.00 29.98 261 ILE B O 1
ATOM 4321 N N . VAL B 1 262 ? -35.763 3.244 -15.922 1.00 30.42 262 VAL B N 1
ATOM 4322 C CA . VAL B 1 262 ? -35.484 4.521 -16.570 1.00 30.59 262 VAL B CA 1
ATOM 4323 C C . VAL B 1 262 ? -36.759 5.050 -17.203 1.00 28.90 262 VAL B C 1
ATOM 4324 O O . VAL B 1 262 ? -37.355 4.379 -18.041 1.00 33.67 262 VAL B O 1
ATOM 4328 N N . ILE B 1 263 ? -37.157 6.261 -16.825 1.00 27.39 263 ILE B N 1
ATOM 4329 C CA . ILE B 1 263 ? -38.384 6.873 -17.329 1.00 29.03 263 ILE B CA 1
ATOM 4330 C C . ILE B 1 263 ? -38.111 8.257 -17.888 1.00 27.43 263 ILE B C 1
ATOM 4331 O O . ILE B 1 263 ? -37.408 9.043 -17.271 1.00 30.46 263 ILE B O 1
ATOM 4336 N N . SER B 1 264 ? -38.666 8.554 -19.058 1.00 29.65 264 SER B N 1
ATOM 4337 C CA . SER B 1 264 ? -38.672 9.922 -19.560 1.00 28.35 264 SER B CA 1
ATOM 4338 C C . SER B 1 264 ? -40.098 10.338 -19.924 1.00 33.66 264 SER B C 1
ATOM 4339 O O . SER B 1 264 ? -40.640 9.902 -20.942 1.00 31.46 264 SER B O 1
ATOM 4342 N N . ALA B 1 265 ? -40.691 11.195 -19.098 1.00 31.42 265 ALA B N 1
ATOM 4343 C CA . ALA B 1 265 ? -42.075 11.619 -19.284 1.00 37.72 265 ALA B CA 1
ATOM 4344 C C . ALA B 1 265 ? -42.249 13.046 -18.787 1.00 36.20 265 ALA B C 1
ATOM 4345 O O . ALA B 1 265 ? -42.959 13.292 -17.812 1.00 35.55 265 ALA B O 1
ATOM 4347 N N . TYR B 1 266 ? -41.613 13.986 -19.477 1.00 33.93 266 TYR B N 1
ATOM 4348 C CA . TYR B 1 266 ? -41.539 15.364 -19.009 1.00 37.73 266 TYR B CA 1
ATOM 4349 C C . TYR B 1 266 ? -42.426 16.275 -19.852 1.00 35.58 266 TYR B C 1
ATOM 4350 O O . TYR B 1 266 ? -42.734 17.399 -19.469 1.00 41.93 266 TYR B O 1
ATOM 4359 N N . VAL B 1 267 ? -42.805 15.795 -21.024 1.00 36.27 267 VAL B N 1
ATOM 4360 C CA . VAL B 1 267 ? -43.784 16.485 -21.849 1.00 37.69 267 VAL B CA 1
ATOM 4361 C C . VAL B 1 267 ? -45.151 16.427 -21.153 1.00 40.00 267 VAL B C 1
ATOM 4362 O O . VAL B 1 267 ? -45.560 15.355 -20.693 1.00 35.37 267 VAL B O 1
ATOM 4366 N N . PRO B 1 268 ? -45.850 17.580 -21.058 1.00 40.68 268 PRO B N 1
ATOM 4367 C CA . PRO B 1 268 ? -47.125 17.727 -20.335 1.00 41.56 268 PRO B CA 1
ATOM 4368 C C . PRO B 1 268 ? -48.085 16.542 -20.472 1.00 39.44 268 PRO B C 1
ATOM 4369 O O . PRO B 1 268 ? -48.512 16.011 -19.452 1.00 37.15 268 PRO B O 1
ATOM 4373 N N . LYS B 1 269 ? -48.374 16.112 -21.698 1.00 38.86 269 LYS B N 1
ATOM 4374 C CA . LYS B 1 269 ? -49.239 14.954 -21.919 1.00 39.10 269 LYS B CA 1
ATOM 4375 C C . LYS B 1 269 ? -48.662 13.687 -21.276 1.00 36.97 269 LYS B C 1
ATOM 4376 O O . LYS B 1 269 ? -49.404 12.857 -20.747 1.00 38.87 269 LYS B O 1
ATOM 4378 N N . HIS B 1 270 ? -47.341 13.533 -21.341 1.00 33.54 270 HIS B N 1
ATOM 4379 C CA . HIS B 1 270 ? -46.678 12.358 -20.769 1.00 34.65 270 HIS B CA 1
ATOM 4380 C C . HIS B 1 270 ? -46.578 12.414 -19.247 1.00 30.21 270 HIS B C 1
ATOM 4381 O O . HIS B 1 270 ? -46.763 11.403 -18.576 1.00 27.07 270 HIS B O 1
ATOM 4388 N N . TRP B 1 271 ? -46.269 13.594 -18.719 1.00 31.95 271 TRP B N 1
ATOM 4389 C CA . TRP B 1 271 ? -46.198 13.806 -17.281 1.00 31.06 271 TRP B CA 1
ATOM 4390 C C . TRP B 1 271 ? -47.506 13.400 -16.610 1.00 34.44 271 TRP B C 1
ATOM 4391 O O . TRP B 1 271 ? -47.505 12.655 -15.626 1.00 34.36 271 TRP B O 1
ATOM 4402 N N . GLN B 1 272 ? -48.617 13.847 -17.189 1.00 35.57 272 GLN B N 1
ATOM 4403 C CA . GLN B 1 272 ? -49.953 13.564 -16.670 1.00 36.56 272 GLN B CA 1
ATOM 4404 C C . GLN B 1 272 ? -50.290 12.078 -16.663 1.00 32.94 272 GLN B C 1
ATOM 4405 O O . GLN B 1 272 ? -50.759 11.553 -15.652 1.00 29.24 272 GLN B O 1
ATOM 4411 N N . LYS B 1 273 ? -50.077 11.414 -17.795 1.00 31.00 273 LYS B N 1
ATOM 4412 C CA . LYS B 1 273 ? -50.283 9.969 -17.892 1.00 30.89 273 LYS B CA 1
ATOM 4413 C C . LYS B 1 273 ? -49.518 9.203 -16.802 1.00 34.21 273 LYS B C 1
ATOM 4414 O O . LYS B 1 273 ? -50.070 8.298 -16.152 1.00 31.25 273 LYS B O 1
ATOM 4420 N N . LEU B 1 274 ? -48.243 9.558 -16.628 1.00 27.56 274 LEU B N 1
ATOM 4421 C CA . LEU B 1 274 ? -47.389 8.916 -15.642 1.00 29.52 274 LEU B CA 1
ATOM 4422 C C . LEU B 1 274 ? -48.002 8.995 -14.243 1.00 29.86 274 LEU B C 1
ATOM 4423 O O . LEU B 1 274 ? -48.132 7.972 -13.554 1.00 27.62 274 LEU B O 1
ATOM 4428 N N . CYS B 1 275 ? -48.382 10.208 -13.839 1.00 25.45 275 CYS B N 1
ATOM 4429 C CA . CYS B 1 275 ? -48.994 10.432 -12.531 1.00 30.82 275 CYS B CA 1
ATOM 4430 C C . CYS B 1 275 ? -50.218 9.535 -12.280 1.00 33.42 275 CYS B C 1
ATOM 4431 O O . CYS B 1 275 ? -50.347 8.954 -11.205 1.00 35.10 275 CYS B O 1
ATOM 4434 N N . TYR B 1 276 ? -51.104 9.398 -13.265 1.00 28.69 276 TYR B N 1
ATOM 4435 C CA . TYR B 1 276 ? -52.276 8.552 -13.069 1.00 30.93 276 TYR B CA 1
ATOM 4436 C C . TYR B 1 276 ? -51.863 7.085 -13.017 1.00 29.32 276 TYR B C 1
ATOM 4437 O O . TYR B 1 276 ? -52.372 6.324 -12.197 1.00 34.96 276 TYR B O 1
ATOM 4446 N N . LEU B 1 277 ? -50.933 6.688 -13.877 1.00 29.66 277 LEU B N 1
ATOM 4447 C CA . LEU B 1 277 ? -50.550 5.280 -13.966 1.00 30.93 277 LEU B CA 1
ATOM 4448 C C . LEU B 1 277 ? -49.822 4.795 -12.701 1.00 29.89 277 LEU B C 1
ATOM 4449 O O . LEU B 1 277 ? -49.942 3.630 -12.325 1.00 31.85 277 LEU B O 1
ATOM 4454 N N . ILE B 1 278 ? -49.077 5.677 -12.039 1.00 28.95 278 ILE B N 1
ATOM 4455 C CA . ILE B 1 278 ? -48.405 5.285 -10.802 1.00 28.95 278 ILE B CA 1
ATOM 4456 C C . ILE B 1 278 ? -49.288 5.558 -9.591 1.00 34.72 278 ILE B C 1
ATOM 4457 O O . ILE B 1 278 ? -48.846 5.412 -8.451 1.00 37.79 278 ILE B O 1
ATOM 4462 N N . GLY B 1 279 ? -50.532 5.962 -9.849 1.00 34.49 279 GLY B N 1
ATOM 4463 C CA . GLY B 1 279 ? -51.525 6.194 -8.813 1.00 28.33 279 GLY B CA 1
ATOM 4464 C C . GLY B 1 279 ? -51.386 7.487 -8.033 1.00 30.42 279 GLY B C 1
ATOM 4465 O O . GLY B 1 279 ? -51.740 7.536 -6.861 1.00 35.06 279 GLY B O 1
ATOM 4466 N N . ARG B 1 280 ? -50.907 8.548 -8.671 1.00 34.24 280 ARG B N 1
ATOM 4467 C CA . ARG B 1 280 ? -50.678 9.802 -7.951 1.00 37.54 280 ARG B CA 1
ATOM 4468 C C . ARG B 1 280 ? -51.206 11.050 -8.672 1.00 37.04 280 ARG B C 1
ATOM 4469 O O . ARG B 1 280 ? -50.432 11.956 -8.995 1.00 33.50 280 ARG B O 1
ATOM 4477 N N . PRO B 1 281 ? -52.537 11.127 -8.867 1.00 33.44 281 PRO B N 1
ATOM 4478 C CA . PRO B 1 281 ? -53.187 12.251 -9.552 1.00 36.26 281 PRO B CA 1
ATOM 4479 C C . PRO B 1 281 ? -52.915 13.600 -8.888 1.00 40.41 281 PRO B C 1
ATOM 4480 O O . PRO B 1 281 ? -53.050 14.644 -9.535 1.00 43.33 281 PRO B O 1
ATOM 4484 N N . ASP B 1 282 ? -52.556 13.570 -7.606 1.00 39.43 282 ASP B N 1
ATOM 4485 C CA . ASP B 1 282 ? -52.283 14.781 -6.838 1.00 38.30 282 ASP B CA 1
ATOM 4486 C C . ASP B 1 282 ? -51.038 15.511 -7.330 1.00 40.79 282 ASP B C 1
ATOM 4487 O O . ASP B 1 282 ? -50.895 16.722 -7.132 1.00 44.88 282 ASP B O 1
ATOM 4492 N N . LEU B 1 283 ? -50.123 14.770 -7.943 1.00 41.07 283 LEU B N 1
ATOM 4493 C CA . LEU B 1 283 ? -48.866 15.357 -8.399 1.00 40.29 283 LEU B CA 1
ATOM 4494 C C . LEU B 1 283 ? -49.064 16.272 -9.611 1.00 40.12 283 LEU B C 1
ATOM 4495 O O . LEU B 1 283 ? -48.282 17.195 -9.824 1.00 41.46 283 LEU B O 1
ATOM 4500 N N . VAL B 1 284 ? -50.131 16.040 -10.376 1.00 44.49 284 VAL B N 1
ATOM 4501 C CA . VAL B 1 284 ? -50.405 16.816 -11.589 1.00 43.58 284 VAL B CA 1
ATOM 4502 C C . VAL B 1 284 ? -50.626 18.294 -11.286 1.00 47.61 284 VAL B C 1
ATOM 4503 O O . VAL B 1 284 ? -50.130 19.166 -12.001 1.00 50.88 284 VAL B O 1
ATOM 4507 N N . GLU B 1 285 ? -51.360 18.571 -10.214 1.00 48.64 285 GLU B N 1
ATOM 4508 C CA . GLU B 1 285 ? -51.678 19.946 -9.840 1.00 53.03 285 GLU B CA 1
ATOM 4509 C C . GLU B 1 285 ? -50.806 20.489 -8.700 1.00 55.30 285 GLU B C 1
ATOM 4510 O O . GLU B 1 285 ? -50.907 21.666 -8.348 1.00 61.66 285 GLU B O 1
ATOM 4512 N N . ASP B 1 286 ? -49.958 19.638 -8.128 1.00 49.74 286 ASP B N 1
ATOM 4513 C CA . ASP B 1 286 ? -49.073 20.030 -7.031 1.00 49.16 286 ASP B CA 1
ATOM 4514 C C . ASP B 1 286 ? -48.157 21.181 -7.452 1.00 50.48 286 ASP B C 1
ATOM 4515 O O . ASP B 1 286 ? -47.300 21.017 -8.318 1.00 48.44 286 ASP B O 1
ATOM 4520 N N . GLN B 1 287 ? -48.337 22.336 -6.812 1.00 55.41 287 GLN B N 1
ATOM 4521 C CA . GLN B 1 287 ? -47.624 23.571 -7.155 1.00 49.94 287 GLN B CA 1
ATOM 4522 C C . GLN B 1 287 ? -46.128 23.369 -7.343 1.00 50.28 287 GLN B C 1
ATOM 4523 O O . GLN B 1 287 ? -45.468 24.147 -8.032 1.00 54.60 287 GLN B O 1
ATOM 4525 N N . ARG B 1 288 ? -45.598 22.321 -6.725 1.00 47.65 288 ARG B N 1
ATOM 4526 C CA . ARG B 1 288 ? -44.183 22.010 -6.834 1.00 48.54 288 ARG B CA 1
ATOM 4527 C C . ARG B 1 288 ? -43.815 21.361 -8.170 1.00 46.91 288 ARG B C 1
ATOM 4528 O O . ARG B 1 288 ? -42.680 21.478 -8.621 1.00 46.24 288 ARG B O 1
ATOM 4536 N N . PHE B 1 289 ? -44.774 20.689 -8.804 1.00 43.49 289 PHE B N 1
ATOM 4537 C CA . PHE B 1 289 ? -44.457 19.845 -9.952 1.00 42.97 289 PHE B CA 1
ATOM 4538 C C . PHE B 1 289 ? -45.314 20.092 -11.198 1.00 51.69 289 PHE B C 1
ATOM 4539 O O . PHE B 1 289 ? -45.104 19.450 -12.227 1.00 50.86 289 PHE B O 1
ATOM 4547 N N . ALA B 1 290 ? -46.289 20.991 -11.107 1.00 47.31 290 ALA B N 1
ATOM 4548 C CA . ALA B 1 290 ? -47.277 21.143 -12.176 1.00 53.27 290 ALA B CA 1
ATOM 4549 C C . ALA B 1 290 ? -46.670 21.660 -13.488 1.00 54.09 290 ALA B C 1
ATOM 4550 O O . ALA B 1 290 ? -47.028 21.190 -14.567 1.00 50.52 290 ALA B O 1
ATOM 4552 N N . GLU B 1 291 ? -45.748 22.614 -13.384 1.00 53.73 291 GLU B N 1
ATOM 4553 C CA . GLU B 1 291 ? -45.033 23.134 -14.544 1.00 48.82 291 GLU B CA 1
ATOM 4554 C C . GLU B 1 291 ? -43.680 22.448 -14.699 1.00 53.21 291 GLU B C 1
ATOM 4555 O O . GLU B 1 291 ? -43.094 21.957 -13.730 1.00 55.04 291 GLU B O 1
ATOM 4557 N N . GLN B 1 292 ? -43.186 22.430 -15.930 1.00 53.24 292 GLN B N 1
ATOM 4558 C CA . GLN B 1 292 ? -41.955 21.732 -16.275 1.00 45.66 292 GLN B CA 1
ATOM 4559 C C . GLN B 1 292 ? -40.739 22.328 -15.584 1.00 47.52 292 GLN B C 1
ATOM 4560 O O . GLN B 1 292 ? -39.845 21.605 -15.151 1.00 51.62 292 GLN B O 1
ATOM 4566 N N . ARG B 1 293 ? -40.702 23.652 -15.495 1.00 50.59 293 ARG B N 1
ATOM 4567 C CA . ARG B 1 293 ? -39.601 24.341 -14.833 1.00 53.07 293 ARG B CA 1
ATOM 4568 C C . ARG B 1 293 ? -39.587 24.044 -13.335 1.00 54.91 293 ARG B C 1
ATOM 4569 O O . ARG B 1 293 ? -38.522 23.978 -12.709 1.00 52.85 293 ARG B O 1
ATOM 4571 N N . SER B 1 294 ? -40.777 23.887 -12.765 1.00 47.39 294 SER B N 1
ATOM 4572 C CA . SER B 1 294 ? -40.918 23.571 -11.351 1.00 50.22 294 SER B CA 1
ATOM 4573 C C . SER B 1 294 ? -40.371 22.185 -11.023 1.00 50.87 294 SER B C 1
ATOM 4574 O O . SER B 1 294 ? -39.705 21.991 -10.002 1.00 50.26 294 SER B O 1
ATOM 4577 N N . ARG B 1 295 ? -40.645 21.230 -11.907 1.00 49.41 295 ARG B N 1
ATOM 4578 C CA . ARG B 1 295 ? -40.186 19.861 -11.732 1.00 42.74 295 ARG B CA 1
ATOM 4579 C C . ARG B 1 295 ? -38.676 19.815 -11.724 1.00 43.77 295 ARG B C 1
ATOM 4580 O O . ARG B 1 295 ? -38.075 19.007 -11.034 1.00 43.34 295 ARG B O 1
ATOM 4588 N N . SER B 1 296 ? -38.067 20.671 -12.532 1.00 50.08 296 SER B N 1
ATOM 4589 C CA . SER B 1 296 ? -36.622 20.726 -12.630 1.00 44.66 296 SER B CA 1
ATOM 4590 C C . SER B 1 296 ? -36.026 21.317 -11.365 1.00 44.68 296 SER B C 1
ATOM 4591 O O . SER B 1 296 ? -35.059 20.784 -10.838 1.00 46.25 296 SER B O 1
ATOM 4594 N N . ILE B 1 297 ? -36.607 22.411 -10.877 1.00 47.44 297 ILE B N 1
ATOM 4595 C CA . ILE B 1 297 ? -36.127 23.044 -9.648 1.00 47.81 297 ILE B CA 1
ATOM 4596 C C . ILE B 1 297 ? -36.281 22.124 -8.441 1.00 47.94 297 ILE B C 1
ATOM 4597 O O . ILE B 1 297 ? -35.370 21.992 -7.628 1.00 54.76 297 ILE B O 1
ATOM 4602 N N . ASN B 1 298 ? -37.443 21.495 -8.328 1.00 45.02 298 ASN B N 1
ATOM 4603 C CA . ASN B 1 298 ? -37.744 20.639 -7.192 1.00 42.88 298 ASN B CA 1
ATOM 4604 C C . ASN B 1 298 ? -37.555 19.155 -7.521 1.00 41.82 298 ASN B C 1
ATOM 4605 O O . ASN B 1 298 ? -38.346 18.309 -7.103 1.00 43.83 298 ASN B O 1
ATOM 4610 N N . TYR B 1 299 ? -36.514 18.846 -8.289 1.00 39.31 299 TYR B N 1
ATOM 4611 C CA . TYR B 1 299 ? -36.295 17.486 -8.779 1.00 41.31 299 TYR B CA 1
ATOM 4612 C C . TYR B 1 299 ? -36.052 16.485 -7.654 1.00 39.13 299 TYR B C 1
ATOM 4613 O O . TYR B 1 299 ? -36.381 15.304 -7.798 1.00 39.60 299 TYR B O 1
ATOM 4622 N N . ALA B 1 300 ? -35.472 16.949 -6.547 1.00 40.25 300 ALA B N 1
ATOM 4623 C CA . ALA B 1 300 ? -35.164 16.070 -5.420 1.00 40.27 300 ALA B CA 1
ATOM 4624 C C . ALA B 1 300 ? -36.446 15.610 -4.724 1.00 34.75 300 ALA B C 1
ATOM 4625 O O . ALA B 1 300 ? -36.627 14.425 -4.465 1.00 34.30 300 ALA B O 1
ATOM 4627 N N . GLU B 1 301 ? -37.332 16.552 -4.432 1.00 34.42 301 GLU B N 1
ATOM 4628 C CA . GLU B 1 301 ? -38.659 16.226 -3.911 1.00 36.58 301 GLU B CA 1
ATOM 4629 C C . GLU B 1 301 ? -39.465 15.360 -4.877 1.00 35.15 301 GLU B C 1
ATOM 4630 O O . GLU B 1 301 ? -40.153 14.431 -4.453 1.00 33.04 301 GLU B O 1
ATOM 4636 N N . LEU B 1 302 ? -39.387 15.675 -6.171 1.00 34.45 302 LEU B N 1
ATOM 4637 C CA . LEU B 1 302 ? -40.106 14.914 -7.194 1.00 34.23 302 LEU B CA 1
ATOM 4638 C C . LEU B 1 302 ? -39.706 13.444 -7.156 1.00 35.63 302 LEU B C 1
ATOM 4639 O O . LEU B 1 302 ? -40.563 12.543 -7.186 1.00 29.39 302 LEU B O 1
ATOM 4644 N N . THR B 1 303 ? -38.394 13.222 -7.095 1.00 30.56 303 THR B N 1
ATOM 4645 C CA . THR B 1 303 ? -37.824 11.882 -7.051 1.00 27.81 303 THR B CA 1
ATOM 4646 C C . THR B 1 303 ? -38.293 11.077 -5.850 1.00 31.12 303 THR B C 1
ATOM 4647 O O . THR B 1 303 ? -38.591 9.894 -5.979 1.00 35.57 303 THR B O 1
ATOM 4651 N N . ALA B 1 304 ? -38.396 11.719 -4.690 1.00 30.63 304 ALA B N 1
ATOM 4652 C CA . ALA B 1 304 ? -38.901 11.042 -3.493 1.00 33.09 304 ALA B CA 1
ATOM 4653 C C . ALA B 1 304 ? -40.371 10.647 -3.687 1.00 33.16 304 ALA B C 1
ATOM 4654 O O . ALA B 1 304 ? -40.776 9.531 -3.343 1.00 35.12 304 ALA B O 1
ATOM 4656 N N . GLU B 1 305 ? -41.172 11.563 -4.228 1.00 32.98 305 GLU B N 1
ATOM 4657 C CA . GLU B 1 305 ? -42.584 11.271 -4.486 1.00 28.68 305 GLU B CA 1
ATOM 4658 C C . GLU B 1 305 ? -42.741 10.160 -5.510 1.00 33.66 305 GLU B C 1
ATOM 4659 O O . GLU B 1 305 ? -43.543 9.257 -5.306 1.00 32.70 305 GLU B O 1
ATOM 4665 N N . LEU B 1 306 ? -41.957 10.196 -6.592 1.00 36.12 306 LEU B N 1
ATOM 4666 C CA . LEU B 1 306 ? -42.065 9.157 -7.622 1.00 30.80 306 LEU B CA 1
ATOM 4667 C C . LEU B 1 306 ? -41.653 7.792 -7.088 1.00 30.42 306 LEU B C 1
ATOM 4668 O O . LEU B 1 306 ? -42.296 6.784 -7.382 1.00 33.88 306 LEU B O 1
ATOM 4673 N N . GLU B 1 307 ? -40.573 7.754 -6.317 1.00 29.07 307 GLU B N 1
ATOM 4674 C CA . GLU B 1 307 ? -40.049 6.485 -5.815 1.00 33.87 307 GLU B CA 1
ATOM 4675 C C . GLU B 1 307 ? -40.986 5.892 -4.747 1.00 32.63 307 GLU B C 1
ATOM 4676 O O . GLU B 1 307 ? -41.157 4.669 -4.657 1.00 30.98 307 GLU B O 1
ATOM 4682 N N . LEU B 1 308 ? -41.620 6.761 -3.967 1.00 31.19 308 LEU B N 1
ATOM 4683 C CA . LEU B 1 308 ? -42.698 6.330 -3.072 1.00 34.39 308 LEU B CA 1
ATOM 4684 C C . LEU B 1 308 ? -43.782 5.536 -3.809 1.00 32.10 308 LEU B C 1
ATOM 4685 O O . LEU B 1 308 ? -44.262 4.508 -3.323 1.00 30.72 308 LEU B O 1
ATOM 4690 N N . ALA B 1 309 ? -44.172 6.015 -4.984 1.00 31.98 309 ALA B N 1
ATOM 4691 C CA . ALA B 1 309 ? -45.194 5.320 -5.760 1.00 27.82 309 ALA B CA 1
ATOM 4692 C C . ALA B 1 309 ? -44.631 4.095 -6.481 1.00 30.70 309 ALA B C 1
ATOM 4693 O O . ALA B 1 309 ? -45.284 3.058 -6.542 1.00 29.07 309 ALA B O 1
ATOM 4695 N N . LEU B 1 310 ? -43.413 4.201 -7.012 1.00 28.31 310 LEU B N 1
ATOM 4696 C CA . LEU B 1 310 ? -42.836 3.087 -7.764 1.00 28.89 310 LEU B CA 1
ATOM 4697 C C . LEU B 1 310 ? -42.441 1.900 -6.880 1.00 30.46 310 LEU B C 1
ATOM 4698 O O . LEU B 1 310 ? -42.195 0.805 -7.384 1.00 31.23 310 LEU B O 1
ATOM 4703 N N . ALA B 1 311 ? -42.394 2.106 -5.567 1.00 29.58 311 ALA B N 1
ATOM 4704 C CA . ALA B 1 311 ? -42.020 1.034 -4.648 1.00 28.42 311 ALA B CA 1
ATOM 4705 C C . ALA B 1 311 ? -42.998 -0.149 -4.629 1.00 29.06 311 ALA B C 1
ATOM 4706 O O . ALA B 1 311 ? -42.610 -1.254 -4.243 1.00 29.80 311 ALA B O 1
ATOM 4708 N N . SER B 1 312 ? -44.237 0.057 -5.083 1.00 33.89 312 SER B N 1
ATOM 4709 C CA . SER B 1 312 ? -45.271 -0.991 -5.012 1.00 36.27 312 SER B CA 1
ATOM 4710 C C . SER B 1 312 ? -45.208 -2.033 -6.140 1.00 38.22 312 SER B C 1
ATOM 4711 O O . SER B 1 312 ? -45.971 -3.004 -6.133 1.00 38.01 312 SER B O 1
ATOM 4714 N N . LYS B 1 313 ? -44.332 -1.824 -7.118 1.00 31.49 313 LYS B N 1
ATOM 4715 C CA . LYS B 1 313 ? -44.151 -2.803 -8.195 1.00 34.78 313 LYS B CA 1
ATOM 4716 C C . LYS B 1 313 ? -42.683 -2.989 -8.581 1.00 36.93 313 LYS B C 1
ATOM 4717 O O . LYS B 1 313 ? -41.832 -2.130 -8.347 1.00 34.35 313 LYS B O 1
ATOM 4723 N N . THR B 1 314 ? -42.426 -4.136 -9.192 1.00 37.07 314 THR B N 1
ATOM 4724 C CA . THR B 1 314 ? -41.157 -4.478 -9.800 1.00 36.64 314 THR B CA 1
ATOM 4725 C C . THR B 1 314 ? -40.888 -3.604 -11.040 1.00 35.59 314 THR B C 1
ATOM 4726 O O . THR B 1 314 ? -41.821 -3.086 -11.646 1.00 37.22 314 THR B O 1
ATOM 4730 N N . ALA B 1 315 ? -39.621 -3.412 -11.402 1.00 36.42 315 ALA B N 1
ATOM 4731 C CA . ALA B 1 315 ? -39.275 -2.576 -12.560 1.00 34.17 315 ALA B CA 1
ATOM 4732 C C . ALA B 1 315 ? -39.848 -3.128 -13.867 1.00 34.92 315 ALA B C 1
ATOM 4733 O O . ALA B 1 315 ? -40.327 -2.376 -14.718 1.00 34.18 315 ALA B O 1
ATOM 4735 N N . THR B 1 316 ? -39.787 -4.445 -14.018 1.00 34.17 316 THR B N 1
ATOM 4736 C CA . THR B 1 316 ? -40.333 -5.117 -15.188 1.00 35.95 316 THR B CA 1
ATOM 4737 C C . THR B 1 316 ? -41.834 -4.853 -15.314 1.00 38.16 316 THR B C 1
ATOM 4738 O O . THR B 1 316 ? -42.339 -4.608 -16.415 1.00 37.06 316 THR B O 1
ATOM 4742 N N . GLU B 1 317 ? -42.547 -4.896 -14.190 1.00 37.28 317 GLU B N 1
ATOM 4743 C CA . GLU B 1 317 ? -43.989 -4.638 -14.207 1.00 37.93 317 GLU B CA 1
ATOM 4744 C C . GLU B 1 317 ? -44.297 -3.216 -14.665 1.00 35.17 317 GLU B C 1
ATOM 4745 O O . GLU B 1 317 ? -45.186 -3.012 -15.495 1.00 35.26 317 GLU B O 1
ATOM 4751 N N . TRP B 1 318 ? -43.556 -2.240 -14.142 1.00 31.69 318 TRP B N 1
ATOM 4752 C CA . TRP B 1 318 ? -43.763 -0.847 -14.532 1.00 28.39 318 TRP B CA 1
ATOM 4753 C C . TRP B 1 318 ? -43.459 -0.592 -16.001 1.00 30.91 318 TRP B C 1
ATOM 4754 O O . TRP B 1 318 ? -44.106 0.237 -16.637 1.00 34.33 318 TRP B O 1
ATOM 4765 N N . VAL B 1 319 ? -42.446 -1.272 -16.524 1.00 32.13 319 VAL B N 1
ATOM 4766 C CA . VAL B 1 319 ? -42.064 -1.097 -17.914 1.00 30.32 319 VAL B CA 1
ATOM 4767 C C . VAL B 1 319 ? -43.184 -1.584 -18.814 1.00 33.07 319 VAL B C 1
ATOM 4768 O O . VAL B 1 319 ? -43.587 -0.881 -19.749 1.00 31.68 319 VAL B O 1
ATOM 4772 N N . GLN B 1 320 ? -43.681 -2.786 -18.524 1.00 29.98 320 GLN B N 1
ATOM 4773 C CA . GLN B 1 320 ? -44.826 -3.336 -19.240 1.00 34.38 320 GLN B CA 1
ATOM 4774 C C . GLN B 1 320 ? -46.025 -2.379 -19.230 1.00 33.19 320 GLN B C 1
ATOM 4775 O O . GLN B 1 320 ? -46.627 -2.144 -20.276 1.00 32.34 320 GLN B O 1
ATOM 4777 N N . LEU B 1 321 ? -46.339 -1.797 -18.069 1.00 32.28 321 LEU B N 1
ATOM 4778 C CA . LEU B 1 321 ? -47.522 -0.937 -17.943 1.00 31.81 321 LEU B CA 1
ATOM 4779 C C . LEU B 1 321 ? -47.345 0.401 -18.653 1.00 34.88 321 LEU B C 1
ATOM 4780 O O . LEU B 1 321 ? -48.249 0.866 -19.363 1.00 30.64 321 LEU B O 1
ATOM 4785 N N . LEU B 1 322 ? -46.180 1.014 -18.455 1.00 32.23 322 LEU B N 1
ATOM 4786 C CA . LEU B 1 322 ? -45.900 2.332 -19.016 1.00 32.25 322 LEU B CA 1
ATOM 4787 C C . LEU B 1 322 ? -45.766 2.307 -20.547 1.00 32.55 322 LEU B C 1
ATOM 4788 O O . LEU B 1 322 ? -46.143 3.263 -21.223 1.00 30.25 322 LEU B O 1
ATOM 4793 N N . GLN B 1 323 ? -45.227 1.222 -21.090 1.00 32.04 323 GLN B N 1
ATOM 4794 C CA . GLN B 1 323 ? -45.070 1.106 -22.539 1.00 36.60 323 GLN B CA 1
ATOM 4795 C C . GLN B 1 323 ? -46.419 0.847 -23.207 1.00 36.38 323 GLN B C 1
ATOM 4796 O O . GLN B 1 323 ? -46.677 1.309 -24.329 1.00 37.23 323 GLN B O 1
ATOM 4802 N N . ALA B 1 324 ? -47.282 0.110 -22.516 1.00 34.70 324 ALA B N 1
ATOM 4803 C CA . ALA B 1 324 ? -48.611 -0.183 -23.044 1.00 31.84 324 ALA B CA 1
ATOM 4804 C C . ALA B 1 324 ? -49.419 1.101 -23.208 1.00 33.30 324 ALA B C 1
ATOM 4805 O O . ALA B 1 324 ? -50.380 1.150 -23.982 1.00 38.87 324 ALA B O 1
ATOM 4807 N N . ASN B 1 325 ? -49.015 2.139 -22.484 1.00 27.60 325 ASN B N 1
ATOM 4808 C CA . ASN B 1 325 ? -49.687 3.427 -22.546 1.00 31.64 325 ASN B CA 1
ATOM 4809 C C . ASN B 1 325 ? -48.875 4.514 -23.248 1.00 31.45 325 ASN B C 1
ATOM 4810 O O . ASN B 1 325 ? -49.120 5.704 -23.046 1.00 34.61 325 ASN B O 1
ATOM 4815 N N . GLY B 1 326 ? -47.900 4.098 -24.053 1.00 31.71 326 GLY B N 1
ATOM 4816 C CA . GLY B 1 326 ? -47.141 5.008 -24.897 1.00 30.92 326 GLY B CA 1
ATOM 4817 C C . GLY B 1 326 ? -46.161 5.919 -24.177 1.00 32.34 326 GLY B C 1
ATOM 4818 O O . GLY B 1 326 ? -45.941 7.050 -24.607 1.00 31.47 326 GLY B O 1
ATOM 4819 N N . LEU B 1 327 ? -45.564 5.443 -23.086 1.00 30.91 327 LEU B N 1
ATOM 4820 C CA . LEU B 1 327 ? -44.544 6.230 -22.383 1.00 35.83 327 LEU B CA 1
ATOM 4821 C C . LEU B 1 327 ? -43.140 5.663 -22.589 1.00 28.79 327 LEU B C 1
ATOM 4822 O O . LEU B 1 327 ? -42.968 4.455 -22.745 1.00 26.56 327 LEU B O 1
ATOM 4827 N N . MET B 1 328 ? -42.136 6.533 -22.578 1.00 31.37 328 MET B N 1
ATOM 4828 C CA . MET B 1 328 ? -40.752 6.075 -22.722 1.00 27.26 328 MET B CA 1
ATOM 4829 C C . MET B 1 328 ? -40.204 5.570 -21.398 1.00 30.50 328 MET B C 1
ATOM 4830 O O . MET B 1 328 ? -39.961 6.349 -20.466 1.00 28.39 328 MET B O 1
ATOM 4835 N N . ALA B 1 329 ? -39.985 4.260 -21.343 1.00 28.63 329 ALA B N 1
ATOM 4836 C CA . ALA B 1 329 ? -39.483 3.599 -20.152 1.00 28.65 329 ALA B CA 1
ATOM 4837 C C . ALA B 1 329 ? -38.754 2.324 -20.545 1.00 31.30 329 ALA B C 1
ATOM 4838 O O . ALA B 1 329 ? -39.112 1.674 -21.539 1.00 28.05 329 ALA B O 1
ATOM 4840 N N . CYS B 1 330 ? -37.721 1.977 -19.775 1.00 25.23 330 CYS B N 1
ATOM 4841 C CA . CYS B 1 330 ? -36.993 0.726 -20.000 1.00 31.24 330 CYS B CA 1
ATOM 4842 C C . CYS B 1 330 ? -36.218 0.337 -18.758 1.00 30.30 330 CYS B C 1
ATOM 4843 O O . CYS B 1 330 ? -36.043 1.154 -17.852 1.00 30.91 330 CYS B O 1
ATOM 4846 N N . LEU B 1 331 ? -35.750 -0.907 -18.723 1.00 29.28 331 LEU B N 1
ATOM 4847 C CA . LEU B 1 331 ? -34.777 -1.330 -17.727 1.00 34.57 331 LEU B CA 1
ATOM 4848 C C . LEU B 1 331 ? -33.395 -0.802 -18.097 1.00 38.69 331 LEU B C 1
ATOM 4849 O O . LEU B 1 331 ? -33.117 -0.549 -19.273 1.00 40.47 331 LEU B O 1
ATOM 4854 N N . ALA B 1 332 ? -32.541 -0.600 -17.101 1.00 38.55 332 ALA B N 1
ATOM 4855 C CA . ALA B 1 332 ? -31.138 -0.305 -17.371 1.00 34.77 332 ALA B CA 1
ATOM 4856 C C . ALA B 1 332 ? -30.378 -1.617 -17.512 1.00 32.92 332 ALA B C 1
ATOM 4857 O O . ALA B 1 332 ? -29.734 -2.077 -16.567 1.00 38.76 332 ALA B O 1
ATOM 4859 N N . HIS B 1 333 ? -30.463 -2.213 -18.696 1.00 31.57 333 HIS B N 1
ATOM 4860 C CA . HIS B 1 333 ? -29.875 -3.520 -18.962 1.00 30.81 333 HIS B CA 1
ATOM 4861 C C . HIS B 1 333 ? -28.362 -3.485 -18.832 1.00 34.82 333 HIS B C 1
ATOM 4862 O O . HIS B 1 333 ? -27.732 -2.494 -19.207 1.00 34.81 333 HIS B O 1
ATOM 4869 N N . THR B 1 334 ? -27.785 -4.574 -18.332 1.00 33.05 334 THR B N 1
ATOM 4870 C CA . THR B 1 334 ? -26.345 -4.823 -18.450 1.00 37.41 334 THR B CA 1
ATOM 4871 C C . THR B 1 334 ? -26.018 -5.426 -19.821 1.00 35.69 334 THR B C 1
ATOM 4872 O O . THR B 1 334 ? -26.912 -5.950 -20.493 1.00 32.77 334 THR B O 1
ATOM 4876 N N . TRP B 1 335 ? -24.744 -5.379 -20.215 1.00 29.84 335 TRP B N 1
ATOM 4877 C CA . TRP B 1 335 ? -24.308 -5.991 -21.476 1.00 37.30 335 TRP B CA 1
ATOM 4878 C C . TRP B 1 335 ? -24.752 -7.446 -21.584 1.00 36.36 335 TRP B C 1
ATOM 4879 O O . TRP B 1 335 ? -25.229 -7.874 -22.638 1.00 38.21 335 TRP B O 1
ATOM 4890 N N . LYS B 1 336 ? -24.601 -8.192 -20.490 1.00 34.17 336 LYS B N 1
ATOM 4891 C CA . LYS B 1 336 ? -25.028 -9.587 -20.424 1.00 34.98 336 LYS B CA 1
ATOM 4892 C C . LYS B 1 336 ? -26.520 -9.708 -20.685 1.00 36.81 336 LYS B C 1
ATOM 4893 O O . LYS B 1 336 ? -26.966 -10.662 -21.316 1.00 43.94 336 LYS B O 1
ATOM 4895 N N . GLN B 1 337 ? -27.297 -8.747 -20.195 1.00 36.43 337 GLN B N 1
ATOM 4896 C CA . GLN B 1 337 ? -28.742 -8.764 -20.435 1.00 36.73 337 GLN B CA 1
ATOM 4897 C C . GLN B 1 337 ? -29.165 -8.299 -21.837 1.00 37.23 337 GLN B C 1
ATOM 4898 O O . GLN B 1 337 ? -30.094 -8.867 -22.416 1.00 34.40 337 GLN B O 1
ATOM 4904 N N . VAL B 1 338 ? -28.505 -7.267 -22.368 1.00 38.96 338 VAL B N 1
ATOM 4905 C CA . VAL B 1 338 ? -28.869 -6.683 -23.671 1.00 35.52 338 VAL B CA 1
ATOM 4906 C C . VAL B 1 338 ? -28.955 -7.735 -24.771 1.00 36.28 338 VAL B C 1
ATOM 4907 O O . VAL B 1 338 ? -29.894 -7.775 -25.573 1.00 38.28 338 VAL B O 1
ATOM 4911 N N . VAL B 1 339 ? -27.955 -8.595 -24.785 1.00 37.63 339 VAL B N 1
ATOM 4912 C CA . VAL B 1 339 ? -27.778 -9.584 -25.828 1.00 36.84 339 VAL B CA 1
ATOM 4913 C C . VAL B 1 339 ? -28.915 -10.611 -25.873 1.00 36.34 339 VAL B C 1
ATOM 4914 O O . VAL B 1 339 ? -29.147 -11.254 -26.890 1.00 35.76 339 VAL B O 1
ATOM 4918 N N . ASP B 1 340 ? -29.680 -10.709 -24.794 1.00 40.18 340 ASP B N 1
ATOM 4919 C CA . ASP B 1 340 ? -30.730 -11.718 -24.727 1.00 43.83 340 ASP B CA 1
ATOM 4920 C C . ASP B 1 340 ? -32.146 -11.149 -24.882 1.00 40.78 340 ASP B C 1
ATOM 4921 O O . ASP B 1 340 ? -33.118 -11.901 -24.879 1.00 41.12 340 ASP B O 1
ATOM 4926 N N . THR B 1 341 ? -32.253 -9.834 -25.049 1.00 36.18 341 THR B N 1
ATOM 4927 C CA . THR B 1 341 ? -33.550 -9.176 -25.174 1.00 36.74 341 THR B CA 1
ATOM 4928 C C . THR B 1 341 ? -34.191 -9.443 -26.531 1.00 38.37 341 THR B C 1
ATOM 4929 O O . THR B 1 341 ? -33.489 -9.678 -27.514 1.00 36.99 341 THR B O 1
ATOM 4933 N N . PRO B 1 342 ? -35.535 -9.403 -26.588 1.00 36.47 342 PRO B N 1
ATOM 4934 C CA . PRO B 1 342 ? -36.260 -9.585 -27.849 1.00 34.55 342 PRO B CA 1
ATOM 4935 C C . PRO B 1 342 ? -35.966 -8.464 -28.837 1.00 39.18 342 PRO B C 1
ATOM 4936 O O . PRO B 1 342 ? -35.994 -8.683 -30.053 1.00 38.25 342 PRO B O 1
ATOM 4940 N N . LEU B 1 343 ? -35.724 -7.265 -28.317 1.00 35.08 343 LEU B N 1
ATOM 4941 C CA . LEU B 1 343 ? -35.366 -6.142 -29.170 1.00 39.00 343 LEU B CA 1
ATOM 4942 C C . LEU B 1 343 ? -34.066 -6.417 -29.917 1.00 38.19 343 LEU B C 1
ATOM 4943 O O . LEU B 1 343 ? -33.989 -6.244 -31.134 1.00 39.82 343 LEU B O 1
ATOM 4948 N N . PHE B 1 344 ? -33.063 -6.882 -29.180 1.00 34.43 344 PHE B N 1
ATOM 4949 C CA . PHE B 1 344 ? -31.764 -7.170 -29.754 1.00 35.70 344 PHE B CA 1
ATOM 4950 C C . PHE B 1 344 ? -31.902 -8.197 -30.868 1.00 35.78 344 PHE B C 1
ATOM 4951 O O . PHE B 1 344 ? -31.288 -8.065 -31.917 1.00 36.54 344 PHE B O 1
ATOM 4959 N N . ALA B 1 345 ? -32.731 -9.206 -30.648 1.00 35.32 345 ALA B N 1
ATOM 4960 C CA . ALA B 1 345 ? -32.930 -10.236 -31.660 1.00 41.12 345 ALA B CA 1
ATOM 4961 C C . ALA B 1 345 ? -33.619 -9.695 -32.924 1.00 42.07 345 ALA B C 1
ATOM 4962 O O . ALA B 1 345 ? -33.294 -10.110 -34.042 1.00 45.38 345 ALA B O 1
ATOM 4964 N N . GLU B 1 346 ? -34.555 -8.764 -32.739 1.00 37.44 346 GLU B N 1
ATOM 4965 C CA . GLU B 1 346 ? -35.324 -8.172 -33.836 1.00 37.48 346 GLU B CA 1
ATOM 4966 C C . GLU B 1 346 ? -34.457 -7.467 -34.876 1.00 40.36 346 GLU B C 1
ATOM 4967 O O . GLU B 1 346 ? -34.759 -7.480 -36.072 1.00 42.71 346 GLU B O 1
ATOM 4973 N N . ASN B 1 347 ? -33.368 -6.865 -34.414 1.00 40.96 347 ASN B N 1
ATOM 4974 C CA . ASN B 1 347 ? -32.577 -6.002 -35.270 1.00 36.71 347 ASN B CA 1
ATOM 4975 C C . ASN B 1 347 ? -31.444 -6.700 -36.000 1.00 38.78 347 ASN B C 1
ATOM 4976 O O . ASN B 1 347 ? -30.693 -6.036 -36.713 1.00 35.11 347 ASN B O 1
ATOM 4981 N N . ASP B 1 348 ? -31.313 -8.017 -35.823 1.00 39.06 348 ASP B N 1
ATOM 4982 C CA . ASP B 1 348 ? -30.391 -8.809 -36.639 1.00 38.36 348 ASP B CA 1
ATOM 4983 C C . ASP B 1 348 ? -28.975 -8.218 -36.568 1.00 37.78 348 ASP B C 1
ATOM 4984 O O . ASP B 1 348 ? -28.367 -7.886 -37.591 1.00 33.99 348 ASP B O 1
ATOM 4989 N N . LEU B 1 349 ? -28.473 -8.059 -35.346 1.00 38.19 349 LEU B N 1
ATOM 4990 C CA . LEU B 1 349 ? -27.274 -7.266 -35.104 1.00 35.91 349 LEU B CA 1
ATOM 4991 C C . LEU B 1 349 ? -25.976 -8.066 -35.134 1.00 37.44 349 LEU B C 1
ATOM 4992 O O . LEU B 1 349 ? -24.883 -7.497 -35.089 1.00 33.86 349 LEU B O 1
ATOM 4997 N N . THR B 1 350 ? -26.097 -9.383 -35.220 1.00 37.66 350 THR B N 1
ATOM 4998 C CA . THR B 1 350 ? -24.935 -10.248 -35.138 1.00 38.36 350 THR B CA 1
ATOM 4999 C C . THR B 1 350 ? -24.722 -10.981 -36.444 1.00 42.73 350 THR B C 1
ATOM 5000 O O . THR B 1 350 ? -25.665 -11.199 -37.205 1.00 41.14 350 THR B O 1
ATOM 5004 N N . LEU B 1 351 ? -23.473 -11.341 -36.706 1.00 41.09 351 LEU B N 1
ATOM 5005 C CA . LEU B 1 351 ? -23.157 -12.248 -37.799 1.00 44.01 351 LEU B CA 1
ATOM 5006 C C . LEU B 1 351 ? -22.128 -13.270 -37.307 1.00 42.35 351 LEU B C 1
ATOM 5007 O O . LEU B 1 351 ? -21.357 -12.995 -36.385 1.00 37.41 351 LEU B O 1
ATOM 5012 N N . GLU B 1 352 ? -22.116 -14.439 -37.938 1.00 42.48 352 GLU B N 1
ATOM 5013 C CA . GLU B 1 352 ? -21.213 -15.520 -37.561 1.00 38.93 352 GLU B CA 1
ATOM 5014 C C . GLU B 1 352 ? -19.977 -15.585 -38.455 1.00 42.47 352 GLU B C 1
ATOM 5015 O O . GLU B 1 352 ? -20.072 -15.483 -39.679 1.00 40.46 352 GLU B O 1
ATOM 5021 N N . VAL B 1 353 ? -18.819 -15.766 -37.825 1.00 41.41 353 VAL B N 1
ATOM 5022 C CA . VAL B 1 353 ? -17.544 -15.826 -38.526 1.00 39.65 353 VAL B CA 1
ATOM 5023 C C . VAL B 1 353 ? -16.934 -17.216 -38.413 1.00 43.24 353 VAL B C 1
ATOM 5024 O O . VAL B 1 353 ? -16.575 -17.638 -37.309 1.00 38.20 353 VAL B O 1
ATOM 5028 N N . GLY B 1 354 ? -16.842 -17.878 -39.576 1.00 40.50 354 GLY B N 1
ATOM 5029 C CA . GLY B 1 354 ? -16.270 -19.217 -39.847 1.00 42.27 354 GLY B CA 1
ATOM 5030 C C . GLY B 1 354 ? -17.299 -20.042 -40.604 1.00 42.49 354 GLY B C 1
ATOM 5031 O O . GLY B 1 354 ? -17.961 -19.532 -41.504 1.00 41.86 354 GLY B O 1
ATOM 5032 N N . ARG B 1 355 ? -17.424 -21.317 -40.244 1.00 41.31 355 ARG B N 1
ATOM 5033 C CA . ARG B 1 355 ? -18.362 -22.214 -40.909 1.00 43.15 355 ARG B CA 1
ATOM 5034 C C . ARG B 1 355 ? -18.723 -23.372 -39.993 1.00 46.44 355 ARG B C 1
ATOM 5035 O O . ARG B 1 355 ? -17.861 -23.898 -39.290 1.00 46.60 355 ARG B O 1
ATOM 5043 N N . GLY B 1 356 ? -20.002 -23.748 -40.002 1.00 47.11 356 GLY B N 1
ATOM 5044 C CA . GLY B 1 356 ? -20.522 -24.859 -39.202 1.00 51.91 356 GLY B CA 1
ATOM 5045 C C . GLY B 1 356 ? -20.390 -24.627 -37.693 1.00 51.47 356 GLY B C 1
ATOM 5046 O O . GLY B 1 356 ? -20.959 -23.682 -37.145 1.00 57.05 356 GLY B O 1
ATOM 5047 N N . ALA B 1 357 ? -19.636 -25.488 -37.020 1.00 47.52 357 ALA B N 1
ATOM 5048 C CA . ALA B 1 357 ? -19.441 -25.336 -35.586 1.00 45.92 357 ALA B CA 1
ATOM 5049 C C . ALA B 1 357 ? -18.336 -24.347 -35.239 1.00 45.81 357 ALA B C 1
ATOM 5050 O O . ALA B 1 357 ? -17.555 -23.931 -36.097 1.00 48.58 357 ALA B O 1
ATOM 5052 N N . ASP B 1 358 ? -18.308 -23.967 -33.964 1.00 47.61 358 ASP B N 1
ATOM 5053 C CA . ASP B 1 358 ? -17.248 -23.143 -33.384 1.00 51.86 358 ASP B CA 1
ATOM 5054 C C . ASP B 1 358 ? -16.996 -21.832 -34.127 1.00 49.74 358 ASP B C 1
ATOM 5055 O O . ASP B 1 358 ? -15.869 -21.333 -34.162 1.00 47.47 358 ASP B O 1
ATOM 5060 N N . THR B 1 359 ? -18.053 -21.280 -34.712 1.00 43.65 359 THR B N 1
ATOM 5061 C CA . THR B 1 359 ? -18.011 -19.936 -35.270 1.00 45.33 359 THR B CA 1
ATOM 5062 C C . THR B 1 359 ? -17.946 -18.913 -34.147 1.00 46.52 359 THR B C 1
ATOM 5063 O O . THR B 1 359 ? -18.280 -19.221 -33.001 1.00 47.32 359 THR B O 1
ATOM 5067 N N . ILE B 1 360 ? -17.537 -17.693 -34.479 1.00 43.28 360 ILE B N 1
ATOM 5068 C CA . ILE B 1 360 ? -17.430 -16.641 -33.482 1.00 43.13 360 ILE B CA 1
ATOM 5069 C C . ILE B 1 360 ? -18.444 -15.557 -33.852 1.00 44.64 360 ILE B C 1
ATOM 5070 O O . ILE B 1 360 ? -18.615 -15.243 -35.031 1.00 43.82 360 ILE B O 1
ATOM 5075 N N . THR B 1 361 ? -19.125 -15.004 -32.849 1.00 40.06 361 THR B N 1
ATOM 5076 C CA . THR B 1 361 ? -20.192 -14.042 -33.081 1.00 37.27 361 THR B CA 1
ATOM 5077 C C . THR B 1 361 ? -19.691 -12.604 -32.921 1.00 35.91 361 THR B C 1
ATOM 5078 O O . THR B 1 361 ? -19.042 -12.271 -31.938 1.00 38.07 361 THR B O 1
ATOM 5082 N N . VAL B 1 362 ? -19.955 -11.764 -33.918 1.00 35.88 362 VAL B N 1
ATOM 5083 C CA . VAL B 1 362 ? -19.620 -10.348 -33.827 1.00 38.08 362 VAL B CA 1
ATOM 5084 C C . VAL B 1 362 ? -20.808 -9.476 -34.233 1.00 38.17 362 VAL B C 1
ATOM 5085 O O . VAL B 1 362 ? -21.814 -9.972 -34.743 1.00 35.50 362 VAL B O 1
ATOM 5089 N N . ILE B 1 363 ? -20.674 -8.172 -34.002 1.00 36.94 363 ILE B N 1
ATOM 5090 C CA . ILE B 1 363 ? -21.732 -7.214 -34.297 1.00 38.09 363 ILE B CA 1
ATOM 5091 C C . ILE B 1 363 ? -21.506 -6.494 -35.627 1.00 30.82 363 ILE B C 1
ATOM 5092 O O . ILE B 1 363 ? -20.421 -6.009 -35.883 1.00 33.72 363 ILE B O 1
ATOM 5097 N N . ARG B 1 364 ? -22.539 -6.422 -36.463 1.00 34.06 364 ARG B N 1
ATOM 5098 C CA . ARG B 1 364 ? -22.443 -5.741 -37.752 1.00 29.24 364 ARG B CA 1
ATOM 5099 C C . ARG B 1 364 ? -22.339 -4.225 -37.582 1.00 32.36 364 ARG B C 1
ATOM 5100 O O . ARG B 1 364 ? -22.598 -3.699 -36.499 1.00 32.69 364 ARG B O 1
ATOM 5108 N N . THR B 1 365 ? -21.948 -3.529 -38.649 1.00 34.90 365 THR B N 1
ATOM 5109 C CA . THR B 1 365 ? -21.958 -2.064 -38.665 1.00 35.11 365 THR B CA 1
ATOM 5110 C C . THR B 1 365 ? -23.414 -1.592 -38.745 1.00 32.32 365 THR B C 1
ATOM 5111 O O . THR B 1 365 ? -24.257 -2.298 -39.284 1.00 28.88 365 THR B O 1
ATOM 5115 N N . PRO B 1 366 ? -23.719 -0.410 -38.185 1.00 31.34 366 PRO B N 1
ATOM 5116 C CA . PRO B 1 366 ? -25.125 -0.029 -37.975 1.00 27.69 366 PRO B CA 1
ATOM 5117 C C . PRO B 1 366 ? -25.949 0.316 -39.230 1.00 30.27 366 PRO B C 1
ATOM 5118 O O . PRO B 1 366 ? -27.140 -0.024 -39.252 1.00 25.90 366 PRO B O 1
ATOM 5122 N N . ALA B 1 367 ? -25.370 0.971 -40.235 1.00 29.94 367 ALA B N 1
ATOM 5123 C CA . ALA B 1 367 ? -26.178 1.402 -41.388 1.00 28.61 367 ALA B CA 1
ATOM 5124 C C . ALA B 1 367 ? -26.631 0.235 -42.269 1.00 27.31 367 ALA B C 1
ATOM 5125 O O . ALA B 1 367 ? -25.845 -0.664 -42.552 1.00 29.40 367 ALA B O 1
ATOM 5127 N N . ARG B 1 368 ? -27.905 0.249 -42.679 1.00 31.36 368 ARG B N 1
ATOM 5128 C CA . ARG B 1 368 ? -28.467 -0.790 -43.558 1.00 30.94 368 ARG B CA 1
ATOM 5129 C C . ARG B 1 368 ? -29.008 -0.272 -44.898 1.00 31.62 368 ARG B C 1
ATOM 5130 O O . ARG B 1 368 ? -29.500 0.850 -44.999 1.00 31.43 368 ARG B O 1
ATOM 5138 N N . TYR B 1 369 ? -28.949 -1.123 -45.919 1.00 29.02 369 TYR B N 1
ATOM 5139 C CA . TYR B 1 369 ? -29.258 -0.710 -47.286 1.00 30.32 369 TYR B CA 1
ATOM 5140 C C . TYR B 1 369 ? -30.163 -1.741 -47.946 1.00 29.19 369 TYR B C 1
ATOM 5141 O O . TYR B 1 369 ? -30.056 -2.934 -47.665 1.00 31.34 369 TYR B O 1
ATOM 5150 N N . ALA B 1 370 ? -31.077 -1.281 -48.792 1.00 32.12 370 ALA B N 1
ATOM 5151 C CA . ALA B 1 370 ? -32.012 -2.183 -49.454 1.00 32.36 370 ALA B CA 1
ATOM 5152 C C . ALA B 1 370 ? -31.407 -2.863 -50.691 1.00 36.73 370 ALA B C 1
ATOM 5153 O O . ALA B 1 370 ? -31.673 -4.036 -50.947 1.00 41.45 370 ALA B O 1
ATOM 5155 N N . SER B 1 371 ? -30.574 -2.154 -51.443 1.00 30.17 371 SER B N 1
ATOM 5156 C CA . SER B 1 371 ? -30.107 -2.690 -52.726 1.00 32.76 371 SER B CA 1
ATOM 5157 C C . SER B 1 371 ? -28.897 -3.621 -52.605 1.00 32.82 371 SER B C 1
ATOM 5158 O O . SER B 1 371 ? -28.488 -4.231 -53.587 1.00 32.56 371 SER B O 1
ATOM 5161 N N . PHE B 1 372 ? -28.328 -3.738 -51.412 1.00 31.55 372 PHE B N 1
ATOM 5162 C CA . PHE B 1 372 ? -27.230 -4.673 -51.199 1.00 30.81 372 PHE B CA 1
ATOM 5163 C C . PHE B 1 372 ? -27.080 -4.915 -49.700 1.00 36.18 372 PHE B C 1
ATOM 5164 O O . PHE B 1 372 ? -27.558 -4.120 -48.893 1.00 33.95 372 PHE B O 1
ATOM 5172 N N . ARG B 1 373 ? -26.407 -5.996 -49.321 1.00 38.30 373 ARG B N 1
ATOM 5173 C CA . ARG B 1 373 ? -26.154 -6.269 -47.908 1.00 35.06 373 ARG B CA 1
ATOM 5174 C C . ARG B 1 373 ? -24.785 -5.741 -47.483 1.00 39.97 373 ARG B C 1
ATOM 5175 O O . ARG B 1 373 ? -23.755 -6.195 -47.984 1.00 39.38 373 ARG B O 1
ATOM 5177 N N . ALA B 1 374 ? -24.778 -4.778 -46.563 1.00 37.34 374 ALA B N 1
ATOM 5178 C CA . ALA B 1 374 ? -23.537 -4.190 -46.058 1.00 38.33 374 ALA B CA 1
ATOM 5179 C C . ALA B 1 374 ? -22.922 -5.098 -45.017 1.00 39.72 374 ALA B C 1
ATOM 5180 O O . ALA B 1 374 ? -22.687 -4.688 -43.885 1.00 43.87 374 ALA B O 1
ATOM 5182 N N . VAL B 1 375 ? -22.684 -6.342 -45.404 1.00 44.19 375 VAL B N 1
ATOM 5183 C CA . VAL B 1 375 ? -22.087 -7.319 -44.516 1.00 44.74 375 VAL B CA 1
ATOM 5184 C C . VAL B 1 375 ? -21.092 -8.176 -45.284 1.00 49.77 375 VAL B C 1
ATOM 5185 O O . VAL B 1 375 ? -21.172 -8.268 -46.512 1.00 53.69 375 VAL B O 1
ATOM 5189 N N . VAL B 1 376 ? -20.146 -8.796 -44.583 1.00 53.02 376 VAL B N 1
ATOM 5190 C CA . VAL B 1 376 ? -19.311 -9.811 -45.227 1.00 54.90 376 VAL B CA 1
ATOM 5191 C C . VAL B 1 376 ? -19.184 -11.054 -44.350 1.00 55.36 376 VAL B C 1
ATOM 5192 O O . VAL B 1 376 ? -19.092 -10.962 -43.123 1.00 52.84 376 VAL B O 1
ATOM 5196 N N . THR B 1 377 ? -19.193 -12.218 -44.995 1.00 57.96 377 THR B N 1
ATOM 5197 C CA . THR B 1 377 ? -19.040 -13.486 -44.293 1.00 62.74 377 THR B CA 1
ATOM 5198 C C . THR B 1 377 ? -17.558 -13.822 -44.101 1.00 70.60 377 THR B C 1
ATOM 5199 O O . THR B 1 377 ? -17.171 -14.405 -43.081 1.00 67.66 377 THR B O 1
ATOM 5201 N N . ASP B 1 378 ? -16.740 -13.435 -45.081 1.00 57.78 378 ASP B N 1
ATOM 5202 C CA . ASP B 1 378 ? -15.314 -13.758 -45.106 1.00 54.86 378 ASP B CA 1
ATOM 5203 C C . ASP B 1 378 ? -14.601 -13.451 -43.780 1.00 55.40 378 ASP B C 1
ATOM 5204 O O . ASP B 1 378 ? -14.886 -12.438 -43.139 1.00 53.93 378 ASP B O 1
ATOM 5206 N N . PRO B 1 379 ? -13.680 -14.343 -43.361 1.00 60.93 379 PRO B N 1
ATOM 5207 C CA . PRO B 1 379 ? -12.898 -14.210 -42.126 1.00 48.79 379 PRO B CA 1
ATOM 5208 C C . PRO B 1 379 ? -11.770 -13.207 -42.288 1.00 47.08 379 PRO B C 1
ATOM 5209 O O . PRO B 1 379 ? -11.495 -12.804 -43.415 1.00 46.97 379 PRO B O 1
ATOM 5213 N N . PRO B 1 380 ? -11.118 -12.811 -41.183 1.00 49.26 380 PRO B N 1
ATOM 5214 C CA . PRO B 1 380 ? -9.928 -11.964 -41.318 1.00 48.54 380 PRO B CA 1
ATOM 5215 C C . PRO B 1 380 ? -8.814 -12.674 -42.075 1.00 55.58 380 PRO B C 1
ATOM 5216 O O . PRO B 1 380 ? -8.745 -13.906 -42.038 1.00 57.29 380 PRO B O 1
ATOM 5220 N N . PRO B 1 381 ? -7.939 -11.910 -42.743 1.00 55.71 381 PRO B N 1
ATOM 5221 C CA . PRO B 1 381 ? -6.767 -12.524 -43.365 1.00 55.05 381 PRO B CA 1
ATOM 5222 C C . PRO B 1 381 ? -5.764 -12.987 -42.316 1.00 52.53 381 PRO B C 1
ATOM 5223 O O . PRO B 1 381 ? -5.714 -12.409 -41.226 1.00 53.11 381 PRO B O 1
ATOM 5227 N N . THR B 1 382 ? -5.001 -14.031 -42.627 1.00 53.91 382 THR B N 1
ATOM 5228 C CA . THR B 1 382 ? -3.837 -14.385 -41.819 1.00 55.70 382 THR B CA 1
ATOM 5229 C C . THR B 1 382 ? -2.703 -13.397 -42.086 1.00 52.16 382 THR B C 1
ATOM 5230 O O . THR B 1 382 ? -2.650 -12.771 -43.146 1.00 53.02 382 THR B O 1
ATOM 5234 N N . ALA B 1 383 ? -1.797 -13.261 -41.127 1.00 51.69 383 ALA B N 1
ATOM 5235 C CA . ALA B 1 383 ? -0.712 -12.296 -41.254 1.00 54.72 383 ALA B CA 1
ATOM 5236 C C . ALA B 1 383 ? 0.123 -12.567 -42.506 1.00 57.68 383 ALA B C 1
ATOM 5237 O O . ALA B 1 383 ? 0.684 -13.648 -42.670 1.00 62.28 383 ALA B O 1
ATOM 5239 N N . GLY B 1 384 ? 0.159 -11.586 -43.401 1.00 52.11 384 GLY B N 1
ATOM 5240 C CA . GLY B 1 384 ? 0.978 -11.659 -44.596 1.00 51.00 384 GLY B CA 1
ATOM 5241 C C . GLY B 1 384 ? 0.393 -12.516 -45.701 1.00 53.47 384 GLY B C 1
ATOM 5242 O O . GLY B 1 384 ? 1.069 -12.793 -46.695 1.00 51.33 384 GLY B O 1
ATOM 5243 N N . GLU B 1 385 ? -0.876 -12.892 -45.552 1.00 54.23 385 GLU B N 1
ATOM 5244 C CA . GLU B 1 385 ? -1.541 -13.812 -46.479 1.00 49.68 385 GLU B CA 1
ATOM 5245 C C . GLU B 1 385 ? -1.417 -13.427 -47.947 1.00 48.28 385 GLU B C 1
ATOM 5246 O O . GLU B 1 385 ? -1.385 -14.295 -48.820 1.00 56.21 385 GLU B O 1
ATOM 5252 N N . HIS B 1 386 ? -1.327 -12.133 -48.222 1.00 51.50 386 HIS B N 1
ATOM 5253 C CA . HIS B 1 386 ? -1.312 -11.653 -49.601 1.00 51.92 386 HIS B CA 1
ATOM 5254 C C . HIS B 1 386 ? 0.004 -10.994 -49.984 1.00 50.76 386 HIS B C 1
ATOM 5255 O O . HIS B 1 386 ? 0.057 -10.204 -50.927 1.00 53.94 386 HIS B O 1
ATOM 5262 N N . ASN B 1 387 ? 1.060 -11.332 -49.248 1.00 51.19 387 ASN B N 1
ATOM 5263 C CA . ASN B 1 387 ? 2.413 -10.888 -49.575 1.00 54.22 387 ASN B CA 1
ATOM 5264 C C . ASN B 1 387 ? 2.752 -11.153 -51.033 1.00 54.83 387 ASN B C 1
ATOM 5265 O O . ASN B 1 387 ? 3.241 -10.273 -51.731 1.00 62.23 387 ASN B O 1
ATOM 5270 N N . ALA B 1 388 ? 2.456 -12.362 -51.498 1.00 56.78 388 ALA B N 1
ATOM 5271 C CA . ALA B 1 388 ? 2.785 -12.760 -52.862 1.00 57.07 388 ALA B CA 1
ATOM 5272 C C . ALA B 1 388 ? 2.036 -11.948 -53.918 1.00 60.19 388 ALA B C 1
ATOM 5273 O O . ALA B 1 388 ? 2.597 -11.607 -54.958 1.00 63.10 388 ALA B O 1
ATOM 5275 N N . VAL B 1 389 ? 0.773 -11.634 -53.653 1.00 58.67 389 VAL B N 1
ATOM 5276 C CA . VAL B 1 389 ? -0.056 -10.963 -54.646 1.00 53.29 389 VAL B CA 1
ATOM 5277 C C . VAL B 1 389 ? 0.258 -9.473 -54.775 1.00 56.63 389 VAL B C 1
ATOM 5278 O O . VAL B 1 389 ? 0.039 -8.883 -55.835 1.00 59.26 389 VAL B O 1
ATOM 5280 N N . PHE B 1 390 ? 0.676 -8.843 -53.689 1.00 54.77 390 PHE B N 1
ATOM 5281 C CA . PHE B 1 390 ? 0.880 -7.400 -53.728 1.00 56.59 390 PHE B CA 1
ATOM 5282 C C . PHE B 1 390 ? 2.279 -6.826 -53.722 1.00 62.00 390 PHE B C 1
ATOM 5283 O O . PHE B 1 390 ? 2.466 -5.791 -54.283 1.00 59.50 390 PHE B O 1
ATOM 5291 N N . LEU B 1 391 ? 3.259 -7.495 -53.133 1.00 60.07 391 LEU B N 1
ATOM 5292 C CA . LEU B 1 391 ? 4.607 -6.943 -53.116 1.00 57.45 391 LEU B CA 1
ATOM 5293 C C . LEU B 1 391 ? 5.529 -7.228 -54.319 1.00 58.10 391 LEU B C 1
ATOM 5294 O O . LEU B 1 391 ? 6.001 -8.338 -54.557 1.00 52.95 391 LEU B O 1
ATOM 5299 N N . ASN C 1 5 ? 13.082 79.428 -44.697 1.00 55.86 5 ASN C N 1
ATOM 5300 C CA . ASN C 1 5 ? 12.688 79.295 -46.096 1.00 52.96 5 ASN C CA 1
ATOM 5301 C C . ASN C 1 5 ? 13.173 78.061 -46.895 1.00 55.25 5 ASN C C 1
ATOM 5302 O O . ASN C 1 5 ? 12.693 77.854 -48.012 1.00 53.23 5 ASN C O 1
ATOM 5304 N N . PRO C 1 6 ? 14.107 77.237 -46.358 1.00 52.49 6 PRO C N 1
ATOM 5305 C CA . PRO C 1 6 ? 14.461 76.111 -47.237 1.00 48.41 6 PRO C CA 1
ATOM 5306 C C . PRO C 1 6 ? 13.355 75.063 -47.381 1.00 46.71 6 PRO C C 1
ATOM 5307 O O . PRO C 1 6 ? 12.458 74.978 -46.545 1.00 47.71 6 PRO C O 1
ATOM 5311 N N . ALA C 1 7 ? 13.418 74.296 -48.464 1.00 41.18 7 ALA C N 1
ATOM 5312 C CA . ALA C 1 7 ? 12.429 73.264 -48.752 1.00 37.52 7 ALA C CA 1
ATOM 5313 C C . ALA C 1 7 ? 12.329 72.184 -47.671 1.00 35.29 7 ALA C C 1
ATOM 5314 O O . ALA C 1 7 ? 13.323 71.793 -47.068 1.00 36.15 7 ALA C O 1
ATOM 5316 N N . LYS C 1 8 ? 11.113 71.704 -47.445 1.00 35.52 8 LYS C N 1
ATOM 5317 C CA . LYS C 1 8 ? 10.864 70.610 -46.515 1.00 32.95 8 LYS C CA 1
ATOM 5318 C C . LYS C 1 8 ? 10.251 69.427 -47.266 1.00 31.60 8 LYS C C 1
ATOM 5319 O O . LYS C 1 8 ? 9.595 69.615 -48.284 1.00 32.34 8 LYS C O 1
ATOM 5325 N N . PRO C 1 9 ? 10.463 68.203 -46.761 1.00 30.13 9 PRO C N 1
ATOM 5326 C CA . PRO C 1 9 ? 10.037 66.969 -47.430 1.00 25.10 9 PRO C CA 1
ATOM 5327 C C . PRO C 1 9 ? 8.562 66.924 -47.824 1.00 29.61 9 PRO C C 1
ATOM 5328 O O . PRO C 1 9 ? 8.231 66.360 -48.872 1.00 29.24 9 PRO C O 1
ATOM 5332 N N . LEU C 1 10 ? 7.688 67.504 -47.006 1.00 30.60 10 LEU C N 1
ATOM 5333 C CA . LEU C 1 10 ? 6.251 67.357 -47.236 1.00 33.14 10 LEU C CA 1
ATOM 5334 C C . LEU C 1 10 ? 5.548 68.629 -47.719 1.00 35.17 10 LEU C C 1
ATOM 5335 O O . LEU C 1 10 ? 4.317 68.705 -47.672 1.00 36.58 10 LEU C O 1
ATOM 5340 N N . ASP C 1 11 ? 6.319 69.612 -48.184 1.00 35.95 11 ASP C N 1
ATOM 5341 C CA . ASP C 1 11 ? 5.753 70.821 -48.787 1.00 35.22 11 ASP C CA 1
ATOM 5342 C C . ASP C 1 11 ? 4.741 70.461 -49.863 1.00 36.71 11 ASP C C 1
ATOM 5343 O O . ASP C 1 11 ? 5.027 69.654 -50.748 1.00 34.79 11 ASP C O 1
ATOM 5348 N N . GLY C 1 12 ? 3.561 71.065 -49.786 1.00 35.26 12 GLY C N 1
ATOM 5349 C CA . GLY C 1 12 ? 2.534 70.843 -50.783 1.00 30.42 12 GLY C CA 1
ATOM 5350 C C . GLY C 1 12 ? 1.556 69.746 -50.416 1.00 37.18 12 GLY C C 1
ATOM 5351 O O . GLY C 1 12 ? 0.484 69.652 -51.010 1.00 41.06 12 GLY C O 1
ATOM 5352 N N . PHE C 1 13 ? 1.901 68.920 -49.431 1.00 34.90 13 PHE C N 1
ATOM 5353 C CA . PHE C 1 13 ? 0.993 67.856 -49.003 1.00 30.46 13 PHE C CA 1
ATOM 5354 C C . PHE C 1 13 ? 0.014 68.384 -47.967 1.00 30.31 13 PHE C C 1
ATOM 5355 O O . PHE C 1 13 ? 0.376 69.181 -47.099 1.00 36.06 13 PHE C O 1
ATOM 5363 N N . ARG C 1 14 ? -1.239 67.963 -48.083 1.00 33.94 14 ARG C N 1
ATOM 5364 C CA . ARG C 1 14 ? -2.279 68.351 -47.133 1.00 35.18 14 ARG C CA 1
ATOM 5365 C C . ARG C 1 14 ? -2.773 67.138 -46.361 1.00 31.04 14 ARG C C 1
ATOM 5366 O O . ARG C 1 14 ? -3.076 66.104 -46.962 1.00 28.75 14 ARG C O 1
ATOM 5374 N N . VAL C 1 15 ? -2.849 67.262 -45.036 1.00 30.68 15 VAL C N 1
ATOM 5375 C CA . VAL C 1 15 ? -3.304 66.162 -44.192 1.00 26.54 15 VAL C CA 1
ATOM 5376 C C . VAL C 1 15 ? -4.574 66.522 -43.401 1.00 31.55 15 VAL C C 1
ATOM 5377 O O . VAL C 1 15 ? -4.637 67.565 -42.758 1.00 29.66 15 VAL C O 1
ATOM 5381 N N . LEU C 1 16 ? -5.574 65.644 -43.445 1.00 29.43 16 LEU C N 1
ATOM 5382 C CA . LEU C 1 16 ? -6.762 65.782 -42.607 1.00 32.77 16 LEU C CA 1
ATOM 5383 C C . LEU C 1 16 ? -6.661 64.943 -41.340 1.00 31.50 16 LEU C C 1
ATOM 5384 O O . LEU C 1 16 ? -6.776 63.724 -41.389 1.00 34.37 16 LEU C O 1
ATOM 5389 N N . ASP C 1 17 ? -6.499 65.610 -40.203 1.00 35.03 17 ASP C N 1
ATOM 5390 C CA . ASP C 1 17 ? -6.218 64.955 -38.923 1.00 35.24 17 ASP C CA 1
ATOM 5391 C C . ASP C 1 17 ? -7.475 64.914 -38.036 1.00 33.71 17 ASP C C 1
ATOM 5392 O O . ASP C 1 17 ? -7.832 65.907 -37.409 1.00 36.67 17 ASP C O 1
ATOM 5397 N N . PHE C 1 18 ? -8.136 63.761 -37.982 1.00 33.19 18 PHE C N 1
ATOM 5398 C CA . PHE C 1 18 ? -9.317 63.576 -37.131 1.00 34.53 18 PHE C CA 1
ATOM 5399 C C . PHE C 1 18 ? -8.977 63.121 -35.715 1.00 37.94 18 PHE C C 1
ATOM 5400 O O . PHE C 1 18 ? -9.869 62.938 -34.889 1.00 40.50 18 PHE C O 1
ATOM 5408 N N . THR C 1 19 ? -7.693 62.957 -35.428 1.00 36.45 19 THR C N 1
ATOM 5409 C CA . THR C 1 19 ? -7.270 62.301 -34.197 1.00 35.57 19 THR C CA 1
ATOM 5410 C C . THR C 1 19 ? -7.420 63.188 -32.973 1.00 35.12 19 THR C C 1
ATOM 5411 O O . THR C 1 19 ? -7.502 64.409 -33.086 1.00 38.32 19 THR C O 1
ATOM 5415 N N . GLN C 1 20 ? -7.467 62.556 -31.804 1.00 38.37 20 GLN C N 1
ATOM 5416 C CA . GLN C 1 20 ? -7.555 63.267 -30.535 1.00 39.47 20 GLN C CA 1
ATOM 5417 C C . GLN C 1 20 ? -6.509 62.765 -29.552 1.00 40.44 20 GLN C C 1
ATOM 5418 O O . GLN C 1 20 ? -5.897 61.721 -29.776 1.00 40.70 20 GLN C O 1
ATOM 5424 N N . ASN C 1 21 ? -6.339 63.501 -28.454 1.00 41.75 21 ASN C N 1
ATOM 5425 C CA . ASN C 1 21 ? -5.467 63.102 -27.342 1.00 41.15 21 ASN C CA 1
ATOM 5426 C C . ASN C 1 21 ? -3.987 63.178 -27.709 1.00 41.97 21 ASN C C 1
ATOM 5427 O O . ASN C 1 21 ? -3.514 64.249 -28.083 1.00 46.29 21 ASN C O 1
ATOM 5432 N N . VAL C 1 22 ? -3.247 62.074 -27.581 1.00 39.07 22 VAL C N 1
ATOM 5433 C CA . VAL C 1 22 ? -1.787 62.156 -27.691 1.00 38.28 22 VAL C CA 1
ATOM 5434 C C . VAL C 1 22 ? -1.165 61.460 -28.912 1.00 35.70 22 VAL C C 1
ATOM 5435 O O . VAL C 1 22 ? -0.435 62.090 -29.680 1.00 33.99 22 VAL C O 1
ATOM 5439 N N . ALA C 1 23 ? -1.453 60.175 -29.091 1.00 31.40 23 ALA C N 1
ATOM 5440 C CA . ALA C 1 23 ? -0.793 59.373 -30.127 1.00 31.32 23 ALA C CA 1
ATOM 5441 C C . ALA C 1 23 ? -0.996 59.881 -31.558 1.00 29.38 23 ALA C C 1
ATOM 5442 O O . ALA C 1 23 ? -0.040 60.205 -32.251 1.00 32.37 23 ALA C O 1
ATOM 5444 N N . GLY C 1 24 ? -2.244 59.910 -32.005 1.00 30.93 24 GLY C N 1
ATOM 5445 C CA . GLY C 1 24 ? -2.564 60.400 -33.329 1.00 25.39 24 GLY C CA 1
ATOM 5446 C C . GLY C 1 24 ? -2.102 61.821 -33.569 1.00 32.25 24 GLY C C 1
ATOM 5447 O O . GLY C 1 24 ? -1.516 62.108 -34.614 1.00 36.93 24 GLY C O 1
ATOM 5448 N N . PRO C 1 25 ? -2.367 62.726 -32.616 1.00 28.68 25 PRO C N 1
ATOM 5449 C CA . PRO C 1 25 ? -1.872 64.091 -32.807 1.00 31.02 25 PRO C CA 1
ATOM 5450 C C . PRO C 1 25 ? -0.338 64.202 -32.867 1.00 35.14 25 PRO C C 1
ATOM 5451 O O . PRO C 1 25 ? 0.161 65.081 -33.577 1.00 33.86 25 PRO C O 1
ATOM 5455 N N . LEU C 1 26 ? 0.386 63.333 -32.160 1.00 27.63 26 LEU C N 1
ATOM 5456 C CA . LEU C 1 26 ? 1.844 63.323 -32.239 1.00 30.30 26 LEU C CA 1
ATOM 5457 C C . LEU C 1 26 ? 2.281 63.005 -33.660 1.00 31.00 26 LEU C C 1
ATOM 5458 O O . LEU C 1 26 ? 3.204 63.628 -34.180 1.00 31.05 26 LEU C O 1
ATOM 5463 N N . ALA C 1 27 ? 1.619 62.033 -34.284 1.00 30.63 27 ALA C N 1
ATOM 5464 C CA . ALA C 1 27 ? 1.887 61.726 -35.682 1.00 29.20 27 ALA C CA 1
ATOM 5465 C C . ALA C 1 27 ? 1.672 62.974 -36.543 1.00 31.92 27 ALA C C 1
ATOM 5466 O O . ALA C 1 27 ? 2.508 63.307 -37.383 1.00 28.39 27 ALA C O 1
ATOM 5468 N N . GLY C 1 28 ? 0.577 63.687 -36.291 1.00 33.82 28 GLY C N 1
ATOM 5469 C CA . GLY C 1 28 ? 0.293 64.934 -36.984 1.00 30.38 28 GLY C CA 1
ATOM 5470 C C . GLY C 1 28 ? 1.367 65.989 -36.780 1.00 31.64 28 GLY C C 1
ATOM 5471 O O . GLY C 1 28 ? 1.693 66.737 -37.702 1.00 29.79 28 GLY C O 1
ATOM 5472 N N . GLN C 1 29 ? 1.914 66.060 -35.569 1.00 29.77 29 GLN C N 1
ATOM 5473 C CA . GLN C 1 29 ? 2.956 67.031 -35.274 1.00 27.18 29 GLN C CA 1
ATOM 5474 C C . GLN C 1 29 ? 4.226 66.735 -36.065 1.00 33.77 29 GLN C C 1
ATOM 5475 O O . GLN C 1 29 ? 4.911 67.659 -36.508 1.00 33.28 29 GLN C O 1
ATOM 5481 N N . VAL C 1 30 ? 4.550 65.453 -36.225 1.00 32.69 30 VAL C N 1
ATOM 5482 C CA . VAL C 1 30 ? 5.708 65.062 -37.026 1.00 32.55 30 VAL C CA 1
ATOM 5483 C C . VAL C 1 30 ? 5.529 65.510 -38.489 1.00 27.82 30 VAL C C 1
ATOM 5484 O O . VAL C 1 30 ? 6.431 66.106 -39.066 1.00 29.81 30 VAL C O 1
ATOM 5488 N N . LEU C 1 31 ? 4.362 65.269 -39.076 1.00 27.19 31 LEU C N 1
ATOM 5489 C CA . LEU C 1 31 ? 4.099 65.766 -40.431 1.00 29.35 31 LEU C CA 1
ATOM 5490 C C . LEU C 1 31 ? 4.151 67.295 -40.541 1.00 33.91 31 LEU C C 1
ATOM 5491 O O . LEU C 1 31 ? 4.597 67.823 -41.562 1.00 35.86 31 LEU C O 1
ATOM 5496 N N . VAL C 1 32 ? 3.668 68.005 -39.526 1.00 30.16 32 VAL C N 1
ATOM 5497 C CA . VAL C 1 32 ? 3.801 69.459 -39.503 1.00 32.47 32 VAL C CA 1
ATOM 5498 C C . VAL C 1 32 ? 5.266 69.893 -39.534 1.00 30.12 32 VAL C C 1
ATOM 5499 O O . VAL C 1 32 ? 5.633 70.799 -40.273 1.00 32.39 32 VAL C O 1
ATOM 5503 N N . ASP C 1 33 ? 6.091 69.255 -38.711 1.00 30.31 33 ASP C N 1
ATOM 5504 C CA . ASP C 1 33 ? 7.521 69.560 -38.654 1.00 34.83 33 ASP C CA 1
ATOM 5505 C C . ASP C 1 33 ? 8.245 69.284 -39.973 1.00 33.18 33 ASP C C 1
ATOM 5506 O O . ASP C 1 33 ? 9.225 69.953 -40.298 1.00 35.47 33 ASP C O 1
ATOM 5511 N N . LEU C 1 34 ? 7.751 68.305 -40.727 1.00 29.74 34 LEU C N 1
ATOM 5512 C CA . LEU C 1 34 ? 8.342 67.940 -42.008 1.00 29.18 34 LEU C CA 1
ATOM 5513 C C . LEU C 1 34 ? 7.741 68.745 -43.163 1.00 30.47 34 LEU C C 1
ATOM 5514 O O . LEU C 1 34 ? 8.040 68.490 -44.332 1.00 32.32 34 LEU C O 1
ATOM 5519 N N . GLY C 1 35 ? 6.898 69.717 -42.827 1.00 32.76 35 GLY C N 1
ATOM 5520 C CA . GLY C 1 35 ? 6.448 70.715 -43.789 1.00 31.55 35 GLY C CA 1
ATOM 5521 C C . GLY C 1 35 ? 5.043 70.560 -44.341 1.00 29.61 35 GLY C C 1
ATOM 5522 O O . GLY C 1 35 ? 4.597 71.356 -45.165 1.00 31.46 35 GLY C O 1
ATOM 5523 N N . ALA C 1 36 ? 4.335 69.538 -43.883 1.00 33.77 36 ALA C N 1
ATOM 5524 C CA . ALA C 1 36 ? 2.992 69.281 -44.380 1.00 34.57 36 ALA C CA 1
ATOM 5525 C C . ALA C 1 36 ? 1.995 70.275 -43.799 1.00 36.11 36 ALA C C 1
ATOM 5526 O O . ALA C 1 36 ? 2.177 70.777 -42.693 1.00 36.74 36 ALA C O 1
ATOM 5528 N N . GLU C 1 37 ? 0.952 70.567 -44.564 1.00 38.08 37 GLU C N 1
ATOM 5529 C CA . GLU C 1 37 ? -0.184 71.304 -44.050 1.00 32.87 37 GLU C CA 1
ATOM 5530 C C . GLU C 1 37 ? -1.145 70.321 -43.387 1.00 35.08 37 GLU C C 1
ATOM 5531 O O . GLU C 1 37 ? -1.789 69.515 -44.070 1.00 33.92 37 GLU C O 1
ATOM 5537 N N . VAL C 1 38 ? -1.244 70.388 -42.062 1.00 33.28 38 VAL C N 1
ATOM 5538 C CA . VAL C 1 38 ? -2.072 69.448 -41.313 1.00 29.59 38 VAL C CA 1
ATOM 5539 C C . VAL C 1 38 ? -3.290 70.148 -40.724 1.00 31.60 38 VAL C C 1
ATOM 5540 O O . VAL C 1 38 ? -3.166 71.093 -39.947 1.00 34.59 38 VAL C O 1
ATOM 5544 N N . ILE C 1 39 ? -4.470 69.684 -41.120 1.00 32.28 39 ILE C N 1
ATOM 5545 C CA . ILE C 1 39 ? -5.720 70.313 -40.725 1.00 31.74 39 ILE C CA 1
ATOM 5546 C C . ILE C 1 39 ? -6.470 69.489 -39.689 1.00 33.41 39 ILE C C 1
ATOM 5547 O O . ILE C 1 39 ? -7.000 68.430 -40.016 1.00 31.77 39 ILE C O 1
ATOM 5552 N N . LYS C 1 40 ? -6.547 69.989 -38.456 1.00 31.22 40 LYS C N 1
ATOM 5553 C CA . LYS C 1 40 ? -7.333 69.329 -37.414 1.00 33.88 40 LYS C CA 1
ATOM 5554 C C . LYS C 1 40 ? -8.839 69.400 -37.688 1.00 33.85 40 LYS C C 1
ATOM 5555 O O . LYS C 1 40 ? -9.357 70.440 -38.103 1.00 34.30 40 LYS C O 1
ATOM 5561 N N . VAL C 1 41 ? -9.533 68.287 -37.470 1.00 32.08 41 VAL C N 1
ATOM 5562 C CA . VAL C 1 41 ? -10.988 68.291 -37.504 1.00 37.13 41 VAL C CA 1
ATOM 5563 C C . VAL C 1 41 ? -11.507 68.036 -36.097 1.00 42.08 41 VAL C C 1
ATOM 5564 O O . VAL C 1 41 ? -11.366 66.938 -35.556 1.00 43.83 41 VAL C O 1
ATOM 5568 N N . GLU C 1 42 ? -12.094 69.067 -35.503 1.00 39.76 42 GLU C N 1
ATOM 5569 C CA . GLU C 1 42 ? -12.495 69.009 -34.108 1.00 38.06 42 GLU C CA 1
ATOM 5570 C C . GLU C 1 42 ? -13.997 69.155 -33.962 1.00 37.77 42 GLU C C 1
ATOM 5571 O O . GLU C 1 42 ? -14.674 69.668 -34.856 1.00 38.88 42 GLU C O 1
ATOM 5577 N N . ALA C 1 43 ? -14.514 68.680 -32.839 1.00 38.63 43 ALA C N 1
ATOM 5578 C CA . ALA C 1 43 ? -15.900 68.935 -32.455 1.00 46.94 43 ALA C CA 1
ATOM 5579 C C . ALA C 1 43 ? -16.100 70.428 -32.133 1.00 44.22 43 ALA C C 1
ATOM 5580 O O . ALA C 1 43 ? -15.132 71.125 -31.805 1.00 46.30 43 ALA C O 1
ATOM 5582 N N . PRO C 1 44 ? -17.340 70.932 -32.259 1.00 45.76 44 PRO C N 1
ATOM 5583 C CA . PRO C 1 44 ? -17.623 72.337 -31.933 1.00 46.81 44 PRO C CA 1
ATOM 5584 C C . PRO C 1 44 ? -17.074 72.745 -30.561 1.00 43.85 44 PRO C C 1
ATOM 5585 O O . PRO C 1 44 ? -17.257 72.032 -29.577 1.00 41.62 44 PRO C O 1
ATOM 5589 N N . GLY C 1 45 ? -16.371 73.867 -30.519 1.00 40.42 45 GLY C N 1
ATOM 5590 C CA . GLY C 1 45 ? -15.795 74.370 -29.288 1.00 42.76 45 GLY C CA 1
ATOM 5591 C C . GLY C 1 45 ? -14.370 73.871 -29.112 1.00 51.49 45 GLY C C 1
ATOM 5592 O O . GLY C 1 45 ? -13.635 74.354 -28.244 1.00 51.15 45 GLY C O 1
ATOM 5593 N N . GLY C 1 46 ? -13.973 72.912 -29.948 1.00 47.72 46 GLY C N 1
ATOM 5594 C CA . GLY C 1 46 ? -12.650 72.308 -29.854 1.00 49.57 46 GLY C CA 1
ATOM 5595 C C . GLY C 1 46 ? -12.626 70.992 -29.094 1.00 48.09 46 GLY C C 1
ATOM 5596 O O . GLY C 1 46 ? -13.538 70.700 -28.317 1.00 47.73 46 GLY C O 1
ATOM 5597 N N . GLU C 1 47 ? -11.582 70.195 -29.309 1.00 42.77 47 GLU C N 1
ATOM 5598 C CA . GLU C 1 47 ? -11.450 68.923 -28.608 1.00 44.37 47 GLU C CA 1
ATOM 5599 C C . GLU C 1 47 ? -11.233 69.145 -27.110 1.00 50.55 47 GLU C C 1
ATOM 5600 O O . GLU C 1 47 ? -10.659 70.151 -26.695 1.00 52.04 47 GLU C O 1
ATOM 5606 N N . ALA C 1 48 ? -11.718 68.205 -26.305 1.00 50.83 48 ALA C N 1
ATOM 5607 C CA . ALA C 1 48 ? -11.713 68.337 -24.848 1.00 50.76 48 ALA C CA 1
ATOM 5608 C C . ALA C 1 48 ? -10.318 68.513 -24.265 1.00 54.18 48 ALA C C 1
ATOM 5609 O O . ALA C 1 48 ? -10.157 69.155 -23.227 1.00 55.13 48 ALA C O 1
ATOM 5611 N N . ALA C 1 49 ? -9.312 67.953 -24.934 1.00 60.36 49 ALA C N 1
ATOM 5612 C CA . ALA C 1 49 ? -7.929 68.026 -24.456 1.00 52.46 49 ALA C CA 1
ATOM 5613 C C . ALA C 1 49 ? -7.426 69.467 -24.380 1.00 52.50 49 ALA C C 1
ATOM 5614 O O . ALA C 1 49 ? -6.426 69.747 -23.718 1.00 57.36 49 ALA C O 1
ATOM 5616 N N . ARG C 1 50 ? -8.127 70.375 -25.053 1.00 52.52 50 ARG C N 1
ATOM 5617 C CA . ARG C 1 50 ? -7.838 71.803 -24.961 1.00 53.10 50 ARG C CA 1
ATOM 5618 C C . ARG C 1 50 ? -8.071 72.354 -23.549 1.00 59.27 50 ARG C C 1
ATOM 5619 O O . ARG C 1 50 ? -7.431 73.328 -23.143 1.00 57.17 50 ARG C O 1
ATOM 5627 N N . GLN C 1 51 ? -8.991 71.728 -22.815 1.00 59.96 51 GLN C N 1
ATOM 5628 C CA . GLN C 1 51 ? -9.433 72.230 -21.510 1.00 65.09 51 GLN C CA 1
ATOM 5629 C C . GLN C 1 51 ? -8.646 71.703 -20.308 1.00 62.54 51 GLN C C 1
ATOM 5630 O O . GLN C 1 51 ? -8.683 72.311 -19.239 1.00 64.01 51 GLN C O 1
ATOM 5636 N N . ILE C 1 52 ? -7.963 70.573 -20.466 1.00 60.96 52 ILE C N 1
ATOM 5637 C CA . ILE C 1 52 ? -7.123 70.039 -19.395 1.00 66.68 52 ILE C CA 1
ATOM 5638 C C . ILE C 1 52 ? -5.967 71.020 -19.172 1.00 68.11 52 ILE C C 1
ATOM 5639 O O . ILE C 1 52 ? -5.000 71.010 -19.933 1.00 68.85 52 ILE C O 1
ATOM 5641 N N . THR C 1 53 ? -6.069 71.862 -18.139 1.00 68.44 53 THR C N 1
ATOM 5642 C CA . THR C 1 53 ? -5.155 73.005 -17.971 1.00 70.83 53 THR C 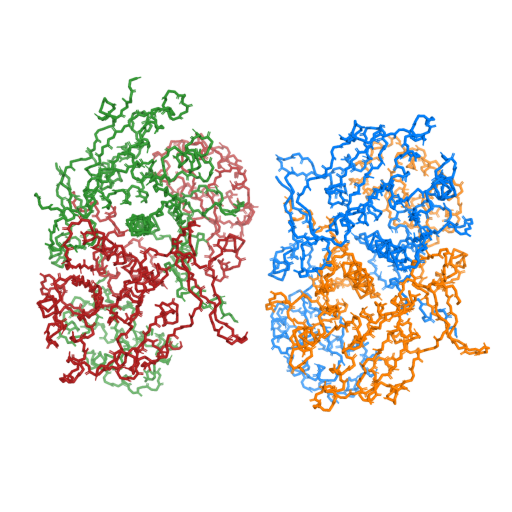CA 1
ATOM 5643 C C . THR C 1 53 ? -4.071 72.902 -16.891 1.00 76.95 53 THR C C 1
ATOM 5644 O O . THR C 1 53 ? -3.580 73.937 -16.427 1.00 78.73 53 THR C O 1
ATOM 5648 N N . SER C 1 54 ? -3.695 71.675 -16.523 1.00 75.61 54 SER C N 1
ATOM 5649 C CA . SER C 1 54 ? -2.672 71.395 -15.504 1.00 72.14 54 SER C CA 1
ATOM 5650 C C . SER C 1 54 ? -1.556 72.439 -15.406 1.00 66.24 54 SER C C 1
ATOM 5651 O O . SER C 1 54 ? -1.656 73.403 -14.641 1.00 67.79 54 SER C O 1
ATOM 5653 N N . PRO C 1 61 ? -2.388 79.321 -17.121 1.00 55.03 61 PRO C N 1
ATOM 5654 C CA . PRO C 1 61 ? -2.539 77.868 -17.094 1.00 65.11 61 PRO C CA 1
ATOM 5655 C C . PRO C 1 61 ? -2.041 77.258 -18.404 1.00 75.18 61 PRO C C 1
ATOM 5656 O O . PRO C 1 61 ? -1.940 77.956 -19.415 1.00 74.74 61 PRO C O 1
ATOM 5658 N N . LEU C 1 62 ? -1.729 75.962 -18.388 1.00 72.34 62 LEU C N 1
ATOM 5659 C CA . LEU C 1 62 ? -1.153 75.301 -19.564 1.00 66.76 62 LEU C CA 1
ATOM 5660 C C . LEU C 1 62 ? -1.864 73.997 -19.940 1.00 70.22 62 LEU C C 1
ATOM 5661 O O . LEU C 1 62 ? -1.919 73.054 -19.148 1.00 71.88 62 LEU C O 1
ATOM 5663 N N . ALA C 1 63 ? -2.399 73.955 -21.158 1.00 65.21 63 ALA C N 1
ATOM 5664 C CA . ALA C 1 63 ? -2.971 72.739 -21.735 1.00 63.16 63 ALA C CA 1
ATOM 5665 C C . ALA C 1 63 ? -1.851 71.764 -22.098 1.00 64.70 63 ALA C C 1
ATOM 5666 O O . ALA C 1 63 ? -1.526 71.579 -23.271 1.00 64.85 63 ALA C O 1
ATOM 5668 N N . THR C 1 64 ? -1.262 71.145 -21.082 1.00 66.92 64 THR C N 1
ATOM 5669 C CA . THR C 1 64 ? -0.039 70.364 -21.245 1.00 65.39 64 THR C CA 1
ATOM 5670 C C . THR C 1 64 ? -0.146 69.158 -22.188 1.00 63.40 64 THR C C 1
ATOM 5671 O O . THR C 1 64 ? 0.873 68.676 -22.687 1.00 62.47 64 THR C O 1
ATOM 5675 N N . TYR C 1 65 ? -1.358 68.670 -22.436 1.00 63.15 65 TYR C N 1
ATOM 5676 C CA . TYR C 1 65 ? -1.533 67.568 -23.384 1.00 62.83 65 TYR C CA 1
ATOM 5677 C C . TYR C 1 65 ? -1.778 68.090 -24.797 1.00 59.19 65 TYR C C 1
ATOM 5678 O O . TYR C 1 65 ? -1.230 67.558 -25.768 1.00 59.04 65 TYR C O 1
ATOM 5687 N N . PHE C 1 66 ? -2.569 69.151 -24.909 1.00 53.50 66 PHE C N 1
ATOM 5688 C CA . PHE C 1 66 ? -2.929 69.675 -26.219 1.00 53.48 66 PHE C CA 1
ATOM 5689 C C . PHE C 1 66 ? -1.782 70.438 -26.906 1.00 48.64 66 PHE C C 1
ATOM 5690 O O . PHE C 1 66 ? -1.507 70.216 -28.080 1.00 43.40 66 PHE C O 1
ATOM 5698 N N . LEU C 1 67 ? -1.126 71.332 -26.173 1.00 52.76 67 LEU C N 1
ATOM 5699 C CA . LEU C 1 67 ? -0.132 72.246 -26.747 1.00 48.54 67 LEU C CA 1
ATOM 5700 C C . LEU C 1 67 ? 1.075 71.632 -27.467 1.00 45.69 67 LEU C C 1
ATOM 5701 O O . LEU C 1 67 ? 1.409 72.076 -28.560 1.00 43.14 67 LEU C O 1
ATOM 5706 N N . PRO C 1 68 ? 1.739 70.624 -26.868 1.00 49.61 68 PRO C N 1
ATOM 5707 C CA . PRO C 1 68 ? 2.979 70.164 -27.515 1.00 47.62 68 PRO C CA 1
ATOM 5708 C C . PRO C 1 68 ? 2.790 69.462 -28.860 1.00 45.10 68 PRO C C 1
ATOM 5709 O O . PRO C 1 68 ? 3.719 69.469 -29.664 1.00 45.56 68 PRO C O 1
ATOM 5713 N N . ASN C 1 69 ? 1.615 68.890 -29.109 1.00 42.48 69 ASN C N 1
ATOM 5714 C CA . ASN C 1 69 ? 1.422 68.083 -30.305 1.00 36.58 69 ASN C CA 1
ATOM 5715 C C . ASN C 1 69 ? 0.501 68.702 -31.331 1.00 36.84 69 ASN C C 1
ATOM 5716 O O . ASN C 1 69 ? 0.064 68.022 -32.257 1.00 38.58 69 ASN C O 1
ATOM 5721 N N . ASN C 1 70 ? 0.211 69.989 -31.189 1.00 38.11 70 ASN C N 1
ATOM 5722 C CA . ASN C 1 70 ? -0.673 70.649 -32.142 1.00 37.17 70 ASN C CA 1
ATOM 5723 C C . ASN C 1 70 ? -0.154 71.998 -32.614 1.00 30.61 70 ASN C C 1
ATOM 5724 O O . ASN C 1 70 ? -0.907 72.842 -33.066 1.00 38.04 70 ASN C O 1
ATOM 5729 N N . ARG C 1 71 ? 1.145 72.194 -32.498 1.00 38.04 71 ARG C N 1
ATOM 5730 C CA . ARG C 1 71 ? 1.773 73.407 -32.981 1.00 41.35 71 ARG C CA 1
ATOM 5731 C C . ARG C 1 71 ? 1.816 73.440 -34.502 1.00 42.31 71 ARG C C 1
ATOM 5732 O O . ARG C 1 71 ? 2.226 72.471 -35.149 1.00 36.17 71 ARG C O 1
ATOM 5740 N N . GLY C 1 72 ? 1.411 74.573 -35.066 1.00 38.60 72 GLY C N 1
ATOM 5741 C CA . GLY C 1 72 ? 1.497 74.787 -36.496 1.00 35.48 72 GLY C CA 1
ATOM 5742 C C . GLY C 1 72 ? 0.408 74.115 -37.313 1.00 30.87 72 GLY C C 1
ATOM 5743 O O . GLY C 1 72 ? 0.434 74.176 -38.536 1.00 30.28 72 GLY C O 1
ATOM 5744 N N . LYS C 1 73 ? -0.559 73.491 -36.651 1.00 32.17 73 LYS C N 1
ATOM 5745 C CA . LYS C 1 73 ? -1.674 72.873 -37.365 1.00 34.40 73 LYS C CA 1
ATOM 5746 C C . LYS C 1 73 ? -2.744 73.910 -37.693 1.00 32.87 73 LYS C C 1
ATOM 5747 O O . LYS C 1 73 ? -2.742 75.004 -37.141 1.00 36.77 73 LYS C O 1
ATOM 5753 N N . LYS C 1 74 ? -3.654 73.559 -38.593 1.00 32.36 74 LYS C N 1
ATOM 5754 C CA . LYS C 1 74 ? -4.812 74.388 -38.873 1.00 29.40 74 LYS C CA 1
ATOM 5755 C C . LYS C 1 74 ? -6.001 73.739 -38.184 1.00 33.29 74 LYS C C 1
ATOM 5756 O O . LYS C 1 74 ? -5.930 72.575 -37.797 1.00 33.97 74 LYS C O 1
ATOM 5762 N N . SER C 1 75 ? -7.096 74.470 -38.023 1.00 36.97 75 SER C N 1
ATOM 5763 C CA . SER C 1 75 ? -8.247 73.895 -37.333 1.00 37.51 75 SER C CA 1
ATOM 5764 C C . SER C 1 75 ? -9.578 74.174 -38.008 1.00 36.72 75 SER C C 1
ATOM 5765 O O . SER C 1 75 ? -9.878 75.301 -38.405 1.00 36.12 75 SER C O 1
ATOM 5768 N N . VAL C 1 76 ? -10.371 73.119 -38.115 1.00 35.29 76 VAL C N 1
ATOM 5769 C CA . VAL C 1 76 ? -11.754 73.222 -38.532 1.00 39.79 76 VAL C CA 1
ATOM 5770 C C . VAL C 1 76 ? -12.643 72.660 -37.425 1.00 43.24 76 VAL C C 1
ATOM 5771 O O . VAL C 1 76 ? -12.309 71.642 -36.819 1.00 41.12 76 VAL C O 1
ATOM 5775 N N . THR C 1 77 ? -13.764 73.324 -37.151 1.00 44.28 77 THR C N 1
ATOM 5776 C CA . THR C 1 77 ? -14.742 72.802 -36.201 1.00 41.39 77 THR C CA 1
ATOM 5777 C C . THR C 1 77 ? -15.995 72.430 -36.945 1.00 40.39 77 THR C C 1
ATOM 5778 O O . THR C 1 77 ? -16.533 73.219 -37.711 1.00 44.69 77 THR C O 1
ATOM 5782 N N . VAL C 1 78 ? -16.466 71.220 -36.706 1.00 42.81 78 VAL C N 1
ATOM 5783 C CA . VAL C 1 78 ? -17.618 70.717 -37.421 1.00 47.61 78 VAL C CA 1
ATOM 5784 C C . VAL C 1 78 ? -18.366 69.708 -36.534 1.00 52.94 78 VAL C C 1
ATOM 5785 O O . VAL C 1 78 ? -17.761 69.049 -35.680 1.00 52.12 78 VAL C O 1
ATOM 5789 N N . ASP C 1 79 ? -19.680 69.607 -36.702 1.00 49.09 79 ASP C N 1
ATOM 5790 C CA . ASP C 1 79 ? -20.432 68.585 -35.981 1.00 55.61 79 ASP C CA 1
ATOM 5791 C C . ASP C 1 79 ? -20.625 67.420 -36.931 1.00 52.24 79 ASP C C 1
ATOM 5792 O O . ASP C 1 79 ? -21.460 67.467 -37.831 1.00 53.44 79 ASP C O 1
ATOM 5797 N N . LEU C 1 80 ? -19.834 66.376 -36.712 1.00 53.10 80 LEU C N 1
ATOM 5798 C CA . LEU C 1 80 ? -19.703 65.280 -37.661 1.00 51.41 80 LEU C CA 1
ATOM 5799 C C . LEU C 1 80 ? -20.967 64.438 -37.797 1.00 50.35 80 LEU C C 1
ATOM 5800 O O . LEU C 1 80 ? -21.061 63.629 -38.713 1.00 53.03 80 LEU C O 1
ATOM 5805 N N . THR C 1 81 ? -21.930 64.619 -36.893 1.00 56.64 81 THR C N 1
ATOM 5806 C CA . THR C 1 81 ? -23.186 63.868 -36.966 1.00 55.12 81 THR C CA 1
ATOM 5807 C C . THR C 1 81 ? -24.135 64.422 -38.030 1.00 51.15 81 THR C C 1
ATOM 5808 O O . THR C 1 81 ? -24.967 63.692 -38.554 1.00 58.59 81 THR C O 1
ATOM 5812 N N . THR C 1 82 ? -23.990 65.701 -38.368 1.00 52.48 82 THR C N 1
ATOM 5813 C CA . THR C 1 82 ? -24.897 66.355 -39.314 1.00 53.04 82 THR C CA 1
ATOM 5814 C C . THR C 1 82 ? -24.503 66.131 -40.770 1.00 55.41 82 THR C C 1
ATOM 5815 O O . THR C 1 82 ? -23.328 65.933 -41.076 1.00 58.55 82 THR C O 1
ATOM 5819 N N . GLU C 1 83 ? -25.488 66.167 -41.663 1.00 49.41 83 GLU C N 1
ATOM 5820 C CA . GLU C 1 83 ? -25.235 65.945 -43.081 1.00 51.82 83 GLU C CA 1
ATOM 5821 C C . GLU C 1 83 ? -24.420 67.048 -43.761 1.00 54.56 83 GLU C C 1
ATOM 5822 O O . GLU C 1 83 ? -23.628 66.767 -44.666 1.00 53.65 83 GLU C O 1
ATOM 5828 N N . GLN C 1 84 ? -24.589 68.290 -43.319 1.00 54.07 84 GLN C N 1
ATOM 5829 C CA . GLN C 1 84 ? -23.871 69.405 -43.933 1.00 52.00 84 GLN C CA 1
ATOM 5830 C C . GLN C 1 84 ? -22.369 69.269 -43.703 1.00 52.20 84 GLN C C 1
ATOM 5831 O O . GLN C 1 84 ? -21.562 69.503 -44.604 1.00 52.36 84 GLN C O 1
ATOM 5837 N N . ALA C 1 85 ? -22.008 68.891 -42.482 1.00 49.99 85 ALA C N 1
ATOM 5838 C CA . ALA C 1 85 ? -20.617 68.697 -42.107 1.00 50.38 85 ALA C CA 1
ATOM 5839 C C . ALA C 1 85 ? -20.001 67.518 -42.854 1.00 49.87 85 ALA C C 1
ATOM 5840 O O . ALA C 1 85 ? -18.836 67.578 -43.257 1.00 46.34 85 ALA C O 1
ATOM 5842 N N . LYS C 1 86 ? -20.777 66.447 -43.014 1.00 45.98 86 LYS C N 1
ATOM 5843 C CA . LYS C 1 86 ? -20.332 65.285 -43.774 1.00 45.04 86 LYS C CA 1
ATOM 5844 C C . LYS C 1 86 ? -19.910 65.713 -45.176 1.00 46.97 86 LYS C C 1
ATOM 5845 O O . LYS C 1 86 ? -18.844 65.331 -45.653 1.00 44.54 86 LYS C O 1
ATOM 5847 N N . GLN C 1 87 ? -20.727 66.552 -45.806 1.00 46.27 87 GLN C N 1
ATOM 5848 C CA . GLN C 1 87 ? -20.462 67.020 -47.163 1.00 47.03 87 GLN C CA 1
ATOM 5849 C C . GLN C 1 87 ? -19.254 67.940 -47.210 1.00 43.30 87 GLN C C 1
ATOM 5850 O O . GLN C 1 87 ? -18.465 67.896 -48.146 1.00 42.90 87 GLN C O 1
ATOM 5856 N N . GLN C 1 88 ? -19.117 68.777 -46.192 1.00 46.26 88 GLN C N 1
ATOM 5857 C CA . GLN C 1 88 ? -17.969 69.656 -46.090 1.00 44.66 88 GLN C CA 1
ATOM 5858 C C . GLN C 1 88 ? -16.687 68.837 -45.934 1.00 47.03 88 GLN C C 1
ATOM 5859 O O . GLN C 1 88 ? -15.652 69.173 -46.519 1.00 45.88 88 GLN C O 1
ATOM 5865 N N . MET C 1 89 ? -16.760 67.753 -45.166 1.00 43.76 89 MET C N 1
ATOM 5866 C CA . MET C 1 89 ? -15.600 66.891 -44.991 1.00 39.71 89 MET C CA 1
ATOM 5867 C C . MET C 1 89 ? -15.274 66.148 -46.284 1.00 39.70 89 MET C C 1
ATOM 5868 O O . MET C 1 89 ? -14.100 65.968 -46.619 1.00 39.97 89 MET C O 1
ATOM 5873 N N . LEU C 1 90 ? -16.305 65.748 -47.023 1.00 37.60 90 LEU C N 1
ATOM 5874 C CA . LEU C 1 90 ? -16.100 65.076 -48.298 1.00 40.71 90 LEU C CA 1
ATOM 5875 C C . LEU C 1 90 ? -15.431 66.001 -49.301 1.00 42.26 90 LEU C C 1
ATOM 5876 O O . LEU C 1 90 ? -14.534 65.583 -50.028 1.00 42.50 90 LEU C O 1
ATOM 5881 N N . ARG C 1 91 ? -15.845 67.261 -49.321 1.00 41.65 91 ARG C N 1
ATOM 5882 C CA . ARG C 1 91 ? -15.255 68.225 -50.242 1.00 46.29 91 ARG C CA 1
ATOM 5883 C C . ARG C 1 91 ? -13.806 68.501 -49.841 1.00 41.79 91 ARG C C 1
ATOM 5884 O O . ARG C 1 91 ? -12.934 68.671 -50.699 1.00 42.40 91 ARG C O 1
ATOM 5886 N N . LEU C 1 92 ? -13.560 68.561 -48.537 1.00 37.96 92 LEU C N 1
ATOM 5887 C CA . LEU C 1 92 ? -12.214 68.765 -48.016 1.00 35.82 92 LEU C CA 1
ATOM 5888 C C . LEU C 1 92 ? -11.283 67.582 -48.299 1.00 37.99 92 LEU C C 1
ATOM 5889 O O . LEU C 1 92 ? -10.129 67.768 -48.682 1.00 34.37 92 LEU C O 1
ATOM 5894 N N . ALA C 1 93 ? -11.796 66.366 -48.124 1.00 36.64 93 ALA C N 1
ATOM 5895 C CA . ALA C 1 93 ? -10.985 65.163 -48.303 1.00 36.15 93 ALA C CA 1
ATOM 5896 C C . ALA C 1 93 ? -10.537 65.020 -49.749 1.00 40.38 93 ALA C C 1
ATOM 5897 O O . ALA C 1 93 ? -9.455 64.490 -50.026 1.00 39.62 93 ALA C O 1
ATOM 5899 N N . ASP C 1 94 ? -11.367 65.521 -50.661 1.00 42.99 94 ASP C N 1
ATOM 5900 C CA . ASP C 1 94 ? -11.046 65.571 -52.087 1.00 40.91 94 ASP C CA 1
ATOM 5901 C C . ASP C 1 94 ? -9.766 66.350 -52.388 1.00 38.68 94 ASP C C 1
ATOM 5902 O O . ASP C 1 94 ? -9.155 66.147 -53.432 1.00 38.28 94 ASP C O 1
ATOM 5907 N N . THR C 1 95 ? -9.383 67.266 -51.498 1.00 36.64 95 THR C N 1
ATOM 5908 C CA . THR C 1 95 ? -8.199 68.094 -51.719 1.00 36.21 95 THR C CA 1
ATOM 5909 C C . THR C 1 95 ? -6.991 67.605 -50.916 1.00 41.20 95 THR C C 1
ATOM 5910 O O . THR C 1 95 ? -5.919 68.215 -50.956 1.00 36.35 95 THR C O 1
ATOM 5914 N N . ALA C 1 96 ? -7.171 66.520 -50.172 1.00 36.64 96 ALA C N 1
ATOM 5915 C CA . ALA C 1 96 ? -6.145 66.071 -49.244 1.00 36.15 96 ALA C CA 1
ATOM 5916 C C . ALA C 1 96 ? -5.303 64.944 -49.827 1.00 31.70 96 ALA C C 1
ATOM 5917 O O . ALA C 1 96 ? -5.774 64.161 -50.640 1.00 35.77 96 ALA C O 1
ATOM 5919 N N . ASP C 1 97 ? -4.055 64.857 -49.390 1.00 34.15 97 ASP C N 1
ATOM 5920 C CA . ASP C 1 97 ? -3.208 63.731 -49.756 1.00 31.38 97 ASP C CA 1
ATOM 5921 C C . ASP C 1 97 ? -3.378 62.600 -48.748 1.00 33.69 97 ASP C C 1
ATOM 5922 O O . ASP C 1 97 ? -3.329 61.428 -49.118 1.00 31.83 97 ASP C O 1
ATOM 5927 N N . VAL C 1 98 ? -3.597 62.955 -47.478 1.00 29.35 98 VAL C N 1
ATOM 5928 C CA . VAL C 1 98 ? -3.694 61.968 -46.402 1.00 28.23 98 VAL C CA 1
ATOM 5929 C C . VAL C 1 98 ? -4.897 62.228 -45.466 1.00 29.37 98 VAL C C 1
ATOM 5930 O O . VAL C 1 98 ? -5.220 63.371 -45.138 1.00 27.63 98 VAL C O 1
ATOM 5934 N N . VAL C 1 99 ? -5.576 61.162 -45.061 1.00 25.55 99 VAL C N 1
ATOM 5935 C CA . VAL C 1 99 ? -6.509 61.237 -43.940 1.00 31.10 99 VAL C CA 1
ATOM 5936 C C . VAL C 1 99 ? -5.988 60.432 -42.747 1.00 30.64 99 VAL C C 1
ATOM 5937 O O . VAL C 1 99 ? -5.624 59.268 -42.898 1.00 31.70 99 VAL C O 1
ATOM 5941 N N . LEU C 1 100 ? -5.933 61.069 -41.577 1.00 29.98 100 LEU C N 1
ATOM 5942 C CA . LEU C 1 100 ? -5.593 60.405 -40.318 1.00 26.77 100 LEU C CA 1
ATOM 5943 C C . LEU C 1 100 ? -6.796 60.303 -39.393 1.00 33.27 100 LEU C C 1
ATOM 5944 O O . LEU C 1 100 ? -7.350 61.327 -39.001 1.00 38.31 100 LEU C O 1
ATOM 5949 N N . GLU C 1 101 ? -7.171 59.099 -38.986 1.00 30.05 101 GLU C N 1
ATOM 5950 C CA . GLU C 1 101 ? -8.278 58.964 -38.046 1.00 37.79 101 GLU C CA 1
ATOM 5951 C C . GLU C 1 101 ? -7.867 57.991 -36.946 1.00 39.77 101 GLU C C 1
ATOM 5952 O O . GLU C 1 101 ? -7.097 57.051 -37.180 1.00 32.08 101 GLU C O 1
ATOM 5958 N N . ALA C 1 102 ? -8.335 58.253 -35.731 1.00 37.51 102 ALA C N 1
ATOM 5959 C CA . ALA C 1 102 ? -7.942 57.441 -34.595 1.00 37.81 102 ALA C CA 1
ATOM 5960 C C . ALA C 1 102 ? -9.129 57.133 -33.682 1.00 36.58 102 ALA C C 1
ATOM 5961 O O . ALA C 1 102 ? -8.967 56.926 -32.481 1.00 41.38 102 ALA C O 1
ATOM 5963 N N . PHE C 1 103 ? -10.320 57.099 -34.265 1.00 39.00 103 PHE C N 1
ATOM 5964 C CA . PHE C 1 103 ? -11.502 56.636 -33.553 1.00 39.14 103 PHE C CA 1
ATOM 5965 C C . PHE C 1 103 ? -11.449 55.111 -33.451 1.00 40.66 103 PHE C C 1
ATOM 5966 O O . PHE C 1 103 ? -10.609 54.464 -34.086 1.00 38.75 103 PHE C O 1
ATOM 5974 N N . ARG C 1 104 ? -12.318 54.542 -32.623 1.00 37.18 104 ARG C N 1
ATOM 5975 C CA . ARG C 1 104 ? -12.422 53.090 -32.512 1.00 37.90 104 ARG C CA 1
ATOM 5976 C C . ARG C 1 104 ? -12.960 52.519 -33.832 1.00 40.31 104 ARG C C 1
ATOM 5977 O O . ARG C 1 104 ? -13.611 53.244 -34.592 1.00 43.35 104 ARG C O 1
ATOM 5985 N N . PRO C 1 105 ? -12.647 51.242 -34.137 1.00 37.86 105 PRO C N 1
ATOM 5986 C CA . PRO C 1 105 ? -13.101 50.592 -35.381 1.00 37.01 105 PRO C CA 1
ATOM 5987 C C . PRO C 1 105 ? -14.591 50.789 -35.686 1.00 41.40 105 PRO C C 1
ATOM 5988 O O . PRO C 1 105 ? -15.423 50.690 -34.781 1.00 45.73 105 PRO C O 1
ATOM 5992 N N . GLY C 1 106 ? -14.914 51.063 -36.947 1.00 41.52 106 GLY C N 1
ATOM 5993 C CA . GLY C 1 106 ? -16.293 51.211 -37.381 1.00 37.23 106 GLY C CA 1
ATOM 5994 C C . GLY C 1 106 ? -16.843 52.629 -37.346 1.00 41.26 106 GLY C C 1
ATOM 5995 O O . GLY C 1 106 ? -17.823 52.936 -38.032 1.00 40.38 106 GLY C O 1
ATOM 5996 N N . THR C 1 107 ? -16.213 53.499 -36.562 1.00 40.91 107 THR C N 1
ATOM 5997 C CA . THR C 1 107 ? -16.709 54.861 -36.382 1.00 36.22 107 THR C CA 1
ATOM 5998 C C . THR C 1 107 ? -16.819 55.645 -37.691 1.00 38.00 107 THR C C 1
ATOM 5999 O O . THR C 1 107 ? -17.895 56.139 -38.027 1.00 42.20 107 THR C O 1
ATOM 6003 N N . MET C 1 108 ? -15.705 55.776 -38.408 1.00 35.72 108 MET C N 1
ATOM 6004 C CA . MET C 1 108 ? -15.670 56.574 -39.633 1.00 38.10 108 MET C CA 1
ATOM 6005 C C . MET C 1 108 ? -16.616 56.022 -40.691 1.00 36.08 108 MET C C 1
ATOM 6006 O O . MET C 1 108 ? -17.232 56.777 -41.432 1.00 35.03 108 MET C O 1
ATOM 6011 N N . GLU C 1 109 ? -16.744 54.701 -40.739 1.00 35.10 109 GLU C N 1
ATOM 6012 C CA . GLU C 1 109 ? -17.634 54.063 -41.694 1.00 36.15 109 GLU C CA 1
ATOM 6013 C C . GLU C 1 109 ? -19.076 54.466 -41.403 1.00 41.08 109 GLU C C 1
ATOM 6014 O O . GLU C 1 109 ? -19.828 54.804 -42.314 1.00 41.36 109 GLU C O 1
ATOM 6020 N N . LYS C 1 110 ? -19.455 54.436 -40.126 1.00 39.52 110 LYS C N 1
ATOM 6021 C CA . LYS C 1 110 ? -20.798 54.839 -39.7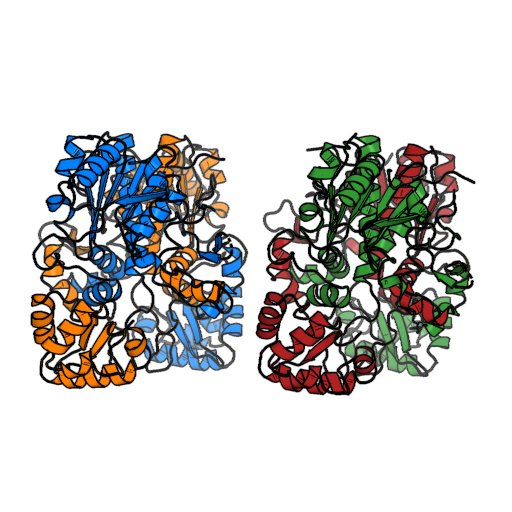17 1.00 39.16 110 LYS C CA 1
ATOM 6022 C C . LYS C 1 110 ? -21.053 56.312 -40.062 1.00 44.81 110 LYS C C 1
ATOM 6023 O O . LYS C 1 110 ? -22.188 56.710 -40.316 1.00 47.58 110 LYS C O 1
ATOM 6025 N N . LEU C 1 111 ? -19.985 57.104 -40.113 1.00 43.94 111 LEU C N 1
ATOM 6026 C CA . LEU C 1 111 ? -20.075 58.527 -40.452 1.00 42.57 111 LEU C CA 1
ATOM 6027 C C . LEU C 1 111 ? -20.100 58.788 -41.961 1.00 41.81 111 LEU C C 1
ATOM 6028 O O . LEU C 1 111 ? -20.257 59.932 -42.396 1.00 42.56 111 LEU C O 1
ATOM 6033 N N . GLY C 1 112 ? -19.926 57.735 -42.757 1.00 40.30 112 GLY C N 1
ATOM 6034 C CA . GLY C 1 112 ? -19.843 57.876 -44.205 1.00 38.99 112 GLY C CA 1
ATOM 6035 C C . GLY C 1 112 ? -18.504 58.459 -44.631 1.00 43.15 112 GLY C C 1
ATOM 6036 O O . GLY C 1 112 ? -18.366 59.011 -45.725 1.00 42.64 112 GLY C O 1
ATOM 6037 N N . LEU C 1 113 ? -17.509 58.321 -43.759 1.00 37.21 113 LEU C N 1
ATOM 6038 C CA . LEU C 1 113 ? -16.176 58.852 -44.009 1.00 37.12 113 LEU C CA 1
ATOM 6039 C C . LEU C 1 113 ? -15.111 57.759 -43.922 1.00 36.37 113 LEU C C 1
ATOM 6040 O O . LEU C 1 113 ? -13.965 58.025 -43.557 1.00 39.49 113 LEU C O 1
ATOM 6045 N N . GLY C 1 114 ? -15.504 56.529 -44.237 1.00 34.85 114 GLY C N 1
ATOM 6046 C CA . GLY C 1 114 ? -14.602 55.398 -44.195 1.00 35.28 114 GLY C CA 1
ATOM 6047 C C . GLY C 1 114 ? -13.686 55.419 -45.402 1.00 40.74 114 GLY C C 1
ATOM 6048 O O . GLY C 1 114 ? -13.886 56.220 -46.314 1.00 38.16 114 GLY C O 1
ATOM 6049 N N . PRO C 1 115 ? -12.682 54.528 -45.421 1.00 39.84 115 PRO C N 1
ATOM 6050 C CA . PRO C 1 115 ? -11.701 54.439 -46.508 1.00 39.30 115 PRO C CA 1
ATOM 6051 C C . PRO C 1 115 ? -12.355 54.315 -47.877 1.00 39.87 115 PRO C C 1
ATOM 6052 O O . PRO C 1 115 ? -11.914 54.967 -48.812 1.00 44.55 115 PRO C O 1
ATOM 6056 N N . ASP C 1 116 ? -13.401 53.503 -47.983 1.00 43.50 116 ASP C N 1
ATOM 6057 C CA . ASP C 1 116 ? -14.102 53.304 -49.251 1.00 42.43 116 ASP C CA 1
ATOM 6058 C C . ASP C 1 116 ? -14.849 54.557 -49.692 1.00 43.33 116 ASP C C 1
ATOM 6059 O O . ASP C 1 116 ? -14.886 54.892 -50.877 1.00 45.81 116 ASP C O 1
ATOM 6064 N N . ASP C 1 117 ? -15.420 55.257 -48.718 1.00 43.95 117 ASP C N 1
ATOM 6065 C CA . ASP C 1 117 ? -16.171 56.478 -48.967 1.00 43.29 117 ASP C CA 1
ATOM 6066 C C . ASP C 1 117 ? -15.289 57.551 -49.581 1.00 41.62 117 ASP C C 1
ATOM 6067 O O . ASP C 1 117 ? -15.658 58.187 -50.565 1.00 43.02 117 ASP C O 1
ATOM 6072 N N . LEU C 1 118 ? -14.123 57.755 -48.982 1.00 42.01 118 LEU C N 1
ATOM 6073 C CA . LEU C 1 118 ? -13.215 58.808 -49.413 1.00 41.01 118 LEU C CA 1
ATOM 6074 C C . LEU C 1 118 ? -12.365 58.441 -50.628 1.00 41.86 118 LEU C C 1
ATOM 6075 O O . LEU C 1 118 ? -12.141 59.281 -51.498 1.00 43.16 118 LEU C O 1
ATOM 6080 N N . ARG C 1 119 ? -11.891 57.198 -50.686 1.00 42.23 119 ARG C N 1
ATOM 6081 C CA . ARG C 1 119 ? -10.966 56.785 -51.741 1.00 41.40 119 ARG C CA 1
ATOM 6082 C C . ARG C 1 119 ? -11.615 56.586 -53.107 1.00 44.67 119 ARG C C 1
ATOM 6083 O O . ARG C 1 119 ? -10.943 56.690 -54.132 1.00 44.41 119 ARG C O 1
ATOM 6091 N N . SER C 1 120 ? -12.917 56.315 -53.123 1.00 44.81 120 SER C N 1
ATOM 6092 C CA . SER C 1 120 ? -13.653 56.207 -54.380 1.00 44.98 120 SER C CA 1
ATOM 6093 C C . SER C 1 120 ? -13.730 57.570 -55.078 1.00 43.40 120 SER C C 1
ATOM 6094 O O . SER C 1 120 ? -13.745 57.640 -56.308 1.00 51.85 120 SER C O 1
ATOM 6097 N N . ARG C 1 121 ? -13.776 58.639 -54.284 1.00 41.49 121 ARG C N 1
ATOM 6098 C CA . ARG C 1 121 ? -13.793 60.017 -54.783 1.00 40.79 121 ARG C CA 1
ATOM 6099 C C . ARG C 1 121 ? -12.391 60.546 -55.096 1.00 46.84 121 ARG C C 1
ATOM 6100 O O . ARG C 1 121 ? -12.201 61.278 -56.066 1.00 48.00 121 ARG C O 1
ATOM 6108 N N . ASN C 1 122 ? -11.422 60.193 -54.252 1.00 41.47 122 ASN C N 1
ATOM 6109 C CA . ASN C 1 122 ? -10.055 60.694 -54.373 1.00 41.40 122 ASN C CA 1
ATOM 6110 C C . ASN C 1 122 ? -9.036 59.551 -54.462 1.00 46.56 122 ASN C C 1
ATOM 6111 O O . ASN C 1 122 ? -8.578 59.020 -53.441 1.00 38.49 122 ASN C O 1
ATOM 6116 N N . PRO C 1 123 ? -8.674 59.177 -55.698 1.00 44.13 123 PRO C N 1
ATOM 6117 C CA . PRO C 1 123 ? -7.749 58.080 -56.002 1.00 38.59 123 PRO C CA 1
ATOM 6118 C C . PRO C 1 123 ? -6.311 58.340 -55.538 1.00 38.07 123 PRO C C 1
ATOM 6119 O O . PRO C 1 123 ? -5.487 57.428 -55.604 1.00 35.62 123 PRO C O 1
ATOM 6123 N N . ASN C 1 124 ? -6.002 59.556 -55.095 1.00 36.91 124 ASN C N 1
ATOM 6124 C CA . ASN C 1 124 ? -4.652 59.847 -54.611 1.00 39.05 124 ASN C CA 1
ATOM 6125 C C . ASN C 1 124 ? -4.574 59.887 -53.080 1.00 33.10 124 ASN C C 1
ATOM 6126 O O . ASN C 1 124 ? -3.513 60.139 -52.510 1.00 35.61 124 ASN C O 1
ATOM 6131 N N . LEU C 1 125 ? -5.700 59.622 -52.427 1.00 32.04 125 LEU C N 1
ATOM 6132 C CA . LEU C 1 125 ? -5.810 59.734 -50.977 1.00 31.21 125 LEU C CA 1
ATOM 6133 C C . LEU C 1 125 ? -5.203 58.548 -50.221 1.00 30.75 125 LEU C C 1
ATOM 6134 O O . LEU C 1 125 ? -5.543 57.394 -50.462 1.00 32.10 125 LEU C O 1
ATOM 6139 N N . ILE C 1 126 ? -4.289 58.845 -49.312 1.00 26.71 126 ILE C N 1
ATOM 6140 C CA . ILE C 1 126 ? -3.760 57.837 -48.408 1.00 28.36 126 ILE C CA 1
ATOM 6141 C C . ILE C 1 126 ? -4.587 57.893 -47.128 1.00 27.92 126 ILE C C 1
ATOM 6142 O O . ILE C 1 126 ? -4.835 58.972 -46.599 1.00 27.76 126 ILE C O 1
ATOM 6147 N N . TYR C 1 127 ? -5.046 56.738 -46.658 1.00 32.32 127 TYR C N 1
ATOM 6148 C CA . TYR C 1 127 ? -5.936 56.661 -45.494 1.00 31.99 127 TYR C CA 1
ATOM 6149 C C . TYR C 1 127 ? -5.263 55.894 -44.350 1.00 30.35 127 TYR C C 1
ATOM 6150 O O . TYR C 1 127 ? -4.956 54.713 -44.491 1.00 30.73 127 TYR C O 1
ATOM 6159 N N . ALA C 1 128 ? -5.052 56.558 -43.217 1.00 28.92 128 ALA C N 1
ATOM 6160 C CA . ALA C 1 128 ? -4.319 55.957 -42.101 1.00 28.06 128 ALA C CA 1
ATOM 6161 C C . ALA C 1 128 ? -5.168 55.827 -40.846 1.00 27.84 128 ALA C C 1
ATOM 6162 O O . ALA C 1 128 ? -5.750 56.797 -40.377 1.00 25.66 128 ALA C O 1
ATOM 6164 N N . ARG C 1 129 ? -5.208 54.615 -40.301 1.00 33.72 129 ARG C N 1
ATOM 6165 C CA . ARG C 1 129 ? -6.006 54.295 -39.125 1.00 26.83 129 ARG C CA 1
ATOM 6166 C C . ARG C 1 129 ? -5.159 53.932 -37.917 1.00 28.10 129 ARG C C 1
ATOM 6167 O O . ARG C 1 129 ? -4.345 53.022 -37.979 1.00 29.26 129 ARG C O 1
ATOM 6175 N N . LEU C 1 130 ? -5.359 54.642 -36.816 1.00 28.95 130 LEU C N 1
ATOM 6176 C CA . LEU C 1 130 ? -4.711 54.287 -35.562 1.00 26.62 130 LEU C CA 1
ATOM 6177 C C . LEU C 1 130 ? -5.782 53.788 -34.613 1.00 29.97 130 LEU C C 1
ATOM 6178 O O . LEU C 1 130 ? -6.725 54.514 -34.309 1.00 33.46 130 LEU C O 1
ATOM 6183 N N . THR C 1 131 ? -5.674 52.541 -34.173 1.00 28.47 131 THR C N 1
ATOM 6184 C CA . THR C 1 131 ? -6.625 52.022 -33.196 1.00 27.48 131 THR C CA 1
ATOM 6185 C C . THR C 1 131 ? -5.900 51.514 -31.954 1.00 30.52 131 THR C C 1
ATOM 6186 O O . THR C 1 131 ? -4.671 51.432 -31.925 1.00 25.62 131 THR C O 1
ATOM 6190 N N . ALA C 1 132 ? -6.670 51.183 -30.926 1.00 28.67 132 ALA C N 1
ATOM 6191 C CA . ALA C 1 132 ? -6.103 50.608 -29.721 1.00 27.61 132 ALA C CA 1
ATOM 6192 C C . ALA C 1 132 ? -5.677 49.153 -29.929 1.00 27.43 132 ALA C C 1
ATOM 6193 O O . ALA C 1 132 ? -4.565 48.767 -29.559 1.00 26.32 132 ALA C O 1
ATOM 6195 N N . TYR C 1 133 ? -6.550 48.343 -30.519 1.00 26.66 133 TYR C N 1
ATOM 6196 C CA . TYR C 1 133 ? -6.299 46.902 -30.554 1.00 25.39 133 TYR C CA 1
ATOM 6197 C C . TYR C 1 133 ? -6.359 46.260 -31.944 1.00 26.89 133 TYR C C 1
ATOM 6198 O O . TYR C 1 133 ? -6.212 45.047 -32.064 1.00 29.44 133 TYR C O 1
ATOM 6207 N N . GLY C 1 134 ? -6.613 47.046 -32.986 1.00 28.03 134 GLY C N 1
ATOM 6208 C CA . GLY C 1 134 ? -6.474 46.541 -34.341 1.00 27.71 134 GLY C CA 1
ATOM 6209 C C . GLY C 1 134 ? -7.741 46.482 -35.182 1.00 33.31 134 GLY C C 1
ATOM 6210 O O . GLY C 1 134 ? -7.720 46.775 -36.375 1.00 30.79 134 GLY C O 1
ATOM 6211 N N . GLY C 1 135 ? -8.850 46.084 -34.571 1.00 31.93 135 GLY C N 1
ATOM 6212 C CA . GLY C 1 135 ? -10.095 45.939 -35.305 1.00 35.60 135 GLY C CA 1
ATOM 6213 C C . GLY C 1 135 ? -10.117 44.765 -36.273 1.00 37.31 135 GLY C C 1
ATOM 6214 O O . GLY C 1 135 ? -10.789 44.819 -37.306 1.00 37.45 135 GLY C O 1
ATOM 6215 N N . ASN C 1 136 ? -9.386 43.703 -35.944 1.00 35.98 136 ASN C N 1
ATOM 6216 C CA . ASN C 1 136 ? -9.318 42.526 -36.806 1.00 36.28 136 ASN C CA 1
ATOM 6217 C C . ASN C 1 136 ? -10.308 41.434 -36.404 1.00 41.67 136 ASN C C 1
ATOM 6218 O O . ASN C 1 136 ? -10.368 40.375 -37.029 1.00 41.65 136 ASN C O 1
ATOM 6223 N N . GLY C 1 137 ? -11.078 41.699 -35.356 1.00 38.92 137 GLY C N 1
ATOM 6224 C CA . GLY C 1 137 ? -12.050 40.751 -34.856 1.00 36.82 137 GLY C CA 1
ATOM 6225 C C . GLY C 1 137 ? -12.732 41.311 -33.625 1.00 44.31 137 GLY C C 1
ATOM 6226 O O . GLY C 1 137 ? -12.539 42.482 -33.285 1.00 43.97 137 GLY C O 1
ATOM 6227 N N . PRO C 1 138 ? -13.521 40.473 -32.939 1.00 45.60 138 PRO C N 1
ATOM 6228 C CA . PRO C 1 138 ? -14.299 40.870 -31.757 1.00 42.95 138 PRO C CA 1
ATOM 6229 C C . PRO C 1 138 ? -13.428 41.336 -30.591 1.00 41.38 138 PRO C C 1
ATOM 6230 O O . PRO C 1 138 ? -13.811 42.262 -29.873 1.00 41.87 138 PRO C O 1
ATOM 6234 N N . HIS C 1 139 ? -12.278 40.701 -30.402 1.00 39.07 139 HIS C N 1
ATOM 6235 C CA . HIS C 1 139 ? -11.413 41.032 -29.270 1.00 41.58 139 HIS C CA 1
ATOM 6236 C C . HIS C 1 139 ? -10.726 42.392 -29.440 1.00 38.58 139 HIS C C 1
ATOM 6237 O O . HIS C 1 139 ? -10.340 43.032 -28.464 1.00 38.47 139 HIS C O 1
ATOM 6244 N N . GLY C 1 140 ? -10.561 42.826 -30.683 1.00 39.21 140 GLY C N 1
ATOM 6245 C CA . GLY C 1 140 ? -9.830 44.047 -30.967 1.00 34.57 140 GLY C CA 1
ATOM 6246 C C . GLY C 1 140 ? -10.685 45.257 -31.272 1.00 35.73 140 GLY C C 1
ATOM 6247 O O . GLY C 1 140 ? -10.200 46.227 -31.852 1.00 35.60 140 GLY C O 1
ATOM 6248 N N . SER C 1 141 ? -11.945 45.218 -30.854 1.00 36.15 141 SER C N 1
ATOM 6249 C CA . SER C 1 141 ? -12.900 46.257 -31.221 1.00 37.34 141 SER C CA 1
ATOM 6250 C C . SER C 1 141 ? -12.991 47.400 -30.214 1.00 39.84 141 SER C C 1
ATOM 6251 O O . SER C 1 141 ? -13.568 48.450 -30.508 1.00 39.00 141 SER C O 1
ATOM 6254 N N . ARG C 1 142 ? -12.405 47.203 -29.039 1.00 39.33 142 ARG C N 1
ATOM 6255 C CA . ARG C 1 142 ? -12.610 48.115 -27.923 1.00 34.29 142 ARG C CA 1
ATOM 6256 C C . ARG C 1 142 ? -11.858 49.430 -28.084 1.00 35.84 142 ARG C C 1
ATOM 6257 O O . ARG C 1 142 ? -10.851 49.493 -28.791 1.00 36.97 142 ARG C O 1
ATOM 6265 N N . PRO C 1 143 ? -12.360 50.497 -27.444 1.00 34.71 143 PRO C N 1
ATOM 6266 C CA . PRO C 1 143 ? -11.510 51.678 -27.294 1.00 36.31 143 PRO C CA 1
ATOM 6267 C C . PRO C 1 143 ? -10.484 51.371 -26.219 1.00 35.21 143 PRO C C 1
ATOM 6268 O O . PRO C 1 143 ? -10.655 50.396 -25.486 1.00 30.74 143 PRO C O 1
ATOM 6272 N N . GLY C 1 144 ? -9.418 52.151 -26.147 1.00 33.98 144 GLY C N 1
ATOM 6273 C CA . GLY C 1 144 ? -8.401 51.903 -25.152 1.00 33.04 144 GLY C CA 1
ATOM 6274 C C . GLY C 1 144 ? -7.647 53.173 -24.853 1.00 37.29 144 GLY C C 1
ATOM 6275 O O . GLY C 1 144 ? -7.709 54.130 -25.621 1.00 40.76 144 GLY C O 1
ATOM 6276 N N . ILE C 1 145 ? -6.935 53.185 -23.733 1.00 34.03 145 ILE C N 1
ATOM 6277 C CA . ILE C 1 145 ? -5.988 54.254 -23.463 1.00 36.11 145 ILE C CA 1
ATOM 6278 C C . ILE C 1 145 ? -4.624 53.637 -23.192 1.00 33.83 145 ILE C C 1
ATOM 6279 O O . ILE C 1 145 ? -4.511 52.415 -23.040 1.00 29.75 145 ILE C O 1
ATOM 6284 N N . ASP C 1 146 ? -3.599 54.484 -23.142 1.00 36.84 146 ASP C N 1
ATOM 6285 C CA . ASP C 1 146 ? -2.217 54.046 -22.947 1.00 34.57 146 ASP C CA 1
ATOM 6286 C C . ASP C 1 146 ? -2.098 53.038 -21.808 1.00 33.74 146 ASP C C 1
ATOM 6287 O O . ASP C 1 146 ? -1.603 51.919 -21.988 1.00 32.23 146 ASP C O 1
ATOM 6292 N N . LEU C 1 147 ? -2.580 53.449 -20.642 1.00 35.79 147 LEU C N 1
ATOM 6293 C CA . LEU C 1 147 ? -2.411 52.697 -19.406 1.00 35.07 147 LEU C CA 1
ATOM 6294 C C . LEU C 1 147 ? -2.934 51.265 -19.515 1.00 34.08 147 LEU C C 1
ATOM 6295 O O . LEU C 1 147 ? -2.263 50.323 -19.104 1.00 36.22 147 LEU C O 1
ATOM 6300 N N . VAL C 1 148 ? -4.106 51.101 -20.112 1.00 29.08 148 VAL C N 1
ATOM 6301 C CA . VAL C 1 148 ? -4.734 49.789 -20.218 1.00 28.93 148 VAL C CA 1
ATOM 6302 C C . VAL C 1 148 ? -4.138 48.927 -21.342 1.00 28.42 148 VAL C C 1
ATOM 6303 O O . VAL C 1 148 ? -3.962 47.717 -21.181 1.00 30.69 148 VAL C O 1
ATOM 6307 N N . VAL C 1 149 ? -3.830 49.535 -22.480 1.00 25.44 149 VAL C N 1
ATOM 6308 C CA . VAL C 1 149 ? -3.191 48.792 -23.564 1.00 28.25 149 VAL C CA 1
ATOM 6309 C C . VAL C 1 149 ? -1.821 48.262 -23.109 1.00 25.52 149 VAL C C 1
ATOM 6310 O O . VAL C 1 149 ? -1.469 47.115 -23.377 1.00 25.36 149 VAL C O 1
ATOM 6314 N N . ALA C 1 150 ? -1.065 49.090 -22.392 1.00 25.55 150 ALA C N 1
ATOM 6315 C CA . ALA C 1 150 ? 0.248 48.684 -21.883 1.00 26.22 150 ALA C CA 1
ATOM 6316 C C . ALA C 1 150 ? 0.151 47.451 -20.994 1.00 27.98 150 ALA C C 1
ATOM 6317 O O . ALA C 1 150 ? 0.926 46.512 -21.144 1.00 26.16 150 ALA C O 1
ATOM 6319 N N . ALA C 1 151 ? -0.827 47.442 -20.091 1.00 28.29 151 ALA C N 1
ATOM 6320 C CA . ALA C 1 151 ? -0.975 46.340 -19.149 1.00 27.38 151 ALA C CA 1
ATOM 6321 C C . ALA C 1 151 ? -1.479 45.084 -19.853 1.00 26.64 151 ALA C C 1
ATOM 6322 O O . ALA C 1 151 ? -1.049 43.979 -19.539 1.00 30.80 151 ALA C O 1
ATOM 6324 N N . GLU C 1 152 ? -2.380 45.252 -20.811 1.00 22.50 152 GLU C N 1
ATOM 6325 C CA . GLU C 1 152 ? -2.921 44.112 -21.527 1.00 24.82 152 GLU C CA 1
ATOM 6326 C C . GLU C 1 152 ? -1.864 43.485 -22.437 1.00 25.72 152 GLU C C 1
ATOM 6327 O O . GLU C 1 152 ? -1.898 42.282 -22.691 1.00 26.16 152 GLU C O 1
ATOM 6333 N N . ALA C 1 153 ? -0.918 44.298 -22.908 1.00 22.90 153 ALA C N 1
ATOM 6334 C CA . ALA C 1 153 ? 0.162 43.802 -23.766 1.00 24.17 153 ALA C CA 1
ATOM 6335 C C . ALA C 1 153 ? 1.344 43.210 -22.985 1.00 29.01 153 ALA C C 1
ATOM 6336 O O . ALA C 1 153 ? 2.292 42.701 -23.591 1.00 25.58 153 ALA C O 1
ATOM 6338 N N . GLY C 1 154 ? 1.288 43.262 -21.653 1.00 27.09 154 GLY C N 1
ATOM 6339 C CA . GLY C 1 154 ? 2.287 42.582 -20.846 1.00 24.82 154 GLY C CA 1
ATOM 6340 C C . GLY C 1 154 ? 3.352 43.438 -20.190 1.00 27.29 154 GLY C C 1
ATOM 6341 O O . GLY C 1 154 ? 4.306 42.903 -19.636 1.00 31.22 154 GLY C O 1
ATOM 6342 N N . MET C 1 155 ? 3.195 44.757 -20.223 1.00 26.57 155 MET C N 1
ATOM 6343 C CA . MET C 1 155 ? 4.279 45.651 -19.821 1.00 29.84 155 MET C CA 1
ATOM 6344 C C . MET C 1 155 ? 4.519 45.781 -18.314 1.00 34.14 155 MET C C 1
ATOM 6345 O O . MET C 1 155 ? 5.400 46.533 -17.905 1.00 32.68 155 MET C O 1
ATOM 6350 N N . THR C 1 156 ? 3.773 45.043 -17.495 1.00 31.43 156 THR C N 1
ATOM 6351 C CA . THR C 1 156 ? 3.992 45.067 -16.051 1.00 33.25 156 THR C CA 1
ATOM 6352 C C . THR C 1 156 ? 4.877 43.913 -15.563 1.00 32.25 156 THR C C 1
ATOM 6353 O O . THR C 1 156 ? 5.262 43.871 -14.392 1.00 36.18 156 THR C O 1
ATOM 6357 N N . THR C 1 157 ? 5.197 42.987 -16.460 1.00 30.31 157 THR C N 1
ATOM 6358 C CA . THR C 1 157 ? 5.920 41.766 -16.106 1.00 35.89 157 THR C CA 1
ATOM 6359 C C . THR C 1 157 ? 7.285 42.013 -15.434 1.00 37.09 157 THR C C 1
ATOM 6360 O O . THR C 1 157 ? 8.067 42.859 -15.869 1.00 33.38 157 THR C O 1
ATOM 6364 N N . GLY C 1 158 ? 7.551 41.269 -14.364 1.00 34.18 158 GLY C N 1
ATOM 6365 C CA . GLY C 1 158 ? 8.844 41.281 -13.707 1.00 36.35 158 GLY C CA 1
ATOM 6366 C C . GLY C 1 158 ? 9.270 42.579 -13.042 1.00 36.48 158 GLY C C 1
ATOM 6367 O O . GLY C 1 158 ? 10.466 42.837 -12.915 1.00 49.32 158 GLY C O 1
ATOM 6368 N N . MET C 1 159 ? 8.319 43.403 -12.620 1.00 30.72 159 MET C N 1
ATOM 6369 C CA . MET C 1 159 ? 8.664 44.636 -11.916 1.00 37.09 159 MET C CA 1
ATOM 6370 C C . MET C 1 159 ? 8.020 44.675 -10.529 1.00 37.56 159 MET C C 1
ATOM 6371 O O . MET C 1 159 ? 6.844 44.972 -10.392 1.00 37.13 159 MET C O 1
ATOM 6376 N N . PRO C 1 160 ? 8.803 44.360 -9.491 1.00 48.59 160 PRO C N 1
ATOM 6377 C CA . PRO C 1 160 ? 8.260 44.322 -8.129 1.00 41.70 160 PRO C CA 1
ATOM 6378 C C . PRO C 1 160 ? 7.910 45.705 -7.564 1.00 45.42 160 PRO C C 1
ATOM 6379 O O . PRO C 1 160 ? 8.667 46.661 -7.734 1.00 47.44 160 PRO C O 1
ATOM 6383 N N . THR C 1 161 ? 6.762 45.793 -6.897 1.00 45.68 161 THR C N 1
ATOM 6384 C CA . THR C 1 161 ? 6.307 47.016 -6.233 1.00 44.53 161 THR C CA 1
ATOM 6385 C C . THR C 1 161 ? 6.173 46.731 -4.737 1.00 43.18 161 THR C C 1
ATOM 6386 O O . THR C 1 161 ? 6.106 45.564 -4.343 1.00 39.87 161 THR C O 1
ATOM 6390 N N . PRO C 1 162 ? 6.176 47.787 -3.899 1.00 46.82 162 PRO C N 1
ATOM 6391 C CA . PRO C 1 162 ? 6.071 47.584 -2.447 1.00 50.79 162 PRO C CA 1
ATOM 6392 C C . PRO C 1 162 ? 4.886 46.714 -2.007 1.00 52.30 162 PRO C C 1
ATOM 6393 O O . PRO C 1 162 ? 5.094 45.781 -1.231 1.00 54.49 162 PRO C O 1
ATOM 6397 N N . GLU C 1 163 ? 3.682 46.982 -2.503 1.00 48.95 163 GLU C N 1
ATOM 6398 C CA . GLU C 1 163 ? 2.512 46.234 -2.041 1.00 50.62 163 GLU C CA 1
ATOM 6399 C C . GLU C 1 163 ? 2.231 44.939 -2.830 1.00 49.42 163 GLU C C 1
ATOM 6400 O O . GLU C 1 163 ? 1.313 44.198 -2.475 1.00 45.14 163 GLU C O 1
ATOM 6402 N N . GLY C 1 164 ? 3.006 44.655 -3.880 1.00 39.75 164 GLY C N 1
ATOM 6403 C CA . GLY C 1 164 ? 2.733 43.479 -4.702 1.00 39.62 164 GLY C CA 1
ATOM 6404 C C . GLY C 1 164 ? 1.817 43.789 -5.881 1.00 39.88 164 GLY C C 1
ATOM 6405 O O . GLY C 1 164 ? 1.373 42.905 -6.619 1.00 32.33 164 GLY C O 1
ATOM 6406 N N . LYS C 1 165 ? 1.484 45.067 -5.993 1.00 37.88 165 LYS C N 1
ATOM 6407 C CA . LYS C 1 165 ? 0.704 45.638 -7.082 1.00 35.49 165 LYS C CA 1
ATOM 6408 C C . LYS C 1 165 ? 1.462 45.624 -8.423 1.00 35.92 165 LYS C C 1
ATOM 6409 O O . LYS C 1 165 ? 2.663 45.857 -8.455 1.00 34.33 165 LYS C O 1
ATOM 6415 N N . PRO C 1 166 ? 0.770 45.361 -9.539 1.00 34.39 166 PRO C N 1
ATOM 6416 C CA . PRO C 1 166 ? 1.469 45.447 -10.832 1.00 33.95 166 PRO C CA 1
ATOM 6417 C C . PRO C 1 166 ? 2.039 46.842 -11.092 1.00 33.17 166 PRO C C 1
ATOM 6418 O O . PRO C 1 166 ? 1.392 47.836 -10.774 1.00 34.78 166 PRO C O 1
ATOM 6422 N N . GLN C 1 167 ? 3.252 46.914 -11.632 1.00 30.27 167 GLN C N 1
ATOM 6423 C CA . GLN C 1 167 ? 3.870 48.208 -11.901 1.00 29.68 167 GLN C CA 1
ATOM 6424 C C . GLN C 1 167 ? 3.291 48.868 -13.142 1.00 34.44 167 GLN C C 1
ATOM 6425 O O . GLN C 1 167 ? 3.371 48.326 -14.243 1.00 33.85 167 GLN C O 1
ATOM 6431 N N . ILE C 1 168 ? 2.706 50.042 -12.957 1.00 35.21 168 ILE C N 1
ATOM 6432 C CA . ILE C 1 168 ? 2.175 50.804 -14.069 1.00 35.15 168 ILE C CA 1
ATOM 6433 C C . ILE C 1 168 ? 3.193 51.883 -14.399 1.00 37.51 168 ILE C C 1
ATOM 6434 O O . ILE C 1 168 ? 3.480 52.753 -13.568 1.00 35.68 168 ILE C O 1
ATOM 6439 N N . ILE C 1 169 ? 3.750 51.815 -15.604 1.00 36.10 169 ILE C N 1
ATOM 6440 C CA . ILE C 1 169 ? 4.752 52.778 -16.037 1.00 32.86 169 ILE C CA 1
ATOM 6441 C C . ILE C 1 169 ? 4.126 54.158 -16.120 1.00 30.58 169 ILE C C 1
ATOM 6442 O O . ILE C 1 169 ? 3.141 54.351 -16.829 1.00 33.61 169 ILE C O 1
ATOM 6447 N N . PRO C 1 170 ? 4.698 55.123 -15.386 1.00 30.03 170 PRO C N 1
ATOM 6448 C CA . PRO C 1 170 ? 4.093 56.449 -15.232 1.00 32.99 170 PRO C CA 1
ATOM 6449 C C . PRO C 1 170 ? 4.367 57.434 -16.363 1.00 31.66 170 PRO C C 1
ATOM 6450 O O . PRO C 1 170 ? 4.192 58.629 -16.166 1.00 35.16 170 PRO C O 1
ATOM 6454 N N . PHE C 1 171 ? 4.789 56.960 -17.524 1.00 36.03 171 PHE C N 1
ATOM 6455 C CA . PHE C 1 171 ? 4.774 57.823 -18.694 1.00 33.55 171 PHE C CA 1
ATOM 6456 C C . PHE C 1 171 ? 4.129 57.069 -19.840 1.00 32.94 171 PHE C C 1
ATOM 6457 O O . PHE C 1 171 ? 4.019 55.846 -19.798 1.00 36.78 171 PHE C O 1
ATOM 6465 N N . GLN C 1 172 ? 3.684 57.805 -20.852 1.00 35.44 172 GLN C N 1
ATOM 6466 C CA . GLN C 1 172 ? 2.797 57.248 -21.868 1.00 36.79 172 GLN C CA 1
ATOM 6467 C C . GLN C 1 172 ? 3.599 56.722 -23.041 1.00 32.73 172 GLN C C 1
ATOM 6468 O O . GLN C 1 172 ? 3.618 57.332 -24.109 1.00 32.72 172 GLN C O 1
ATOM 6474 N N . LEU C 1 173 ? 4.277 55.599 -22.833 1.00 34.02 173 LEU C N 1
ATOM 6475 C CA . LEU C 1 173 ? 5.203 55.088 -23.833 1.00 33.12 173 LEU C CA 1
ATOM 6476 C C . LEU C 1 173 ? 4.471 54.470 -25.021 1.00 32.11 173 LEU C C 1
ATOM 6477 O O . LEU C 1 173 ? 4.963 54.516 -26.142 1.00 32.09 173 LEU C O 1
ATOM 6482 N N . VAL C 1 174 ? 3.306 53.885 -24.795 1.00 30.07 174 VAL C N 1
ATOM 6483 C CA . VAL C 1 174 ? 2.605 53.269 -25.905 1.00 27.80 174 VAL C CA 1
ATOM 6484 C C . VAL C 1 174 ? 1.996 54.345 -26.825 1.00 33.51 174 VAL C C 1
ATOM 6485 O O . VAL C 1 174 ? 2.064 54.218 -28.048 1.00 31.99 174 VAL C O 1
ATOM 6489 N N . ASP C 1 175 ? 1.438 55.411 -26.247 1.00 34.37 175 ASP C N 1
ATOM 6490 C CA . ASP C 1 175 ? 0.970 56.562 -27.034 1.00 30.12 175 ASP C CA 1
ATOM 6491 C C . ASP C 1 175 ? 2.075 57.183 -27.909 1.00 30.18 175 ASP C C 1
ATOM 6492 O O . ASP C 1 175 ? 1.895 57.365 -29.109 1.00 31.34 175 ASP C O 1
ATOM 6497 N N . ASN C 1 176 ? 3.205 57.542 -27.310 1.00 30.73 176 ASN C N 1
ATOM 6498 C CA . ASN C 1 176 ? 4.232 58.255 -28.064 1.00 33.51 176 ASN C CA 1
ATOM 6499 C C . ASN C 1 176 ? 4.932 57.370 -29.106 1.00 32.75 176 ASN C C 1
ATOM 6500 O O . ASN C 1 176 ? 5.217 57.821 -30.215 1.00 31.58 176 ASN C O 1
ATOM 6505 N N . ALA C 1 177 ? 5.173 56.108 -28.770 1.00 26.28 177 ALA C N 1
ATOM 6506 C CA . ALA C 1 177 ? 5.725 55.173 -29.741 1.00 27.09 177 ALA C CA 1
ATOM 6507 C C . ALA C 1 177 ? 4.773 54.949 -30.913 1.00 28.49 177 ALA C C 1
ATOM 6508 O O . ALA C 1 177 ? 5.212 54.838 -32.058 1.00 28.79 177 ALA C O 1
ATOM 6510 N N . SER C 1 178 ? 3.473 54.870 -30.631 1.00 27.66 178 SER C N 1
ATOM 6511 C CA . SER C 1 178 ? 2.475 54.649 -31.680 1.00 26.44 178 SER C CA 1
ATOM 6512 C C . SER C 1 178 ? 2.394 55.832 -32.631 1.00 24.94 178 SER C C 1
ATOM 6513 O O . SER C 1 178 ? 2.208 55.654 -33.824 1.00 29.40 178 SER C O 1
ATOM 6516 N N . GLY C 1 179 ? 2.511 57.040 -32.088 1.00 25.40 179 GLY C N 1
ATOM 6517 C CA . GLY C 1 179 ? 2.563 58.245 -32.894 1.00 24.10 179 GLY C CA 1
ATOM 6518 C C . GLY C 1 179 ? 3.688 58.216 -33.919 1.00 28.53 179 GLY C C 1
ATOM 6519 O O . GLY C 1 179 ? 3.496 58.578 -35.084 1.00 25.70 179 GLY C O 1
ATOM 6520 N N . HIS C 1 180 ? 4.871 57.792 -33.491 1.00 24.15 180 HIS C N 1
ATOM 6521 C CA . HIS C 1 180 ? 6.000 57.713 -34.403 1.00 26.30 180 HIS C CA 1
ATOM 6522 C C . HIS C 1 180 ? 5.851 56.589 -35.426 1.00 25.51 180 HIS C C 1
ATOM 6523 O O . HIS C 1 180 ? 6.273 56.735 -36.569 1.00 25.41 180 HIS C O 1
ATOM 6530 N N . VAL C 1 181 ? 5.239 55.479 -35.029 1.00 28.75 181 VAL C N 1
ATOM 6531 C CA . VAL C 1 181 ? 5.047 54.366 -35.956 1.00 25.55 181 VAL C CA 1
ATOM 6532 C C . VAL C 1 181 ? 4.013 54.742 -37.012 1.00 26.66 181 VAL C C 1
ATOM 6533 O O . VAL C 1 181 ? 4.171 54.394 -38.184 1.00 25.07 181 VAL C O 1
ATOM 6537 N N . LEU C 1 182 ? 2.967 55.457 -36.596 1.00 25.32 182 LEU C N 1
ATOM 6538 C CA . LEU C 1 182 ? 1.957 55.953 -37.532 1.00 25.13 182 LEU C CA 1
ATOM 6539 C C . LEU C 1 182 ? 2.574 56.913 -38.554 1.00 28.62 182 LEU C C 1
ATOM 6540 O O . LEU C 1 182 ? 2.321 56.796 -39.757 1.00 27.09 182 LEU C O 1
ATOM 6545 N N . ALA C 1 183 ? 3.379 57.858 -38.068 1.00 24.71 183 ALA C N 1
ATOM 6546 C CA . ALA C 1 183 ? 4.068 58.809 -38.932 1.00 25.24 183 ALA C CA 1
ATOM 6547 C C . ALA C 1 183 ? 4.974 58.075 -39.920 1.00 28.88 183 ALA C C 1
ATOM 6548 O O . ALA C 1 183 ? 4.994 58.386 -41.119 1.00 27.35 183 ALA C O 1
ATOM 6550 N N . GLN C 1 184 ? 5.712 57.093 -39.406 1.00 30.40 184 GLN C N 1
ATOM 6551 C CA . GLN C 1 184 ? 6.545 56.218 -40.230 1.00 26.23 184 GLN C CA 1
ATOM 6552 C C . GLN C 1 184 ? 5.715 55.580 -41.343 1.00 26.39 184 GLN C C 1
ATOM 6553 O O . GLN C 1 184 ? 6.103 55.578 -42.505 1.00 32.90 184 GLN C O 1
ATOM 6559 N N . ALA C 1 185 ? 4.559 55.048 -40.975 1.00 24.54 185 ALA C N 1
ATOM 6560 C CA . ALA C 1 185 ? 3.711 54.350 -41.920 1.00 28.38 185 ALA C CA 1
ATOM 6561 C C . ALA C 1 185 ? 3.107 55.312 -42.950 1.00 28.17 185 ALA C C 1
ATOM 6562 O O . ALA C 1 185 ? 2.924 54.956 -44.110 1.00 26.40 185 ALA C O 1
ATOM 6564 N N . VAL C 1 186 ? 2.798 56.531 -42.525 1.00 26.06 186 VAL C N 1
ATOM 6565 C CA . VAL C 1 186 ? 2.312 57.530 -43.464 1.00 25.98 186 VAL C CA 1
ATOM 6566 C C . VAL C 1 186 ? 3.408 57.903 -44.482 1.00 30.03 186 VAL C C 1
ATOM 6567 O O . VAL C 1 186 ? 3.158 57.902 -45.685 1.00 26.54 186 VAL C O 1
ATOM 6571 N N . LEU C 1 187 ? 4.630 58.145 -44.007 1.00 25.44 187 LEU C N 1
ATOM 6572 C CA . LEU C 1 187 ? 5.749 58.481 -44.891 1.00 27.21 187 LEU C CA 1
ATOM 6573 C C . LEU C 1 187 ? 6.032 57.369 -45.905 1.00 27.45 187 LEU C C 1
ATOM 6574 O O . LEU C 1 187 ? 6.346 57.639 -47.057 1.00 25.19 187 LEU C O 1
ATOM 6579 N N . ALA C 1 188 ? 5.966 56.120 -45.458 1.00 26.17 188 ALA C N 1
ATOM 6580 C CA . ALA C 1 188 ? 6.136 54.985 -46.357 1.00 23.63 188 ALA C CA 1
ATOM 6581 C C . ALA C 1 188 ? 5.088 55.021 -47.464 1.00 29.93 188 ALA C C 1
ATOM 6582 O O . ALA C 1 188 ? 5.393 54.775 -48.631 1.00 25.96 188 ALA C O 1
ATOM 6584 N N . ALA C 1 189 ? 3.844 55.304 -47.082 1.00 25.12 189 ALA C N 1
ATOM 6585 C CA . ALA C 1 189 ? 2.757 55.386 -48.042 1.00 23.37 189 ALA C CA 1
ATOM 6586 C C . ALA C 1 189 ? 2.933 56.511 -49.054 1.00 24.63 189 ALA C C 1
ATOM 6587 O O . ALA C 1 189 ? 2.653 56.308 -50.235 1.00 26.38 189 ALA C O 1
ATOM 6589 N N . LEU C 1 190 ? 3.360 57.694 -48.609 1.00 24.38 190 LEU C N 1
ATOM 6590 C CA . LEU C 1 190 ? 3.614 58.784 -49.554 1.00 26.91 190 LEU C CA 1
ATOM 6591 C C . LEU C 1 190 ? 4.679 58.395 -50.564 1.00 32.21 190 LEU C C 1
ATOM 6592 O O . LEU C 1 190 ? 4.613 58.760 -51.744 1.00 31.30 190 LEU C O 1
ATOM 6597 N N . LEU C 1 191 ? 5.664 57.648 -50.087 1.00 25.87 191 LEU C N 1
ATOM 6598 C CA . LEU C 1 191 ? 6.752 57.227 -50.935 1.00 30.42 191 LEU C CA 1
ATOM 6599 C C . LEU C 1 191 ? 6.201 56.187 -51.909 1.00 32.66 191 LEU C C 1
ATOM 6600 O O . LEU C 1 191 ? 6.564 56.178 -53.088 1.00 28.40 191 LEU C O 1
ATOM 6605 N N . HIS C 1 192 ? 5.301 55.335 -51.420 1.00 27.30 192 HIS C N 1
ATOM 6606 C CA . HIS C 1 192 ? 4.685 54.305 -52.259 1.00 31.01 192 HIS C CA 1
ATOM 6607 C C . HIS C 1 192 ? 3.948 54.931 -53.449 1.00 34.24 192 HIS C C 1
ATOM 6608 O O . HIS C 1 192 ? 4.104 54.506 -54.599 1.00 31.63 192 HIS C O 1
ATOM 6615 N N . ARG C 1 193 ? 3.145 55.948 -53.149 1.00 33.90 193 ARG C N 1
ATOM 6616 C CA . ARG C 1 193 ? 2.373 56.672 -54.151 1.00 30.76 193 ARG C CA 1
ATOM 6617 C C . ARG C 1 193 ? 3.297 57.389 -55.131 1.00 34.81 193 ARG C C 1
ATOM 6618 O O . ARG C 1 193 ? 3.067 57.381 -56.336 1.00 31.57 193 ARG C O 1
ATOM 6626 N N . GLU C 1 194 ? 4.342 58.007 -54.594 1.00 34.54 194 GLU C N 1
ATOM 6627 C CA . GLU C 1 194 ? 5.296 58.778 -55.382 1.00 36.32 194 GLU C CA 1
ATOM 6628 C C . GLU C 1 194 ? 6.031 57.912 -56.411 1.00 37.19 194 GLU C C 1
ATOM 6629 O O . GLU C 1 194 ? 6.208 58.311 -57.554 1.00 39.00 194 GLU C O 1
ATOM 6635 N N . ARG C 1 195 ? 6.433 56.712 -56.016 1.00 37.26 195 ARG C N 1
ATOM 6636 C CA . ARG C 1 195 ? 7.238 55.872 -56.896 1.00 37.03 195 ARG C CA 1
ATOM 6637 C C . ARG C 1 195 ? 6.435 54.849 -57.691 1.00 38.09 195 ARG C C 1
ATOM 6638 O O . ARG C 1 195 ? 6.807 54.503 -58.808 1.00 40.11 195 ARG C O 1
ATOM 6646 N N . ASN C 1 196 ? 5.348 54.351 -57.115 1.00 34.26 196 ASN C N 1
ATOM 6647 C CA . ASN C 1 196 ? 4.621 53.252 -57.737 1.00 30.63 196 ASN C CA 1
ATOM 6648 C C . ASN C 1 196 ? 3.187 53.587 -58.144 1.00 33.06 196 ASN C C 1
ATOM 6649 O O . ASN C 1 196 ? 2.523 52.774 -58.779 1.00 36.21 196 ASN C O 1
ATOM 6654 N N . GLY C 1 197 ? 2.713 54.778 -57.784 1.00 31.21 197 GLY C N 1
ATOM 6655 C CA . GLY C 1 197 ? 1.367 55.198 -58.134 1.00 33.01 197 GLY C CA 1
ATOM 6656 C C . GLY C 1 197 ? 0.266 54.552 -57.306 1.00 34.78 197 GLY C C 1
ATOM 6657 O O . GLY C 1 197 ? -0.899 54.548 -57.707 1.00 37.11 197 GLY C O 1
ATOM 6658 N N . VAL C 1 198 ? 0.629 53.988 -56.156 1.00 33.23 198 VAL C N 1
ATOM 6659 C CA . VAL C 1 198 ? -0.346 53.354 -55.271 1.00 29.97 198 VAL C CA 1
ATOM 6660 C C . VAL C 1 198 ? -0.713 54.198 -54.040 1.00 30.90 198 VAL C C 1
ATOM 6661 O O . VAL C 1 198 ? 0.151 54.608 -53.273 1.00 28.97 198 VAL C O 1
ATOM 6665 N N . ALA C 1 199 ? -2.010 54.440 -53.853 1.00 29.58 199 ALA C N 1
ATOM 6666 C CA . ALA C 1 199 ? -2.493 55.184 -52.695 1.00 35.73 199 ALA C CA 1
ATOM 6667 C C . ALA C 1 199 ? -3.111 54.211 -51.686 1.00 36.28 199 ALA C C 1
ATOM 6668 O O . ALA C 1 199 ? -4.201 53.678 -51.909 1.00 37.84 199 ALA C O 1
ATOM 6670 N N . ASP C 1 200 ? -2.422 54.004 -50.567 1.00 32.66 200 ASP C N 1
ATOM 6671 C CA . ASP C 1 200 ? -2.707 52.857 -49.705 1.00 34.45 200 ASP C CA 1
ATOM 6672 C C . ASP C 1 200 ? -3.597 53.139 -48.494 1.00 32.51 200 ASP C C 1
ATOM 6673 O O . ASP C 1 200 ? -3.850 54.292 -48.128 1.00 28.76 200 ASP C O 1
ATOM 6678 N N . VAL C 1 201 ? -4.082 52.055 -47.895 1.00 32.31 201 VAL C N 1
ATOM 6679 C CA . VAL C 1 201 ? -4.690 52.103 -46.579 1.00 29.77 201 VAL C CA 1
ATOM 6680 C C . VAL C 1 201 ? -3.711 51.564 -45.555 1.00 31.15 201 VAL C C 1
ATOM 6681 O O . VAL C 1 201 ? -3.216 50.443 -45.677 1.00 32.49 201 VAL C O 1
ATOM 6685 N N . VAL C 1 202 ? -3.445 52.373 -44.541 1.00 29.25 202 VAL C N 1
ATOM 6686 C CA . VAL C 1 202 ? -2.430 52.070 -43.555 1.00 30.61 202 VAL C CA 1
ATOM 6687 C C . VAL C 1 202 ? -3.094 51.869 -42.193 1.00 33.34 202 VAL C C 1
ATOM 6688 O O . VAL C 1 202 ? -4.034 52.590 -41.848 1.00 29.81 202 VAL C O 1
ATOM 6692 N N . GLN C 1 203 ? -2.650 50.860 -41.442 1.00 30.03 203 GLN C N 1
ATOM 6693 C CA . GLN C 1 203 ? -3.236 50.591 -40.127 1.00 28.49 203 GLN C CA 1
ATOM 6694 C C . GLN C 1 203 ? -2.177 50.346 -39.052 1.00 26.38 203 GLN C C 1
ATOM 6695 O O . GLN C 1 203 ? -1.244 49.571 -39.240 1.00 31.24 203 GLN C O 1
ATOM 6701 N N . VAL C 1 204 ? -2.328 51.025 -37.924 1.00 23.99 204 VAL C N 1
ATOM 6702 C CA . VAL C 1 204 ? -1.424 50.855 -36.806 1.00 27.77 204 VAL C CA 1
ATOM 6703 C C . VAL C 1 204 ? -2.237 50.647 -35.528 1.00 29.84 204 VAL C C 1
ATOM 6704 O O . VAL C 1 204 ? -3.089 51.463 -35.181 1.00 27.49 204 VAL C O 1
ATOM 6708 N N . ALA C 1 205 ? -1.974 49.537 -34.844 1.00 29.88 205 ALA C N 1
ATOM 6709 C CA . ALA C 1 205 ? -2.604 49.257 -33.567 1.00 25.04 205 ALA C CA 1
ATOM 6710 C C . ALA C 1 205 ? -1.620 49.494 -32.425 1.00 23.47 205 ALA C C 1
ATOM 6711 O O . ALA C 1 205 ? -0.479 49.033 -32.473 1.00 24.30 205 ALA C O 1
ATOM 6713 N N . MET C 1 206 ? -2.074 50.211 -31.400 1.00 23.27 206 MET C N 1
ATOM 6714 C CA . MET C 1 206 ? -1.254 50.490 -30.229 1.00 25.36 206 MET C CA 1
ATOM 6715 C C . MET C 1 206 ? -0.784 49.200 -29.567 1.00 23.19 206 MET C C 1
ATOM 6716 O O . MET C 1 206 ? 0.357 49.106 -29.105 1.00 23.91 206 MET C O 1
ATOM 6721 N N . TYR C 1 207 ? -1.667 48.209 -29.529 1.00 18.68 207 TYR C N 1
ATOM 6722 C CA . TYR C 1 207 ? -1.320 46.897 -29.000 1.00 23.66 207 TYR C CA 1
ATOM 6723 C C . TYR C 1 207 ? -0.137 46.267 -29.750 1.00 24.41 207 TYR C C 1
ATOM 6724 O O . TYR C 1 207 ? 0.765 45.725 -29.125 1.00 24.87 207 TYR C O 1
ATOM 6733 N N . ASP C 1 208 ? -0.159 46.323 -31.084 1.00 25.46 208 ASP C N 1
ATOM 6734 C CA . ASP C 1 208 ? 0.918 45.751 -31.904 1.00 26.20 208 ASP C CA 1
ATOM 6735 C C . ASP C 1 208 ? 2.231 46.475 -31.640 1.00 24.45 208 ASP C C 1
ATOM 6736 O O . ASP C 1 208 ? 3.307 45.873 -31.646 1.00 24.81 208 ASP C O 1
ATOM 6741 N N . VAL C 1 209 ? 2.144 47.785 -31.454 1.00 22.75 209 VAL C N 1
ATOM 6742 C CA . VAL C 1 209 ? 3.327 48.552 -31.108 1.00 25.34 209 VAL C CA 1
ATOM 6743 C C . VAL C 1 209 ? 3.877 48.137 -29.749 1.00 25.39 209 VAL C C 1
ATOM 6744 O O . VAL C 1 209 ? 5.082 47.918 -29.603 1.00 25.09 209 VAL C O 1
ATOM 6748 N N . ALA C 1 210 ? 2.990 47.981 -28.767 1.00 24.34 210 ALA C N 1
ATOM 6749 C CA . ALA C 1 210 ? 3.432 47.635 -27.415 1.00 27.04 210 ALA C CA 1
ATOM 6750 C C . ALA C 1 210 ? 4.107 46.275 -27.406 1.00 27.40 210 ALA C C 1
ATOM 6751 O O . ALA C 1 210 ? 5.146 46.089 -26.772 1.00 25.67 210 ALA C O 1
ATOM 6753 N N . VAL C 1 211 ? 3.502 45.327 -28.112 1.00 24.45 211 VAL C N 1
ATOM 6754 C CA . VAL C 1 211 ? 4.088 44.006 -28.281 1.00 28.61 211 VAL C CA 1
ATOM 6755 C C . VAL C 1 211 ? 5.473 44.094 -28.931 1.00 32.06 211 VAL C C 1
ATOM 6756 O O . VAL C 1 211 ? 6.432 43.481 -28.452 1.00 27.79 211 VAL C O 1
ATOM 6760 N N . GLY C 1 212 ? 5.580 44.887 -29.993 1.00 30.75 212 GLY C N 1
ATOM 6761 C CA . GLY C 1 212 ? 6.857 45.083 -30.660 1.00 30.47 212 GLY C CA 1
ATOM 6762 C C . GLY C 1 212 ? 7.918 45.619 -29.716 1.00 30.90 212 GLY C C 1
ATOM 6763 O O . GLY C 1 212 ? 9.069 45.183 -29.757 1.00 33.21 212 GLY C O 1
ATOM 6764 N N . LEU C 1 213 ? 7.535 46.549 -28.845 1.00 28.27 213 LEU C N 1
ATOM 6765 C CA . LEU C 1 213 ? 8.476 47.103 -27.868 1.00 29.89 213 LEU C CA 1
ATOM 6766 C C . LEU C 1 213 ? 9.052 46.065 -26.885 1.00 30.54 213 LEU C C 1
ATOM 6767 O O . LEU C 1 213 ? 10.137 46.266 -26.332 1.00 30.25 213 LEU C O 1
ATOM 6772 N N . GLN C 1 214 ? 8.326 44.971 -26.672 1.00 26.08 214 GLN C N 1
ATOM 6773 C CA . GLN C 1 214 ? 8.748 43.903 -25.775 1.00 27.31 214 GLN C CA 1
ATOM 6774 C C . GLN C 1 214 ? 9.118 42.632 -26.525 1.00 30.74 214 GLN C C 1
ATOM 6775 O O . GLN C 1 214 ? 9.158 41.554 -25.932 1.00 35.28 214 GLN C O 1
ATOM 6781 N N . ALA C 1 215 ? 9.380 42.756 -27.820 1.00 29.21 215 ALA C N 1
ATOM 6782 C CA . ALA C 1 215 ? 9.483 41.599 -28.707 1.00 31.76 215 ALA C CA 1
ATOM 6783 C C . ALA C 1 215 ? 10.486 40.569 -28.221 1.00 38.13 215 ALA C C 1
ATOM 6784 O O . ALA C 1 215 ? 10.198 39.372 -28.198 1.00 37.50 215 ALA C O 1
ATOM 6786 N N . ASN C 1 216 ? 11.649 41.057 -27.800 1.00 33.10 216 ASN C N 1
ATOM 6787 C CA . ASN C 1 216 ? 12.743 40.205 -27.366 1.00 42.23 216 ASN C CA 1
ATOM 6788 C C . ASN C 1 216 ? 12.347 39.319 -26.185 1.00 44.13 216 ASN C C 1
ATOM 6789 O O . ASN C 1 216 ? 12.690 38.142 -26.141 1.00 47.27 216 ASN C O 1
ATOM 6794 N N . GLN C 1 217 ? 11.616 39.893 -25.235 1.00 40.10 217 GLN C N 1
ATOM 6795 C CA . GLN C 1 217 ? 11.117 39.150 -24.086 1.00 37.71 217 GLN C CA 1
ATOM 6796 C C . GLN C 1 217 ? 9.947 38.226 -24.431 1.00 39.70 217 GLN C C 1
ATOM 6797 O O . GLN C 1 217 ? 9.846 37.129 -23.890 1.00 42.16 217 GLN C O 1
ATOM 6803 N N . LEU C 1 218 ? 9.070 38.667 -25.331 1.00 34.84 218 LEU C N 1
ATOM 6804 C CA . LEU C 1 218 ? 7.920 37.864 -25.746 1.00 32.66 218 LEU C CA 1
ATOM 6805 C C . LEU C 1 218 ? 8.407 36.640 -26.477 1.00 36.50 218 LEU C C 1
ATOM 6806 O O . LEU C 1 218 ? 7.772 35.588 -26.463 1.00 36.97 218 LEU C O 1
ATOM 6811 N N . MET C 1 219 ? 9.544 36.802 -27.136 1.00 41.52 219 MET C N 1
ATOM 6812 C CA . MET C 1 219 ? 10.069 35.794 -28.033 1.00 39.61 219 MET C CA 1
ATOM 6813 C C . MET C 1 219 ? 10.482 34.537 -27.289 1.00 40.44 219 MET C C 1
ATOM 6814 O O . MET C 1 219 ? 10.342 33.429 -27.809 1.00 41.66 219 MET C O 1
ATOM 6819 N N . MET C 1 220 ? 11.014 34.716 -26.082 1.00 39.68 220 MET C N 1
ATOM 6820 C CA . MET C 1 220 ? 11.354 33.588 -25.227 1.00 41.24 220 MET C CA 1
ATOM 6821 C C . MET C 1 220 ? 10.142 32.667 -25.047 1.00 48.04 220 MET C C 1
ATOM 6822 O O . MET C 1 220 ? 10.286 31.444 -25.045 1.00 53.85 220 MET C O 1
ATOM 6824 N N . HIS C 1 221 ? 8.950 33.254 -24.931 1.00 41.98 221 HIS C N 1
ATOM 6825 C CA . HIS C 1 221 ? 7.727 32.484 -24.705 1.00 40.55 221 HIS C CA 1
ATOM 6826 C C . HIS C 1 221 ? 7.044 32.013 -25.979 1.00 41.16 221 HIS C C 1
ATOM 6827 O O . HIS C 1 221 ? 6.138 31.189 -25.926 1.00 49.54 221 HIS C O 1
ATOM 6834 N N . LEU C 1 222 ? 7.477 32.517 -27.127 1.00 43.26 222 LEU C N 1
ATOM 6835 C CA . LEU C 1 222 ? 6.917 32.058 -28.397 1.00 42.87 222 LEU C CA 1
ATOM 6836 C C . LEU C 1 222 ? 7.617 30.782 -28.824 1.00 44.94 222 LEU C C 1
ATOM 6837 O O . LEU C 1 222 ? 7.179 30.080 -29.740 1.00 48.62 222 LEU C O 1
ATOM 6842 N N . ASN C 1 223 ? 8.733 30.511 -28.160 1.00 52.08 223 ASN C N 1
ATOM 6843 C CA . ASN C 1 223 ? 9.557 29.353 -28.459 1.00 53.50 223 ASN C CA 1
ATOM 6844 C C . ASN C 1 223 ? 9.810 28.579 -27.164 1.00 60.18 223 ASN C C 1
ATOM 6845 O O . ASN C 1 223 ? 10.888 28.671 -26.578 1.00 71.06 223 ASN C O 1
ATOM 6850 N N . ARG C 1 224 ? 8.805 27.837 -26.707 1.00 62.09 224 ARG C N 1
ATOM 6851 C CA . ARG C 1 224 ? 8.881 27.156 -25.415 1.00 69.26 224 ARG C CA 1
ATOM 6852 C C . ARG C 1 224 ? 9.415 25.732 -25.549 1.00 67.94 224 ARG C C 1
ATOM 6853 O O . ARG C 1 224 ? 9.152 25.051 -26.540 1.00 71.43 224 ARG C O 1
ATOM 6855 N N . THR C 1 248 ? 24.085 39.822 -19.903 1.00 44.37 248 THR C N 1
ATOM 6856 C CA . THR C 1 248 ? 23.098 40.417 -19.005 1.00 54.13 248 THR C CA 1
ATOM 6857 C C . THR C 1 248 ? 23.749 41.047 -17.772 1.00 49.39 248 THR C C 1
ATOM 6858 O O . THR C 1 248 ? 23.317 42.103 -17.319 1.00 52.43 248 THR C O 1
ATOM 6860 N N . GLN C 1 249 ? 24.735 40.378 -17.183 1.00 44.26 249 GLN C N 1
ATOM 6861 C CA . GLN C 1 249 ? 25.301 40.860 -15.923 1.00 42.19 249 GLN C CA 1
ATOM 6862 C C . GLN C 1 249 ? 26.827 41.096 -15.976 1.00 42.05 249 GLN C C 1
ATOM 6863 O O . GLN C 1 249 ? 27.557 40.294 -16.559 1.00 48.20 249 GLN C O 1
ATOM 6869 N N . PRO C 1 250 ? 27.330 42.164 -15.328 1.00 37.73 250 PRO C N 1
ATOM 6870 C CA . PRO C 1 250 ? 26.640 43.193 -14.542 1.00 39.97 250 PRO C CA 1
ATOM 6871 C C . PRO C 1 250 ? 26.071 44.320 -15.397 1.00 42.67 250 PRO C C 1
ATOM 6872 O O . PRO C 1 250 ? 26.801 44.998 -16.124 1.00 36.72 250 PRO C O 1
ATOM 6876 N N . SER C 1 251 ? 24.768 44.537 -15.267 1.00 43.57 251 SER C N 1
ATOM 6877 C CA . SER C 1 251 ? 24.078 45.589 -15.997 1.00 36.85 251 SER C CA 1
ATOM 6878 C C . SER C 1 251 ? 22.816 45.933 -15.215 1.00 42.10 251 SER C C 1
ATOM 6879 O O . SER C 1 251 ? 21.744 45.388 -15.480 1.00 39.18 251 SER C O 1
ATOM 6882 N N . ASP C 1 252 ? 22.956 46.823 -14.237 1.00 38.55 252 ASP C N 1
ATOM 6883 C CA . ASP C 1 252 ? 21.890 47.079 -13.285 1.00 39.81 252 ASP C CA 1
ATOM 6884 C C . ASP C 1 252 ? 22.194 48.314 -12.435 1.00 39.17 252 ASP C C 1
ATOM 6885 O O . ASP C 1 252 ? 23.158 49.044 -12.693 1.00 29.53 252 ASP C O 1
ATOM 6890 N N . ALA C 1 253 ? 21.373 48.532 -11.412 1.00 35.35 253 ALA C N 1
ATOM 6891 C CA . ALA C 1 253 ? 21.620 49.590 -10.444 1.00 34.45 253 ALA C CA 1
ATOM 6892 C C . ALA C 1 253 ? 22.194 49.003 -9.147 1.00 36.94 253 ALA C C 1
ATOM 6893 O O . ALA C 1 253 ? 21.724 47.970 -8.655 1.00 34.06 253 ALA C O 1
ATOM 6895 N N . PHE C 1 254 ? 23.201 49.683 -8.596 1.00 37.03 254 PHE C N 1
ATOM 6896 C CA . PHE C 1 254 ? 23.928 49.204 -7.418 1.00 33.42 254 PHE C CA 1
ATOM 6897 C C . PHE C 1 254 ? 24.017 50.277 -6.348 1.00 31.26 254 PHE C C 1
ATOM 6898 O O . PHE C 1 254 ? 24.177 51.458 -6.664 1.00 33.21 254 PHE C O 1
ATOM 6906 N N . ARG C 1 255 ? 23.911 49.861 -5.085 1.00 37.00 255 ARG C N 1
ATOM 6907 C CA . ARG C 1 255 ? 24.108 50.756 -3.945 1.00 37.48 255 ARG C CA 1
ATOM 6908 C C . ARG C 1 255 ? 25.526 51.304 -3.891 1.00 39.67 255 ARG C C 1
ATOM 6909 O O . ARG C 1 255 ? 26.483 50.576 -4.155 1.00 35.60 255 ARG C O 1
ATOM 6917 N N . THR C 1 256 ? 25.651 52.578 -3.526 1.00 38.48 256 THR C N 1
ATOM 6918 C CA . THR C 1 256 ? 26.951 53.169 -3.209 1.00 42.43 256 THR C CA 1
ATOM 6919 C C . THR C 1 256 ? 26.910 53.785 -1.808 1.00 46.39 256 THR C C 1
ATOM 6920 O O . THR C 1 256 ? 26.038 53.461 -1.007 1.00 45.38 256 THR C O 1
ATOM 6924 N N . ALA C 1 257 ? 27.877 54.644 -1.508 1.00 45.81 257 ALA C N 1
ATOM 6925 C CA . ALA C 1 257 ? 27.910 55.355 -0.235 1.00 42.28 257 ALA C CA 1
ATOM 6926 C C . ALA C 1 257 ? 26.783 56.382 -0.162 1.00 48.45 257 ALA C C 1
ATOM 6927 O O . ALA C 1 257 ? 26.279 56.705 0.917 1.00 46.15 257 ALA C O 1
ATOM 6929 N N . ASP C 1 258 ? 26.408 56.906 -1.324 1.00 48.69 258 ASP C N 1
ATOM 6930 C CA . ASP C 1 258 ? 25.365 57.922 -1.419 1.00 51.66 258 ASP C CA 1
ATOM 6931 C C . ASP C 1 258 ? 24.633 57.802 -2.752 1.00 55.32 258 ASP C C 1
ATOM 6932 O O . ASP C 1 258 ? 25.142 58.232 -3.797 1.00 50.87 258 ASP C O 1
ATOM 6937 N N . GLY C 1 259 ? 23.436 57.223 -2.716 1.00 50.90 259 GLY C N 1
ATOM 6938 C CA . GLY C 1 259 ? 22.648 57.076 -3.927 1.00 47.48 259 GLY C CA 1
ATOM 6939 C C . GLY C 1 259 ? 22.963 55.810 -4.703 1.00 46.32 259 GLY C C 1
ATOM 6940 O O . GLY C 1 259 ? 23.846 55.036 -4.332 1.00 47.18 259 GLY C O 1
ATOM 6941 N N . TYR C 1 260 ? 22.244 55.604 -5.798 1.00 41.62 260 TYR C N 1
ATOM 6942 C CA . TYR C 1 260 ? 22.472 54.438 -6.638 1.00 38.89 260 TYR C CA 1
ATOM 6943 C C . TYR C 1 260 ? 23.263 54.801 -7.895 1.00 38.50 260 TYR C C 1
ATOM 6944 O O . TYR C 1 260 ? 23.182 55.931 -8.394 1.00 35.24 260 TYR C O 1
ATOM 6953 N N . ILE C 1 261 ? 24.029 53.844 -8.409 1.00 33.33 261 ILE C N 1
ATOM 6954 C CA . ILE C 1 261 ? 24.690 54.039 -9.696 1.00 34.62 261 ILE C CA 1
ATOM 6955 C C . ILE C 1 261 ? 24.246 52.935 -10.659 1.00 34.37 261 ILE C C 1
ATOM 6956 O O . ILE C 1 261 ? 24.125 51.766 -10.278 1.00 30.06 261 ILE C O 1
ATOM 6961 N N . VAL C 1 262 ? 23.976 53.322 -11.902 1.00 31.53 262 VAL C N 1
ATOM 6962 C CA . VAL C 1 262 ? 23.659 52.365 -12.943 1.00 29.84 262 VAL C CA 1
ATOM 6963 C C . VAL C 1 262 ? 24.927 52.041 -13.726 1.00 34.18 262 VAL C C 1
ATOM 6964 O O . VAL C 1 262 ? 25.568 52.946 -14.255 1.00 32.66 262 VAL C O 1
ATOM 6968 N N . ILE C 1 263 ? 25.287 50.762 -13.801 1.00 32.74 263 ILE C N 1
ATOM 6969 C CA . ILE C 1 263 ? 26.503 50.350 -14.499 1.00 33.93 263 ILE C CA 1
ATOM 6970 C C . ILE C 1 263 ? 26.217 49.249 -15.507 1.00 33.22 263 ILE C C 1
ATOM 6971 O O . ILE C 1 263 ? 25.520 48.281 -15.201 1.00 34.15 263 ILE C O 1
ATOM 6976 N N . SER C 1 264 ? 26.772 49.385 -16.706 1.00 30.52 264 SER C N 1
ATOM 6977 C CA . SER C 1 264 ? 26.767 48.279 -17.651 1.00 34.65 264 SER C CA 1
ATOM 6978 C C . SER C 1 264 ? 28.188 47.990 -18.118 1.00 32.53 264 SER C C 1
ATOM 6979 O O . SER C 1 264 ? 28.778 48.778 -18.854 1.00 32.57 264 SER C O 1
ATOM 6982 N N . ALA C 1 265 ? 28.737 46.871 -17.649 1.00 34.45 265 ALA C N 1
ATOM 6983 C CA . ALA C 1 265 ? 30.103 46.477 -17.966 1.00 31.90 265 ALA C CA 1
ATOM 6984 C C . ALA C 1 265 ? 30.238 44.960 -17.961 1.00 31.97 265 ALA C C 1
ATOM 6985 O O . ALA C 1 265 ? 30.920 44.394 -17.114 1.00 33.57 265 ALA C O 1
ATOM 6987 N N . TYR C 1 266 ? 29.592 44.305 -18.917 1.00 34.51 266 TYR C N 1
ATOM 6988 C CA . TYR C 1 266 ? 29.514 42.847 -18.947 1.00 37.43 266 TYR C CA 1
ATOM 6989 C C . TYR C 1 266 ? 30.373 42.222 -20.057 1.00 37.15 266 TYR C C 1
ATOM 6990 O O . TYR C 1 266 ? 30.707 41.041 -20.011 1.00 37.88 266 TYR C O 1
ATOM 6999 N N . VAL C 1 267 ? 30.722 43.018 -21.058 1.00 36.01 267 VAL C N 1
ATOM 7000 C CA . VAL C 1 267 ? 31.657 42.579 -22.084 1.00 34.72 267 VAL C CA 1
ATOM 7001 C C . VAL C 1 267 ? 33.038 42.414 -21.432 1.00 38.93 267 VAL C C 1
ATOM 7002 O O . VAL C 1 267 ? 33.454 43.273 -20.650 1.00 39.98 267 VAL C O 1
ATOM 7006 N N . PRO C 1 268 ? 33.724 41.281 -21.702 1.00 38.40 268 PRO C N 1
ATOM 7007 C CA . PRO C 1 268 ? 35.000 40.898 -21.079 1.00 36.17 268 PRO C CA 1
ATOM 7008 C C . PRO C 1 268 ? 35.993 42.035 -20.842 1.00 33.96 268 PRO C C 1
ATOM 7009 O O . PRO C 1 268 ? 36.525 42.146 -19.740 1.00 38.91 268 PRO C O 1
ATOM 7013 N N . LYS C 1 269 ? 36.246 42.860 -21.849 1.00 37.24 269 LYS C N 1
ATOM 7014 C CA . LYS C 1 269 ? 37.151 43.994 -21.681 1.00 38.32 269 LYS C CA 1
ATOM 7015 C C . LYS C 1 269 ? 36.651 44.955 -20.594 1.00 41.00 269 LYS C C 1
ATOM 7016 O O . LYS C 1 269 ? 37.435 45.449 -19.771 1.00 33.96 269 LYS C O 1
ATOM 7022 N N . HIS C 1 270 ? 35.336 45.176 -20.581 1.00 36.83 270 HIS C N 1
ATOM 7023 C CA . HIS C 1 270 ? 34.684 46.078 -19.636 1.00 32.97 270 HIS C CA 1
ATOM 7024 C C . HIS C 1 270 ? 34.594 45.461 -18.240 1.00 34.42 270 HIS C C 1
ATOM 7025 O O . HIS C 1 270 ? 34.806 46.152 -17.243 1.00 30.58 270 HIS C O 1
ATOM 7032 N N . TRP C 1 271 ? 34.260 44.171 -18.178 1.00 34.82 271 TRP C N 1
ATOM 7033 C CA . TRP C 1 271 ? 34.202 43.430 -16.916 1.00 34.28 271 TRP C CA 1
ATOM 7034 C C . TRP C 1 271 ? 35.540 43.477 -16.180 1.00 39.31 271 TRP C C 1
ATOM 7035 O O . TRP C 1 271 ? 35.580 43.708 -14.966 1.00 37.14 271 TRP C O 1
ATOM 7046 N N . GLN C 1 272 ? 36.632 43.249 -16.902 1.00 39.07 272 GLN C N 1
ATOM 7047 C CA . GLN C 1 272 ? 37.954 43.308 -16.280 1.00 37.76 272 GLN C CA 1
ATOM 7048 C C . GLN C 1 272 ? 38.288 44.714 -15.776 1.00 31.44 272 GLN C C 1
ATOM 7049 O O . GLN C 1 272 ? 38.727 44.874 -14.638 1.00 30.22 272 GLN C O 1
ATOM 7055 N N . LYS C 1 273 ? 38.100 45.724 -16.619 1.00 27.89 273 LYS C N 1
ATOM 7056 C CA . LYS C 1 273 ? 38.345 47.110 -16.211 1.00 30.22 273 LYS C CA 1
ATOM 7057 C C . LYS C 1 273 ? 37.610 47.506 -14.935 1.00 35.96 273 LYS C C 1
ATOM 7058 O O . LYS C 1 273 ? 38.207 48.109 -14.034 1.00 31.68 273 LYS C O 1
ATOM 7064 N N . LEU C 1 274 ? 36.312 47.183 -14.881 1.00 30.18 274 LEU C N 1
ATOM 7065 C CA . LEU C 1 274 ? 35.470 47.522 -13.735 1.00 32.25 274 LEU C CA 1
ATOM 7066 C C . LEU C 1 274 ? 36.063 46.977 -12.439 1.00 31.81 274 LEU C C 1
ATOM 7067 O O . LEU C 1 274 ? 36.233 47.714 -11.467 1.00 31.33 274 LEU C O 1
ATOM 7072 N N . CYS C 1 275 ? 36.379 45.686 -12.449 1.00 30.03 275 CYS C N 1
ATOM 7073 C CA . CYS C 1 275 ? 36.981 45.019 -11.310 1.00 33.99 275 CYS C CA 1
ATOM 7074 C C . CYS C 1 275 ? 38.245 45.720 -10.814 1.00 37.82 275 CYS C C 1
ATOM 7075 O O . CYS C 1 275 ? 38.431 45.873 -9.608 1.00 39.85 275 CYS C O 1
ATOM 7078 N N . TYR C 1 276 ? 39.109 46.153 -11.726 1.00 32.21 276 TYR C N 1
ATOM 7079 C CA . TYR C 1 276 ? 40.308 46.874 -11.305 1.00 33.65 276 TYR C CA 1
ATOM 7080 C C . TYR C 1 276 ? 39.962 48.240 -10.742 1.00 33.00 276 TYR C C 1
ATOM 7081 O O . TYR C 1 276 ? 40.513 48.648 -9.728 1.00 36.31 276 TYR C O 1
ATOM 7090 N N . LEU C 1 277 ? 39.023 48.933 -11.370 1.00 33.15 277 LEU C N 1
ATOM 7091 C CA . LEU C 1 277 ? 38.713 50.295 -10.959 1.00 33.86 277 LEU C CA 1
ATOM 7092 C C . LEU C 1 277 ? 38.064 50.370 -9.571 1.00 36.68 277 LEU C C 1
ATOM 7093 O O . LEU C 1 277 ? 38.246 51.356 -8.858 1.00 36.92 277 LEU C O 1
ATOM 7098 N N . ILE C 1 278 ? 37.304 49.341 -9.195 1.00 35.67 278 ILE C N 1
ATOM 7099 C CA . ILE C 1 278 ? 36.670 49.295 -7.873 1.00 39.79 278 ILE C CA 1
ATOM 7100 C C . ILE C 1 278 ? 37.529 48.592 -6.808 1.00 42.40 278 ILE C C 1
ATOM 7101 O O . ILE C 1 278 ? 37.080 48.380 -5.685 1.00 41.62 278 ILE C O 1
ATOM 7106 N N . GLY C 1 279 ? 38.757 48.234 -7.168 1.00 37.81 279 GLY C N 1
ATOM 7107 C CA . GLY C 1 279 ? 39.680 47.618 -6.239 1.00 34.67 279 GLY C CA 1
ATOM 7108 C C . GLY C 1 279 ? 39.432 46.152 -5.971 1.00 36.02 279 GLY C C 1
ATOM 7109 O O . GLY C 1 279 ? 39.713 45.669 -4.881 1.00 37.50 279 GLY C O 1
ATOM 7110 N N . ARG C 1 280 ? 38.937 45.422 -6.961 1.00 36.09 280 ARG C N 1
ATOM 7111 C CA . ARG C 1 280 ? 38.663 44.003 -6.747 1.00 37.50 280 ARG C CA 1
ATOM 7112 C C . ARG C 1 280 ? 39.173 43.109 -7.888 1.00 42.23 280 ARG C C 1
ATOM 7113 O O . ARG C 1 280 ? 38.380 42.432 -8.545 1.00 41.56 280 ARG C O 1
ATOM 7121 N N . PRO C 1 281 ? 40.506 43.088 -8.118 1.00 43.16 281 PRO C N 1
ATOM 7122 C CA . PRO C 1 281 ? 41.063 42.256 -9.198 1.00 38.38 281 PRO C CA 1
ATOM 7123 C C . PRO C 1 281 ? 40.752 40.759 -9.053 1.00 43.50 281 PRO C C 1
ATOM 7124 O O . PRO C 1 281 ? 40.738 40.027 -10.045 1.00 45.62 281 PRO C O 1
ATOM 7128 N N . ASP C 1 282 ? 40.465 40.325 -7.830 1.00 46.59 282 ASP C N 1
ATOM 7129 C CA . ASP C 1 282 ? 40.160 38.923 -7.537 1.00 45.43 282 ASP C CA 1
ATOM 7130 C C . ASP C 1 282 ? 38.878 38.419 -8.203 1.00 45.97 282 ASP C C 1
ATOM 7131 O O . ASP C 1 282 ? 38.708 37.221 -8.437 1.00 46.51 282 ASP C O 1
ATOM 7136 N N . LEU C 1 283 ? 37.970 39.340 -8.492 1.00 45.14 283 LEU C N 1
ATOM 7137 C CA . LEU C 1 283 ? 36.677 38.989 -9.068 1.00 45.61 283 LEU C CA 1
ATOM 7138 C C . LEU C 1 283 ? 36.756 38.533 -10.530 1.00 46.89 283 LEU C C 1
ATOM 7139 O O . LEU C 1 283 ? 35.881 37.804 -11.000 1.00 43.13 283 LEU C O 1
ATOM 7144 N N . VAL C 1 284 ? 37.818 38.927 -11.233 1.00 49.41 284 VAL C N 1
ATOM 7145 C CA . VAL C 1 284 ? 37.926 38.655 -12.670 1.00 47.59 284 VAL C CA 1
ATOM 7146 C C . VAL C 1 284 ? 37.928 37.168 -13.027 1.00 49.56 284 VAL C C 1
ATOM 7147 O O . VAL C 1 284 ? 37.210 36.741 -13.935 1.00 49.81 284 VAL C O 1
ATOM 7151 N N . GLU C 1 285 ? 38.701 36.379 -12.291 1.00 52.31 285 GLU C N 1
ATOM 7152 C CA . GLU C 1 285 ? 38.846 34.958 -12.589 1.00 54.08 285 GLU C CA 1
ATOM 7153 C C . GLU C 1 285 ? 38.147 34.061 -11.566 1.00 50.47 285 GLU C C 1
ATOM 7154 O O . GLU C 1 285 ? 38.262 32.836 -11.630 1.00 52.60 285 GLU C O 1
ATOM 7160 N N . ASP C 1 286 ? 37.450 34.681 -10.616 1.00 54.37 286 ASP C N 1
ATOM 7161 C CA . ASP C 1 286 ? 36.579 33.963 -9.682 1.00 52.49 286 ASP C CA 1
ATOM 7162 C C . ASP C 1 286 ? 35.665 33.024 -10.461 1.00 53.57 286 ASP C C 1
ATOM 7163 O O . ASP C 1 286 ? 34.953 33.455 -11.363 1.00 49.60 286 ASP C O 1
ATOM 7168 N N . GLN C 1 287 ? 35.717 31.738 -10.125 1.00 54.30 287 GLN C N 1
ATOM 7169 C CA . GLN C 1 287 ? 34.980 30.710 -10.861 1.00 58.39 287 GLN C CA 1
ATOM 7170 C C . GLN C 1 287 ? 33.459 30.924 -10.843 1.00 54.40 287 GLN C C 1
ATOM 7171 O O . GLN C 1 287 ? 32.731 30.332 -11.641 1.00 51.24 287 GLN C O 1
ATOM 7177 N N . ARG C 1 288 ? 32.987 31.759 -9.925 1.00 52.84 288 ARG C N 1
ATOM 7178 C CA . ARG C 1 288 ? 31.578 32.111 -9.866 1.00 50.84 288 ARG C CA 1
ATOM 7179 C C . ARG C 1 288 ? 31.231 33.155 -10.922 1.00 55.61 288 ARG C C 1
ATOM 7180 O O . ARG C 1 288 ? 30.082 33.244 -11.361 1.00 50.27 288 ARG C O 1
ATOM 7188 N N . PHE C 1 289 ? 32.233 33.927 -11.346 1.00 52.72 289 PHE C N 1
ATOM 7189 C CA . PHE C 1 289 ? 32.002 35.123 -12.163 1.00 51.80 289 PHE C CA 1
ATOM 7190 C C . PHE C 1 289 ? 32.783 35.179 -13.481 1.00 49.66 289 PHE C C 1
ATOM 7191 O O . PHE C 1 289 ? 32.667 36.154 -14.210 1.00 51.87 289 PHE C O 1
ATOM 7199 N N . ALA C 1 290 ? 33.608 34.176 -13.765 1.00 48.95 290 ALA C N 1
ATOM 7200 C CA . ALA C 1 290 ? 34.500 34.239 -14.922 1.00 51.80 290 ALA C CA 1
ATOM 7201 C C . ALA C 1 290 ? 33.716 34.223 -16.235 1.00 53.18 290 ALA C C 1
ATOM 7202 O O . ALA C 1 290 ? 33.758 35.185 -17.001 1.00 52.17 290 ALA C O 1
ATOM 7204 N N . GLU C 1 291 ? 33.007 33.128 -16.492 1.00 50.57 291 GLU C N 1
ATOM 7205 C CA . GLU C 1 291 ? 32.205 33.013 -17.704 1.00 52.09 291 GLU C CA 1
ATOM 7206 C C . GLU C 1 291 ? 31.042 33.999 -17.665 1.00 57.43 291 GLU C C 1
ATOM 7207 O O . GLU C 1 291 ? 30.641 34.476 -16.598 1.00 55.33 291 GLU C O 1
ATOM 7209 N N . GLN C 1 292 ? 30.504 34.302 -18.838 1.00 56.34 292 GLN C N 1
ATOM 7210 C CA . GLN C 1 292 ? 29.407 35.250 -18.950 1.00 57.22 292 GLN C CA 1
ATOM 7211 C C . GLN C 1 292 ? 28.107 34.727 -18.341 1.00 53.96 292 GLN C C 1
ATOM 7212 O O . GLN C 1 292 ? 27.396 35.464 -17.661 1.00 51.84 292 GLN C O 1
ATOM 7218 N N . ARG C 1 293 ? 27.814 33.449 -18.580 1.00 56.45 293 ARG C N 1
ATOM 7219 C CA . ARG C 1 293 ? 26.603 32.817 -18.057 1.00 56.41 293 ARG C CA 1
ATOM 7220 C C . ARG C 1 293 ? 26.612 32.695 -16.529 1.00 56.06 293 ARG C C 1
ATOM 7221 O O . ARG C 1 293 ? 25.567 32.811 -15.894 1.00 60.04 293 ARG C O 1
ATOM 7223 N N . SER C 1 294 ? 27.784 32.465 -15.941 1.00 54.74 294 SER C N 1
ATOM 7224 C CA . SER C 1 294 ? 27.903 32.362 -14.486 1.00 52.00 294 SER C CA 1
ATOM 7225 C C . SER C 1 294 ? 27.558 33.684 -13.819 1.00 52.24 294 SER C C 1
ATOM 7226 O O . SER C 1 294 ? 26.978 33.717 -12.731 1.00 52.51 294 SER C O 1
ATOM 7229 N N . ARG C 1 295 ? 27.954 34.774 -14.459 1.00 49.62 295 ARG C N 1
ATOM 7230 C CA . ARG C 1 295 ? 27.669 36.100 -13.941 1.00 51.47 295 ARG C CA 1
ATOM 7231 C C . ARG C 1 295 ? 26.157 36.365 -13.882 1.00 51.75 295 ARG C C 1
ATOM 7232 O O . ARG C 1 295 ? 25.661 37.002 -12.952 1.00 50.34 295 ARG C O 1
ATOM 7240 N N . SER C 1 296 ? 25.429 35.867 -14.875 1.00 51.62 296 SER C N 1
ATOM 7241 C CA . SER C 1 296 ? 23.981 36.046 -14.927 1.00 52.65 296 SER C CA 1
ATOM 7242 C C . SER C 1 296 ? 23.303 35.185 -13.862 1.00 54.73 296 SER C C 1
ATOM 7243 O O . SER C 1 296 ? 22.394 35.637 -13.156 1.00 54.82 296 SER C O 1
ATOM 7246 N N . ILE C 1 297 ? 23.756 33.939 -13.767 1.00 51.51 297 ILE C N 1
ATOM 7247 C CA . ILE C 1 297 ? 23.249 32.972 -12.798 1.00 51.14 297 ILE C CA 1
ATOM 7248 C C . ILE C 1 297 ? 23.499 33.381 -11.340 1.00 53.46 297 ILE C C 1
ATOM 7249 O O . ILE C 1 297 ? 22.596 33.315 -10.507 1.00 61.17 297 ILE C O 1
ATOM 7254 N N . ASN C 1 298 ? 24.717 33.822 -11.040 1.00 54.07 298 ASN C N 1
ATOM 7255 C CA . ASN C 1 298 ? 25.100 34.159 -9.670 1.00 46.90 298 ASN C CA 1
ATOM 7256 C C . ASN C 1 298 ? 25.026 35.654 -9.407 1.00 47.74 298 ASN C C 1
ATOM 7257 O O . ASN C 1 298 ? 25.877 36.212 -8.703 1.00 46.16 298 ASN C O 1
ATOM 7262 N N . TYR C 1 299 ? 24.003 36.291 -9.972 1.00 44.45 299 TYR C N 1
ATOM 7263 C CA . TYR C 1 299 ? 23.856 37.742 -9.925 1.00 44.70 299 TYR C CA 1
ATOM 7264 C C . TYR C 1 299 ? 23.712 38.230 -8.490 1.00 43.18 299 TYR C C 1
ATOM 7265 O O . TYR C 1 299 ? 24.024 39.382 -8.185 1.00 44.87 299 TYR C O 1
ATOM 7274 N N . ALA C 1 300 ? 23.187 37.373 -7.621 1.00 44.53 300 ALA C N 1
ATOM 7275 C CA . ALA C 1 300 ? 22.953 37.770 -6.239 1.00 49.31 300 ALA C CA 1
ATOM 7276 C C . ALA C 1 300 ? 24.248 37.941 -5.450 1.00 41.06 300 ALA C C 1
ATOM 7277 O O . ALA C 1 300 ? 24.455 38.985 -4.828 1.00 43.38 300 ALA C O 1
ATOM 7279 N N . GLU C 1 301 ? 25.123 36.935 -5.487 1.00 44.43 301 GLU C N 1
ATOM 7280 C CA . GLU C 1 301 ? 26.452 37.064 -4.872 1.00 49.06 301 GLU C CA 1
ATOM 7281 C C . GLU C 1 301 ? 27.255 38.175 -5.518 1.00 47.42 301 GLU C C 1
ATOM 7282 O O . GLU C 1 301 ? 27.937 38.946 -4.835 1.00 45.84 301 GLU C O 1
ATOM 7288 N N . LEU C 1 302 ? 27.166 38.245 -6.844 1.00 45.36 302 LEU C N 1
ATOM 7289 C CA . LEU C 1 302 ? 27.883 39.249 -7.605 1.00 43.63 302 LEU C CA 1
ATOM 7290 C C . LEU C 1 302 ? 27.522 40.643 -7.129 1.00 39.28 302 LEU C C 1
ATOM 7291 O O . LEU C 1 302 ? 28.394 41.471 -6.861 1.00 40.72 302 LEU C O 1
ATOM 7296 N N . THR C 1 303 ? 26.227 40.888 -7.006 1.00 35.27 303 THR C N 1
ATOM 7297 C CA . THR C 1 303 ? 25.741 42.190 -6.578 1.00 38.10 303 THR C CA 1
ATOM 7298 C C . THR C 1 303 ? 26.282 42.550 -5.193 1.00 40.70 303 THR C C 1
ATOM 7299 O O . THR C 1 303 ? 26.628 43.705 -4.929 1.00 41.52 303 THR C O 1
ATOM 7303 N N . ALA C 1 304 ? 26.372 41.548 -4.321 1.00 41.81 304 ALA C N 1
ATOM 7304 C CA . ALA C 1 304 ? 26.893 41.748 -2.973 1.00 43.03 304 ALA C CA 1
ATOM 7305 C C . ALA C 1 304 ? 28.357 42.164 -3.019 1.00 41.10 304 ALA C C 1
ATOM 7306 O O . ALA C 1 304 ? 28.757 43.140 -2.379 1.00 42.64 304 ALA C O 1
ATOM 7308 N N . GLU C 1 305 ? 29.148 41.450 -3.813 1.00 43.17 305 GLU C N 1
ATOM 7309 C CA . GLU C 1 305 ? 30.570 41.758 -3.915 1.00 37.26 305 GLU C CA 1
ATOM 7310 C C . GLU C 1 305 ? 30.795 43.150 -4.483 1.00 37.16 305 GLU C C 1
ATOM 7311 O O . GLU C 1 305 ? 31.631 43.897 -3.983 1.00 37.90 305 GLU C O 1
ATOM 7317 N N . LEU C 1 306 ? 30.027 43.514 -5.506 1.00 38.66 306 LEU C N 1
ATOM 7318 C CA . LEU C 1 306 ? 30.203 44.818 -6.132 1.00 40.55 306 LEU C CA 1
ATOM 7319 C C . LEU C 1 306 ? 29.856 45.937 -5.161 1.00 35.61 306 LEU C C 1
ATOM 7320 O O . LEU C 1 306 ? 30.618 46.893 -5.005 1.00 39.70 306 LEU C O 1
ATOM 7325 N N . GLU C 1 307 ? 28.735 45.784 -4.464 1.00 33.93 307 GLU C N 1
ATOM 7326 C CA . GLU C 1 307 ? 28.255 46.820 -3.558 1.00 39.62 307 GLU C CA 1
ATOM 7327 C C . GLU C 1 307 ? 29.173 46.941 -2.360 1.00 37.73 307 GLU C C 1
ATOM 7328 O O . GLU C 1 307 ? 29.423 48.043 -1.860 1.00 36.24 307 GLU C O 1
ATOM 7334 N N . LEU C 1 308 ? 29.718 45.805 -1.942 1.00 32.62 308 LEU C N 1
ATOM 7335 C CA . LEU C 1 308 ? 30.767 45.802 -0.938 1.00 42.61 308 LEU C CA 1
ATOM 7336 C C . LEU C 1 308 ? 31.873 46.772 -1.357 1.00 42.59 308 LEU C C 1
ATOM 7337 O O . LEU C 1 308 ? 32.361 47.544 -0.532 1.00 36.39 308 LEU C O 1
ATOM 7342 N N . ALA C 1 309 ? 32.240 46.748 -2.644 1.00 39.65 309 ALA C N 1
ATOM 7343 C CA . ALA C 1 309 ? 33.287 47.629 -3.170 1.00 36.48 309 ALA C CA 1
ATOM 7344 C C . ALA C 1 309 ? 32.819 49.059 -3.438 1.00 35.04 309 ALA C C 1
ATOM 7345 O O . ALA C 1 309 ? 33.583 50.006 -3.230 1.00 30.18 309 ALA C O 1
ATOM 7347 N N . LEU C 1 310 ? 31.592 49.227 -3.939 1.00 35.06 310 LEU C N 1
ATOM 7348 C CA . LEU C 1 310 ? 31.089 50.581 -4.239 1.00 36.05 310 LEU C CA 1
ATOM 7349 C C . LEU C 1 310 ? 30.755 51.423 -3.008 1.00 35.05 310 LEU C C 1
ATOM 7350 O O . LEU C 1 310 ? 30.566 52.639 -3.114 1.00 37.47 310 LEU C O 1
ATOM 7355 N N . ALA C 1 311 ? 30.691 50.789 -1.843 1.00 36.78 311 ALA C N 1
ATOM 7356 C CA . ALA C 1 311 ? 30.345 51.498 -0.606 1.00 39.42 311 ALA C CA 1
ATOM 7357 C C . ALA C 1 311 ? 31.346 52.587 -0.207 1.00 39.03 311 ALA C C 1
ATOM 7358 O O . ALA C 1 311 ? 31.025 53.472 0.586 1.00 39.66 311 ALA C O 1
ATOM 7360 N N . SER C 1 312 ? 32.549 52.534 -0.773 1.00 42.28 312 SER C N 1
ATOM 7361 C CA . SER C 1 312 ? 33.626 53.450 -0.390 1.00 41.36 312 SER C CA 1
ATOM 7362 C C . SER C 1 312 ? 33.571 54.838 -1.035 1.00 42.63 312 SER C C 1
ATOM 7363 O O . SER C 1 312 ? 34.296 55.741 -0.620 1.00 42.63 312 SER C O 1
ATOM 7366 N N . LYS C 1 313 ? 32.727 55.014 -2.048 1.00 39.99 313 LYS C N 1
ATOM 7367 C CA . LYS C 1 313 ? 32.586 56.328 -2.671 1.00 39.23 313 LYS C CA 1
ATOM 7368 C C . LYS C 1 313 ? 31.126 56.608 -3.050 1.00 41.07 313 LYS C C 1
ATOM 7369 O O . LYS C 1 313 ? 30.310 55.687 -3.126 1.00 38.27 313 LYS C O 1
ATOM 7371 N N . THR C 1 314 ? 30.805 57.884 -3.265 1.00 38.88 314 THR C N 1
ATOM 7372 C CA . THR C 1 314 ? 29.470 58.301 -3.675 1.00 36.66 314 THR C CA 1
ATOM 7373 C C . THR C 1 314 ? 29.201 57.952 -5.142 1.00 44.38 314 THR C C 1
ATOM 7374 O O . THR C 1 314 ? 30.134 57.762 -5.930 1.00 36.36 314 THR C O 1
ATOM 7378 N N . ALA C 1 315 ? 27.924 57.864 -5.507 1.00 38.12 315 ALA C N 1
ATOM 7379 C CA . ALA C 1 315 ? 27.560 57.502 -6.872 1.00 38.13 315 ALA C CA 1
ATOM 7380 C C . ALA C 1 315 ? 28.121 58.503 -7.878 1.00 36.40 315 ALA C C 1
ATOM 7381 O O . ALA C 1 315 ? 28.647 58.123 -8.918 1.00 33.85 315 ALA C O 1
ATOM 7383 N N . THR C 1 316 ? 28.047 59.780 -7.535 1.00 40.35 316 THR C N 1
ATOM 7384 C CA . THR C 1 316 ? 28.577 60.833 -8.386 1.00 38.09 316 THR C CA 1
ATOM 7385 C C . THR C 1 316 ? 30.074 60.629 -8.647 1.00 42.93 316 THR C C 1
ATOM 7386 O O . THR C 1 316 ? 30.532 60.743 -9.782 1.00 43.28 316 THR C O 1
ATOM 7390 N N . GLU C 1 317 ? 30.824 60.289 -7.600 1.00 45.07 317 GLU C N 1
ATOM 7391 C CA . GLU C 1 317 ? 32.255 60.031 -7.743 1.00 41.08 317 GLU C CA 1
ATOM 7392 C C . GLU C 1 317 ? 32.556 58.823 -8.628 1.00 37.12 317 GLU C C 1
ATOM 7393 O O . GLU C 1 317 ? 33.452 58.889 -9.469 1.00 41.31 317 GLU C O 1
ATOM 7399 N N . TRP C 1 318 ? 31.833 57.722 -8.437 1.00 32.75 318 TRP C N 1
ATOM 7400 C CA . TRP C 1 318 ? 32.034 56.536 -9.268 1.00 33.39 318 TRP C CA 1
ATOM 7401 C C . TRP C 1 318 ? 31.698 56.813 -10.739 1.00 35.81 318 TRP C C 1
ATOM 7402 O O . TRP C 1 318 ? 32.328 56.256 -11.641 1.00 34.99 318 TRP C O 1
ATOM 7413 N N . VAL C 1 319 ? 30.686 57.643 -10.975 1.00 35.38 319 VAL C N 1
ATOM 7414 C CA . VAL C 1 319 ? 30.287 57.971 -12.332 1.00 38.19 319 VAL C CA 1
ATOM 7415 C C . VAL C 1 319 ? 31.427 58.712 -13.020 1.00 36.90 319 VAL C C 1
ATOM 7416 O O . VAL C 1 319 ? 31.788 58.396 -14.155 1.00 34.58 319 VAL C O 1
ATOM 7420 N N . GLN C 1 320 ? 32.005 59.682 -12.319 1.00 36.96 320 GLN C N 1
ATOM 7421 C CA . GLN C 1 320 ? 33.120 60.447 -12.864 1.00 38.39 320 GLN C CA 1
ATOM 7422 C C . GLN C 1 320 ? 34.289 59.515 -13.215 1.00 37.87 320 GLN C C 1
ATOM 7423 O O . GLN C 1 320 ? 34.845 59.586 -14.314 1.00 36.27 320 GLN C O 1
ATOM 7425 N N . LEU C 1 321 ? 34.621 58.607 -12.300 1.00 33.60 321 LEU C N 1
ATOM 7426 C CA . LEU C 1 321 ? 35.743 57.695 -12.499 1.00 35.34 321 LEU C CA 1
ATOM 7427 C C . LEU C 1 321 ? 35.494 56.670 -13.601 1.00 37.43 321 LEU C C 1
ATOM 7428 O O . LEU C 1 321 ? 36.375 56.395 -14.408 1.00 31.38 321 LEU C O 1
ATOM 7433 N N . LEU C 1 322 ? 34.303 56.082 -13.615 1.00 34.87 322 LEU C N 1
ATOM 7434 C CA . LEU C 1 322 ? 34.008 55.025 -14.572 1.00 34.44 322 LEU C CA 1
ATOM 7435 C C . LEU C 1 322 ? 33.899 55.561 -16.003 1.00 36.49 322 LEU C C 1
ATOM 7436 O O . LEU C 1 322 ? 34.346 54.907 -16.945 1.00 37.44 322 LEU C O 1
ATOM 7441 N N . GLN C 1 323 ? 33.350 56.762 -16.165 1.00 33.20 323 GLN C N 1
ATOM 7442 C CA . GLN C 1 323 ? 33.210 57.339 -17.498 1.00 32.35 323 GLN C CA 1
ATOM 7443 C C . GLN C 1 323 ? 34.577 57.759 -18.038 1.00 38.38 323 GLN C C 1
ATOM 7444 O O . GLN C 1 323 ? 34.823 57.698 -19.250 1.00 36.03 323 GLN C O 1
ATOM 7450 N N . ALA C 1 324 ? 35.456 58.204 -17.140 1.00 35.63 324 ALA C N 1
ATOM 7451 C CA . ALA C 1 324 ? 36.797 58.619 -17.528 1.00 35.51 324 ALA C CA 1
ATOM 7452 C C . ALA C 1 324 ? 37.590 57.447 -18.092 1.00 32.68 324 ALA C C 1
ATOM 7453 O O . ALA C 1 324 ? 38.490 57.636 -18.896 1.00 36.44 324 ALA C O 1
ATOM 7455 N N . ASN C 1 325 ? 37.201 56.234 -17.716 1.00 35.45 325 ASN C N 1
ATOM 7456 C CA . ASN C 1 325 ? 37.879 55.028 -18.167 1.00 30.97 325 ASN C CA 1
ATOM 7457 C C . ASN C 1 325 ? 37.077 54.231 -19.202 1.00 33.62 325 ASN C C 1
ATOM 7458 O O . ASN C 1 325 ? 37.302 53.039 -19.384 1.00 36.66 325 ASN C O 1
ATOM 7463 N N . GLY C 1 326 ? 36.131 54.884 -19.865 1.00 31.77 326 GLY C N 1
ATOM 7464 C CA . GLY C 1 326 ? 35.427 54.265 -20.977 1.00 35.42 326 GLY C CA 1
ATOM 7465 C C . GLY C 1 326 ? 34.434 53.181 -20.606 1.00 33.04 326 GLY C C 1
ATOM 7466 O O . GLY C 1 326 ? 34.299 52.183 -21.310 1.00 33.59 326 GLY C O 1
ATOM 7467 N N . LEU C 1 327 ? 33.780 53.346 -19.464 1.00 35.15 327 LEU C N 1
ATOM 7468 C CA . LEU C 1 327 ? 32.733 52.427 -19.041 1.00 35.57 327 LEU C CA 1
ATOM 7469 C C . LEU C 1 327 ? 31.359 53.079 -19.066 1.00 32.98 327 LEU C C 1
ATOM 7470 O O . LEU C 1 327 ? 31.239 54.291 -18.896 1.00 34.78 327 LEU C O 1
ATOM 7475 N N . MET C 1 328 ? 30.327 52.278 -19.293 1.00 27.46 328 MET C N 1
ATOM 7476 C CA . MET C 1 328 ? 28.955 52.787 -19.281 1.00 32.66 328 MET C CA 1
ATOM 7477 C C . MET C 1 328 ? 28.361 52.887 -17.873 1.00 31.99 328 MET C C 1
ATOM 7478 O O . MET C 1 328 ? 28.083 51.879 -17.228 1.00 34.80 328 MET C O 1
ATOM 7483 N N . ALA C 1 329 ? 28.157 54.112 -17.408 1.00 30.29 329 ALA C N 1
ATOM 7484 C CA . ALA C 1 329 ? 27.625 54.350 -16.076 1.00 31.53 329 ALA C CA 1
ATOM 7485 C C . ALA C 1 329 ? 26.972 55.727 -16.002 1.00 35.33 329 ALA C C 1
ATOM 7486 O O . ALA C 1 329 ? 27.380 56.660 -16.702 1.00 36.37 329 ALA C O 1
ATOM 7488 N N . CYS C 1 330 ? 25.946 55.846 -15.168 1.00 29.80 330 CYS C N 1
ATOM 7489 C CA . CYS C 1 330 ? 25.272 57.121 -14.988 1.00 36.53 330 CYS C CA 1
ATOM 7490 C C . CYS C 1 330 ? 24.467 57.114 -13.705 1.00 33.57 330 CYS C C 1
ATOM 7491 O O . CYS C 1 330 ? 24.285 56.063 -13.082 1.00 35.01 330 CYS C O 1
ATOM 7494 N N . LEU C 1 331 ? 24.008 58.294 -13.302 1.00 35.68 331 LEU C N 1
ATOM 7495 C CA . LEU C 1 331 ? 23.010 58.404 -12.244 1.00 32.46 331 LEU C CA 1
ATOM 7496 C C . LEU C 1 331 ? 21.638 58.062 -12.792 1.00 32.39 331 LEU C C 1
ATOM 7497 O O . LEU C 1 331 ? 21.369 58.252 -13.975 1.00 37.23 331 LEU C O 1
ATOM 7502 N N . ALA C 1 332 ? 20.764 57.558 -11.935 1.00 34.14 332 ALA C N 1
ATOM 7503 C CA . ALA C 1 332 ? 19.363 57.406 -12.305 1.00 34.73 332 ALA C CA 1
ATOM 7504 C C . ALA C 1 332 ? 18.631 58.712 -12.010 1.00 33.79 332 ALA C C 1
ATOM 7505 O O . ALA C 1 332 ? 18.039 58.869 -10.944 1.00 34.97 332 ALA C O 1
ATOM 7507 N N . HIS C 1 333 ? 18.715 59.662 -12.938 1.00 35.64 333 HIS C N 1
ATOM 7508 C CA . HIS C 1 333 ? 18.123 60.983 -12.744 1.00 31.86 333 HIS C CA 1
ATOM 7509 C C . HIS C 1 333 ? 16.603 60.913 -12.619 1.00 37.04 333 HIS C C 1
ATOM 7510 O O . HIS C 1 333 ? 15.945 60.061 -13.231 1.00 36.01 333 HIS C O 1
ATOM 7517 N N . THR C 1 334 ? 16.059 61.812 -11.807 1.00 36.06 334 THR C N 1
ATOM 7518 C CA . THR C 1 334 ? 14.634 62.100 -11.809 1.00 36.64 334 THR C CA 1
ATOM 7519 C C . THR C 1 334 ? 14.350 63.073 -12.942 1.00 36.27 334 THR C C 1
ATOM 7520 O O . THR C 1 334 ? 15.270 63.738 -13.426 1.00 35.90 334 THR C O 1
ATOM 7524 N N . TRP C 1 335 ? 13.086 63.171 -13.343 1.00 29.79 335 TRP C N 1
ATOM 7525 C CA . TRP C 1 335 ? 12.669 64.128 -14.355 1.00 30.38 335 TRP C CA 1
ATOM 7526 C C . TRP C 1 335 ? 13.123 65.540 -14.017 1.00 34.15 335 TRP C C 1
ATOM 7527 O O . TRP C 1 335 ? 13.542 66.285 -14.898 1.00 39.15 335 TRP C O 1
ATOM 7538 N N . LYS C 1 336 ? 12.999 65.919 -12.747 1.00 39.88 336 LYS C N 1
ATOM 7539 C CA . LYS C 1 336 ? 13.429 67.245 -12.295 1.00 42.18 336 LYS C CA 1
ATOM 7540 C C . LYS C 1 336 ? 14.928 67.469 -12.534 1.00 35.35 336 LYS C C 1
ATOM 7541 O O . LYS C 1 336 ? 15.352 68.570 -12.870 1.00 37.40 336 LYS C O 1
ATOM 7543 N N . GLN C 1 337 ? 15.724 66.421 -12.355 1.00 35.28 337 GLN C N 1
ATOM 7544 C CA . GLN C 1 337 ? 17.165 66.516 -12.573 1.00 38.18 337 GLN C CA 1
ATOM 7545 C C . GLN C 1 337 ? 17.520 66.512 -14.061 1.00 35.23 337 GLN C C 1
ATOM 7546 O O . GLN C 1 337 ? 18.370 67.283 -14.499 1.00 35.28 337 GLN C O 1
ATOM 7552 N N . VAL C 1 338 ? 16.833 65.676 -14.835 1.00 35.39 338 VAL C N 1
ATOM 7553 C CA . VAL C 1 338 ? 17.138 65.507 -16.257 1.00 36.96 338 VAL C CA 1
ATOM 7554 C C . VAL C 1 338 ? 17.208 66.831 -17.013 1.00 37.32 338 VAL C C 1
ATOM 7555 O O . VAL C 1 338 ? 18.153 67.076 -17.753 1.00 43.08 338 VAL C O 1
ATOM 7559 N N . VAL C 1 339 ? 16.213 67.684 -16.817 1.00 37.68 339 VAL C N 1
ATOM 7560 C CA . VAL C 1 339 ? 16.132 68.944 -17.550 1.00 37.30 339 VAL C CA 1
ATOM 7561 C C . VAL C 1 339 ? 17.251 69.923 -17.190 1.00 42.69 339 VAL C C 1
ATOM 7562 O O . VAL C 1 339 ? 17.469 70.906 -17.902 1.00 43.27 339 VAL C O 1
ATOM 7566 N N . ASP C 1 340 ? 17.951 69.667 -16.086 1.00 40.16 340 ASP C N 1
ATOM 7567 C CA . ASP C 1 340 ? 18.998 70.578 -15.638 1.00 40.08 340 ASP C CA 1
ATOM 7568 C C . ASP C 1 340 ? 20.397 70.042 -15.914 1.00 41.11 340 ASP C C 1
ATOM 7569 O O . ASP C 1 340 ? 21.386 70.691 -15.580 1.00 38.76 340 ASP C O 1
ATOM 7574 N N . THR C 1 341 ? 20.479 68.862 -16.516 1.00 37.36 341 THR C N 1
ATOM 7575 C CA . THR C 1 341 ? 21.768 68.268 -16.832 1.00 37.16 341 THR C CA 1
ATOM 7576 C C . THR C 1 341 ? 22.403 69.000 -18.013 1.00 38.52 341 THR C C 1
ATOM 7577 O O . THR C 1 341 ? 21.691 69.584 -18.826 1.00 37.28 341 THR C O 1
ATOM 7581 N N . PRO C 1 342 ? 23.748 68.997 -18.090 1.00 39.62 342 PRO C N 1
ATOM 7582 C CA . PRO C 1 342 ? 24.468 69.610 -19.219 1.00 39.57 342 PRO C CA 1
ATOM 7583 C C . PRO C 1 342 ? 24.214 68.887 -20.542 1.00 38.92 342 PRO C C 1
ATOM 7584 O O . PRO C 1 342 ? 24.163 69.527 -21.592 1.00 42.07 342 PRO C O 1
ATOM 7588 N N . LEU C 1 343 ? 24.041 67.571 -20.478 1.00 36.73 343 LEU C N 1
ATOM 7589 C CA . LEU C 1 343 ? 23.699 66.775 -21.649 1.00 36.38 343 LEU C CA 1
ATOM 7590 C C . LEU C 1 343 ? 22.374 67.235 -22.260 1.00 38.20 343 LEU C C 1
ATOM 7591 O O . LEU C 1 343 ? 22.261 67.368 -23.482 1.00 39.80 343 LEU C O 1
ATOM 7596 N N . PHE C 1 344 ? 21.372 67.457 -21.412 1.00 36.92 344 PHE C N 1
ATOM 7597 C CA . PHE C 1 344 ? 20.052 67.891 -21.874 1.00 35.44 344 PHE C CA 1
ATOM 7598 C C . PHE C 1 344 ? 20.141 69.222 -22.617 1.00 33.80 344 PHE C C 1
ATOM 7599 O O . PHE C 1 344 ? 19.509 69.416 -23.657 1.00 39.40 344 PHE C O 1
ATOM 7607 N N . ALA C 1 345 ? 20.931 70.139 -22.077 1.00 35.44 345 ALA C N 1
ATOM 7608 C CA . ALA C 1 345 ? 21.130 71.440 -22.707 1.00 38.92 345 ALA C CA 1
ATOM 7609 C C . ALA C 1 345 ? 21.883 71.313 -24.037 1.00 40.14 345 ALA C C 1
ATOM 7610 O O . ALA C 1 345 ? 21.613 72.059 -24.977 1.00 43.30 345 ALA C O 1
ATOM 7612 N N . GLU C 1 346 ? 22.832 70.377 -24.099 1.00 37.21 346 GLU C N 1
ATOM 7613 C CA . GLU C 1 346 ? 23.631 70.142 -25.303 1.00 39.11 346 GLU C CA 1
ATOM 7614 C C . GLU C 1 346 ? 22.791 69.771 -26.516 1.00 37.18 346 GLU C C 1
ATOM 7615 O O . GLU C 1 346 ? 23.160 70.074 -27.645 1.00 42.52 346 GLU C O 1
ATOM 7621 N N . ASN C 1 347 ? 21.676 69.092 -26.280 1.00 38.96 347 ASN C N 1
ATOM 7622 C CA . ASN C 1 347 ? 20.881 68.525 -27.360 1.00 36.08 347 ASN C CA 1
ATOM 7623 C C . ASN C 1 347 ? 19.763 69.406 -27.894 1.00 36.31 347 ASN C C 1
ATOM 7624 O O . ASN C 1 347 ? 19.014 68.964 -28.766 1.00 38.23 347 ASN C O 1
ATOM 7629 N N . ASP C 1 348 ? 19.638 70.626 -27.370 1.00 38.21 348 ASP C N 1
ATOM 7630 C CA . ASP C 1 348 ? 18.714 71.617 -27.931 1.00 41.72 348 ASP C CA 1
ATOM 7631 C C . ASP C 1 348 ? 17.315 71.010 -28.044 1.00 40.76 348 ASP C C 1
ATOM 7632 O O . ASP C 1 348 ? 16.696 70.993 -29.110 1.00 39.10 348 ASP C O 1
ATOM 7637 N N . LEU C 1 349 ? 16.835 70.495 -26.923 1.00 38.29 349 LEU C N 1
ATOM 7638 C CA . LEU C 1 349 ? 15.640 69.663 -26.905 1.00 42.18 349 LEU C CA 1
ATOM 7639 C C . LEU C 1 349 ? 14.393 70.501 -26.688 1.00 38.46 349 LEU C C 1
ATOM 7640 O O . LEU C 1 349 ? 13.280 69.993 -26.728 1.00 38.21 349 LEU C O 1
ATOM 7645 N N . THR C 1 350 ? 14.597 71.797 -26.491 1.00 42.71 350 THR C N 1
ATOM 7646 C CA . THR C 1 350 ? 13.537 72.701 -26.079 1.00 39.47 350 THR C CA 1
ATOM 7647 C C . THR C 1 350 ? 13.151 73.714 -27.155 1.00 42.59 350 THR C C 1
ATOM 7648 O O . THR C 1 350 ? 13.999 74.156 -27.929 1.00 45.80 350 THR C O 1
ATOM 7652 N N . LEU C 1 351 ? 11.874 74.078 -27.222 1.00 37.98 351 LEU C N 1
ATOM 7653 C CA . LEU C 1 351 ? 11.497 75.237 -28.018 1.00 40.84 351 LEU C CA 1
ATOM 7654 C C . LEU C 1 351 ? 10.420 76.046 -27.298 1.00 47.42 351 LEU C C 1
ATOM 7655 O O . LEU C 1 351 ? 9.647 75.509 -26.500 1.00 43.28 351 LEU C O 1
ATOM 7660 N N . GLU C 1 352 ? 10.387 77.344 -27.590 1.00 52.78 352 GLU C N 1
ATOM 7661 C CA . GLU C 1 352 ? 9.453 78.283 -26.971 1.00 50.06 352 GLU C CA 1
ATOM 7662 C C . GLU C 1 352 ? 8.269 78.623 -27.869 1.00 52.00 352 GLU C C 1
ATOM 7663 O O . GLU C 1 352 ? 8.435 78.860 -29.070 1.00 50.47 352 GLU C O 1
ATOM 7669 N N . VAL C 1 353 ? 7.076 78.627 -27.281 1.00 46.15 353 VAL C N 1
ATOM 7670 C CA . VAL C 1 353 ? 5.848 78.915 -28.015 1.00 49.02 353 VAL C CA 1
ATOM 7671 C C . VAL C 1 353 ? 5.140 80.172 -27.502 1.00 56.54 353 VAL C C 1
ATOM 7672 O O . VAL C 1 353 ? 4.603 80.967 -28.286 1.00 55.98 353 VAL C O 1
ATOM 7676 N N . THR C 1 359 ? 4.493 82.747 -22.675 1.00 61.91 359 THR C N 1
ATOM 7677 C CA . THR C 1 359 ? 5.270 81.839 -23.516 1.00 66.07 359 THR C CA 1
ATOM 7678 C C . THR C 1 359 ? 5.597 80.541 -22.775 1.00 64.91 359 THR C C 1
ATOM 7679 O O . THR C 1 359 ? 6.096 80.568 -21.644 1.00 59.34 359 THR C O 1
ATOM 7683 N N . ILE C 1 360 ? 5.311 79.409 -23.419 1.00 54.86 360 ILE C N 1
ATOM 7684 C CA . ILE C 1 360 ? 5.507 78.100 -22.802 1.00 54.59 360 ILE C CA 1
ATOM 7685 C C . ILE C 1 360 ? 6.660 77.345 -23.460 1.00 50.70 360 ILE C C 1
ATOM 7686 O O . ILE C 1 360 ? 6.947 77.546 -24.635 1.00 51.43 360 ILE C O 1
ATOM 7688 N N . THR C 1 361 ? 7.317 76.481 -22.689 1.00 51.25 361 THR C N 1
ATOM 7689 C CA . THR C 1 361 ? 8.443 75.686 -23.178 1.00 48.20 361 THR C CA 1
ATOM 7690 C C . THR C 1 361 ? 8.023 74.251 -23.458 1.00 44.05 361 THR C C 1
ATOM 7691 O O . THR C 1 361 ? 7.443 73.600 -22.594 1.00 40.67 361 THR C O 1
ATOM 7695 N N . VAL C 1 362 ? 8.317 73.750 -24.657 1.00 42.32 362 VAL C N 1
ATOM 7696 C CA . VAL C 1 362 ? 8.009 72.359 -24.967 1.00 40.98 362 VAL C CA 1
ATOM 7697 C C . VAL C 1 362 ? 9.201 71.615 -25.570 1.00 39.49 362 VAL C C 1
ATOM 7698 O O . VAL C 1 362 ? 10.217 72.214 -25.920 1.00 37.33 362 VAL C O 1
ATOM 7702 N N . ILE C 1 363 ? 9.052 70.298 -25.683 1.00 36.81 363 ILE C N 1
ATOM 7703 C CA . ILE C 1 363 ? 10.097 69.421 -26.198 1.00 39.04 363 ILE C CA 1
ATOM 7704 C C . ILE C 1 363 ? 9.877 69.094 -27.682 1.00 40.73 363 ILE C C 1
ATOM 7705 O O . ILE C 1 363 ? 8.763 68.753 -28.085 1.00 37.90 363 ILE C O 1
ATOM 7710 N N . ARG C 1 364 ? 10.931 69.224 -28.490 1.00 37.60 364 ARG C N 1
ATOM 7711 C CA . ARG C 1 364 ? 10.858 68.940 -29.932 1.00 36.06 364 ARG C CA 1
ATOM 7712 C C . ARG C 1 364 ? 10.743 67.449 -30.288 1.00 33.11 364 ARG C C 1
ATOM 7713 O O . ARG C 1 364 ? 10.977 66.572 -29.455 1.00 30.62 364 ARG C O 1
ATOM 7721 N N . THR C 1 365 ? 10.390 67.172 -31.541 1.00 35.02 365 THR C N 1
ATOM 7722 C CA . THR C 1 365 ? 10.418 65.802 -32.052 1.00 30.82 365 THR C CA 1
ATOM 7723 C C . THR C 1 365 ? 11.866 65.347 -32.238 1.00 33.48 365 THR C C 1
ATOM 7724 O O . THR C 1 365 ? 12.749 66.150 -32.541 1.00 29.16 365 THR C O 1
ATOM 7728 N N . PRO C 1 366 ? 12.112 64.048 -32.049 1.00 32.52 366 PRO C N 1
ATOM 7729 C CA . PRO C 1 366 ? 13.493 63.573 -31.902 1.00 30.63 366 PRO C CA 1
ATOM 7730 C C . PRO C 1 366 ? 14.381 63.581 -33.174 1.00 32.18 366 PRO C C 1
ATOM 7731 O O . PRO C 1 366 ? 15.564 63.879 -33.034 1.00 28.59 366 PRO C O 1
ATOM 7735 N N . ALA C 1 367 ? 13.865 63.272 -34.362 1.00 32.22 367 ALA C N 1
ATOM 7736 C CA . ALA C 1 367 ? 14.743 63.198 -35.546 1.00 35.16 367 ALA C CA 1
ATOM 7737 C C . ALA C 1 367 ? 15.225 64.578 -35.997 1.00 30.52 367 ALA C C 1
ATOM 7738 O O . ALA C 1 367 ? 14.454 65.535 -36.028 1.00 30.82 367 ALA C O 1
ATOM 7740 N N . ARG C 1 368 ? 16.505 64.667 -36.350 1.00 30.86 368 ARG C N 1
ATOM 7741 C CA . ARG C 1 368 ? 17.127 65.928 -36.767 1.00 30.85 368 ARG C CA 1
ATOM 7742 C C . ARG C 1 368 ? 17.636 65.842 -38.204 1.00 33.33 368 ARG C C 1
ATOM 7743 O O . ARG C 1 368 ? 18.037 64.769 -38.661 1.00 31.05 368 ARG C O 1
ATOM 7751 N N . TYR C 1 369 ? 17.635 66.974 -38.904 1.00 33.00 369 TYR C N 1
ATOM 7752 C CA . TYR C 1 369 ? 17.984 67.013 -40.323 1.00 26.50 369 TYR C CA 1
ATOM 7753 C C . TYR C 1 369 ? 18.902 68.202 -40.615 1.00 35.24 369 TYR C C 1
ATOM 7754 O O . TYR C 1 369 ? 18.728 69.281 -40.044 1.00 31.62 369 T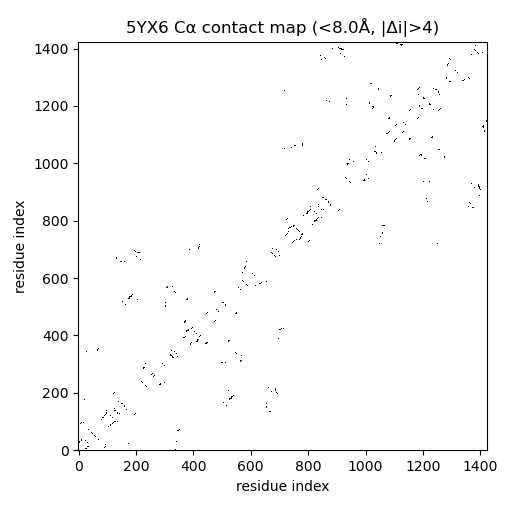YR C O 1
ATOM 7763 N N . ALA C 1 370 ? 19.854 68.019 -41.530 1.00 34.78 370 ALA C N 1
ATOM 7764 C CA . ALA C 1 370 ? 20.819 69.072 -41.837 1.00 34.76 370 ALA C CA 1
ATOM 7765 C C . ALA C 1 370 ? 20.280 70.145 -42.803 1.00 36.34 370 ALA C C 1
ATOM 7766 O O . ALA C 1 370 ? 20.631 71.316 -42.678 1.00 39.22 370 ALA C O 1
ATOM 7768 N N . SER C 1 371 ? 19.447 69.753 -43.765 1.00 32.31 371 SER C N 1
ATOM 7769 C CA . SER C 1 371 ? 19.023 70.671 -44.829 1.00 33.65 371 SER C CA 1
ATOM 7770 C C . SER C 1 371 ? 17.805 71.538 -44.480 1.00 36.12 371 SER C C 1
ATOM 7771 O O . SER C 1 371 ? 17.406 72.386 -45.275 1.00 35.25 371 SER C O 1
ATOM 7774 N N . PHE C 1 372 ? 17.202 71.299 -43.318 1.00 34.04 372 PHE C N 1
ATOM 7775 C CA . PHE C 1 372 ? 16.083 72.108 -42.827 1.00 32.16 372 PHE C CA 1
ATOM 7776 C C . PHE C 1 372 ? 15.903 71.885 -41.332 1.00 36.08 372 PHE C C 1
ATOM 7777 O O . PHE C 1 372 ? 16.416 70.907 -40.789 1.00 37.46 372 PHE C O 1
ATOM 7785 N N . ARG C 1 373 ? 15.203 72.796 -40.659 1.00 37.53 373 ARG C N 1
ATOM 7786 C CA . ARG C 1 373 ? 14.888 72.601 -39.240 1.00 41.80 373 ARG C CA 1
ATOM 7787 C C . ARG C 1 373 ? 13.503 71.968 -39.094 1.00 40.39 373 ARG C C 1
ATOM 7788 O O . ARG C 1 373 ? 12.493 72.563 -39.471 1.00 38.25 373 ARG C O 1
ATOM 7796 N N . ALA C 1 374 ? 13.461 70.754 -38.557 1.00 39.39 374 ALA C N 1
ATOM 7797 C CA . ALA C 1 374 ? 12.198 70.047 -38.377 1.00 39.52 374 ALA C CA 1
ATOM 7798 C C . ALA C 1 374 ? 11.479 70.516 -37.119 1.00 42.39 374 ALA C C 1
ATOM 7799 O O . ALA C 1 374 ? 11.122 69.709 -36.264 1.00 44.51 374 ALA C O 1
ATOM 7801 N N . VAL C 1 375 ? 11.259 71.822 -37.015 1.00 41.61 375 VAL C N 1
ATOM 7802 C CA . VAL C 1 375 ? 10.548 72.393 -35.880 1.00 48.14 375 VAL C CA 1
ATOM 7803 C C . VAL C 1 375 ? 9.588 73.444 -36.400 1.00 46.21 375 VAL C C 1
ATOM 7804 O O . VAL C 1 375 ? 9.750 73.946 -37.512 1.00 50.64 375 VAL C O 1
ATOM 7808 N N . VAL C 1 376 ? 8.565 73.752 -35.618 1.00 49.48 376 VAL C N 1
ATOM 7809 C CA . VAL C 1 376 ? 7.711 74.886 -35.928 1.00 52.88 376 VAL C CA 1
ATOM 7810 C C . VAL C 1 376 ? 7.499 75.662 -34.638 1.00 53.88 376 VAL C C 1
ATOM 7811 O O . VAL C 1 376 ? 7.285 75.067 -33.587 1.00 55.23 376 VAL C O 1
ATOM 7815 N N . THR C 1 377 ? 7.553 76.986 -34.718 1.00 55.55 377 THR C N 1
ATOM 7816 C CA . THR C 1 377 ? 7.400 77.830 -33.536 1.00 60.88 377 THR C CA 1
ATOM 7817 C C . THR C 1 377 ? 5.962 78.345 -33.387 1.00 61.74 377 THR C C 1
ATOM 7818 O O . THR C 1 377 ? 5.544 78.756 -32.299 1.00 61.79 377 THR C O 1
ATOM 7822 N N . ASP C 1 378 ? 5.226 78.334 -34.494 1.00 58.11 378 ASP C N 1
ATOM 7823 C CA . ASP C 1 378 ? 3.849 78.813 -34.529 1.00 61.37 378 ASP C CA 1
ATOM 7824 C C . ASP C 1 378 ? 3.034 78.175 -33.406 1.00 55.21 378 ASP C C 1
ATOM 7825 O O . ASP C 1 378 ? 3.213 76.999 -33.096 1.00 52.91 378 ASP C O 1
ATOM 7830 N N . PRO C 1 379 ? 2.123 78.945 -32.801 1.00 48.36 379 PRO C N 1
ATOM 7831 C CA . PRO C 1 379 ? 1.291 78.372 -31.746 1.00 45.97 379 PRO C CA 1
ATOM 7832 C C . PRO C 1 379 ? 0.242 77.442 -32.335 1.00 44.13 379 PRO C C 1
ATOM 7833 O O . PRO C 1 379 ? 0.033 77.452 -33.545 1.00 42.35 379 PRO C O 1
ATOM 7837 N N . PRO C 1 380 ? -0.417 76.644 -31.490 1.00 43.41 380 PRO C N 1
ATOM 7838 C CA . PRO C 1 380 ? -1.539 75.837 -31.972 1.00 41.11 380 PRO C CA 1
ATOM 7839 C C . PRO C 1 380 ? -2.652 76.736 -32.481 1.00 38.13 380 PRO C C 1
ATOM 7840 O O . PRO C 1 380 ? -2.726 77.887 -32.065 1.00 41.90 380 PRO C O 1
ATOM 7844 N N . PRO C 1 381 ? -3.493 76.231 -33.387 1.00 34.90 381 PRO C N 1
ATOM 7845 C CA . PRO C 1 381 ? -4.658 77.011 -33.811 1.00 36.19 381 PRO C CA 1
ATOM 7846 C C . PRO C 1 381 ? -5.703 77.113 -32.711 1.00 37.60 381 PRO C C 1
ATOM 7847 O O . PRO C 1 381 ? -5.801 76.221 -31.870 1.00 37.29 381 PRO C O 1
ATOM 7851 N N . THR C 1 382 ? -6.460 78.201 -32.704 1.00 38.24 382 THR C N 1
ATOM 7852 C CA . THR C 1 382 ? -7.666 78.263 -31.893 1.00 36.03 382 THR C CA 1
ATOM 7853 C C . THR C 1 382 ? -8.715 77.407 -32.582 1.00 38.06 382 THR C C 1
ATOM 7854 O O . THR C 1 382 ? -8.643 77.186 -33.788 1.00 40.52 382 THR C O 1
ATOM 7858 N N . ALA C 1 383 ? -9.685 76.929 -31.816 1.00 41.67 383 ALA C N 1
ATOM 7859 C CA . ALA C 1 383 ? -10.718 76.049 -32.340 1.00 37.34 383 ALA C CA 1
ATOM 7860 C C . ALA C 1 383 ? -11.538 76.690 -33.465 1.00 40.55 383 ALA C C 1
ATOM 7861 O O . ALA C 1 383 ? -12.144 77.745 -33.283 1.00 42.36 383 ALA C O 1
ATOM 7863 N N . GLY C 1 384 ? -11.525 76.062 -34.637 1.00 38.68 384 GLY C N 1
ATOM 7864 C CA . GLY C 1 384 ? -12.343 76.507 -35.753 1.00 38.44 384 GLY C CA 1
ATOM 7865 C C . GLY C 1 384 ? -11.780 77.711 -36.482 1.00 36.65 384 GLY C C 1
ATOM 7866 O O . GLY C 1 384 ? -12.461 78.305 -37.330 1.00 34.31 384 GLY C O 1
ATOM 7867 N N . GLU C 1 385 ? -10.530 78.046 -36.164 1.00 27.87 385 GLU C N 1
ATOM 7868 C CA . GLU C 1 385 ? -9.860 79.224 -36.709 1.00 36.27 385 GLU C CA 1
ATOM 7869 C C . GLU C 1 385 ? -9.910 79.291 -38.241 1.00 36.44 385 GLU C C 1
ATOM 7870 O O . GLU C 1 385 ? -9.952 80.375 -38.815 1.00 43.99 385 GLU C O 1
ATOM 7876 N N . HIS C 1 386 ? -9.937 78.141 -38.906 1.00 34.01 386 HIS C N 1
ATOM 7877 C CA . HIS C 1 386 ? -9.885 78.136 -40.362 1.00 32.04 386 HIS C CA 1
ATOM 7878 C C . HIS C 1 386 ? -11.149 77.611 -41.020 1.00 39.05 386 HIS C C 1
ATOM 7879 O O . HIS C 1 386 ? -11.112 77.169 -42.176 1.00 34.58 386 HIS C O 1
ATOM 7886 N N . ASN C 1 387 ? -12.263 77.660 -40.290 1.00 37.73 387 ASN C N 1
ATOM 7887 C CA . ASN C 1 387 ? -13.563 77.287 -40.848 1.00 39.24 387 ASN C CA 1
ATOM 7888 C C . ASN C 1 387 ? -13.853 77.995 -42.167 1.00 41.00 387 ASN C C 1
ATOM 7889 O O . ASN C 1 387 ? -14.272 77.378 -43.146 1.00 39.49 387 ASN C O 1
ATOM 7894 N N . ALA C 1 388 ? -13.628 79.301 -42.186 1.00 40.28 388 ALA C N 1
ATOM 7895 C CA . ALA C 1 388 ? -13.909 80.090 -43.374 1.00 40.18 388 ALA C CA 1
ATOM 7896 C C . ALA C 1 388 ? -12.978 79.715 -44.529 1.00 41.86 388 ALA C C 1
ATOM 7897 O O . ALA C 1 388 ? -13.363 79.789 -45.694 1.00 43.06 388 ALA C O 1
ATOM 7899 N N . VAL C 1 389 ? -11.757 79.304 -44.201 1.00 43.82 389 VAL C N 1
ATOM 7900 C CA . VAL C 1 389 ? -10.781 78.946 -45.226 1.00 41.22 389 VAL C CA 1
ATOM 7901 C C . VAL C 1 389 ? -11.052 77.583 -45.881 1.00 41.77 389 VAL C C 1
ATOM 7902 O O . VAL C 1 389 ? -10.918 77.447 -47.097 1.00 42.49 389 VAL C O 1
ATOM 7906 N N . PHE C 1 390 ? -11.452 76.586 -45.092 1.00 41.67 390 PHE C N 1
ATOM 7907 C CA . PHE C 1 390 ? -11.529 75.213 -45.602 1.00 38.81 390 PHE C CA 1
ATOM 7908 C C . PHE C 1 390 ? -12.925 74.620 -45.726 1.00 42.56 390 PHE C C 1
ATOM 7909 O O . PHE C 1 390 ? -13.107 73.659 -46.471 1.00 48.33 390 PHE C O 1
ATOM 7917 N N . LEU C 1 391 ? -13.907 75.174 -45.022 1.00 42.86 391 LEU C N 1
ATOM 7918 C CA . LEU C 1 391 ? -15.268 74.645 -45.109 1.00 43.43 391 LEU C CA 1
ATOM 7919 C C . LEU C 1 391 ? -15.997 75.278 -46.289 1.00 50.65 391 LEU C C 1
ATOM 7920 O O . LEU C 1 391 ? -16.103 76.501 -46.375 1.00 51.68 391 LEU C O 1
ATOM 7925 N N . ALA C 1 392 ? -16.523 74.449 -47.183 1.00 51.21 392 ALA C N 1
ATOM 7926 C CA . ALA C 1 392 ? -17.241 74.956 -48.347 1.00 53.71 392 ALA C CA 1
ATOM 7927 C C . ALA C 1 392 ? -18.568 75.576 -47.927 1.00 54.91 392 ALA C C 1
ATOM 7928 O O . ALA C 1 392 ? -19.175 75.146 -46.944 1.00 52.06 392 ALA C O 1
ATOM 7930 N N . ARG C 1 393 ? -18.998 76.596 -48.669 1.00 61.16 393 ARG C N 1
ATOM 7931 C CA . ARG C 1 393 ? -20.257 77.286 -48.400 1.00 56.73 393 ARG C CA 1
ATOM 7932 C C . ARG C 1 393 ? -21.445 76.411 -48.783 1.00 57.20 393 ARG C C 1
ATOM 7933 O O . ARG C 1 393 ? -22.189 75.947 -47.916 1.00 63.34 393 ARG C O 1
ATOM 7935 N N . ASN D 1 5 ? 3.115 38.971 -56.191 1.00 57.45 5 ASN D N 1
ATOM 7936 C CA . ASN D 1 5 ? 4.222 39.790 -55.701 1.00 58.67 5 ASN D CA 1
ATOM 7937 C C . ASN D 1 5 ? 4.081 41.246 -56.151 1.00 54.81 5 ASN D C 1
ATOM 7938 O O . ASN D 1 5 ? 4.709 41.671 -57.126 1.00 49.28 5 ASN D O 1
ATOM 7943 N N . PRO D 1 6 ? 3.249 42.016 -55.432 1.00 43.80 6 PRO D N 1
ATOM 7944 C CA . PRO D 1 6 ? 2.969 43.425 -55.730 1.00 37.55 6 PRO D CA 1
ATOM 7945 C C . PRO D 1 6 ? 4.141 44.348 -55.417 1.00 37.61 6 PRO D C 1
ATOM 7946 O O . PRO D 1 6 ? 5.029 43.996 -54.637 1.00 36.26 6 PRO D O 1
ATOM 7950 N N . ALA D 1 7 ? 4.144 45.517 -56.046 1.00 34.37 7 ALA D N 1
ATOM 7951 C CA . ALA D 1 7 ? 5.178 46.512 -55.813 1.00 32.19 7 ALA D CA 1
ATOM 7952 C C . ALA D 1 7 ? 5.222 46.944 -54.339 1.00 37.22 7 ALA D C 1
ATOM 7953 O O . ALA D 1 7 ? 4.184 47.059 -53.668 1.00 29.36 7 ALA D O 1
ATOM 7955 N N . LYS D 1 8 ? 6.431 47.199 -53.852 1.00 29.94 8 LYS D N 1
ATOM 7956 C CA . LYS D 1 8 ? 6.630 47.683 -52.496 1.00 25.41 8 LYS D CA 1
ATOM 7957 C C . LYS D 1 8 ? 7.256 49.073 -52.533 1.00 29.93 8 LYS D C 1
ATOM 7958 O O . LYS D 1 8 ? 7.945 49.428 -53.500 1.00 31.22 8 LYS D O 1
ATOM 7964 N N . PRO D 1 9 ? 6.995 49.877 -51.490 1.00 28.29 9 PRO D N 1
ATOM 7965 C CA . PRO D 1 9 ? 7.394 51.286 -51.477 1.00 25.90 9 PRO D CA 1
ATOM 7966 C C . PRO D 1 9 ? 8.851 51.535 -51.786 1.00 27.55 9 PRO D C 1
ATOM 7967 O O . PRO D 1 9 ? 9.139 52.518 -52.454 1.00 31.43 9 PRO D O 1
ATOM 7971 N N . LEU D 1 10 ? 9.746 50.665 -51.328 1.00 30.56 10 LEU D N 1
ATOM 7972 C CA . LEU D 1 10 ? 11.179 50.931 -51.432 1.00 26.38 10 LEU D CA 1
ATOM 7973 C C . LEU D 1 10 ? 11.919 50.033 -52.418 1.00 30.61 10 LEU D C 1
ATOM 7974 O O . LEU D 1 10 ? 13.154 49.949 -52.364 1.00 28.53 10 LEU D O 1
ATOM 7979 N N . ASP D 1 11 ? 11.180 49.369 -53.306 1.00 29.67 11 ASP D N 1
ATOM 7980 C CA . ASP D 1 11 ? 11.786 48.583 -54.384 1.00 29.99 11 ASP D CA 1
ATOM 7981 C C . ASP D 1 11 ? 12.855 49.370 -55.146 1.00 31.12 11 ASP D C 1
ATOM 7982 O O . ASP D 1 11 ? 12.636 50.516 -55.529 1.00 33.53 11 ASP D O 1
ATOM 7987 N N . GLY D 1 12 ? 14.020 48.766 -55.341 1.00 27.74 12 GLY D N 1
ATOM 7988 C CA . GLY D 1 12 ? 15.066 49.408 -56.112 1.00 31.69 12 GLY D CA 1
ATOM 7989 C C . GLY D 1 12 ? 16.054 50.227 -55.301 1.00 36.60 12 GLY D C 1
ATOM 7990 O O . GLY D 1 12 ? 17.123 50.595 -55.799 1.00 40.55 12 GLY D O 1
ATOM 7991 N N . PHE D 1 13 ? 15.701 50.523 -54.054 1.00 31.97 13 PHE D N 1
ATOM 7992 C CA . PHE D 1 13 ? 16.593 51.262 -53.172 1.00 25.67 13 PHE D CA 1
ATOM 7993 C C . PHE D 1 13 ? 17.547 50.303 -52.484 1.00 36.03 13 PHE D C 1
ATOM 7994 O O . PHE D 1 13 ? 17.145 49.214 -52.053 1.00 34.28 13 PHE D O 1
ATOM 8002 N N . ARG D 1 14 ? 18.807 50.720 -52.377 1.00 30.16 14 ARG D N 1
ATOM 8003 C CA . ARG D 1 14 ? 19.840 49.930 -51.724 1.00 31.75 14 ARG D CA 1
ATOM 8004 C C . ARG D 1 14 ? 20.330 50.630 -50.453 1.00 30.84 14 ARG D C 1
ATOM 8005 O O . ARG D 1 14 ? 20.649 51.818 -50.473 1.00 32.15 14 ARG D O 1
ATOM 8013 N N . VAL D 1 15 ? 20.395 49.888 -49.352 1.00 29.43 15 VAL D N 1
ATOM 8014 C CA . VAL D 1 15 ? 20.831 50.436 -48.072 1.00 27.01 15 VAL D CA 1
ATOM 8015 C C . VAL D 1 15 ? 22.095 49.734 -47.572 1.00 28.51 15 VAL D C 1
ATOM 8016 O O . VAL D 1 15 ? 22.177 48.511 -47.604 1.00 29.10 15 VAL D O 1
ATOM 8020 N N . LEU D 1 16 ? 23.085 50.510 -47.140 1.00 28.05 16 LEU D N 1
ATOM 8021 C CA . LEU D 1 16 ? 24.269 49.971 -46.471 1.00 28.76 16 LEU D CA 1
ATOM 8022 C C . LEU D 1 16 ? 24.117 50.107 -44.961 1.00 31.28 16 LEU D C 1
ATOM 8023 O O . LEU D 1 16 ? 24.172 51.220 -44.440 1.00 34.00 16 LEU D O 1
ATOM 8028 N N . ASP D 1 17 ? 23.934 48.984 -44.267 1.00 31.33 17 ASP D N 1
ATOM 8029 C CA . ASP D 1 17 ? 23.608 48.976 -42.834 1.00 33.57 17 ASP D CA 1
ATOM 8030 C C . ASP D 1 17 ? 24.835 48.580 -42.004 1.00 33.25 17 ASP D C 1
ATOM 8031 O O . ASP D 1 17 ? 25.209 47.402 -41.951 1.00 31.74 17 ASP D O 1
ATOM 8036 N N . PHE D 1 18 ? 25.469 49.569 -41.378 1.00 31.27 18 PHE D N 1
ATOM 8037 C CA . PHE D 1 18 ? 26.628 49.320 -40.515 1.00 33.75 18 PHE D CA 1
ATOM 8038 C C . PHE D 1 18 ? 26.236 49.036 -39.055 1.00 34.77 18 PHE D C 1
ATOM 8039 O O . PHE D 1 18 ? 27.106 48.822 -38.212 1.00 40.33 18 PHE D O 1
ATOM 8047 N N . THR D 1 19 ? 24.942 49.027 -38.753 1.00 31.55 19 THR D N 1
ATOM 8048 C CA . THR D 1 19 ? 24.487 48.990 -37.359 1.00 35.72 19 THR D CA 1
ATOM 8049 C C . THR D 1 19 ? 24.581 47.615 -36.691 1.00 37.84 19 THR D C 1
ATOM 8050 O O . THR D 1 19 ? 24.585 46.577 -37.357 1.00 35.20 19 THR D O 1
ATOM 8054 N N . GLN D 1 20 ? 24.617 47.634 -35.360 1.00 38.32 20 GLN D N 1
ATOM 8055 C CA . GLN D 1 20 ? 24.653 46.426 -34.546 1.00 38.08 20 GLN D CA 1
ATOM 8056 C C . GLN D 1 20 ? 23.583 46.471 -33.471 1.00 38.82 20 GLN D C 1
ATOM 8057 O O . GLN D 1 20 ? 22.984 47.523 -33.224 1.00 37.38 20 GLN D O 1
ATOM 8063 N N . ASN D 1 21 ? 23.387 45.326 -32.816 1.00 38.78 21 ASN D N 1
ATOM 8064 C CA . ASN D 1 21 ? 22.485 45.179 -31.670 1.00 41.37 21 ASN D CA 1
ATOM 8065 C C . ASN D 1 21 ? 21.034 45.277 -32.116 1.00 38.74 21 ASN D C 1
ATOM 8066 O O . ASN D 1 21 ? 20.620 44.532 -33.004 1.00 41.07 21 ASN D O 1
ATOM 8071 N N . VAL D 1 22 ? 20.262 46.181 -31.519 1.00 35.54 22 VAL D N 1
ATOM 8072 C CA . VAL D 1 22 ? 18.813 46.165 -31.735 1.00 35.47 22 VAL D CA 1
ATOM 8073 C C . VAL D 1 22 ? 18.273 47.392 -32.491 1.00 32.17 22 VAL D C 1
ATOM 8074 O O . VAL D 1 22 ? 17.556 47.239 -33.482 1.00 32.48 22 VAL D O 1
ATOM 8078 N N . ALA D 1 23 ? 18.611 48.596 -32.034 1.00 33.81 23 ALA D N 1
ATOM 8079 C CA . ALA D 1 23 ? 18.007 49.822 -32.571 1.00 30.51 23 ALA D CA 1
ATOM 8080 C C . ALA D 1 23 ? 18.213 49.996 -34.070 1.00 31.67 23 ALA D C 1
ATOM 8081 O O . ALA D 1 23 ? 17.254 50.005 -34.831 1.00 31.90 23 ALA D O 1
ATOM 8083 N N . GLY D 1 24 ? 19.464 50.133 -34.493 1.00 30.52 24 GLY D N 1
ATOM 8084 C CA . GLY D 1 24 ? 19.761 50.255 -35.903 1.00 27.89 24 GLY D CA 1
ATOM 8085 C C . GLY D 1 24 ? 19.284 49.094 -36.762 1.00 32.55 24 GLY D C 1
ATOM 8086 O O . GLY D 1 24 ? 18.686 49.317 -37.817 1.00 36.28 24 GLY D O 1
ATOM 8087 N N . PRO D 1 25 ? 19.541 47.847 -36.328 1.00 32.81 25 PRO D N 1
ATOM 8088 C CA . PRO D 1 25 ? 19.053 46.736 -37.157 1.00 28.16 25 PRO D CA 1
ATOM 8089 C C . PRO D 1 25 ? 17.532 46.704 -37.305 1.00 31.83 25 PRO D C 1
ATOM 8090 O O . PRO D 1 25 ? 17.054 46.281 -38.361 1.00 31.91 25 PRO D O 1
ATOM 8094 N N . LEU D 1 26 ? 16.796 47.161 -36.293 1.00 26.70 26 LEU D N 1
ATOM 8095 C CA . LEU D 1 26 ? 15.342 47.246 -36.389 1.00 30.04 26 LEU D CA 1
ATOM 8096 C C . LEU D 1 26 ? 14.936 48.225 -37.495 1.00 25.71 26 LEU D C 1
ATOM 8097 O O . LEU D 1 26 ? 14.037 47.941 -38.269 1.00 30.09 26 LEU D O 1
ATOM 8102 N N . ALA D 1 27 ? 15.586 49.379 -37.561 1.00 28.16 27 ALA D N 1
ATOM 8103 C CA . ALA D 1 27 ? 15.332 50.321 -38.652 1.00 29.01 27 ALA D CA 1
ATOM 8104 C C . ALA D 1 27 ? 15.594 49.637 -39.989 1.00 27.81 27 ALA D C 1
ATOM 8105 O O . ALA D 1 27 ? 14.828 49.784 -40.943 1.00 24.95 27 ALA D O 1
ATOM 8107 N N . GLY D 1 28 ? 16.689 48.886 -40.045 1.00 28.10 28 GLY D N 1
ATOM 8108 C CA . GLY D 1 28 ? 17.027 48.113 -41.222 1.00 29.33 28 GLY D CA 1
ATOM 8109 C C . GLY D 1 28 ? 15.950 47.093 -41.552 1.00 32.78 28 GLY D C 1
ATOM 8110 O O . GLY D 1 28 ? 15.641 46.873 -42.728 1.00 31.70 28 GLY D O 1
ATOM 8111 N N . GLN D 1 29 ? 15.380 46.467 -40.523 1.00 26.20 29 GLN D N 1
ATOM 8112 C CA . GLN D 1 29 ? 14.358 45.454 -40.741 1.00 28.98 29 GLN D CA 1
ATOM 8113 C C . GLN D 1 29 ? 13.077 46.060 -41.317 1.00 29.40 29 GLN D C 1
ATOM 8114 O O . GLN D 1 29 ? 12.449 45.460 -42.187 1.00 30.49 29 GLN D O 1
ATOM 8120 N N . VAL D 1 30 ? 12.699 47.246 -40.843 1.00 25.82 30 VAL D N 1
ATOM 8121 C CA . VAL D 1 30 ? 11.548 47.955 -41.403 1.00 28.79 30 VAL D CA 1
ATOM 8122 C C . VAL D 1 30 ? 11.764 48.272 -42.894 1.00 26.70 30 VAL D C 1
ATOM 8123 O O . VAL D 1 30 ? 10.880 48.048 -43.713 1.00 25.23 30 VAL D O 1
ATOM 8127 N N . LEU D 1 31 ? 12.952 48.765 -43.246 1.00 27.73 31 LEU D N 1
ATOM 8128 C CA . LEU D 1 31 ? 13.276 49.044 -44.648 1.00 26.37 31 LEU D CA 1
ATOM 8129 C C . LEU D 1 31 ? 13.212 47.774 -45.516 1.00 28.89 31 LEU D C 1
ATOM 8130 O O . LEU D 1 31 ? 12.684 47.816 -46.634 1.00 29.05 31 LEU D O 1
ATOM 8135 N N . VAL D 1 32 ? 13.707 46.647 -45.001 1.00 24.28 32 VAL D N 1
ATOM 8136 C CA . VAL D 1 32 ? 13.547 45.365 -45.700 1.00 28.64 32 VAL D CA 1
ATOM 8137 C C . VAL D 1 32 ? 12.065 44.999 -45.916 1.00 29.01 32 VAL D C 1
ATOM 8138 O O . VAL D 1 32 ? 11.680 44.603 -47.012 1.00 27.42 32 VAL D O 1
ATOM 8142 N N . ASP D 1 33 ? 11.240 45.131 -44.876 1.00 30.29 33 ASP D N 1
ATOM 8143 C CA . ASP D 1 33 ? 9.803 44.837 -44.983 1.00 30.85 33 ASP D CA 1
ATOM 8144 C C . ASP D 1 33 ? 9.120 45.743 -46.008 1.00 30.45 33 ASP D C 1
ATOM 8145 O O . ASP D 1 33 ? 8.092 45.385 -46.580 1.00 30.12 33 ASP D O 1
ATOM 8150 N N . LEU D 1 34 ? 9.674 46.934 -46.203 1.00 29.02 34 LEU D N 1
ATOM 8151 C CA . LEU D 1 34 ? 9.136 47.875 -47.171 1.00 25.06 34 LEU D CA 1
ATOM 8152 C C . LEU D 1 34 ? 9.759 47.690 -48.560 1.00 27.57 34 LEU D C 1
ATOM 8153 O O . LEU D 1 34 ? 9.520 48.482 -49.468 1.00 28.37 34 LEU D O 1
ATOM 8158 N N . GLY D 1 35 ? 10.571 46.652 -48.714 1.00 26.77 35 GLY D N 1
ATOM 8159 C CA . GLY D 1 35 ? 11.018 46.224 -50.027 1.00 27.02 35 GLY D CA 1
ATOM 8160 C C . GLY D 1 35 ? 12.431 46.614 -50.414 1.00 29.44 35 GLY D C 1
ATOM 8161 O O . GLY D 1 35 ? 12.895 46.276 -51.502 1.00 30.96 35 GLY D O 1
ATOM 8162 N N . ALA D 1 36 ? 13.131 47.304 -49.522 1.00 27.81 36 ALA D N 1
ATOM 8163 C CA . ALA D 1 36 ? 14.482 47.764 -49.825 1.00 27.95 36 ALA D CA 1
ATOM 8164 C C . ALA D 1 36 ? 15.516 46.634 -49.782 1.00 31.77 36 ALA D C 1
ATOM 8165 O O . ALA D 1 36 ? 15.384 45.686 -49.011 1.00 30.68 36 ALA D O 1
ATOM 8167 N N . GLU D 1 37 ? 16.563 46.755 -50.592 1.00 31.76 37 GLU D N 1
ATOM 8168 C CA . GLU D 1 37 ? 17.706 45.852 -50.492 1.00 32.54 37 GLU D CA 1
ATOM 8169 C C . GLU D 1 37 ? 18.669 46.369 -49.425 1.00 32.21 37 GLU D C 1
ATOM 8170 O O . GLU D 1 37 ? 19.304 47.409 -49.599 1.00 32.24 37 GLU D O 1
ATOM 8176 N N . VAL D 1 38 ? 18.761 45.646 -48.314 1.00 32.57 38 VAL D N 1
ATOM 8177 C CA . VAL D 1 38 ? 19.568 46.085 -47.178 1.00 28.51 38 VAL D CA 1
ATOM 8178 C C . VAL D 1 38 ? 20.790 45.179 -46.958 1.00 29.63 38 VAL D C 1
ATOM 8179 O O . VAL D 1 38 ? 20.664 43.972 -46.730 1.00 30.61 38 VAL D O 1
ATOM 8183 N N . ILE D 1 39 ? 21.974 45.778 -47.035 1.00 28.40 39 ILE D N 1
ATOM 8184 C CA . ILE D 1 39 ? 23.233 45.046 -46.950 1.00 27.06 39 ILE D CA 1
ATOM 8185 C C . ILE D 1 39 ? 23.908 45.279 -45.605 1.00 28.45 39 ILE D C 1
ATOM 8186 O O . ILE D 1 39 ? 24.325 46.395 -45.315 1.00 29.08 39 ILE D O 1
ATOM 8191 N N . LYS D 1 40 ? 23.986 44.243 -44.771 1.00 29.55 40 LYS D N 1
ATOM 8192 C CA . LYS D 1 40 ? 24.724 44.334 -43.504 1.00 28.97 40 LYS D CA 1
ATOM 8193 C C . LYS D 1 40 ? 26.224 44.406 -43.743 1.00 29.51 40 LYS D C 1
ATOM 8194 O O . LYS D 1 40 ? 26.755 43.692 -44.582 1.00 31.26 40 LYS D O 1
ATOM 8200 N N . VAL D 1 41 ? 26.908 45.272 -43.012 1.00 31.56 41 VAL D N 1
ATOM 8201 C CA . VAL D 1 41 ? 28.365 45.269 -43.020 1.00 32.41 41 VAL D CA 1
ATOM 8202 C C . VAL D 1 41 ? 28.846 44.818 -41.644 1.00 35.46 41 VAL D C 1
ATOM 8203 O O . VAL D 1 41 ? 28.669 45.532 -40.653 1.00 32.64 41 VAL D O 1
ATOM 8207 N N . GLU D 1 42 ? 29.442 43.630 -41.581 1.00 33.40 42 GLU D N 1
ATOM 8208 C CA . GLU D 1 42 ? 29.819 43.047 -40.295 1.00 37.32 42 GLU D CA 1
ATOM 8209 C C . GLU D 1 42 ? 31.324 42.893 -40.091 1.00 37.96 42 GLU D C 1
ATOM 8210 O O . GLU D 1 42 ? 32.105 42.829 -41.048 1.00 35.95 42 GLU D O 1
ATOM 8216 N N . ALA D 1 43 ? 31.706 42.807 -38.821 1.00 43.95 43 ALA D N 1
ATOM 8217 C CA . ALA D 1 43 ? 33.076 42.510 -38.417 1.00 40.12 43 ALA D CA 1
ATOM 8218 C C . ALA D 1 43 ? 33.448 41.104 -38.895 1.00 41.80 43 ALA D C 1
ATOM 8219 O O . ALA D 1 43 ? 32.566 40.258 -39.057 1.00 43.32 43 ALA D O 1
ATOM 8221 N N . PRO D 1 44 ? 34.755 40.843 -39.091 1.00 44.22 44 PRO D N 1
ATOM 8222 C CA . PRO D 1 44 ? 35.260 39.577 -39.651 1.00 47.19 44 PRO D CA 1
ATOM 8223 C C . PRO D 1 44 ? 34.696 38.266 -39.078 1.00 43.42 44 PRO D C 1
ATOM 8224 O O . PRO D 1 44 ? 34.550 37.319 -39.851 1.00 57.77 44 PRO D O 1
ATOM 8228 N N . GLY D 1 45 ? 34.384 38.198 -37.792 1.00 40.20 45 GLY D N 1
ATOM 8229 C CA . GLY D 1 45 ? 33.816 36.984 -37.212 1.00 48.06 45 GLY D CA 1
ATOM 8230 C C . GLY D 1 45 ? 32.294 36.923 -37.299 1.00 46.82 45 GLY D C 1
ATOM 8231 O O . GLY D 1 45 ? 31.653 35.936 -36.918 1.00 38.10 45 GLY D O 1
ATOM 8232 N N . GLY D 1 46 ? 31.715 38.005 -37.806 1.00 44.94 46 GLY D N 1
ATOM 8233 C CA . GLY D 1 46 ? 30.282 38.177 -37.820 1.00 42.63 46 GLY D CA 1
ATOM 8234 C C . GLY D 1 46 ? 29.965 39.124 -36.684 1.00 46.91 46 GLY D C 1
ATOM 8235 O O . GLY D 1 46 ? 30.796 39.321 -35.791 1.00 40.08 46 GLY D O 1
ATOM 8236 N N . GLU D 1 47 ? 28.776 39.716 -36.713 1.00 43.07 47 GLU D N 1
ATOM 8237 C CA . GLU D 1 47 ? 28.376 40.636 -35.664 1.00 45.29 47 GLU D CA 1
ATOM 8238 C C . GLU D 1 47 ? 28.362 39.889 -34.332 1.00 49.62 47 GLU D C 1
ATOM 8239 O O . GLU D 1 47 ? 28.065 38.691 -34.282 1.00 46.60 47 GLU D O 1
ATOM 8245 N N . ALA D 1 48 ? 28.732 40.587 -33.263 1.00 48.31 48 ALA D N 1
ATOM 8246 C CA . ALA D 1 48 ? 28.832 39.958 -31.954 1.00 50.49 48 ALA D CA 1
ATOM 8247 C C . ALA D 1 48 ? 27.471 39.451 -31.489 1.00 52.01 48 ALA D C 1
ATOM 8248 O O . ALA D 1 48 ? 27.389 38.420 -30.822 1.00 54.65 48 ALA D O 1
ATOM 8250 N N . ALA D 1 49 ? 26.409 40.165 -31.868 1.00 49.83 49 ALA D N 1
ATOM 8251 C CA . ALA D 1 49 ? 25.042 39.802 -31.476 1.00 52.61 49 ALA D CA 1
ATOM 8252 C C . ALA D 1 49 ? 24.603 38.456 -32.044 1.00 50.35 49 ALA D C 1
ATOM 8253 O O . ALA D 1 49 ? 23.631 37.877 -31.571 1.00 44.21 49 ALA D O 1
ATOM 8255 N N . ARG D 1 50 ? 25.314 37.966 -33.058 1.00 48.80 50 ARG D N 1
ATOM 8256 C CA . ARG D 1 50 ? 25.063 36.630 -33.589 1.00 46.43 50 ARG D CA 1
ATOM 8257 C C . ARG D 1 50 ? 25.352 35.557 -32.548 1.00 55.22 50 ARG D C 1
ATOM 8258 O O . ARG D 1 50 ? 24.771 34.475 -32.586 1.00 56.84 50 ARG D O 1
ATOM 8266 N N . GLN D 1 51 ? 26.261 35.861 -31.625 1.00 59.76 51 GLN D N 1
ATOM 8267 C CA . GLN D 1 51 ? 26.780 34.870 -30.688 1.00 59.29 51 GLN D CA 1
ATOM 8268 C C . GLN D 1 51 ? 25.968 34.767 -29.390 1.00 62.63 51 GLN D C 1
ATOM 8269 O O . GLN D 1 51 ? 26.036 33.760 -28.685 1.00 63.40 51 GLN D O 1
ATOM 8275 N N . ILE D 1 52 ? 25.209 35.811 -29.077 1.00 59.79 52 ILE D N 1
ATOM 8276 C CA . ILE D 1 52 ? 24.391 35.840 -27.865 1.00 68.58 52 ILE D CA 1
ATOM 8277 C C . ILE D 1 52 ? 23.256 34.800 -27.857 1.00 72.33 52 ILE D C 1
ATOM 8278 O O . ILE D 1 52 ? 22.192 35.016 -28.436 1.00 75.22 52 ILE D O 1
ATOM 8283 N N . THR D 1 53 ? 23.496 33.673 -27.190 1.00 79.10 53 THR D N 1
ATOM 8284 C CA . THR D 1 53 ? 22.567 32.545 -27.207 1.00 74.10 53 THR D CA 1
ATOM 8285 C C . THR D 1 53 ? 21.846 32.386 -25.866 1.00 77.86 53 THR D C 1
ATOM 8286 O O . THR D 1 53 ? 21.094 33.265 -25.437 1.00 74.40 53 THR D O 1
ATOM 8288 N N . TYR D 1 65 ? 18.608 40.315 -29.537 1.00 63.51 65 TYR D N 1
ATOM 8289 C CA . TYR D 1 65 ? 18.793 39.098 -30.318 1.00 65.14 65 TYR D CA 1
ATOM 8290 C C . TYR D 1 65 ? 18.974 39.422 -31.807 1.00 59.01 65 TYR D C 1
ATOM 8291 O O . TYR D 1 65 ? 18.411 40.391 -32.315 1.00 56.60 65 TYR D O 1
ATOM 8300 N N . PHE D 1 66 ? 19.768 38.604 -32.496 1.00 57.16 66 PHE D N 1
ATOM 8301 C CA . PHE D 1 66 ? 20.110 38.828 -33.902 1.00 48.13 66 PHE D CA 1
ATOM 8302 C C . PHE D 1 66 ? 18.965 38.485 -34.859 1.00 44.47 66 PHE D C 1
ATOM 8303 O O . PHE D 1 66 ? 18.655 39.246 -35.773 1.00 40.88 66 PHE D O 1
ATOM 8311 N N . LEU D 1 67 ? 18.353 37.328 -34.641 1.00 43.42 67 LEU D N 1
ATOM 8312 C CA . LEU D 1 67 ? 17.377 36.760 -35.566 1.00 45.41 67 LEU D CA 1
ATOM 8313 C C . LEU D 1 67 ? 16.145 37.625 -35.902 1.00 43.20 67 LEU D C 1
ATOM 8314 O O . LEU D 1 67 ? 15.765 37.713 -37.069 1.00 42.56 67 LEU D O 1
ATOM 8319 N N . PRO D 1 68 ? 15.505 38.253 -34.900 1.00 42.68 68 PRO D N 1
ATOM 8320 C CA . PRO D 1 68 ? 14.273 38.962 -35.268 1.00 41.45 68 PRO D CA 1
ATOM 8321 C C . PRO D 1 68 ? 14.459 40.201 -36.157 1.00 40.92 68 PRO D C 1
ATOM 8322 O O . PRO D 1 68 ? 13.509 40.588 -36.844 1.00 39.98 68 PRO D O 1
ATOM 8326 N N . ASN D 1 69 ? 15.636 40.819 -36.140 1.00 35.46 69 ASN D N 1
ATOM 8327 C CA . ASN D 1 69 ? 15.829 42.083 -36.855 1.00 33.82 69 ASN D CA 1
ATOM 8328 C C . ASN D 1 69 ? 16.771 42.050 -38.067 1.00 33.54 69 ASN D C 1
ATOM 8329 O O . ASN D 1 69 ? 17.195 43.101 -38.547 1.00 28.63 69 ASN D O 1
ATOM 8334 N N . ASN D 1 70 ? 17.103 40.866 -38.569 1.00 28.85 70 ASN D N 1
ATOM 8335 C CA . ASN D 1 70 ? 18.017 40.787 -39.702 1.00 32.96 70 ASN D CA 1
ATOM 8336 C C . ASN D 1 70 ? 17.546 39.812 -40.774 1.00 30.36 70 ASN D C 1
ATOM 8337 O O . ASN D 1 70 ? 18.324 39.352 -41.600 1.00 32.47 70 ASN D O 1
ATOM 8342 N N . ARG D 1 71 ? 16.255 39.533 -40.776 1.00 27.74 71 ARG D N 1
ATOM 8343 C CA . ARG D 1 71 ? 15.659 38.663 -41.776 1.00 31.80 71 ARG D CA 1
ATOM 8344 C C . ARG D 1 71 ? 15.638 39.349 -43.143 1.00 31.57 71 ARG D C 1
ATOM 8345 O O . ARG D 1 71 ? 15.321 40.530 -43.256 1.00 33.65 71 ARG D O 1
ATOM 8353 N N . GLY D 1 72 ? 16.026 38.622 -44.180 1.00 34.24 72 GLY D N 1
ATOM 8354 C CA . GLY D 1 72 ? 15.930 39.143 -45.533 1.00 31.55 72 GLY D CA 1
ATOM 8355 C C . GLY D 1 72 ? 17.023 40.122 -45.905 1.00 30.55 72 GLY D C 1
ATOM 8356 O O . GLY D 1 72 ? 17.000 40.706 -46.986 1.00 29.95 72 GLY D O 1
ATOM 8357 N N . LYS D 1 73 ? 17.979 40.314 -45.005 1.00 27.67 73 LYS D N 1
ATOM 8358 C CA . LYS D 1 73 ? 19.113 41.179 -45.295 1.00 31.24 73 LYS D CA 1
ATOM 8359 C C . LYS D 1 73 ? 20.216 40.431 -46.050 1.00 29.74 73 LYS D C 1
ATOM 8360 O O . LYS D 1 73 ? 20.201 39.205 -46.127 1.00 33.03 73 LYS D O 1
ATOM 8366 N N . LYS D 1 74 ? 21.159 41.172 -46.622 1.00 28.38 74 LYS D N 1
ATOM 8367 C CA . LYS D 1 74 ? 22.362 40.567 -47.198 1.00 30.17 74 LYS D CA 1
ATOM 8368 C C . LYS D 1 74 ? 23.521 40.806 -46.237 1.00 28.82 74 LYS D C 1
ATOM 8369 O O . LYS D 1 74 ? 23.416 41.657 -45.360 1.00 28.83 74 LYS D O 1
ATOM 8375 N N . SER D 1 75 ? 24.620 40.071 -46.382 1.00 26.95 75 SER D N 1
ATOM 8376 C CA . SER D 1 75 ? 25.744 40.264 -45.474 1.00 28.24 75 SER D CA 1
ATOM 8377 C C . SER D 1 75 ? 27.108 40.307 -46.142 1.00 30.14 75 SER D C 1
ATOM 8378 O O . SER D 1 75 ? 27.443 39.474 -46.979 1.00 28.02 75 SER D O 1
ATOM 8381 N N . VAL D 1 76 ? 27.892 41.291 -45.723 1.00 31.66 76 VAL D N 1
ATOM 8382 C CA . VAL D 1 76 ? 29.285 41.411 -46.096 1.00 30.50 76 VAL D CA 1
ATOM 8383 C C . VAL D 1 76 ? 30.157 41.469 -44.831 1.00 33.24 76 VAL D C 1
ATOM 8384 O O . VAL D 1 76 ? 29.786 42.146 -43.872 1.00 32.09 76 VAL D O 1
ATOM 8388 N N . THR D 1 77 ? 31.301 40.772 -44.819 1.00 34.66 77 THR D N 1
ATOM 8389 C CA . THR D 1 77 ? 32.270 40.885 -43.712 1.00 37.74 77 THR D CA 1
ATOM 8390 C C . THR D 1 77 ? 33.591 41.514 -44.172 1.00 41.49 77 THR D C 1
ATOM 8391 O O . THR D 1 77 ? 34.185 41.075 -45.156 1.00 46.47 77 THR D O 1
ATOM 8395 N N . VAL D 1 78 ? 34.050 42.528 -43.441 1.00 37.14 78 VAL D N 1
ATOM 8396 C CA . VAL D 1 78 ? 35.266 43.268 -43.771 1.00 38.45 78 VAL D CA 1
ATOM 8397 C C . VAL D 1 78 ? 35.924 43.774 -42.492 1.00 44.17 78 VAL D C 1
ATOM 8398 O O . VAL D 1 78 ? 35.256 43.980 -41.475 1.00 40.87 78 VAL D O 1
ATOM 8402 N N . ASP D 1 79 ? 37.240 43.956 -42.536 1.00 40.11 79 ASP D N 1
ATOM 8403 C CA . ASP D 1 79 ? 37.943 44.569 -41.422 1.00 44.15 79 ASP D CA 1
ATOM 8404 C C . ASP D 1 79 ? 38.087 46.037 -41.778 1.00 41.52 79 ASP D C 1
ATOM 8405 O O . ASP D 1 79 ? 38.928 46.400 -42.589 1.00 41.26 79 ASP D O 1
ATOM 8410 N N . LEU D 1 80 ? 37.250 46.875 -41.170 1.00 43.04 80 LEU D N 1
ATOM 8411 C CA . LEU D 1 80 ? 37.114 48.270 -41.586 1.00 38.53 80 LEU D CA 1
ATOM 8412 C C . LEU D 1 80 ? 38.360 49.107 -41.323 1.00 44.69 80 LEU D C 1
ATOM 8413 O O . LEU D 1 80 ? 38.451 50.236 -41.798 1.00 49.80 80 LEU D O 1
ATOM 8418 N N . THR D 1 81 ? 39.305 48.574 -40.554 1.00 42.12 81 THR D N 1
ATOM 8419 C CA . THR D 1 81 ? 40.543 49.295 -40.272 1.00 44.08 81 THR D CA 1
ATOM 8420 C C . THR D 1 81 ? 41.541 49.248 -41.438 1.00 45.40 81 THR D C 1
ATOM 8421 O O . THR D 1 81 ? 42.434 50.087 -41.518 1.00 48.21 81 THR D O 1
ATOM 8425 N N . THR D 1 82 ? 41.403 48.264 -42.324 1.00 38.33 82 THR D N 1
ATOM 8426 C CA . THR D 1 82 ? 42.346 48.096 -43.429 1.00 39.80 82 THR D CA 1
ATOM 8427 C C . THR D 1 82 ? 41.998 48.980 -44.615 1.00 47.53 82 THR D C 1
ATOM 8428 O O . THR D 1 82 ? 40.832 49.317 -44.831 1.00 43.66 82 THR D O 1
ATOM 8432 N N . GLU D 1 83 ? 43.011 49.349 -45.394 1.00 45.04 83 GLU D N 1
ATOM 8433 C CA . GLU D 1 83 ? 42.779 50.222 -46.534 1.00 44.50 83 GLU D CA 1
ATOM 8434 C C . GLU D 1 83 ? 41.948 49.488 -47.594 1.00 44.15 83 GLU D C 1
ATOM 8435 O O . GLU D 1 83 ? 41.174 50.109 -48.325 1.00 45.84 83 GLU D O 1
ATOM 8441 N N . GLN D 1 84 ? 42.092 48.167 -47.662 1.00 40.26 84 GLN D N 1
ATOM 8442 C CA . GLN D 1 84 ? 41.341 47.375 -48.632 1.00 42.19 84 GLN D CA 1
ATOM 8443 C C . GLN D 1 84 ? 39.826 47.440 -48.411 1.00 43.36 84 GLN D C 1
ATOM 8444 O O . GLN D 1 84 ? 39.051 47.645 -49.354 1.00 42.19 84 GLN D O 1
ATOM 8450 N N . ALA D 1 85 ? 39.411 47.280 -47.161 1.00 36.08 85 ALA D N 1
ATOM 8451 C CA . ALA D 1 85 ? 38.001 47.322 -46.819 1.00 36.65 85 ALA D CA 1
ATOM 8452 C C . ALA D 1 85 ? 37.425 48.729 -46.992 1.00 38.12 85 ALA D C 1
ATOM 8453 O O . ALA D 1 85 ? 36.295 48.902 -47.467 1.00 35.15 85 ALA D O 1
ATOM 8455 N N . LYS D 1 86 ? 38.207 49.727 -46.595 1.00 37.42 86 LYS D N 1
ATOM 8456 C CA . LYS D 1 86 ? 37.835 51.127 -46.748 1.00 35.98 86 LYS D CA 1
ATOM 8457 C C . LYS D 1 86 ? 37.509 51.432 -48.204 1.00 43.26 86 LYS D C 1
ATOM 8458 O O . LYS D 1 86 ? 36.491 52.060 -48.513 1.00 43.69 86 LYS D O 1
ATOM 8464 N N . GLN D 1 87 ? 38.361 50.948 -49.100 1.00 37.86 87 GLN D N 1
ATOM 8465 C CA . GLN D 1 87 ? 38.187 51.193 -50.520 1.00 37.74 87 GLN D CA 1
ATOM 8466 C C . GLN D 1 87 ? 36.976 50.442 -51.061 1.00 38.74 87 GLN D C 1
ATOM 8467 O O . GLN D 1 87 ? 36.273 50.930 -51.944 1.00 36.71 87 GLN D O 1
ATOM 8473 N N . GLN D 1 88 ? 36.758 49.234 -50.553 1.00 38.83 88 GLN D N 1
ATOM 8474 C CA . GLN D 1 88 ? 35.597 48.445 -50.944 1.00 36.83 88 GLN D CA 1
ATOM 8475 C C . GLN D 1 88 ? 34.296 49.126 -50.503 1.00 36.72 88 GLN D C 1
ATOM 8476 O O . GLN D 1 88 ? 33.284 49.088 -51.205 1.00 32.63 88 GLN D O 1
ATOM 8482 N N . MET D 1 89 ? 34.326 49.733 -49.323 1.00 36.20 89 MET D N 1
ATOM 8483 C CA . MET D 1 89 ? 33.158 50.418 -48.797 1.00 32.95 89 MET D CA 1
ATOM 8484 C C . MET D 1 89 ? 32.840 51.689 -49.578 1.00 34.08 89 MET D C 1
ATOM 8485 O O . MET D 1 89 ? 31.670 52.036 -49.742 1.00 36.82 89 MET D O 1
ATOM 8490 N N . LEU D 1 90 ? 33.871 52.394 -50.041 1.00 33.29 90 LEU D N 1
ATOM 8491 C CA . LEU D 1 90 ? 33.666 53.600 -50.847 1.00 36.24 90 LEU D CA 1
ATOM 8492 C C . LEU D 1 90 ? 33.029 53.243 -52.188 1.00 34.85 90 LEU D C 1
ATOM 8493 O O . LEU D 1 90 ? 32.130 53.936 -52.657 1.00 29.25 90 LEU D O 1
ATOM 8498 N N . ARG D 1 91 ? 33.479 52.148 -52.794 1.00 32.73 91 ARG D N 1
ATOM 8499 C CA . ARG D 1 91 ? 32.919 51.722 -54.073 1.00 36.86 91 ARG D CA 1
ATOM 8500 C C . ARG D 1 91 ? 31.478 51.235 -53.904 1.00 34.09 91 ARG D C 1
ATOM 8501 O O . ARG D 1 91 ? 30.623 51.504 -54.746 1.00 35.23 91 ARG D O 1
ATOM 8503 N N . LEU D 1 92 ? 31.211 50.527 -52.813 1.00 33.39 92 LEU D N 1
ATOM 8504 C CA . LEU D 1 92 ? 29.869 50.038 -52.529 1.00 28.25 92 LEU D CA 1
ATOM 8505 C C . LEU D 1 92 ? 28.895 51.206 -52.266 1.00 31.39 92 LEU D C 1
ATOM 8506 O O . LEU D 1 92 ? 27.724 51.164 -52.670 1.00 30.31 92 LEU D O 1
ATOM 8511 N N . ALA D 1 93 ? 29.380 52.233 -51.574 1.00 27.26 93 ALA D N 1
ATOM 8512 C CA . ALA D 1 93 ? 28.564 53.397 -51.244 1.00 28.22 93 ALA D CA 1
ATOM 8513 C C . ALA D 1 93 ? 28.155 54.187 -52.488 1.00 33.22 93 ALA D C 1
ATOM 8514 O O . ALA D 1 93 ? 27.087 54.811 -52.516 1.00 29.08 93 ALA D O 1
ATOM 8516 N N . ASP D 1 94 ? 28.994 54.156 -53.520 1.00 34.79 94 ASP D N 1
ATOM 8517 C CA . ASP D 1 94 ? 28.648 54.779 -54.798 1.00 29.97 94 ASP D CA 1
ATOM 8518 C C . ASP D 1 94 ? 27.367 54.207 -55.386 1.00 28.67 94 ASP D C 1
ATOM 8519 O O . ASP D 1 94 ? 26.706 54.852 -56.206 1.00 29.32 94 ASP D O 1
ATOM 8524 N N . THR D 1 95 ? 27.026 52.989 -54.982 1.00 29.27 95 THR D N 1
ATOM 8525 C CA . THR D 1 95 ? 25.858 52.303 -55.528 1.00 33.37 95 THR D CA 1
ATOM 8526 C C . THR D 1 95 ? 24.632 52.370 -54.608 1.00 31.67 95 THR D C 1
ATOM 8527 O O . THR D 1 95 ? 23.560 51.865 -54.943 1.00 33.92 95 THR D O 1
ATOM 8531 N N . ALA D 1 96 ? 24.795 53.006 -53.457 1.00 28.80 96 ALA D N 1
ATOM 8532 C CA . ALA D 1 96 ? 23.775 52.974 -52.419 1.00 28.58 96 ALA D CA 1
ATOM 8533 C C . ALA D 1 96 ? 22.918 54.227 -52.389 1.00 31.15 96 ALA D C 1
ATOM 8534 O O . ALA D 1 96 ? 23.357 55.304 -52.787 1.00 31.79 96 ALA D O 1
ATOM 8536 N N . ASP D 1 97 ? 21.681 54.067 -51.926 1.00 29.07 97 ASP D N 1
ATOM 8537 C CA . ASP D 1 97 ? 20.795 55.198 -51.677 1.00 30.19 97 ASP D CA 1
ATOM 8538 C C . ASP D 1 97 ? 20.914 55.702 -50.234 1.00 32.27 97 ASP D C 1
ATOM 8539 O O . ASP D 1 97 ? 20.819 56.908 -49.979 1.00 28.77 97 ASP D O 1
ATOM 8544 N N . VAL D 1 98 ? 21.127 54.773 -49.299 1.00 27.57 98 VAL D N 1
ATOM 8545 C CA . VAL D 1 98 ? 21.174 55.104 -47.877 1.00 27.71 98 VAL D CA 1
ATOM 8546 C C . VAL D 1 98 ? 22.362 54.456 -47.170 1.00 25.57 98 VAL D C 1
ATOM 8547 O O . VAL D 1 98 ? 22.669 53.290 -47.401 1.00 27.90 98 VAL D O 1
ATOM 8551 N N . VAL D 1 99 ? 23.018 55.210 -46.296 1.00 23.48 99 VAL D N 1
ATOM 8552 C CA . VAL D 1 99 ? 23.922 54.611 -45.328 1.00 26.79 99 VAL D CA 1
ATOM 8553 C C . VAL D 1 99 ? 23.346 54.745 -43.920 1.00 27.02 99 VAL D C 1
ATOM 8554 O O . VAL D 1 99 ? 22.938 55.833 -43.521 1.00 30.00 99 VAL D O 1
ATOM 8558 N N . LEU D 1 100 ? 23.283 53.628 -43.193 1.00 29.25 100 LEU D N 1
ATOM 8559 C CA . LEU D 1 100 ? 22.888 53.607 -41.777 1.00 29.14 100 LEU D CA 1
ATOM 8560 C C . LEU D 1 100 ? 24.082 53.261 -40.911 1.00 29.34 100 LEU D C 1
ATOM 8561 O O . LEU D 1 100 ? 24.656 52.191 -41.082 1.00 29.81 100 LEU D O 1
ATOM 8566 N N . GLU D 1 101 ? 24.450 54.124 -39.971 1.00 29.14 101 GLU D N 1
ATOM 8567 C CA . GLU D 1 101 ? 25.561 53.798 -39.083 1.00 33.67 101 GLU D CA 1
ATOM 8568 C C . GLU D 1 101 ? 25.198 54.142 -37.641 1.00 35.56 101 GLU D C 1
ATOM 8569 O O . GLU D 1 101 ? 24.503 55.123 -37.384 1.00 36.05 101 GLU D O 1
ATOM 8575 N N . ALA D 1 102 ? 25.671 53.332 -36.701 1.00 36.81 102 ALA D N 1
ATOM 8576 C CA . ALA D 1 102 ? 25.296 53.506 -35.300 1.00 37.82 102 ALA D CA 1
ATOM 8577 C C . ALA D 1 102 ? 26.489 53.387 -34.374 1.00 38.61 102 ALA D C 1
ATOM 8578 O O . ALA D 1 102 ? 26.347 52.993 -33.221 1.00 44.10 102 ALA D O 1
ATOM 8580 N N . PHE D 1 103 ? 27.662 53.734 -34.887 1.00 37.17 103 PHE D N 1
ATOM 8581 C CA . PHE D 1 103 ? 28.842 53.834 -34.055 1.00 36.19 103 PHE D CA 1
ATOM 8582 C C . PHE D 1 103 ? 28.793 55.098 -33.230 1.00 40.76 103 PHE D C 1
ATOM 8583 O O . PHE D 1 103 ? 28.022 56.013 -33.526 1.00 39.89 103 PHE D O 1
ATOM 8591 N N . ARG D 1 104 ? 29.643 55.166 -32.213 1.00 42.25 104 ARG D N 1
ATOM 8592 C CA . ARG D 1 104 ? 29.714 56.359 -31.394 1.00 39.08 104 ARG D CA 1
ATOM 8593 C C . ARG D 1 104 ? 30.230 57.486 -32.280 1.00 38.69 104 ARG D C 1
ATOM 8594 O O . ARG D 1 104 ? 30.903 57.221 -33.276 1.00 39.53 104 ARG D O 1
ATOM 8602 N N . PRO D 1 105 ? 29.875 58.738 -31.954 1.00 35.90 105 PRO D N 1
ATOM 8603 C CA . PRO D 1 105 ? 30.298 59.922 -32.716 1.00 39.72 105 PRO D CA 1
ATOM 8604 C C . PRO D 1 105 ? 31.794 59.933 -33.036 1.00 39.64 105 PRO D C 1
ATOM 8605 O O . PRO D 1 105 ? 32.603 59.592 -32.176 1.00 41.08 105 PRO D O 1
ATOM 8609 N N . GLY D 1 106 ? 32.151 60.309 -34.260 1.00 45.16 106 GLY D N 1
ATOM 8610 C CA . GLY D 1 106 ? 33.548 60.427 -34.648 1.00 39.80 106 GLY D CA 1
ATOM 8611 C C . GLY D 1 106 ? 34.170 59.176 -35.251 1.00 42.03 106 GLY D C 1
ATOM 8612 O O . GLY D 1 106 ? 35.175 59.253 -35.959 1.00 41.74 106 GLY D O 1
ATOM 8613 N N . THR D 1 107 ? 33.571 58.024 -34.976 1.00 40.98 107 THR D N 1
ATOM 8614 C CA . THR D 1 107 ? 34.094 56.750 -35.459 1.00 38.01 107 THR D CA 1
ATOM 8615 C C . THR D 1 107 ? 34.206 56.679 -36.984 1.00 40.87 107 THR D C 1
ATOM 8616 O O . THR D 1 107 ? 35.287 56.442 -37.511 1.00 41.39 107 THR D O 1
ATOM 8620 N N . MET D 1 108 ? 33.092 56.873 -37.688 1.00 37.84 108 MET D N 1
ATOM 8621 C CA . MET D 1 108 ? 33.078 56.733 -39.147 1.00 38.96 108 MET D CA 1
ATOM 8622 C C . MET D 1 108 ? 34.020 57.719 -39.827 1.00 38.89 108 MET D C 1
ATOM 8623 O O . MET D 1 108 ? 34.617 57.409 -40.856 1.00 35.95 108 MET D O 1
ATOM 8628 N N . GLU D 1 109 ? 34.140 58.911 -39.251 1.00 40.84 109 GLU D N 1
ATOM 8629 C CA . GLU D 1 109 ? 35.051 59.917 -39.770 1.00 38.05 109 GLU D CA 1
ATOM 8630 C C . GLU D 1 109 ? 36.498 59.443 -39.672 1.00 41.52 109 GLU D C 1
ATOM 8631 O O . GLU D 1 109 ? 37.255 59.546 -40.636 1.00 36.95 109 GLU D O 1
ATOM 8637 N N . LYS D 1 110 ? 36.861 58.900 -38.511 1.00 38.70 110 LYS D N 1
ATOM 8638 C CA . LYS D 1 110 ? 38.212 58.402 -38.281 1.00 43.38 110 LYS D CA 1
ATOM 8639 C C . LYS D 1 110 ? 38.548 57.265 -39.255 1.00 42.22 110 LYS D C 1
ATOM 8640 O O . LYS D 1 110 ? 39.713 57.050 -39.587 1.00 41.50 110 LYS D O 1
ATOM 8642 N N . LEU D 1 111 ? 37.527 56.547 -39.714 1.00 34.43 111 LEU D N 1
ATOM 8643 C CA . LEU D 1 111 ? 37.723 55.468 -40.683 1.00 38.12 111 LEU D CA 1
ATOM 8644 C C . LEU D 1 111 ? 37.737 55.971 -42.128 1.00 39.22 111 LEU D C 1
ATOM 8645 O O . LEU D 1 111 ? 37.976 55.197 -43.057 1.00 39.74 111 LEU D O 1
ATOM 8650 N N . GLY D 1 112 ? 37.468 57.260 -42.317 1.00 40.39 112 GLY D N 1
ATOM 8651 C CA . GLY D 1 112 ? 37.347 57.837 -43.647 1.00 35.69 112 GLY D CA 1
ATOM 8652 C C . GLY D 1 112 ? 36.033 57.507 -44.355 1.00 40.71 112 GLY D C 1
ATOM 8653 O O . GLY D 1 112 ? 35.935 57.586 -45.583 1.00 37.16 112 GLY D O 1
ATOM 8654 N N . LEU D 1 113 ? 35.004 57.167 -43.585 1.00 36.99 113 LEU D N 1
ATOM 8655 C CA . LEU D 1 113 ? 33.721 56.821 -44.173 1.00 32.37 113 LEU D CA 1
ATOM 8656 C C . LEU D 1 113 ? 32.612 57.724 -43.640 1.00 36.86 113 LEU D C 1
ATOM 8657 O O . LEU D 1 113 ? 31.448 57.331 -43.624 1.00 38.07 113 LEU D O 1
ATOM 8662 N N . GLY D 1 114 ? 32.974 58.944 -43.249 1.00 33.88 114 GLY D N 1
ATOM 8663 C CA . GLY D 1 114 ? 32.028 59.896 -42.698 1.00 32.94 114 GLY D CA 1
ATOM 8664 C C . GLY D 1 114 ? 31.155 60.474 -43.790 1.00 37.98 114 GLY D C 1
ATOM 8665 O O . GLY D 1 114 ? 31.400 60.207 -44.964 1.00 44.28 114 GLY D O 1
ATOM 8666 N N . PRO D 1 115 ? 30.120 61.251 -43.416 1.00 37.30 115 PRO D N 1
ATOM 8667 C CA . PRO D 1 115 ? 29.194 61.832 -44.400 1.00 39.44 115 PRO D CA 1
ATOM 8668 C C . PRO D 1 115 ? 29.885 62.635 -45.517 1.00 41.86 115 PRO D C 1
ATOM 8669 O O . PRO D 1 115 ? 29.475 62.508 -46.670 1.00 43.99 115 PRO D O 1
ATOM 8673 N N . ASP D 1 116 ? 30.902 63.433 -45.198 1.00 40.13 116 ASP D N 1
ATOM 8674 C CA . ASP D 1 116 ? 31.600 64.209 -46.228 1.00 46.14 116 ASP D CA 1
ATOM 8675 C C . ASP D 1 116 ? 32.394 63.328 -47.188 1.00 45.25 116 ASP D C 1
ATOM 8676 O O . ASP D 1 116 ? 32.474 63.618 -48.382 1.00 49.78 116 ASP D O 1
ATOM 8681 N N . ASP D 1 117 ? 32.984 62.261 -46.663 1.00 40.34 117 ASP D N 1
ATOM 8682 C CA . ASP D 1 117 ? 33.736 61.323 -47.487 1.00 40.43 117 ASP D CA 1
ATOM 8683 C C . ASP D 1 117 ? 32.850 60.647 -48.505 1.00 38.63 117 ASP D C 1
ATOM 8684 O O . ASP D 1 117 ? 33.193 60.567 -49.679 1.00 42.27 117 ASP D O 1
ATOM 8689 N N . LEU D 1 118 ? 31.703 60.160 -48.053 1.00 38.90 118 LEU D N 1
ATOM 8690 C CA . LEU D 1 118 ? 30.832 59.418 -48.937 1.00 38.50 118 LEU D CA 1
ATOM 8691 C C . LEU D 1 118 ? 30.040 60.333 -49.850 1.00 39.92 118 LEU D C 1
ATOM 8692 O O . LEU D 1 118 ? 29.891 60.047 -51.035 1.00 38.64 118 LEU D O 1
ATOM 8697 N N . ARG D 1 119 ? 29.550 61.443 -49.309 1.00 43.50 119 ARG D N 1
ATOM 8698 C CA . ARG D 1 119 ? 28.662 62.299 -50.085 1.00 43.51 119 ARG D CA 1
ATOM 8699 C C . ARG D 1 119 ? 29.460 63.112 -51.108 1.00 43.49 119 ARG D C 1
ATOM 8700 O O . ARG D 1 119 ? 28.901 63.606 -52.089 1.00 45.43 119 ARG D O 1
ATOM 8708 N N . SER D 1 120 ? 30.766 63.245 -50.889 1.00 43.23 120 SER D N 1
ATOM 8709 C CA . SER D 1 120 ? 31.619 63.914 -51.872 1.00 42.98 120 SER D CA 1
ATOM 8710 C C . SER D 1 120 ? 31.659 63.098 -53.158 1.00 45.98 120 SER D C 1
ATOM 8711 O O . SER D 1 120 ? 31.730 63.651 -54.259 1.00 44.15 120 SER D O 1
ATOM 8713 N N . ARG D 1 121 ? 31.603 61.777 -53.007 1.00 44.31 121 ARG D N 1
ATOM 8714 C CA . ARG D 1 121 ? 31.611 60.871 -54.150 1.00 38.94 121 ARG D CA 1
ATOM 8715 C C . ARG D 1 121 ? 30.232 60.652 -54.744 1.00 40.86 121 ARG D C 1
ATOM 8716 O O . ARG D 1 121 ? 30.079 60.597 -55.960 1.00 41.04 121 ARG D O 1
ATOM 8724 N N . ASN D 1 122 ? 29.235 60.517 -53.873 1.00 39.32 122 ASN D N 1
ATOM 8725 C CA . ASN D 1 122 ? 27.866 60.215 -54.281 1.00 34.10 122 ASN D CA 1
ATOM 8726 C C . ASN D 1 122 ? 26.922 61.287 -53.748 1.00 34.16 122 ASN D C 1
ATOM 8727 O O . ASN D 1 122 ? 26.472 61.216 -52.606 1.00 37.98 122 ASN D O 1
ATOM 8732 N N . PRO D 1 123 ? 26.628 62.294 -54.582 1.00 33.37 123 PRO D N 1
ATOM 8733 C CA . PRO D 1 123 ? 25.800 63.452 -54.228 1.00 35.20 123 PRO D CA 1
ATOM 8734 C C . PRO D 1 123 ? 24.345 63.087 -53.951 1.00 37.66 123 PRO D C 1
ATOM 8735 O O . PRO D 1 123 ? 23.586 63.943 -53.496 1.00 37.91 123 PRO D O 1
ATOM 8739 N N . ASN D 1 124 ? 23.956 61.850 -54.240 1.00 32.84 124 ASN D N 1
ATOM 8740 C CA . ASN D 1 124 ? 22.588 61.422 -53.996 1.00 35.34 124 ASN D CA 1
ATOM 8741 C C . ASN D 1 124 ? 22.439 60.560 -52.725 1.00 36.62 124 ASN D C 1
ATOM 8742 O O . ASN D 1 124 ? 21.345 60.093 -52.411 1.00 33.57 124 ASN D O 1
ATOM 8747 N N . LEU D 1 125 ? 23.534 60.362 -51.998 1.00 30.07 125 LEU D N 1
ATOM 8748 C CA . LEU D 1 125 ? 23.542 59.467 -50.844 1.00 32.89 125 LEU D CA 1
ATOM 8749 C C . LEU D 1 125 ? 22.914 60.069 -49.576 1.00 33.36 125 LEU D C 1
ATOM 8750 O O . LEU D 1 125 ? 23.309 61.138 -49.114 1.00 33.46 125 LEU D O 1
ATOM 8755 N N . ILE D 1 126 ? 21.953 59.357 -48.998 1.00 34.51 126 ILE D N 1
ATOM 8756 C CA . ILE D 1 126 ? 21.378 59.754 -47.721 1.00 27.90 126 ILE D CA 1
ATOM 8757 C C . ILE D 1 126 ? 22.159 59.098 -46.593 1.00 30.06 126 ILE D C 1
ATOM 8758 O O . ILE D 1 126 ? 22.421 57.895 -46.625 1.00 28.37 126 ILE D O 1
ATOM 8763 N N . TYR D 1 127 ? 22.552 59.903 -45.609 1.00 30.67 127 TYR D N 1
ATOM 8764 C CA . TYR D 1 127 ? 23.399 59.436 -44.521 1.00 28.62 127 TYR D CA 1
ATOM 8765 C C . TYR D 1 127 ? 22.667 59.553 -43.187 1.00 30.00 127 TYR D C 1
ATOM 8766 O O . TYR D 1 127 ? 22.302 60.648 -42.773 1.00 30.55 127 TYR D O 1
ATOM 8775 N N . ALA D 1 128 ? 22.459 58.430 -42.510 1.00 29.31 128 ALA D N 1
ATOM 8776 C CA . ALA D 1 128 ? 21.669 58.429 -41.279 1.00 28.21 128 ALA D CA 1
ATOM 8777 C C . ALA D 1 128 ? 22.507 57.971 -40.095 1.00 32.58 128 ALA D C 1
ATOM 8778 O O . ALA D 1 128 ? 23.105 56.897 -40.140 1.00 33.60 128 ALA D O 1
ATOM 8780 N N . ARG D 1 129 ? 22.543 58.787 -39.038 1.00 31.60 129 ARG D N 1
ATOM 8781 C CA . ARG D 1 129 ? 23.360 58.497 -37.858 1.00 33.11 129 ARG D CA 1
ATOM 8782 C C . ARG D 1 129 ? 22.541 58.235 -36.608 1.00 31.14 129 ARG D C 1
ATOM 8783 O O . ARG D 1 129 ? 21.822 59.106 -36.137 1.00 31.57 129 ARG D O 1
ATOM 8791 N N . LEU D 1 130 ? 22.730 57.060 -36.029 1.00 27.48 130 LEU D N 1
ATOM 8792 C CA . LEU D 1 130 ? 22.099 56.714 -34.778 1.00 29.93 130 LEU D CA 1
ATOM 8793 C C . LEU D 1 130 ? 23.128 56.675 -33.666 1.00 32.36 130 LEU D C 1
ATOM 8794 O O . LEU D 1 130 ? 24.056 55.885 -33.713 1.00 36.99 130 LEU D O 1
ATOM 8799 N N . THR D 1 131 ? 22.980 57.542 -32.674 1.00 30.53 131 THR D N 1
ATOM 8800 C CA . THR D 1 131 ? 23.878 57.526 -31.519 1.00 29.67 131 THR D CA 1
ATOM 8801 C C . THR D 1 131 ? 23.119 57.385 -30.207 1.00 30.51 131 THR D C 1
ATOM 8802 O O . THR D 1 131 ? 21.890 57.480 -30.163 1.00 27.60 131 THR D O 1
ATOM 8806 N N . ALA D 1 132 ? 23.859 57.164 -29.130 1.00 30.95 132 ALA D N 1
ATOM 8807 C CA . ALA D 1 132 ? 23.249 57.092 -27.815 1.00 26.35 132 ALA D CA 1
ATOM 8808 C C . ALA D 1 132 ? 22.835 58.477 -27.327 1.00 28.22 132 ALA D C 1
ATOM 8809 O O . ALA D 1 132 ? 21.702 58.666 -26.893 1.00 29.74 132 ALA D O 1
ATOM 8811 N N . TYR D 1 133 ? 23.725 59.458 -27.421 1.00 24.99 133 TYR D N 1
ATOM 8812 C CA . TYR D 1 133 ? 23.455 60.722 -26.750 1.00 29.75 133 TYR D CA 1
ATOM 8813 C C . TYR D 1 133 ? 23.502 61.961 -27.649 1.00 33.06 133 TYR D C 1
ATOM 8814 O O . TYR D 1 133 ? 23.282 63.075 -27.178 1.00 36.39 133 TYR D O 1
ATOM 8823 N N . GLY D 1 134 ? 23.767 61.779 -28.936 1.00 35.31 134 GLY D N 1
ATOM 8824 C CA . GLY D 1 134 ? 23.636 62.874 -29.881 1.00 33.70 134 GLY D CA 1
ATOM 8825 C C . GLY D 1 134 ? 24.903 63.288 -30.599 1.00 38.77 134 GLY D C 1
ATOM 8826 O O . GLY D 1 134 ? 24.864 63.575 -31.794 1.00 38.07 134 GLY D O 1
ATOM 8827 N N . GLY D 1 135 ? 26.021 63.315 -29.878 1.00 34.94 135 GLY D N 1
ATOM 8828 C CA . GLY D 1 135 ? 27.291 63.742 -30.442 1.00 40.30 135 GLY D CA 1
ATOM 8829 C C . GLY D 1 135 ? 27.370 65.229 -30.736 1.00 43.78 135 GLY D C 1
ATOM 8830 O O . GLY D 1 135 ? 28.089 65.645 -31.644 1.00 44.21 135 GLY D O 1
ATOM 8831 N N . ASN D 1 136 ? 26.640 66.025 -29.956 1.00 42.51 136 ASN D N 1
ATOM 8832 C CA . ASN D 1 136 ? 26.578 67.476 -30.135 1.00 43.77 136 ASN D CA 1
ATOM 8833 C C . ASN D 1 136 ? 27.557 68.230 -29.235 1.00 50.88 136 ASN D C 1
ATOM 8834 O O . ASN D 1 136 ? 27.637 69.456 -29.278 1.00 55.28 136 ASN D O 1
ATOM 8839 N N . GLY D 1 137 ? 28.310 67.492 -28.430 1.00 47.48 137 GLY D N 1
ATOM 8840 C CA . GLY D 1 137 ? 29.264 68.091 -27.520 1.00 45.11 137 GLY D CA 1
ATOM 8841 C C . GLY D 1 137 ? 29.950 67.005 -26.723 1.00 48.77 137 GLY D C 1
ATOM 8842 O O . GLY D 1 137 ? 29.776 65.824 -27.027 1.00 50.98 137 GLY D O 1
ATOM 8843 N N . PRO D 1 138 ? 30.727 67.394 -25.698 1.00 49.70 138 PRO D N 1
ATOM 8844 C CA . PRO D 1 138 ? 31.504 66.457 -24.874 1.00 45.33 138 PRO D CA 1
ATOM 8845 C C . PRO D 1 138 ? 30.646 65.460 -24.098 1.00 45.87 138 PRO D C 1
ATOM 8846 O O . PRO D 1 138 ? 31.028 64.293 -23.980 1.00 43.70 138 PRO D O 1
ATOM 8850 N N . HIS D 1 139 ? 29.498 65.902 -23.590 1.00 49.78 139 HIS D N 1
ATOM 8851 C CA . HIS D 1 139 ? 28.640 65.018 -22.801 1.00 47.27 139 HIS D CA 1
ATOM 8852 C C . HIS D 1 139 ? 27.940 63.968 -23.649 1.00 40.31 139 HIS D C 1
ATOM 8853 O O . HIS D 1 139 ? 27.597 62.891 -23.153 1.00 35.41 139 HIS D O 1
ATOM 8860 N N . GLY D 1 140 ? 27.756 64.271 -24.929 1.00 40.76 140 GLY D N 1
ATOM 8861 C CA . GLY D 1 140 ? 27.006 63.393 -25.810 1.00 42.10 140 GLY D CA 1
ATOM 8862 C C . GLY D 1 140 ? 27.839 62.502 -26.715 1.00 42.28 140 GLY D C 1
ATOM 8863 O O . GLY D 1 140 ? 27.327 61.986 -27.711 1.00 38.79 140 GLY D O 1
ATOM 8864 N N . SER D 1 141 ? 29.108 62.305 -26.363 1.00 36.41 141 SER D N 1
ATOM 8865 C CA . SER D 1 141 ? 30.033 61.546 -27.202 1.00 37.03 141 SER D CA 1
ATOM 8866 C C . SER D 1 141 ? 30.114 60.070 -26.816 1.00 39.70 141 SER D C 1
ATOM 8867 O O . SER D 1 141 ? 30.722 59.271 -27.526 1.00 39.88 141 SER D O 1
ATOM 8870 N N . ARG D 1 142 ? 29.531 59.720 -25.675 1.00 34.06 142 ARG D N 1
ATOM 8871 C CA . ARG D 1 142 ? 29.698 58.392 -25.089 1.00 31.46 142 ARG D CA 1
ATOM 8872 C C . ARG D 1 142 ? 28.889 57.334 -25.821 1.00 34.79 142 ARG D C 1
ATOM 8873 O O . ARG D 1 142 ? 27.867 57.638 -26.434 1.00 39.95 142 ARG D O 1
ATOM 8881 N N . PRO D 1 143 ? 29.353 56.083 -25.787 1.00 37.00 143 PRO D N 1
ATOM 8882 C CA . PRO D 1 143 ? 28.494 54.983 -26.222 1.00 38.10 143 PRO D CA 1
ATOM 8883 C C . PRO D 1 143 ? 27.502 54.654 -25.125 1.00 37.59 143 PRO D C 1
ATOM 8884 O O . PRO D 1 143 ? 27.719 55.027 -23.975 1.00 39.22 143 PRO D O 1
ATOM 8888 N N . GLY D 1 144 ? 26.429 53.961 -25.462 1.00 38.64 144 GLY D N 1
ATOM 8889 C CA . GLY D 1 144 ? 25.431 53.651 -24.464 1.00 36.21 144 GLY D CA 1
ATOM 8890 C C . GLY D 1 144 ? 24.651 52.442 -24.898 1.00 33.83 144 GLY D C 1
ATOM 8891 O O . GLY D 1 144 ? 24.720 52.044 -26.057 1.00 41.39 144 GLY D O 1
ATOM 8892 N N . ILE D 1 145 ? 23.933 51.841 -23.962 1.00 30.22 145 ILE D N 1
ATOM 8893 C CA . ILE D 1 145 ? 22.950 50.832 -24.307 1.00 36.09 145 ILE D CA 1
ATOM 8894 C C . ILE D 1 145 ? 21.606 51.232 -23.714 1.00 33.58 145 ILE D C 1
ATOM 8895 O O . ILE D 1 145 ? 21.528 52.174 -22.919 1.00 33.85 145 ILE D O 1
ATOM 8900 N N . ASP D 1 146 ? 20.566 50.501 -24.101 1.00 33.80 146 ASP D N 1
ATOM 8901 C CA . ASP D 1 146 ? 19.187 50.800 -23.718 1.00 38.83 146 ASP D CA 1
ATOM 8902 C C . ASP D 1 146 ? 19.064 51.124 -22.232 1.00 35.63 146 ASP D C 1
ATOM 8903 O O . ASP D 1 146 ? 18.625 52.205 -21.858 1.00 38.17 146 ASP D O 1
ATOM 8908 N N . LEU D 1 147 ? 19.513 50.198 -21.399 1.00 30.84 147 LEU D N 1
ATOM 8909 C CA . LEU D 1 147 ? 19.301 50.271 -19.960 1.00 37.80 147 LEU D CA 1
ATOM 8910 C C . LEU D 1 147 ? 19.849 51.559 -19.339 1.00 36.57 147 LEU D C 1
ATOM 8911 O O . LEU D 1 147 ? 19.199 52.184 -18.493 1.00 32.72 147 LEU D O 1
ATOM 8916 N N . VAL D 1 148 ? 21.030 51.962 -19.789 1.00 28.90 148 VAL D N 1
ATOM 8917 C CA . VAL D 1 148 ? 21.711 53.136 -19.251 1.00 30.73 148 VAL D CA 1
ATOM 8918 C C . VAL D 1 148 ? 21.152 54.444 -19.808 1.00 28.85 148 VAL D C 1
ATOM 8919 O O . VAL D 1 148 ? 21.023 55.431 -19.077 1.00 30.33 148 VAL D O 1
ATOM 8923 N N . VAL D 1 149 ? 20.832 54.467 -21.100 1.00 30.35 149 VAL D N 1
ATOM 8924 C CA . VAL D 1 149 ? 20.200 55.654 -21.681 1.00 30.42 149 VAL D CA 1
ATOM 8925 C C . VAL D 1 149 ? 18.840 55.900 -21.024 1.00 30.52 149 VAL D C 1
ATOM 8926 O O . VAL D 1 149 ? 18.492 57.039 -20.701 1.00 32.40 149 VAL D O 1
ATOM 8930 N N . ALA D 1 150 ? 18.080 54.830 -20.814 1.00 27.86 150 ALA D N 1
ATOM 8931 C CA . ALA D 1 150 ? 16.782 54.938 -20.146 1.00 33.14 150 ALA D CA 1
ATOM 8932 C C . ALA D 1 150 ? 16.927 55.550 -18.745 1.00 30.77 150 ALA D C 1
ATOM 8933 O O . ALA D 1 150 ? 16.169 56.441 -18.364 1.00 30.27 150 ALA D O 1
ATOM 8935 N N . ALA D 1 151 ? 17.922 55.095 -17.992 1.00 30.67 151 ALA D N 1
ATOM 8936 C CA . ALA D 1 151 ? 18.102 55.580 -16.628 1.00 32.60 151 ALA D CA 1
ATOM 8937 C C . ALA D 1 151 ? 18.597 57.017 -16.627 1.00 32.85 151 ALA D C 1
ATOM 8938 O O . ALA D 1 151 ? 18.168 57.832 -15.814 1.00 35.90 151 ALA D O 1
ATOM 8940 N N . GLU D 1 152 ? 19.478 57.337 -17.561 1.00 32.42 152 GLU D N 1
ATOM 8941 C CA . GLU D 1 152 ? 20.026 58.678 -17.631 1.00 32.97 152 GLU D CA 1
ATOM 8942 C C . GLU D 1 152 ? 18.964 59.681 -18.100 1.00 33.13 152 GLU D C 1
ATOM 8943 O O . GLU D 1 152 ? 18.996 60.854 -17.733 1.00 33.49 152 GLU D O 1
ATOM 8949 N N . ALA D 1 153 ? 18.009 59.211 -18.894 1.00 30.63 153 ALA D N 1
ATOM 8950 C CA . ALA D 1 153 ? 16.942 60.082 -19.391 1.00 33.99 153 ALA D CA 1
ATOM 8951 C C . ALA D 1 153 ? 15.750 60.248 -18.432 1.00 32.85 153 ALA D C 1
ATOM 8952 O O . ALA D 1 153 ? 14.803 60.977 -18.746 1.00 29.31 153 ALA D O 1
ATOM 8954 N N . GLY D 1 154 ? 15.782 59.570 -17.284 1.00 31.86 154 GLY D N 1
ATOM 8955 C CA . GLY D 1 154 ? 14.763 59.771 -16.257 1.00 30.59 154 GLY D CA 1
ATOM 8956 C C . GLY D 1 154 ? 13.681 58.706 -16.113 1.00 29.28 154 GLY D C 1
ATOM 8957 O O . GLY D 1 154 ? 12.731 58.872 -15.349 1.00 29.81 154 GLY D O 1
ATOM 8958 N N . MET D 1 155 ? 13.837 57.592 -16.814 1.00 28.73 155 MET D N 1
ATOM 8959 C CA . MET D 1 155 ? 12.770 56.604 -16.914 1.00 29.67 155 MET D CA 1
ATOM 8960 C C . MET D 1 155 ? 12.591 55.732 -15.677 1.00 30.61 155 MET D C 1
ATOM 8961 O O . MET D 1 155 ? 11.812 54.787 -15.706 1.00 34.23 155 MET D O 1
ATOM 8966 N N . THR D 1 156 ? 13.341 56.000 -14.613 1.00 30.47 156 THR D N 1
ATOM 8967 C CA . THR D 1 156 ? 13.131 55.280 -13.353 1.00 30.16 156 THR D CA 1
ATOM 8968 C C . THR D 1 156 ? 12.277 56.097 -12.381 1.00 30.00 156 THR D C 1
ATOM 8969 O O . THR D 1 156 ? 11.896 55.614 -11.309 1.00 34.26 156 THR D O 1
ATOM 8973 N N . THR D 1 157 ? 11.999 57.344 -12.745 1.00 26.11 157 THR D N 1
ATOM 8974 C CA . THR D 1 157 ? 11.289 58.267 -11.857 1.00 30.51 157 THR D CA 1
ATOM 8975 C C . THR D 1 157 ? 9.881 57.784 -11.435 1.00 35.27 157 THR D C 1
ATOM 8976 O O . THR D 1 157 ? 9.128 57.221 -12.236 1.00 33.76 157 THR D O 1
ATOM 8980 N N . GLY D 1 158 ? 9.552 57.996 -10.162 1.00 32.48 158 GLY D N 1
ATOM 8981 C CA . GLY D 1 158 ? 8.216 57.756 -9.642 1.00 26.19 158 GLY D CA 1
ATOM 8982 C C . GLY D 1 158 ? 7.777 56.313 -9.617 1.00 31.77 158 GLY D C 1
ATOM 8983 O O . GLY D 1 158 ? 6.581 56.028 -9.692 1.00 38.13 158 GLY D O 1
ATOM 8984 N N . MET D 1 159 ? 8.732 55.392 -9.535 1.00 28.66 159 MET D N 1
ATOM 8985 C CA . MET D 1 159 ? 8.377 53.989 -9.422 1.00 30.93 159 MET D CA 1
ATOM 8986 C C . MET D 1 159 ? 9.026 53.425 -8.169 1.00 35.35 159 MET D C 1
ATOM 8987 O O . MET D 1 159 ? 10.174 53.009 -8.196 1.00 39.11 159 MET D O 1
ATOM 8992 N N . PRO D 1 160 ? 8.267 53.384 -7.063 1.00 46.23 160 PRO D N 1
ATOM 8993 C CA . PRO D 1 160 ? 8.809 52.888 -5.797 1.00 45.27 160 PRO D CA 1
ATOM 8994 C C . PRO D 1 160 ? 9.105 51.402 -5.880 1.00 44.49 160 PRO D C 1
ATOM 8995 O O . PRO D 1 160 ? 8.332 50.626 -6.453 1.00 41.58 160 PRO D O 1
ATOM 8999 N N . THR D 1 161 ? 10.242 51.020 -5.315 1.00 45.80 161 THR D N 1
ATOM 9000 C CA . THR D 1 161 ? 10.648 49.628 -5.278 1.00 46.37 161 THR D CA 1
ATOM 9001 C C . THR D 1 161 ? 10.721 49.210 -3.804 1.00 44.65 161 THR D C 1
ATOM 9002 O O . THR D 1 161 ? 10.968 50.051 -2.938 1.00 44.02 161 THR D O 1
ATOM 9006 N N . PRO D 1 162 ? 10.484 47.919 -3.512 1.00 43.34 162 PRO D N 1
ATOM 9007 C CA . PRO D 1 162 ? 10.495 47.422 -2.129 1.00 46.79 162 PRO D CA 1
ATOM 9008 C C . PRO D 1 162 ? 11.803 47.728 -1.413 1.00 55.25 162 PRO D C 1
ATOM 9009 O O . PRO D 1 162 ? 11.825 47.961 -0.199 1.00 55.30 162 PRO D O 1
ATOM 9013 N N . GLU D 1 163 ? 12.879 47.745 -2.196 1.00 54.47 163 GLU D N 1
ATOM 9014 C CA . GLU D 1 163 ? 14.241 47.874 -1.702 1.00 48.60 163 GLU D CA 1
ATOM 9015 C C . GLU D 1 163 ? 14.746 49.317 -1.681 1.00 47.02 163 GLU D C 1
ATOM 9016 O O . GLU D 1 163 ? 15.715 49.631 -0.997 1.00 49.05 163 GLU D O 1
ATOM 9022 N N . GLY D 1 164 ? 14.096 50.189 -2.445 1.00 46.17 164 GLY D N 1
ATOM 9023 C CA . GLY D 1 164 ? 14.565 51.553 -2.630 1.00 38.23 164 GLY D CA 1
ATOM 9024 C C . GLY D 1 164 ? 15.448 51.654 -3.865 1.00 38.48 164 GLY D C 1
ATOM 9025 O O . GLY D 1 164 ? 15.914 52.733 -4.228 1.00 31.85 164 GLY D O 1
ATOM 9026 N N . LYS D 1 165 ? 15.659 50.511 -4.513 1.00 37.43 165 LYS D N 1
ATOM 9027 C CA . LYS D 1 165 ? 16.393 50.407 -5.776 1.00 38.78 165 LYS D CA 1
ATOM 9028 C C . LYS D 1 165 ? 15.621 51.076 -6.921 1.00 40.89 165 LYS D C 1
ATOM 9029 O O . LYS D 1 165 ? 14.395 50.969 -6.990 1.00 40.04 165 LYS D O 1
ATOM 9035 N N . PRO D 1 166 ? 16.328 51.774 -7.827 1.00 40.54 166 PRO D N 1
ATOM 9036 C CA . PRO D 1 166 ? 15.614 52.365 -8.972 1.00 32.96 166 PRO D CA 1
ATOM 9037 C C . PRO D 1 166 ? 14.944 51.295 -9.823 1.00 34.93 166 PRO D C 1
ATOM 9038 O O . PRO D 1 166 ? 15.547 50.249 -10.070 1.00 35.24 166 PRO D O 1
ATOM 9042 N N . GLN D 1 167 ? 13.712 51.550 -10.259 1.00 29.05 167 GLN D N 1
ATOM 9043 C CA . GLN D 1 167 ? 12.974 50.565 -11.035 1.00 33.21 167 GLN D CA 1
ATOM 9044 C C . GLN D 1 167 ? 13.494 50.573 -12.475 1.00 35.14 167 GLN D C 1
ATOM 9045 O O . GLN D 1 167 ? 13.404 51.583 -13.178 1.00 33.06 167 GLN D O 1
ATOM 9051 N N . ILE D 1 168 ? 14.050 49.449 -12.901 1.00 34.74 168 ILE D N 1
ATOM 9052 C CA . ILE D 1 168 ? 14.573 49.317 -14.250 1.00 32.57 168 ILE D CA 1
ATOM 9053 C C . ILE D 1 168 ? 13.631 48.521 -15.137 1.00 32.49 168 ILE D C 1
ATOM 9054 O O . ILE D 1 168 ? 13.373 47.343 -14.888 1.00 32.22 168 ILE D O 1
ATOM 9059 N N . ILE D 1 169 ? 13.122 49.171 -16.173 1.00 28.79 169 ILE D N 1
ATOM 9060 C CA . ILE D 1 169 ? 12.194 48.523 -17.085 1.00 31.57 169 ILE D CA 1
ATOM 9061 C C . ILE D 1 169 ? 12.900 47.383 -17.822 1.00 28.91 169 ILE D C 1
ATOM 9062 O O . ILE D 1 169 ? 13.900 47.591 -18.495 1.00 30.82 169 ILE D O 1
ATOM 9067 N N . PRO D 1 170 ? 12.375 46.161 -17.674 1.00 30.90 170 PRO D N 1
ATOM 9068 C CA . PRO D 1 170 ? 12.999 44.920 -18.142 1.00 29.51 170 PRO D CA 1
ATOM 9069 C C . PRO D 1 170 ? 12.744 44.569 -19.608 1.00 36.31 170 PRO D C 1
ATOM 9070 O O . PRO D 1 170 ? 12.927 43.411 -19.983 1.00 37.07 170 PRO D O 1
ATOM 9074 N N . PHE D 1 171 ? 12.315 45.525 -20.421 1.00 33.62 171 PHE D N 1
ATOM 9075 C CA . PHE D 1 171 ? 12.361 45.306 -21.858 1.00 33.54 171 PHE D CA 1
ATOM 9076 C C . PHE D 1 171 ? 13.015 46.528 -22.487 1.00 36.24 171 PHE D C 1
ATOM 9077 O O . PHE D 1 171 ? 13.090 47.599 -21.873 1.00 33.68 171 PHE D O 1
ATOM 9085 N N . GLN D 1 172 ? 13.485 46.351 -23.715 1.00 34.65 172 GLN D N 1
ATOM 9086 C CA . GLN D 1 172 ? 14.386 47.301 -24.348 1.00 36.39 172 GLN D CA 1
ATOM 9087 C C . GLN D 1 172 ? 13.577 48.314 -25.147 1.00 34.96 172 GLN D C 1
ATOM 9088 O O . GLN D 1 172 ? 13.540 48.308 -26.385 1.00 30.18 172 GLN D O 1
ATOM 9094 N N . LEU D 1 173 ? 12.920 49.183 -24.394 1.00 32.27 173 LEU D N 1
ATOM 9095 C CA . LEU D 1 173 ? 11.971 50.133 -24.936 1.00 31.16 173 LEU D CA 1
ATOM 9096 C C . LEU D 1 173 ? 12.646 51.285 -25.687 1.00 28.86 173 LEU D C 1
ATOM 9097 O O . LEU D 1 173 ? 12.132 51.765 -26.690 1.00 31.13 173 LEU D O 1
ATOM 9102 N N . VAL D 1 174 ? 13.809 51.714 -25.223 1.00 29.55 174 VAL D N 1
ATOM 9103 C CA . VAL D 1 174 ? 14.475 52.830 -25.871 1.00 30.73 174 VAL D CA 1
ATOM 9104 C C . VAL D 1 174 ? 15.107 52.390 -27.202 1.00 33.49 174 VAL D C 1
ATOM 9105 O O . VAL D 1 174 ? 15.025 53.109 -28.195 1.00 31.20 174 VAL D O 1
ATOM 9109 N N . ASP D 1 175 ? 15.696 51.195 -27.222 1.00 33.11 175 ASP D N 1
ATOM 9110 C CA . ASP D 1 175 ? 16.173 50.580 -28.458 1.00 33.67 175 ASP D CA 1
ATOM 9111 C C . ASP D 1 175 ? 15.076 50.441 -29.528 1.00 34.58 175 ASP D C 1
ATOM 9112 O O . ASP D 1 175 ? 15.226 50.920 -30.659 1.00 34.94 175 ASP D O 1
ATOM 9117 N N . ASN D 1 176 ? 13.974 49.789 -29.183 1.00 29.47 176 ASN D N 1
ATOM 9118 C CA . ASN D 1 176 ? 12.954 49.505 -30.179 1.00 25.00 176 ASN D CA 1
ATOM 9119 C C . ASN D 1 176 ? 12.219 50.766 -30.643 1.00 27.76 176 ASN D C 1
ATOM 9120 O O . ASN D 1 176 ? 11.929 50.911 -31.832 1.00 30.33 176 ASN D O 1
ATOM 9125 N N . ALA D 1 177 ? 11.961 51.699 -29.733 1.00 26.20 177 ALA D N 1
ATOM 9126 C CA . ALA D 1 177 ? 11.397 52.983 -30.134 1.00 24.63 177 ALA D CA 1
ATOM 9127 C C . ALA D 1 177 ? 12.356 53.772 -31.039 1.00 27.52 177 ALA D C 1
ATOM 9128 O O . ALA D 1 177 ? 11.929 54.394 -32.019 1.00 25.44 177 ALA D O 1
ATOM 9130 N N . SER D 1 178 ? 13.649 53.733 -30.724 1.00 27.32 178 SER D N 1
ATOM 9131 C CA . SER D 1 178 ? 14.651 54.466 -31.505 1.00 26.66 178 SER D CA 1
ATOM 9132 C C . SER D 1 178 ? 14.789 53.923 -32.931 1.00 27.00 178 SER D C 1
ATOM 9133 O O . SER D 1 178 ? 14.958 54.691 -33.867 1.00 27.45 178 SER D O 1
ATOM 9136 N N . GLY D 1 179 ? 14.716 52.605 -33.088 1.00 22.76 179 GLY D N 1
ATOM 9137 C CA . GLY D 1 179 ? 14.669 51.992 -34.403 1.00 23.28 179 GLY D CA 1
ATOM 9138 C C . GLY D 1 179 ? 13.518 52.502 -35.267 1.00 29.56 179 GLY D C 1
ATOM 9139 O O . GLY D 1 179 ? 13.701 52.786 -36.450 1.00 28.67 179 GLY D O 1
ATOM 9140 N N . HIS D 1 180 ? 12.325 52.620 -34.693 1.00 24.03 180 HIS D N 1
ATOM 9141 C CA . HIS D 1 180 ? 11.200 53.095 -35.476 1.00 24.17 180 HIS D CA 1
ATOM 9142 C C . HIS D 1 180 ? 11.326 54.570 -35.845 1.00 25.92 180 HIS D C 1
ATOM 9143 O O . HIS D 1 180 ? 10.904 54.971 -36.922 1.00 31.32 180 HIS D O 1
ATOM 9150 N N . VAL D 1 181 ? 11.923 55.372 -34.976 1.00 26.40 181 VAL D N 1
ATOM 9151 C CA . VAL D 1 181 ? 12.136 56.782 -35.282 1.00 27.26 181 VAL D CA 1
ATOM 9152 C C . VAL D 1 181 ? 13.220 56.960 -36.371 1.00 29.92 181 VAL D C 1
ATOM 9153 O O . VAL D 1 181 ? 13.102 57.817 -37.249 1.00 30.43 181 VAL D O 1
ATOM 9157 N N . LEU D 1 182 ? 14.269 56.148 -36.313 1.00 26.11 182 LEU D N 1
ATOM 9158 C CA . LEU D 1 182 ? 15.303 56.175 -37.339 1.00 29.49 182 LEU D CA 1
ATOM 9159 C C . LEU D 1 182 ? 14.706 55.826 -38.694 1.00 26.56 182 LEU D C 1
ATOM 9160 O O . LEU D 1 182 ? 14.958 56.508 -39.682 1.00 27.00 182 LEU D O 1
ATOM 9165 N N . ALA D 1 183 ? 13.909 54.768 -38.729 1.00 23.67 183 ALA D N 1
ATOM 9166 C CA . ALA D 1 183 ? 13.232 54.360 -39.957 1.00 26.45 183 ALA D CA 1
ATOM 9167 C C . ALA D 1 183 ? 12.347 55.487 -40.494 1.00 26.91 183 ALA D C 1
ATOM 9168 O O . ALA D 1 183 ? 12.325 55.754 -41.692 1.00 29.16 183 ALA D O 1
ATOM 9170 N N . GLN D 1 184 ? 11.607 56.129 -39.596 1.00 27.77 184 GLN D N 1
ATOM 9171 C CA . GLN D 1 184 ? 10.790 57.287 -39.937 1.00 27.62 184 GLN D CA 1
ATOM 9172 C C . GLN D 1 184 ? 11.618 58.387 -40.611 1.00 26.31 184 GLN D C 1
ATOM 9173 O O . GLN D 1 184 ? 11.232 58.903 -41.654 1.00 26.30 184 GLN D O 1
ATOM 9179 N N . ALA D 1 185 ? 12.769 58.718 -40.031 1.00 26.61 185 ALA D N 1
ATOM 9180 C CA . ALA D 1 185 ? 13.612 59.788 -40.559 1.00 26.12 185 ALA D CA 1
ATOM 9181 C C . ALA D 1 185 ? 14.254 59.425 -41.909 1.00 28.29 185 ALA D C 1
ATOM 9182 O O . ALA D 1 185 ? 14.430 60.281 -42.781 1.00 25.91 185 ALA D O 1
ATOM 9184 N N . VAL D 1 186 ? 14.602 58.155 -42.075 1.00 27.39 186 VAL D N 1
ATOM 9185 C CA . VAL D 1 186 ? 15.119 57.677 -43.344 1.00 25.82 186 VAL D CA 1
ATOM 9186 C C . VAL D 1 186 ? 14.046 57.807 -44.418 1.00 28.06 186 VAL D C 1
ATOM 9187 O O . VAL D 1 186 ? 14.323 58.242 -45.530 1.00 30.26 186 VAL D O 1
ATOM 9191 N N . LEU D 1 187 ? 12.818 57.432 -44.077 1.00 26.71 187 LEU D N 1
ATOM 9192 C CA . LEU D 1 187 ? 11.710 57.548 -44.999 1.00 23.17 187 LEU D CA 1
ATOM 9193 C C . LEU D 1 187 ? 11.473 59.012 -45.393 1.00 26.24 187 LEU D C 1
ATOM 9194 O O . LEU D 1 187 ? 11.256 59.320 -46.569 1.00 24.97 187 LEU D O 1
ATOM 9199 N N . ALA D 1 188 ? 11.525 59.911 -44.412 1.00 24.45 188 ALA D N 1
ATOM 9200 C CA . ALA D 1 188 ? 11.374 61.342 -44.678 1.00 22.75 188 ALA D CA 1
ATOM 9201 C C . ALA D 1 188 ? 12.449 61.831 -45.634 1.00 27.99 188 ALA D C 1
ATOM 9202 O O . ALA D 1 188 ? 12.172 62.567 -46.582 1.00 27.67 188 ALA D O 1
ATOM 9204 N N . ALA D 1 189 ? 13.684 61.412 -45.372 1.00 27.38 189 ALA D N 1
ATOM 9205 C CA . ALA D 1 189 ? 14.816 61.799 -46.195 1.00 24.55 189 ALA D CA 1
ATOM 9206 C C . ALA D 1 189 ? 14.650 61.297 -47.636 1.00 25.86 189 ALA D C 1
ATOM 9207 O O . ALA D 1 189 ? 14.921 62.024 -48.586 1.00 27.87 189 ALA D O 1
ATOM 9209 N N . LEU D 1 190 ? 14.194 60.056 -47.778 1.00 24.13 190 LEU D N 1
ATOM 9210 C CA . LEU D 1 190 ? 13.929 59.435 -49.075 1.00 26.92 190 LEU D CA 1
ATOM 9211 C C . LEU D 1 190 ? 12.874 60.210 -49.880 1.00 28.64 190 LEU D C 1
ATOM 9212 O O . LEU D 1 190 ? 12.941 60.317 -51.109 1.00 27.47 190 LEU D O 1
ATOM 9217 N N . LEU D 1 191 ? 11.890 60.734 -49.162 1.00 25.89 191 LEU D N 1
ATOM 9218 C CA . LEU D 1 191 ? 10.816 61.519 -49.752 1.00 29.13 191 LEU D CA 1
ATOM 9219 C C . LEU D 1 191 ? 11.311 62.910 -50.156 1.00 28.81 191 LEU D C 1
ATOM 9220 O O . LEU D 1 191 ? 10.914 63.448 -51.194 1.00 27.60 191 LEU D O 1
ATOM 9225 N N . HIS D 1 192 ? 12.173 63.476 -49.309 1.00 26.68 192 HIS D N 1
ATOM 9226 C CA . HIS D 1 192 ? 12.793 64.783 -49.519 1.00 26.84 192 HIS D CA 1
ATOM 9227 C C . HIS D 1 192 ? 13.597 64.780 -50.808 1.00 29.95 192 HIS D C 1
ATOM 9228 O O . HIS D 1 192 ? 13.492 65.683 -51.634 1.00 30.98 192 HIS D O 1
ATOM 9235 N N . ARG D 1 193 ? 14.398 63.741 -50.963 1.00 29.01 193 ARG D N 1
ATOM 9236 C CA . ARG D 1 193 ? 15.211 63.538 -52.142 1.00 29.95 193 ARG D CA 1
ATOM 9237 C C . ARG D 1 193 ? 14.326 63.355 -53.382 1.00 34.34 193 ARG D C 1
ATOM 9238 O O . ARG D 1 193 ? 14.567 63.938 -54.445 1.00 28.64 193 ARG D O 1
ATOM 9246 N N . GLU D 1 194 ? 13.278 62.560 -53.221 1.00 33.05 194 GLU D N 1
ATOM 9247 C CA . GLU D 1 194 ? 12.364 62.260 -54.313 1.00 37.16 194 GLU D CA 1
ATOM 9248 C C . GLU D 1 194 ? 11.618 63.517 -54.807 1.00 36.55 194 GLU D C 1
ATOM 9249 O O . GLU D 1 194 ? 11.428 63.700 -56.012 1.00 39.57 194 GLU D O 1
ATOM 9255 N N . ARG D 1 195 ? 11.194 64.379 -53.887 1.00 32.05 195 ARG D N 1
ATOM 9256 C CA . ARG D 1 195 ? 10.380 65.536 -54.262 1.00 32.22 195 ARG D CA 1
ATOM 9257 C C . ARG D 1 195 ? 11.171 66.834 -54.440 1.00 34.66 195 ARG D C 1
ATOM 9258 O O . ARG D 1 195 ? 10.771 67.705 -55.214 1.00 36.65 195 ARG D O 1
ATOM 9266 N N . ASN D 1 196 ? 12.259 66.986 -53.698 1.00 29.18 196 ASN D N 1
ATOM 9267 C CA . ASN D 1 196 ? 13.017 68.233 -53.712 1.00 30.75 196 ASN D CA 1
ATOM 9268 C C . ASN D 1 196 ? 14.445 68.081 -54.235 1.00 32.40 196 ASN D C 1
ATOM 9269 O O . ASN D 1 196 ? 15.155 69.068 -54.394 1.00 33.99 196 ASN D O 1
ATOM 9274 N N . GLY D 1 197 ? 14.876 66.845 -54.462 1.00 31.06 197 GLY D N 1
ATOM 9275 C CA . GLY D 1 197 ? 16.204 66.588 -54.989 1.00 32.91 197 GLY D CA 1
ATOM 9276 C C . GLY D 1 197 ? 17.315 66.793 -53.978 1.00 36.20 197 GLY D C 1
ATOM 9277 O O . GLY D 1 197 ? 18.474 66.923 -54.353 1.00 40.09 197 GLY D O 1
ATOM 9278 N N . VAL D 1 198 ? 16.967 66.834 -52.695 1.00 36.82 198 VAL D N 1
ATOM 9279 C CA . VAL D 1 198 ? 17.957 67.033 -51.636 1.00 31.05 198 VAL D CA 1
ATOM 9280 C C . VAL D 1 198 ? 18.290 65.721 -50.918 1.00 34.78 198 VAL D C 1
ATOM 9281 O O . VAL D 1 198 ? 17.390 65.003 -50.483 1.00 35.34 198 VAL D O 1
ATOM 9285 N N . ALA D 1 199 ? 19.581 65.406 -50.818 1.00 35.40 199 ALA D N 1
ATOM 9286 C CA . ALA D 1 199 ? 20.051 64.217 -50.103 1.00 32.68 199 ALA D CA 1
ATOM 9287 C C . ALA D 1 199 ? 20.648 64.590 -48.738 1.00 35.16 199 ALA D C 1
ATOM 9288 O O . ALA D 1 199 ? 21.737 65.170 -48.658 1.00 36.55 199 ALA D O 1
ATOM 9290 N N . ASP D 1 200 ? 19.948 64.238 -47.663 1.00 34.59 200 ASP D N 1
ATOM 9291 C CA . ASP D 1 200 ? 20.249 64.821 -46.356 1.00 35.11 200 ASP D CA 1
ATOM 9292 C C . ASP D 1 200 ? 21.117 63.956 -45.431 1.00 32.86 200 ASP D C 1
ATOM 9293 O O . ASP D 1 200 ? 21.287 62.751 -45.642 1.00 32.50 200 ASP D O 1
ATOM 9298 N N . VAL D 1 201 ? 21.640 64.588 -44.386 1.00 33.17 201 VAL D N 1
ATOM 9299 C CA . VAL D 1 201 ? 22.239 63.866 -43.272 1.00 30.92 201 VAL D CA 1
ATOM 9300 C C . VAL D 1 201 ? 21.234 63.848 -42.133 1.00 31.66 201 VAL D C 1
ATOM 9301 O O . VAL D 1 201 ? 20.738 64.892 -41.704 1.00 32.27 201 VAL D O 1
ATOM 9305 N N . VAL D 1 202 ? 20.915 62.649 -41.668 1.00 27.74 202 VAL D N 1
ATOM 9306 C CA . VAL D 1 202 ? 19.868 62.459 -40.681 1.00 29.41 202 VAL D CA 1
ATOM 9307 C C . VAL D 1 202 ? 20.489 61.934 -39.396 1.00 31.07 202 VAL D C 1
ATOM 9308 O O . VAL D 1 202 ? 21.353 61.056 -39.442 1.00 34.60 202 VAL D O 1
ATOM 9312 N N . GLN D 1 203 ? 20.065 62.478 -38.257 1.00 26.62 203 GLN D N 1
ATOM 9313 C CA . GLN D 1 203 ? 20.610 62.075 -36.964 1.00 30.42 203 GLN D CA 1
ATOM 9314 C C . GLN D 1 203 ? 19.521 61.817 -35.929 1.00 29.66 203 GLN D C 1
ATOM 9315 O O . GLN D 1 203 ? 18.578 62.586 -35.797 1.00 33.07 203 GLN D O 1
ATOM 9321 N N . VAL D 1 204 ? 19.631 60.689 -35.240 1.00 26.61 204 VAL D N 1
ATOM 9322 C CA . VAL D 1 204 ? 18.688 60.327 -34.191 1.00 27.30 204 VAL D CA 1
ATOM 9323 C C . VAL D 1 204 ? 19.441 59.875 -32.952 1.00 28.51 204 VAL D C 1
ATOM 9324 O O . VAL D 1 204 ? 20.247 58.952 -33.021 1.00 31.08 204 VAL D O 1
ATOM 9328 N N . ALA D 1 205 ? 19.171 60.515 -31.822 1.00 30.37 205 ALA D N 1
ATOM 9329 C CA . ALA D 1 205 ? 19.799 60.137 -30.565 1.00 26.01 205 ALA D CA 1
ATOM 9330 C C . ALA D 1 205 ? 18.822 59.345 -29.695 1.00 29.75 205 ALA D C 1
ATOM 9331 O O . ALA D 1 205 ? 17.672 59.748 -29.512 1.00 28.55 205 ALA D O 1
ATOM 9333 N N . MET D 1 206 ? 19.282 58.214 -29.165 1.00 27.06 206 MET D N 1
ATOM 9334 C CA . MET D 1 206 ? 18.442 57.385 -28.314 1.00 28.62 206 MET D CA 1
ATOM 9335 C C . MET D 1 206 ? 17.952 58.199 -27.127 1.00 29.41 206 MET D C 1
ATOM 9336 O O . MET D 1 206 ? 16.801 58.063 -26.688 1.00 24.33 206 MET D O 1
ATOM 9341 N N . TYR D 1 207 ? 18.839 59.051 -26.625 1.00 24.97 207 TYR D N 1
ATOM 9342 C CA . TYR D 1 207 ? 18.514 59.952 -25.533 1.00 29.30 207 TYR D CA 1
ATOM 9343 C C . TYR D 1 207 ? 17.340 60.864 -25.892 1.00 30.02 207 TYR D C 1
ATOM 9344 O O . TYR D 1 207 ? 16.403 60.993 -25.106 1.00 28.11 207 TYR D O 1
ATOM 9353 N N . ASP D 1 208 ? 17.376 61.461 -27.085 1.00 29.02 208 ASP D N 1
ATOM 9354 C CA . ASP D 1 208 ? 16.297 62.351 -27.535 1.00 28.36 208 ASP D CA 1
ATOM 9355 C C . ASP D 1 208 ? 14.985 61.600 -27.650 1.00 25.99 208 ASP D C 1
ATOM 9356 O O . ASP D 1 208 ? 13.925 62.130 -27.321 1.00 31.18 208 ASP D O 1
ATOM 9361 N N . VAL D 1 209 ? 15.059 60.364 -28.130 1.00 26.76 209 VAL D N 1
ATOM 9362 C CA . VAL D 1 209 ? 13.879 59.524 -28.226 1.00 23.73 209 VAL D CA 1
ATOM 9363 C C . VAL D 1 209 ? 13.329 59.261 -26.839 1.00 26.09 209 VAL D C 1
ATOM 9364 O O . VAL D 1 209 ? 12.120 59.341 -26.628 1.00 26.85 209 VAL D O 1
ATOM 9368 N N . ALA D 1 210 ? 14.218 58.963 -25.893 1.00 25.67 210 ALA D N 1
ATOM 9369 C CA . ALA D 1 210 ? 13.805 58.648 -24.523 1.00 24.85 210 ALA D CA 1
ATOM 9370 C C . ALA D 1 210 ? 13.131 59.849 -23.853 1.00 27.42 210 ALA D C 1
ATOM 9371 O O . ALA D 1 210 ? 12.100 59.711 -23.191 1.00 33.49 210 ALA D O 1
ATOM 9373 N N . VAL D 1 211 ? 13.723 61.023 -24.034 1.00 25.66 211 VAL D N 1
ATOM 9374 C CA . VAL D 1 211 ? 13.146 62.270 -23.561 1.00 26.64 211 VAL D CA 1
ATOM 9375 C C . VAL D 1 211 ? 11.752 62.475 -24.170 1.00 30.97 211 VAL D C 1
ATOM 9376 O O . VAL D 1 211 ? 10.788 62.781 -23.460 1.00 29.11 211 VAL D O 1
ATOM 9380 N N . GLY D 1 212 ? 11.644 62.263 -25.480 1.00 29.42 212 GLY D N 1
ATOM 9381 C CA . GLY D 1 212 ? 10.375 62.411 -26.183 1.00 28.31 212 GLY D CA 1
ATOM 9382 C C . GLY D 1 212 ? 9.265 61.523 -25.645 1.00 29.88 212 GLY D C 1
ATOM 9383 O O . GLY D 1 212 ? 8.119 61.943 -25.518 1.00 30.69 212 GLY D O 1
ATOM 9384 N N . LEU D 1 213 ? 9.610 60.283 -25.325 1.00 29.80 213 LEU D N 1
ATOM 9385 C CA . LEU D 1 213 ? 8.659 59.357 -24.731 1.00 32.52 213 LEU D CA 1
ATOM 9386 C C . LEU D 1 213 ? 8.132 59.825 -23.366 1.00 33.69 213 LEU D C 1
ATOM 9387 O O . LEU D 1 213 ? 7.084 59.373 -22.918 1.00 33.75 213 LEU D O 1
ATOM 9392 N N . GLN D 1 214 ? 8.885 60.686 -22.687 1.00 34.27 214 GLN D N 1
ATOM 9393 C CA . GLN D 1 214 ? 8.474 61.189 -21.379 1.00 35.01 214 GLN D CA 1
ATOM 9394 C C . GLN D 1 214 ? 8.089 62.658 -21.432 1.00 36.26 214 GLN D C 1
ATOM 9395 O O . GLN D 1 214 ? 8.126 63.336 -20.406 1.00 35.73 214 GLN D O 1
ATOM 9401 N N . ALA D 1 215 ? 7.755 63.152 -22.622 1.00 32.61 215 ALA D N 1
ATOM 9402 C CA . ALA D 1 215 ? 7.627 64.592 -22.857 1.00 35.37 215 ALA D CA 1
ATOM 9403 C C . ALA D 1 215 ? 6.678 65.284 -21.868 1.00 33.91 215 ALA D C 1
ATOM 9404 O O . ALA D 1 215 ? 7.008 66.339 -21.329 1.00 32.47 215 ALA D O 1
ATOM 9406 N N . ASN D 1 216 ? 5.512 64.694 -21.629 1.00 34.50 216 ASN D N 1
ATOM 9407 C CA . ASN D 1 216 ? 4.540 65.292 -20.717 1.00 33.84 216 ASN D CA 1
ATOM 9408 C C . ASN D 1 216 ? 5.052 65.406 -19.288 1.00 39.55 216 ASN D C 1
ATOM 9409 O O . ASN D 1 216 ? 4.843 66.422 -18.631 1.00 41.04 216 ASN D O 1
ATOM 9414 N N . GLN D 1 217 ? 5.751 64.373 -18.828 1.00 36.16 217 GLN D N 1
ATOM 9415 C CA . GLN D 1 217 ? 6.299 64.343 -17.477 1.00 33.01 217 GLN D CA 1
ATOM 9416 C C . GLN D 1 217 ? 7.461 65.324 -17.312 1.00 40.76 217 GLN D C 1
ATOM 9417 O O . GLN D 1 217 ? 7.630 65.933 -16.253 1.00 44.58 217 GLN D O 1
ATOM 9423 N N . LEU D 1 218 ? 8.277 65.448 -18.354 1.00 43.13 218 LEU D N 1
ATOM 9424 C CA . LEU D 1 218 ? 9.409 66.376 -18.361 1.00 38.92 218 LEU D CA 1
ATOM 9425 C C . LEU D 1 218 ? 8.910 67.810 -18.381 1.00 43.22 218 LEU D C 1
ATOM 9426 O O . LEU D 1 218 ? 9.552 68.727 -17.872 1.00 42.48 218 LEU D O 1
ATOM 9431 N N . MET D 1 219 ? 7.747 67.986 -18.991 1.00 40.09 219 MET D N 1
ATOM 9432 C CA . MET D 1 219 ? 7.224 69.302 -19.314 1.00 47.06 219 MET D CA 1
ATOM 9433 C C . MET D 1 219 ? 6.876 70.156 -18.092 1.00 46.22 219 MET D C 1
ATOM 9434 O O . MET D 1 219 ? 7.091 71.372 -18.094 1.00 44.90 219 MET D O 1
ATOM 9439 N N . MET D 1 220 ? 6.345 69.515 -17.053 1.00 50.38 220 MET D N 1
ATOM 9440 C CA . MET D 1 220 ? 6.021 70.197 -15.799 1.00 52.22 220 MET D CA 1
ATOM 9441 C C . MET D 1 220 ? 7.225 70.949 -15.233 1.00 49.97 220 MET D C 1
ATOM 9442 O O . MET D 1 220 ? 7.095 72.050 -14.699 1.00 55.66 220 MET D O 1
ATOM 9444 N N . HIS D 1 221 ? 8.402 70.359 -15.382 1.00 44.33 221 HIS D N 1
ATOM 9445 C CA . HIS D 1 221 ? 9.615 70.923 -14.812 1.00 42.50 221 HIS D CA 1
ATOM 9446 C C . HIS D 1 221 ? 10.283 71.935 -15.751 1.00 43.17 221 HIS D C 1
ATOM 9447 O O . HIS D 1 221 ? 11.224 72.618 -15.371 1.00 43.13 221 HIS D O 1
ATOM 9454 N N . LEU D 1 222 ? 9.803 72.026 -16.983 1.00 48.50 222 LEU D N 1
ATOM 9455 C CA . LEU D 1 222 ? 10.349 72.999 -17.927 1.00 50.15 222 LEU D CA 1
ATOM 9456 C C . LEU D 1 222 ? 9.693 74.375 -17.779 1.00 51.00 222 LEU D C 1
ATOM 9457 O O . LEU D 1 222 ? 10.194 75.370 -18.309 1.00 51.75 222 LEU D O 1
ATOM 9462 N N . ASN D 1 223 ? 8.577 74.425 -17.055 1.00 48.72 223 ASN D N 1
ATOM 9463 C CA . ASN D 1 223 ? 7.816 75.661 -16.890 1.00 53.94 223 ASN D CA 1
ATOM 9464 C C . ASN D 1 223 ? 7.547 76.002 -15.419 1.00 53.11 223 ASN D C 1
ATOM 9465 O O . ASN D 1 223 ? 8.323 76.711 -14.774 1.00 58.52 223 ASN D O 1
ATOM 9470 N N . THR D 1 248 ? -7.228 60.536 -14.964 1.00 45.72 248 THR D N 1
ATOM 9471 C CA . THR D 1 248 ? -7.552 60.652 -13.541 1.00 48.37 248 THR D CA 1
ATOM 9472 C C . THR D 1 248 ? -8.222 59.388 -12.998 1.00 47.73 248 THR D C 1
ATOM 9473 O O . THR D 1 248 ? -8.098 58.328 -13.599 1.00 51.97 248 THR D O 1
ATOM 9477 N N . GLN D 1 249 ? -8.986 59.502 -11.913 1.00 45.41 249 GLN D N 1
ATOM 9478 C CA . GLN D 1 249 ? -9.413 58.313 -11.170 1.00 41.45 249 GLN D CA 1
ATOM 9479 C C . GLN D 1 249 ? -10.908 58.063 -11.213 1.00 39.53 249 GLN D C 1
ATOM 9480 O O . GLN D 1 249 ? -11.702 59.009 -11.233 1.00 41.30 249 GLN D O 1
ATOM 9486 N N . PRO D 1 250 ? -11.302 56.775 -11.197 1.00 37.13 250 PRO D N 1
ATOM 9487 C CA . PRO D 1 250 ? -10.442 55.589 -11.052 1.00 34.99 250 PRO D CA 1
ATOM 9488 C C . PRO D 1 250 ? -9.741 55.110 -12.326 1.00 39.68 250 PRO D C 1
ATOM 9489 O O . PRO D 1 250 ? -10.376 54.852 -13.361 1.00 35.93 250 PRO D O 1
ATOM 9493 N N . SER D 1 251 ? -8.421 54.985 -12.225 1.00 37.22 251 SER D N 1
ATOM 9494 C CA . SER D 1 251 ? -7.590 54.494 -13.317 1.00 39.52 251 SER D CA 1
ATOM 9495 C C . SER D 1 251 ? -6.271 53.912 -12.798 1.00 45.18 251 SER D C 1
ATOM 9496 O O . SER D 1 251 ? -5.271 54.621 -12.697 1.00 45.41 251 SER D O 1
ATOM 9499 N N . ASP D 1 252 ? -6.277 52.622 -12.470 1.00 38.40 252 ASP D N 1
ATOM 9500 C CA . ASP D 1 252 ? -5.161 51.993 -11.775 1.00 33.58 252 ASP D CA 1
ATOM 9501 C C . ASP D 1 252 ? -5.325 50.482 -11.824 1.00 35.53 252 ASP D C 1
ATOM 9502 O O . ASP D 1 252 ? -6.175 49.962 -12.554 1.00 35.94 252 ASP D O 1
ATOM 9507 N N . ALA D 1 253 ? -4.503 49.783 -11.051 1.00 34.32 253 ALA D N 1
ATOM 9508 C CA . ALA D 1 253 ? -4.648 48.348 -10.858 1.00 33.63 253 ALA D CA 1
ATOM 9509 C C . ALA D 1 253 ? -5.293 48.092 -9.490 1.00 35.72 253 ALA D C 1
ATOM 9510 O O . ALA D 1 253 ? -4.967 48.759 -8.504 1.00 35.94 253 ALA D O 1
ATOM 9512 N N . PHE D 1 254 ? -6.222 47.145 -9.433 1.00 30.98 254 PHE D N 1
ATOM 9513 C CA . PHE D 1 254 ? -6.952 46.880 -8.196 1.00 28.85 254 PHE D CA 1
ATOM 9514 C C . PHE D 1 254 ? -6.976 45.399 -7.839 1.00 29.18 254 PHE D C 1
ATOM 9515 O O . PHE D 1 254 ? -7.065 44.552 -8.719 1.00 27.98 254 PHE D O 1
ATOM 9523 N N . ARG D 1 255 ? -6.891 45.107 -6.540 1.00 32.15 255 ARG D N 1
ATOM 9524 C CA . ARG D 1 255 ? -7.045 43.753 -5.993 1.00 34.31 255 ARG D CA 1
ATOM 9525 C C . ARG D 1 255 ? -8.435 43.173 -6.224 1.00 32.88 255 ARG D C 1
ATOM 9526 O O . ARG D 1 255 ? -9.434 43.878 -6.107 1.00 33.28 255 ARG D O 1
ATOM 9534 N N . THR D 1 256 ? -8.505 41.885 -6.543 1.00 32.87 256 THR D N 1
ATOM 9535 C CA . THR D 1 256 ? -9.784 41.189 -6.561 1.00 30.68 256 THR D CA 1
ATOM 9536 C C . THR D 1 256 ? -9.693 39.924 -5.705 1.00 36.75 256 THR D C 1
ATOM 9537 O O . THR D 1 256 ? -8.763 39.763 -4.912 1.00 40.32 256 THR D O 1
ATOM 9541 N N . ALA D 1 257 ? -10.659 39.030 -5.872 1.00 36.21 257 ALA D N 1
ATOM 9542 C CA . ALA D 1 257 ? -10.670 37.757 -5.162 1.00 36.94 257 ALA D CA 1
ATOM 9543 C C . ALA D 1 257 ? -9.548 36.875 -5.673 1.00 39.58 257 ALA D C 1
ATOM 9544 O O . ALA D 1 257 ? -9.031 36.029 -4.954 1.00 44.66 257 ALA D O 1
ATOM 9546 N N . ASP D 1 258 ? -9.198 37.061 -6.939 1.00 40.79 258 ASP D N 1
ATOM 9547 C CA . ASP D 1 258 ? -8.139 36.286 -7.568 1.00 41.31 258 ASP D CA 1
ATOM 9548 C C . ASP D 1 258 ? -7.460 37.127 -8.652 1.00 46.66 258 ASP D C 1
ATOM 9549 O O . ASP D 1 258 ? -8.013 37.321 -9.739 1.00 44.65 258 ASP D O 1
ATOM 9554 N N . GLY D 1 259 ? -6.262 37.619 -8.352 1.00 42.01 259 GLY D N 1
ATOM 9555 C CA . GLY D 1 259 ? -5.513 38.430 -9.292 1.00 38.10 259 GLY D CA 1
ATOM 9556 C C . GLY D 1 259 ? -5.818 39.915 -9.214 1.00 36.63 259 GLY D C 1
ATOM 9557 O O . GLY D 1 259 ? -6.658 40.361 -8.438 1.00 42.03 259 GLY D O 1
ATOM 9558 N N . TYR D 1 260 ? -5.105 40.688 -10.019 1.00 36.50 260 TYR D N 1
ATOM 9559 C CA . TYR D 1 260 ? -5.310 42.123 -10.089 1.00 35.89 260 TYR D CA 1
ATOM 9560 C C . TYR D 1 260 ? -6.064 42.466 -11.361 1.00 35.60 260 TYR D C 1
ATOM 9561 O O . TYR D 1 260 ? -5.924 41.776 -12.370 1.00 33.68 260 TYR D O 1
ATOM 9570 N N . ILE D 1 261 ? -6.855 43.530 -11.326 1.00 27.09 261 ILE D N 1
ATOM 9571 C CA . ILE D 1 261 ? -7.484 44.013 -12.538 1.00 28.56 261 ILE D CA 1
ATOM 9572 C C . ILE D 1 261 ? -7.124 45.471 -12.776 1.00 30.54 261 ILE D C 1
ATOM 9573 O O . ILE D 1 261 ? -7.082 46.267 -11.842 1.00 29.46 261 ILE D O 1
ATOM 9578 N N . VAL D 1 262 ? -6.845 45.807 -14.031 1.00 27.56 262 VAL D N 1
ATOM 9579 C CA . VAL D 1 262 ? -6.633 47.194 -14.432 1.00 28.11 262 VAL D CA 1
ATOM 9580 C C . VAL D 1 262 ? -7.931 47.808 -14.956 1.00 27.81 262 VAL D C 1
ATOM 9581 O O . VAL D 1 262 ? -8.538 47.282 -15.872 1.00 28.28 262 VAL D O 1
ATOM 9585 N N . ILE D 1 263 ? -8.358 48.914 -14.363 1.00 31.07 263 ILE D N 1
ATOM 9586 C CA . ILE D 1 263 ? -9.598 49.560 -14.759 1.00 27.46 263 ILE D CA 1
ATOM 9587 C C . ILE D 1 263 ? -9.387 51.041 -15.023 1.00 29.84 263 ILE D C 1
ATOM 9588 O O . ILE D 1 263 ? -8.765 51.724 -14.227 1.00 34.00 263 ILE D O 1
ATOM 9593 N N . SER D 1 264 ? -9.925 51.551 -16.123 1.00 30.02 264 SER D N 1
ATOM 9594 C CA . SER D 1 264 ? -9.981 52.994 -16.309 1.00 30.32 264 SER D CA 1
ATOM 9595 C C . SER D 1 264 ? -11.402 53.408 -16.608 1.00 32.55 264 SER D C 1
ATOM 9596 O O . SER D 1 264 ? -11.904 53.154 -17.700 1.00 30.53 264 SER D O 1
ATOM 9599 N N . ALA D 1 265 ? -12.035 54.054 -15.634 1.00 32.55 265 ALA D N 1
ATOM 9600 C CA . ALA D 1 265 ? -13.429 54.455 -15.732 1.00 31.79 265 ALA D CA 1
ATOM 9601 C C . ALA D 1 265 ? -13.635 55.748 -14.964 1.00 34.11 265 ALA D C 1
ATOM 9602 O O . ALA D 1 265 ? -14.305 55.765 -13.942 1.00 31.94 265 ALA D O 1
ATOM 9604 N N . TYR D 1 266 ? -13.046 56.829 -15.460 1.00 37.21 266 TYR D N 1
ATOM 9605 C CA . TYR D 1 266 ? -13.022 58.089 -14.729 1.00 35.69 266 TYR D CA 1
ATOM 9606 C C . TYR D 1 266 ? -13.929 59.136 -15.353 1.00 36.61 266 TYR D C 1
ATOM 9607 O O . TYR D 1 266 ? -14.271 60.128 -14.716 1.00 33.56 266 TYR D O 1
ATOM 9616 N N . VAL D 1 267 ? -14.279 58.932 -16.617 1.00 39.15 267 VAL D N 1
ATOM 9617 C CA . VAL D 1 267 ? -15.262 59.772 -17.288 1.00 35.03 267 VAL D CA 1
ATOM 9618 C C . VAL D 1 267 ? -16.638 59.493 -16.665 1.00 34.54 267 VAL D C 1
ATOM 9619 O O . VAL D 1 267 ? -17.010 58.332 -16.493 1.00 32.21 267 VAL D O 1
ATOM 9623 N N . PRO D 1 268 ? -17.389 60.553 -16.322 1.00 34.72 268 PRO D N 1
ATOM 9624 C CA . PRO D 1 268 ? -18.663 60.488 -15.584 1.00 40.85 268 PRO D CA 1
ATOM 9625 C C . PRO D 1 268 ? -19.587 59.310 -15.914 1.00 38.31 268 PRO D C 1
ATOM 9626 O O . PRO D 1 268 ? -19.982 58.595 -14.989 1.00 40.11 268 PRO D O 1
ATOM 9630 N N . LYS D 1 269 ? -19.908 59.100 -17.186 1.00 35.39 269 LYS D N 1
ATOM 9631 C CA . LYS D 1 269 ? -20.754 57.978 -17.583 1.00 34.62 269 LYS D CA 1
ATOM 9632 C C . LYS D 1 269 ? -20.118 56.634 -17.233 1.00 33.23 269 LYS D C 1
ATOM 9633 O O . LYS D 1 269 ? -20.820 55.680 -16.888 1.00 37.74 269 LYS D O 1
ATOM 9635 N N . HIS D 1 270 ? -18.795 56.559 -17.332 1.00 29.56 270 HIS D N 1
ATOM 9636 C CA . HIS D 1 270 ? -18.074 55.330 -17.012 1.00 32.72 270 HIS D CA 1
ATOM 9637 C C . HIS D 1 270 ? -17.948 55.100 -15.505 1.00 30.92 270 HIS D C 1
ATOM 9638 O O . HIS D 1 270 ? -18.106 53.980 -15.029 1.00 29.53 270 HIS D O 1
ATOM 9645 N N . TRP D 1 271 ? -17.636 56.160 -14.767 1.00 30.91 271 TRP D N 1
ATOM 9646 C CA . TRP D 1 271 ? -17.574 56.092 -13.307 1.00 35.21 271 TRP D CA 1
ATOM 9647 C C . TRP D 1 271 ? -18.899 55.596 -12.699 1.00 36.24 271 TRP D C 1
ATOM 9648 O O . TRP D 1 271 ? -18.907 54.704 -11.851 1.00 33.76 271 TRP D O 1
ATOM 9659 N N . GLN D 1 272 ? -20.018 56.155 -13.151 1.00 35.27 272 GLN D N 1
ATOM 9660 C CA . GLN D 1 272 ? -21.320 55.754 -12.628 1.00 37.45 272 GLN D CA 1
ATOM 9661 C C . GLN D 1 272 ? -21.600 54.289 -12.947 1.00 36.17 272 GLN D C 1
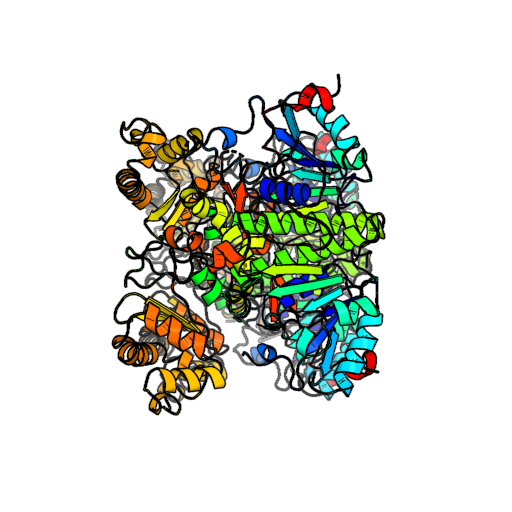ATOM 9662 O O . GLN D 1 272 ? -21.971 53.510 -12.073 1.00 32.79 272 GLN D O 1
ATOM 9668 N N . LYS D 1 273 ? -21.388 53.928 -14.205 1.00 32.37 273 LYS D N 1
ATOM 9669 C CA . LYS D 1 273 ? -21.562 52.567 -14.695 1.00 29.71 273 LYS D CA 1
ATOM 9670 C C . LYS D 1 273 ? -20.810 51.565 -13.819 1.00 32.64 273 LYS D C 1
ATOM 9671 O O . LYS D 1 273 ? -21.367 50.552 -13.391 1.00 35.85 273 LYS D O 1
ATOM 9677 N N . LEU D 1 274 ? -19.545 51.873 -13.549 1.00 29.91 274 LEU D N 1
ATOM 9678 C CA . LEU D 1 274 ? -18.684 51.049 -12.712 1.00 28.91 274 LEU D CA 1
ATOM 9679 C C . LEU D 1 274 ? -19.272 50.817 -11.313 1.00 30.04 274 LEU D C 1
ATOM 9680 O O . LEU D 1 274 ? -19.335 49.678 -10.839 1.00 26.40 274 LEU D O 1
ATOM 9685 N N . CYS D 1 275 ? -19.676 51.897 -10.649 1.00 29.37 275 CYS D N 1
ATOM 9686 C CA . CYS D 1 275 ? -20.281 51.799 -9.313 1.00 37.23 275 CYS D CA 1
ATOM 9687 C C . CYS D 1 275 ? -21.491 50.844 -9.252 1.00 35.06 275 CYS D C 1
ATOM 9688 O O . CYS D 1 275 ? -21.605 50.043 -8.325 1.00 33.70 275 CYS D O 1
ATOM 9691 N N . TYR D 1 276 ? -22.380 50.905 -10.240 1.00 32.71 276 TYR D N 1
ATOM 9692 C CA . TYR D 1 276 ? -23.547 50.028 -10.221 1.00 31.90 276 TYR D CA 1
ATOM 9693 C C . TYR D 1 276 ? -23.100 48.588 -10.453 1.00 34.38 276 TYR D C 1
ATOM 9694 O O . TYR D 1 276 ? -23.599 47.663 -9.800 1.00 36.41 276 TYR D O 1
ATOM 9703 N N . LEU D 1 277 ? -22.142 48.398 -11.362 1.00 31.16 277 LEU D N 1
ATOM 9704 C CA . LEU D 1 277 ? -21.711 47.053 -11.739 1.00 25.98 277 LEU D CA 1
ATOM 9705 C C . LEU D 1 277 ? -20.976 46.326 -10.610 1.00 30.94 277 LEU D C 1
ATOM 9706 O O . LEU D 1 277 ? -21.092 45.104 -10.481 1.00 29.59 277 LEU D O 1
ATOM 9711 N N . ILE D 1 278 ? -20.249 47.070 -9.777 1.00 30.81 278 ILE D N 1
ATOM 9712 C CA . ILE D 1 278 ? -19.534 46.448 -8.667 1.00 33.71 278 ILE D CA 1
ATOM 9713 C C . ILE D 1 278 ? -20.417 46.384 -7.419 1.00 34.12 278 ILE D C 1
ATOM 9714 O O . ILE D 1 278 ? -19.953 45.994 -6.342 1.00 35.14 278 ILE D O 1
ATOM 9719 N N . GLY D 1 279 ? -21.684 46.764 -7.567 1.00 35.52 279 GLY D N 1
ATOM 9720 C CA . GLY D 1 279 ? -22.642 46.661 -6.479 1.00 30.89 279 GLY D CA 1
ATOM 9721 C C . GLY D 1 279 ? -22.484 47.734 -5.419 1.00 39.23 279 GLY D C 1
ATOM 9722 O O . GLY D 1 279 ? -22.679 47.476 -4.229 1.00 43.69 279 GLY D O 1
ATOM 9723 N N . ARG D 1 280 ? -22.089 48.933 -5.829 1.00 37.12 280 ARG D N 1
ATOM 9724 C CA . ARG D 1 280 ? -21.880 50.012 -4.870 1.00 36.55 280 ARG D CA 1
ATOM 9725 C C . ARG D 1 280 ? -22.486 51.336 -5.348 1.00 35.07 280 ARG D C 1
ATOM 9726 O O . ARG D 1 280 ? -21.769 52.312 -5.529 1.00 36.04 280 ARG D O 1
ATOM 9734 N N . PRO D 1 281 ? -23.817 51.381 -5.530 1.00 37.55 281 PRO D N 1
ATOM 9735 C CA . PRO D 1 281 ? -24.463 52.627 -5.969 1.00 40.44 281 PRO D CA 1
ATOM 9736 C C . PRO D 1 281 ? -24.216 53.823 -5.040 1.00 43.13 281 PRO D C 1
ATOM 9737 O O . PRO D 1 281 ? -24.400 54.971 -5.465 1.00 43.23 281 PRO D O 1
ATOM 9741 N N . ASP D 1 282 ? -23.830 53.559 -3.792 1.00 41.79 282 ASP D N 1
ATOM 9742 C CA . ASP D 1 282 ? -23.598 54.631 -2.827 1.00 40.96 282 ASP D CA 1
ATOM 9743 C C . ASP D 1 282 ? -22.420 55.516 -3.208 1.00 38.23 282 ASP D C 1
ATOM 9744 O O . ASP D 1 282 ? -22.385 56.690 -2.851 1.00 40.61 282 ASP D O 1
ATOM 9749 N N . LEU D 1 283 ? -21.472 54.959 -3.955 1.00 43.48 283 LEU D N 1
ATOM 9750 C CA . LEU D 1 283 ? -20.243 55.679 -4.300 1.00 37.29 283 LEU D CA 1
ATOM 9751 C C . LEU D 1 283 ? -20.509 56.816 -5.277 1.00 40.03 283 LEU D C 1
ATOM 9752 O O . LEU D 1 283 ? -19.723 57.760 -5.362 1.00 41.37 283 LEU D O 1
ATOM 9757 N N . VAL D 1 284 ? -21.607 56.714 -6.024 1.00 39.79 284 VAL D N 1
ATOM 9758 C CA . VAL D 1 284 ? -21.988 57.747 -6.978 1.00 36.51 284 VAL D CA 1
ATOM 9759 C C . VAL D 1 284 ? -22.320 59.055 -6.267 1.00 42.19 284 VAL D C 1
ATOM 9760 O O . VAL D 1 284 ? -21.951 60.134 -6.720 1.00 45.20 284 VAL D O 1
ATOM 9764 N N . GLU D 1 285 ? -23.023 58.945 -5.142 1.00 49.84 285 GLU D N 1
ATOM 9765 C CA . GLU D 1 285 ? -23.459 60.116 -4.384 1.00 49.03 285 GLU D CA 1
ATOM 9766 C C . GLU D 1 285 ? -22.559 60.395 -3.176 1.00 49.74 285 GLU D C 1
ATOM 9767 O O . GLU D 1 285 ? -22.726 61.404 -2.486 1.00 52.60 285 GLU D O 1
ATOM 9769 N N . ASP D 1 286 ? -21.612 59.500 -2.916 1.00 46.01 286 ASP D N 1
ATOM 9770 C CA . ASP D 1 286 ? -20.677 59.700 -1.818 1.00 43.51 286 ASP D CA 1
ATOM 9771 C C . ASP D 1 286 ? -19.921 60.996 -2.069 1.00 44.22 286 ASP D C 1
ATOM 9772 O O . ASP D 1 286 ? -19.232 61.132 -3.077 1.00 44.59 286 ASP D O 1
ATOM 9777 N N . GLN D 1 287 ? -20.039 61.936 -1.139 1.00 46.17 287 GLN D N 1
ATOM 9778 C CA . GLN D 1 287 ? -19.486 63.278 -1.308 1.00 42.05 287 GLN D CA 1
ATOM 9779 C C . GLN D 1 287 ? -17.973 63.298 -1.494 1.00 42.72 287 GLN D C 1
ATOM 9780 O O . GLN D 1 287 ? -17.414 64.301 -1.929 1.00 48.12 287 GLN D O 1
ATOM 9782 N N . ARG D 1 288 ? -17.311 62.198 -1.157 1.00 45.13 288 ARG D N 1
ATOM 9783 C CA . ARG D 1 288 ? -15.871 62.069 -1.373 1.00 43.02 288 ARG D CA 1
ATOM 9784 C C . ARG D 1 288 ? -15.523 61.750 -2.825 1.00 43.99 288 ARG D C 1
ATOM 9785 O O . ARG D 1 288 ? -14.420 62.028 -3.276 1.00 43.12 288 ARG D O 1
ATOM 9793 N N . PHE D 1 289 ? -16.464 61.161 -3.554 1.00 45.18 289 PHE D N 1
ATOM 9794 C CA . PHE D 1 289 ? -16.166 60.610 -4.866 1.00 37.92 289 PHE D CA 1
ATOM 9795 C C . PHE D 1 289 ? -17.093 61.071 -5.985 1.00 43.16 289 PHE D C 1
ATOM 9796 O O . PHE D 1 289 ? -16.867 60.728 -7.138 1.00 44.13 289 PHE D O 1
ATOM 9804 N N . ALA D 1 290 ? -18.119 61.852 -5.661 1.00 44.41 290 ALA D N 1
ATOM 9805 C CA . ALA D 1 290 ? -19.174 62.158 -6.633 1.00 42.86 290 ALA D CA 1
ATOM 9806 C C . ALA D 1 290 ? -18.687 62.969 -7.843 1.00 49.62 290 ALA D C 1
ATOM 9807 O O . ALA D 1 290 ? -19.112 62.710 -8.970 1.00 45.96 290 ALA D O 1
ATOM 9809 N N . GLU D 1 291 ? -17.819 63.952 -7.606 1.00 49.34 291 GLU D N 1
ATOM 9810 C CA . GLU D 1 291 ? -17.208 64.733 -8.684 1.00 46.57 291 GLU D CA 1
ATOM 9811 C C . GLU D 1 291 ? -15.804 64.215 -8.998 1.00 47.07 291 GLU D C 1
ATOM 9812 O O . GLU D 1 291 ? -15.151 63.624 -8.142 1.00 52.27 291 GLU D O 1
ATOM 9814 N N . GLN D 1 292 ? -15.345 64.441 -10.225 1.00 44.67 292 GLN D N 1
ATOM 9815 C CA . GLN D 1 292 ? -14.064 63.912 -10.690 1.00 44.69 292 GLN D CA 1
ATOM 9816 C C . GLN D 1 292 ? -12.871 64.502 -9.941 1.00 48.41 292 GLN D C 1
ATOM 9817 O O . GLN D 1 292 ? -11.892 63.805 -9.673 1.00 52.68 292 GLN D O 1
ATOM 9823 N N . ARG D 1 293 ? -12.940 65.790 -9.623 1.00 52.49 293 ARG D N 1
ATOM 9824 C CA . ARG D 1 293 ? -11.867 66.446 -8.878 1.00 48.39 293 ARG D CA 1
ATOM 9825 C C . ARG D 1 293 ? -11.770 65.868 -7.466 1.00 49.58 293 ARG D C 1
ATOM 9826 O O . ARG D 1 293 ? -10.678 65.756 -6.906 1.00 47.31 293 ARG D O 1
ATOM 9828 N N . SER D 1 294 ? -12.925 65.501 -6.908 1.00 51.01 294 SER D N 1
ATOM 9829 C CA . SER D 1 294 ? -13.009 64.893 -5.580 1.00 46.58 294 SER D CA 1
ATOM 9830 C C . SER D 1 294 ? -12.316 63.540 -5.591 1.00 47.46 294 SER D C 1
ATOM 9831 O O . SER D 1 294 ? -11.604 63.172 -4.659 1.00 46.04 294 SER D O 1
ATOM 9834 N N . ARG D 1 295 ? -12.538 62.815 -6.680 1.00 46.91 295 ARG D N 1
ATOM 9835 C CA . ARG D 1 295 ? -11.984 61.488 -6.889 1.00 44.59 295 ARG D CA 1
ATOM 9836 C C . ARG D 1 295 ? -10.457 61.485 -6.950 1.00 46.40 295 ARG D C 1
ATOM 9837 O O . ARG D 1 295 ? -9.805 60.576 -6.428 1.00 43.51 295 ARG D O 1
ATOM 9845 N N . SER D 1 296 ? -9.889 62.525 -7.552 1.00 45.34 296 SER D N 1
ATOM 9846 C CA . SER D 1 296 ? -8.441 62.613 -7.695 1.00 46.93 296 SER D CA 1
ATOM 9847 C C . SER D 1 296 ? -7.778 62.820 -6.345 1.00 45.33 296 SER D C 1
ATOM 9848 O O . SER D 1 296 ? -6.777 62.176 -6.038 1.00 47.91 296 SER D O 1
ATOM 9851 N N . ILE D 1 297 ? -8.341 63.718 -5.544 1.00 42.44 297 ILE D N 1
ATOM 9852 C CA . ILE D 1 297 ? -7.822 63.998 -4.208 1.00 47.59 297 ILE D CA 1
ATOM 9853 C C . ILE D 1 297 ? -7.906 62.777 -3.290 1.00 45.60 297 ILE D C 1
ATOM 9854 O O . ILE D 1 297 ? -6.946 62.454 -2.592 1.00 50.79 297 ILE D O 1
ATOM 9859 N N . ASN D 1 298 ? -9.049 62.098 -3.304 1.00 39.82 298 ASN D N 1
ATOM 9860 C CA . ASN D 1 298 ? -9.281 60.965 -2.417 1.00 41.22 298 ASN D CA 1
ATOM 9861 C C . ASN D 1 298 ? -9.086 59.595 -3.056 1.00 41.72 298 ASN D C 1
ATOM 9862 O O . ASN D 1 298 ? -9.832 58.666 -2.751 1.00 42.96 298 ASN D O 1
ATOM 9867 N N . TYR D 1 299 ? -8.085 59.462 -3.922 1.00 44.10 299 TYR D N 1
ATOM 9868 C CA . TYR D 1 299 ? -7.880 58.224 -4.672 1.00 41.88 299 TYR D CA 1
ATOM 9869 C C . TYR D 1 299 ? -7.577 57.038 -3.754 1.00 42.04 299 TYR D C 1
ATOM 9870 O O . TYR D 1 299 ? -7.921 55.894 -4.073 1.00 41.60 299 TYR D O 1
ATOM 9879 N N . ALA D 1 300 ? -6.935 57.316 -2.620 1.00 36.87 300 ALA D N 1
ATOM 9880 C CA . ALA D 1 300 ? -6.564 56.273 -1.665 1.00 39.77 300 ALA D CA 1
ATOM 9881 C C . ALA D 1 300 ? -7.808 55.718 -0.959 1.00 37.91 300 ALA D C 1
ATOM 9882 O O . ALA D 1 300 ? -7.954 54.507 -0.797 1.00 36.12 300 ALA D O 1
ATOM 9884 N N . GLU D 1 301 ? -8.682 56.616 -0.517 1.00 32.32 301 GLU D N 1
ATOM 9885 C CA . GLU D 1 301 ? -9.978 56.227 0.033 1.00 42.23 301 GLU D CA 1
ATOM 9886 C C . GLU D 1 301 ? -10.787 55.462 -1.019 1.00 40.90 301 GLU D C 1
ATOM 9887 O O . GLU D 1 301 ? -11.413 54.440 -0.722 1.00 37.98 301 GLU D O 1
ATOM 9893 N N . LEU D 1 302 ? -10.747 55.956 -2.254 1.00 41.40 302 LEU D N 1
ATOM 9894 C CA . LEU D 1 302 ? -11.430 55.319 -3.373 1.00 37.82 302 LEU D CA 1
ATOM 9895 C C . LEU D 1 302 ? -10.951 53.883 -3.567 1.00 36.41 302 LEU D C 1
ATOM 9896 O O . LEU D 1 302 ? -11.762 52.963 -3.670 1.00 35.32 302 LEU D O 1
ATOM 9901 N N . THR D 1 303 ? -9.633 53.699 -3.576 1.00 33.62 303 THR D N 1
ATOM 9902 C CA . THR D 1 303 ? -9.035 52.383 -3.779 1.00 32.27 303 THR D CA 1
ATOM 9903 C C . THR D 1 303 ? -9.473 51.357 -2.748 1.00 33.95 303 THR D C 1
ATOM 9904 O O . THR D 1 303 ? -9.760 50.204 -3.087 1.00 30.88 303 THR D O 1
ATOM 9908 N N . ALA D 1 304 ? -9.567 51.790 -1.496 1.00 35.77 304 ALA D N 1
ATOM 9909 C CA . ALA D 1 304 ? -10.001 50.905 -0.429 1.00 30.62 304 ALA D CA 1
ATOM 9910 C C . ALA D 1 304 ? -11.452 50.486 -0.646 1.00 28.62 304 ALA D C 1
ATOM 9911 O O . ALA D 1 304 ? -11.794 49.308 -0.549 1.00 26.98 304 ALA D O 1
ATOM 9913 N N . GLU D 1 305 ? -12.303 51.451 -0.967 1.00 34.76 305 GLU D N 1
ATOM 9914 C CA . GLU D 1 305 ? -13.715 51.147 -1.214 1.00 36.06 305 GLU D CA 1
ATOM 9915 C C . GLU D 1 305 ? -13.908 50.230 -2.423 1.00 33.19 305 GLU D C 1
ATOM 9916 O O . GLU D 1 305 ? -14.691 49.281 -2.361 1.00 32.42 305 GLU D O 1
ATOM 9922 N N . LEU D 1 306 ? -13.174 50.488 -3.507 1.00 35.60 306 LEU D N 1
ATOM 9923 C CA . LEU D 1 306 ? -13.336 49.688 -4.722 1.00 30.82 306 LEU D CA 1
ATOM 9924 C C . LEU D 1 306 ? -12.909 48.248 -4.463 1.00 33.78 306 LEU D C 1
ATOM 9925 O O . LEU D 1 306 ? -13.584 47.301 -4.890 1.00 37.45 306 LEU D O 1
ATOM 9930 N N . GLU D 1 307 ? -11.798 48.086 -3.751 1.00 27.32 307 GLU D N 1
ATOM 9931 C CA . GLU D 1 307 ? -11.248 46.762 -3.501 1.00 29.92 307 GLU D CA 1
ATOM 9932 C C . GLU D 1 307 ? -12.117 45.949 -2.528 1.00 30.46 307 GLU D C 1
ATOM 9933 O O . GLU D 1 307 ? -12.164 44.724 -2.625 1.00 31.21 307 GLU D O 1
ATOM 9939 N N . LEU D 1 308 ? -12.783 46.610 -1.581 1.00 32.03 308 LEU D N 1
ATOM 9940 C CA . LEU D 1 308 ? -13.819 45.934 -0.782 1.00 35.38 308 LEU D CA 1
ATOM 9941 C C . LEU D 1 308 ? -14.878 45.282 -1.679 1.00 33.24 308 LEU D C 1
ATOM 9942 O O . LEU D 1 308 ? -15.272 44.136 -1.464 1.00 34.46 308 LEU D O 1
ATOM 9947 N N . ALA D 1 309 ? -15.302 46.015 -2.703 1.00 29.95 309 ALA D N 1
ATOM 9948 C CA . ALA D 1 309 ? -16.324 45.547 -3.636 1.00 27.53 309 ALA D CA 1
ATOM 9949 C C . ALA D 1 309 ? -15.800 44.517 -4.645 1.00 34.56 309 ALA D C 1
ATOM 9950 O O . ALA D 1 309 ? -16.504 43.561 -4.972 1.00 29.37 309 ALA D O 1
ATOM 9952 N N . LEU D 1 310 ? -14.570 44.702 -5.129 1.00 30.60 310 LEU D N 1
ATOM 9953 C CA . LEU D 1 310 ? -13.994 43.784 -6.118 1.00 29.97 310 LEU D CA 1
ATOM 9954 C C . LEU D 1 310 ? -13.643 42.413 -5.534 1.00 32.02 310 LEU D C 1
ATOM 9955 O O . LEU D 1 310 ? -13.353 41.461 -6.270 1.00 28.61 310 LEU D O 1
ATOM 9960 N N . ALA D 1 311 ? -13.659 42.322 -4.208 1.00 29.80 311 ALA D N 1
ATOM 9961 C CA . ALA D 1 311 ? -13.343 41.081 -3.507 1.00 28.95 311 ALA D CA 1
ATOM 9962 C C . ALA D 1 311 ? -14.334 39.947 -3.776 1.00 30.23 311 ALA D C 1
ATOM 9963 O O . ALA D 1 311 ? -14.038 38.789 -3.496 1.00 35.63 311 ALA D O 1
ATOM 9965 N N . SER D 1 312 ? -15.523 40.267 -4.276 1.00 32.06 312 SER D N 1
ATOM 9966 C CA . SER D 1 312 ? -16.532 39.231 -4.489 1.00 32.36 312 SER D CA 1
ATOM 9967 C C . SER D 1 312 ? -16.363 38.434 -5.801 1.00 34.85 312 SER D C 1
ATOM 9968 O O . SER D 1 312 ? -17.071 37.450 -6.010 1.00 38.17 312 SER D O 1
ATOM 9971 N N . LYS D 1 313 ? -15.441 38.845 -6.678 1.00 30.08 313 LYS D N 1
ATOM 9972 C CA . LYS D 1 313 ? -15.192 38.114 -7.930 1.00 30.44 313 LYS D CA 1
ATOM 9973 C C . LYS D 1 313 ? -13.698 38.054 -8.296 1.00 34.01 313 LYS D C 1
ATOM 9974 O O . LYS D 1 313 ? -12.908 38.889 -7.866 1.00 30.80 313 LYS D O 1
ATOM 9980 N N . THR D 1 314 ? -13.327 37.067 -9.103 1.00 32.07 314 THR D N 1
ATOM 9981 C CA . THR D 1 314 ? -12.006 37.011 -9.710 1.00 35.51 314 THR D CA 1
ATOM 9982 C C . THR D 1 314 ? -11.854 38.106 -10.761 1.00 33.10 314 THR D C 1
ATOM 9983 O O . THR D 1 314 ? -12.847 38.617 -11.278 1.00 33.51 314 THR D O 1
ATOM 9987 N N . ALA D 1 315 ? -10.611 38.458 -11.071 1.00 34.02 315 ALA D N 1
ATOM 9988 C CA . ALA D 1 315 ? -10.316 39.495 -12.063 1.00 33.09 315 ALA D CA 1
ATOM 9989 C C . ALA D 1 315 ? -10.891 39.149 -13.442 1.00 31.05 315 ALA D C 1
ATOM 9990 O O . ALA D 1 315 ? -11.410 40.023 -14.132 1.00 30.68 315 ALA D O 1
ATOM 9992 N N . THR D 1 316 ? -10.799 37.875 -13.825 1.00 34.24 316 THR D N 1
ATOM 9993 C CA . THR D 1 316 ? -11.371 37.381 -15.080 1.00 33.39 316 THR D CA 1
ATOM 9994 C C . THR D 1 316 ? -12.868 37.611 -15.155 1.00 36.11 316 THR D C 1
ATOM 9995 O O . THR D 1 316 ? -13.391 38.035 -16.191 1.00 36.44 316 THR D O 1
ATOM 9999 N N . GLU D 1 317 ? -13.560 37.334 -14.055 1.00 32.84 317 GLU D N 1
ATOM 10000 C CA . GLU D 1 317 ? -14.997 37.553 -14.022 1.00 34.79 317 GLU D CA 1
ATOM 10001 C C . GLU D 1 317 ? -15.300 39.041 -14.176 1.00 32.20 317 GLU D C 1
ATOM 10002 O O . GLU D 1 317 ? -16.161 39.424 -14.962 1.00 33.07 317 GLU D O 1
ATOM 10008 N N . TRP D 1 318 ? -14.564 39.883 -13.459 1.00 32.78 318 TRP D N 1
ATOM 10009 C CA . TRP D 1 318 ? -14.794 41.319 -13.549 1.00 31.34 318 TRP D CA 1
ATOM 10010 C C . TRP D 1 318 ? -14.490 41.885 -14.938 1.00 29.67 318 TRP D C 1
ATOM 10011 O O . TRP D 1 318 ? -15.179 42.791 -15.405 1.00 29.43 318 TRP D O 1
ATOM 10022 N N . VAL D 1 319 ? -13.452 41.359 -15.588 1.00 32.20 319 VAL D N 1
ATOM 10023 C CA . VAL D 1 319 ? -13.080 41.832 -16.916 1.00 31.71 319 VAL D CA 1
ATOM 10024 C C . VAL D 1 319 ? -14.203 41.542 -17.909 1.00 29.21 319 VAL D C 1
ATOM 10025 O O . VAL D 1 319 ? -14.613 42.426 -18.656 1.00 28.22 319 VAL D O 1
ATOM 10029 N N . GLN D 1 320 ? -14.700 40.307 -17.902 1.00 29.04 320 GLN D N 1
ATOM 10030 C CA . GLN D 1 320 ? -15.840 39.937 -18.732 1.00 34.00 320 GLN D CA 1
ATOM 10031 C C . GLN D 1 320 ? -17.039 40.853 -18.516 1.00 33.43 320 GLN D C 1
ATOM 10032 O O . GLN D 1 320 ? -17.643 41.325 -19.477 1.00 38.25 320 GLN D O 1
ATOM 10038 N N . LEU D 1 321 ? -17.354 41.136 -17.256 1.00 29.24 321 LEU D N 1
ATOM 10039 C CA . LEU D 1 321 ? -18.532 41.927 -16.931 1.00 30.84 321 LEU D CA 1
ATOM 10040 C C . LEU D 1 321 ? -18.345 43.385 -17.328 1.00 33.09 321 LEU D C 1
ATOM 10041 O O . LEU D 1 321 ? -19.249 44.006 -17.892 1.00 31.38 321 LEU D O 1
ATOM 10046 N N . LEU D 1 322 ? -17.174 43.937 -17.034 1.00 29.68 322 LEU D N 1
ATOM 10047 C CA . LEU D 1 322 ? -16.931 45.350 -17.314 1.00 31.65 322 LEU D CA 1
ATOM 10048 C C . LEU D 1 322 ? -16.847 45.646 -18.820 1.00 31.94 322 LEU D C 1
ATOM 10049 O O . LEU D 1 322 ? -17.301 46.704 -19.278 1.00 29.60 322 LEU D O 1
ATOM 10054 N N . GLN D 1 323 ? -16.282 44.707 -19.583 1.00 30.79 323 GLN D N 1
ATOM 10055 C CA . GLN D 1 323 ? -16.114 44.890 -21.034 1.00 32.21 323 GLN D CA 1
ATOM 10056 C C . GLN D 1 323 ? -17.443 44.777 -21.771 1.00 33.90 323 GLN D C 1
ATOM 10057 O O . GLN D 1 323 ? -17.696 45.513 -22.729 1.00 31.05 323 GLN D O 1
ATOM 10063 N N . ALA D 1 324 ? -18.301 43.874 -21.303 1.00 30.81 324 ALA D N 1
ATOM 10064 C CA . ALA D 1 324 ? -19.620 43.698 -21.895 1.00 28.94 324 ALA D CA 1
ATOM 10065 C C . ALA D 1 324 ? -20.460 44.954 -21.693 1.00 33.93 324 ALA D C 1
ATOM 10066 O O . ALA D 1 324 ? -21.461 45.150 -22.370 1.00 34.11 324 ALA D O 1
ATOM 10068 N N . ASN D 1 325 ? -20.066 45.792 -20.740 1.00 32.89 325 ASN D N 1
ATOM 10069 C CA . ASN D 1 325 ? -20.782 47.038 -20.494 1.00 28.51 325 ASN D CA 1
ATOM 10070 C C . ASN D 1 325 ? -20.000 48.263 -20.950 1.00 30.44 325 ASN D C 1
ATOM 10071 O O . ASN D 1 325 ? -20.295 49.383 -20.545 1.00 35.99 325 ASN D O 1
ATOM 10076 N N . GLY D 1 326 ? -19.013 48.052 -21.813 1.00 31.50 326 GLY D N 1
ATOM 10077 C CA . GLY D 1 326 ? -18.301 49.155 -22.433 1.00 32.47 326 GLY D CA 1
ATOM 10078 C C . GLY D 1 326 ? -17.365 49.927 -21.517 1.00 32.00 326 GLY D C 1
ATOM 10079 O O . GLY D 1 326 ? -17.176 51.131 -21.692 1.00 35.15 326 GLY D O 1
ATOM 10080 N N . LEU D 1 327 ? -16.765 49.250 -20.545 1.00 28.06 327 LEU D N 1
ATOM 10081 C CA . LEU D 1 327 ? -15.767 49.912 -19.711 1.00 31.26 327 LEU D CA 1
ATOM 10082 C C . LEU D 1 327 ? -14.384 49.384 -20.073 1.00 26.24 327 LEU D C 1
ATOM 10083 O O . LEU D 1 327 ? -14.242 48.223 -20.462 1.00 25.27 327 LEU D O 1
ATOM 10088 N N . MET D 1 328 ? -13.364 50.226 -19.937 1.00 29.88 328 MET D N 1
ATOM 10089 C CA . MET D 1 328 ? -11.986 49.802 -20.217 1.00 25.79 328 MET D CA 1
ATOM 10090 C C . MET D 1 328 ? -11.384 49.029 -19.054 1.00 28.96 328 MET D C 1
ATOM 10091 O O . MET D 1 328 ? -11.150 49.584 -17.982 1.00 29.37 328 MET D O 1
ATOM 10096 N N . ALA D 1 329 ? -11.144 47.740 -19.265 1.00 28.79 329 ALA D N 1
ATOM 10097 C CA . ALA D 1 329 ? -10.602 46.895 -18.212 1.00 29.03 329 ALA D CA 1
ATOM 10098 C C . ALA D 1 329 ? -9.877 45.702 -18.807 1.00 33.87 329 ALA D C 1
ATOM 10099 O O . ALA D 1 329 ? -10.226 45.233 -19.888 1.00 32.13 329 ALA D O 1
ATOM 10101 N N . CYS D 1 330 ? -8.845 45.230 -18.114 1.00 27.45 330 CYS D N 1
ATOM 10102 C CA . CYS D 1 330 ? -8.138 44.039 -18.555 1.00 29.95 330 CYS D CA 1
ATOM 10103 C C . CYS D 1 330 ? -7.321 43.439 -17.423 1.00 31.18 330 CYS D C 1
ATOM 10104 O O . CYS D 1 330 ? -7.072 44.093 -16.412 1.00 29.34 330 CYS D O 1
ATOM 10107 N N . LEU D 1 331 ? -6.863 42.209 -17.627 1.00 29.85 331 LEU D N 1
ATOM 10108 C CA . LEU D 1 331 ? -5.879 41.614 -16.745 1.00 34.29 331 LEU D CA 1
ATOM 10109 C C . LEU D 1 331 ? -4.525 42.248 -17.029 1.00 36.17 331 LEU D C 1
ATOM 10110 O O . LEU D 1 331 ? -4.272 42.702 -18.148 1.00 32.61 331 LEU D O 1
ATOM 10115 N N . ALA D 1 332 ? -3.667 42.295 -16.017 1.00 29.55 332 ALA D N 1
ATOM 10116 C CA . ALA D 1 332 ? -2.272 42.650 -16.230 1.00 32.92 332 ALA D CA 1
ATOM 10117 C C . ALA D 1 332 ? -1.504 41.373 -16.573 1.00 31.80 332 ALA D C 1
ATOM 10118 O O . ALA D 1 332 ? -0.865 40.771 -15.711 1.00 33.91 332 ALA D O 1
ATOM 10120 N N . HIS D 1 333 ? -1.585 40.965 -17.836 1.00 28.55 333 HIS D N 1
ATOM 10121 C CA . HIS D 1 333 ? -0.993 39.709 -18.287 1.00 29.33 333 HIS D CA 1
ATOM 10122 C C . HIS D 1 333 ? 0.524 39.735 -18.128 1.00 34.03 333 HIS D C 1
ATOM 10123 O O . HIS D 1 333 ? 1.157 40.787 -18.265 1.00 33.11 333 HIS D O 1
ATOM 10130 N N . THR D 1 334 ? 1.098 38.574 -17.831 1.00 32.44 334 THR D N 1
ATOM 10131 C CA . THR D 1 334 ? 2.531 38.366 -17.948 1.00 29.84 334 THR D CA 1
ATOM 10132 C C . THR D 1 334 ? 2.838 38.085 -19.415 1.00 32.94 334 THR D C 1
ATOM 10133 O O . THR D 1 334 ? 1.925 37.779 -20.180 1.00 30.08 334 THR D O 1
ATOM 10137 N N . TRP D 1 335 ? 4.103 38.197 -19.812 1.00 30.02 335 TRP D N 1
ATOM 10138 C CA . TRP D 1 335 ? 4.507 37.861 -21.178 1.00 30.99 335 TRP D CA 1
ATOM 10139 C C . TRP D 1 335 ? 4.040 36.460 -21.563 1.00 33.60 335 TRP D C 1
ATOM 10140 O O . TRP D 1 335 ? 3.551 36.236 -22.674 1.00 32.17 335 TRP D O 1
ATOM 10151 N N . LYS D 1 336 ? 4.178 35.526 -20.628 1.00 33.87 336 LYS D N 1
ATOM 10152 C CA . LYS D 1 336 ? 3.779 34.141 -20.848 1.00 34.04 336 LYS D CA 1
ATOM 10153 C C . LYS D 1 336 ? 2.301 34.005 -21.210 1.00 34.22 336 LYS D C 1
ATOM 10154 O O . LYS D 1 336 ? 1.930 33.168 -22.031 1.00 37.66 336 LYS D O 1
ATOM 10160 N N . GLN D 1 337 ? 1.464 34.830 -20.593 1.00 31.04 337 GLN D N 1
ATOM 10161 C CA . GLN D 1 337 ? 0.032 34.830 -20.864 1.00 29.67 337 GLN D CA 1
ATOM 10162 C C . GLN D 1 337 ? -0.334 35.533 -22.174 1.00 31.62 337 GLN D C 1
ATOM 10163 O O . GLN D 1 337 ? -1.233 35.084 -22.895 1.00 33.43 337 GLN D O 1
ATOM 10169 N N . VAL D 1 338 ? 0.350 36.642 -22.457 1.00 28.63 338 VAL D N 1
ATOM 10170 C CA . VAL D 1 338 ? 0.070 37.472 -23.626 1.00 29.99 338 VAL D CA 1
ATOM 10171 C C . VAL D 1 338 ? 0.042 36.640 -24.896 1.00 32.52 338 VAL D C 1
ATOM 10172 O O . VAL D 1 338 ? -0.878 36.727 -25.708 1.00 32.34 338 VAL D O 1
ATOM 10176 N N . VAL D 1 339 ? 1.048 35.795 -25.027 1.00 33.06 339 VAL D N 1
ATOM 10177 C CA . VAL D 1 339 ? 1.261 35.019 -26.231 1.00 32.37 339 VAL D CA 1
ATOM 10178 C C . VAL D 1 339 ? 0.118 34.040 -26.484 1.00 31.09 339 VAL D C 1
ATOM 10179 O O . VAL D 1 339 ? -0.140 33.656 -27.624 1.00 35.77 339 VAL D O 1
ATOM 10183 N N . ASP D 1 340 ? -0.643 33.723 -25.443 1.00 33.97 340 ASP D N 1
ATOM 10184 C CA . ASP D 1 340 ? -1.708 32.733 -25.586 1.00 35.59 340 ASP D CA 1
ATOM 10185 C C . ASP D 1 340 ? -3.119 33.299 -25.609 1.00 31.34 340 ASP D C 1
ATOM 10186 O O . ASP D 1 340 ? -4.073 32.542 -25.701 1.00 31.92 340 ASP D O 1
ATOM 10191 N N . THR D 1 341 ? -3.256 34.615 -25.513 1.00 26.92 341 THR D N 1
ATOM 10192 C CA . THR D 1 341 ? -4.576 35.219 -25.516 1.00 28.77 341 THR D CA 1
ATOM 10193 C C . THR D 1 341 ? -5.174 35.204 -26.907 1.00 35.82 341 THR D C 1
ATOM 10194 O O . THR D 1 341 ? -4.442 35.166 -27.910 1.00 32.87 341 THR D O 1
ATOM 10198 N N . PRO D 1 342 ? -6.515 35.212 -26.970 1.00 30.02 342 PRO D N 1
ATOM 10199 C CA . PRO D 1 342 ? -7.234 35.285 -28.247 1.00 27.88 342 PRO D CA 1
ATOM 10200 C C . PRO D 1 342 ? -6.979 36.603 -28.980 1.00 30.63 342 PRO D C 1
ATOM 10201 O O . PRO D 1 342 ? -6.960 36.597 -30.202 1.00 31.71 342 PRO D O 1
ATOM 10205 N N . LEU D 1 343 ? -6.790 37.708 -28.262 1.00 33.48 343 LEU D N 1
ATOM 10206 C CA . LEU D 1 343 ? -6.445 38.972 -28.913 1.00 33.13 343 LEU D CA 1
ATOM 10207 C C . LEU D 1 343 ? -5.113 38.859 -29.663 1.00 31.70 343 LEU D C 1
ATOM 10208 O O . LEU D 1 343 ? -4.997 39.290 -30.817 1.00 30.80 343 LEU D O 1
ATOM 10213 N N . PHE D 1 344 ? -4.113 38.277 -29.006 1.00 30.15 344 PHE D N 1
ATOM 10214 C CA . PHE D 1 344 ? -2.793 38.136 -29.612 1.00 30.06 344 PHE D CA 1
ATOM 10215 C C . PHE D 1 344 ? -2.860 37.328 -30.905 1.00 29.64 344 PHE D C 1
ATOM 10216 O O . PHE D 1 344 ? -2.213 37.675 -31.890 1.00 31.98 344 PHE D O 1
ATOM 10224 N N . ALA D 1 345 ? -3.641 36.250 -30.891 1.00 32.45 345 ALA D N 1
ATOM 10225 C CA . ALA D 1 345 ? -3.805 35.387 -32.060 1.00 30.69 345 ALA D CA 1
ATOM 10226 C C . ALA D 1 345 ? -4.556 36.108 -33.178 1.00 33.07 345 ALA D C 1
ATOM 10227 O O . ALA D 1 345 ? -4.266 35.931 -34.362 1.00 36.39 345 ALA D O 1
ATOM 10229 N N . GLU D 1 346 ? -5.527 36.920 -32.779 1.00 30.88 346 GLU D N 1
ATOM 10230 C CA . GLU D 1 346 ? -6.371 37.680 -33.697 1.00 33.76 346 GLU D CA 1
ATOM 10231 C C . GLU D 1 346 ? -5.552 38.655 -34.564 1.00 37.10 346 GLU D C 1
ATOM 10232 O O . GLU D 1 346 ? -5.913 38.941 -35.708 1.00 33.76 346 GLU D O 1
ATOM 10238 N N . ASN D 1 347 ? -4.451 39.166 -34.020 1.00 32.65 347 ASN D N 1
ATOM 10239 C CA . ASN D 1 347 ? -3.689 40.195 -34.714 1.00 30.71 347 ASN D CA 1
ATOM 10240 C C . ASN D 1 347 ? -2.543 39.686 -35.601 1.00 34.76 347 ASN D C 1
ATOM 10241 O O . ASN D 1 347 ? -1.846 40.496 -36.210 1.00 30.44 347 ASN D O 1
ATOM 10246 N N . ASP D 1 348 ? -2.370 38.365 -35.692 1.00 36.77 348 ASP D N 1
ATOM 10247 C CA . ASP D 1 348 ? -1.431 37.762 -36.641 1.00 31.86 348 ASP D CA 1
ATOM 10248 C C . ASP D 1 348 ? -0.038 38.358 -36.469 1.00 30.40 348 ASP D C 1
ATOM 10249 O O . ASP D 1 348 ? 0.556 38.879 -37.411 1.00 30.65 348 ASP D O 1
ATOM 10254 N N . LEU D 1 349 ? 0.468 38.287 -35.246 1.00 33.33 349 LEU D N 1
ATOM 10255 C CA . LEU D 1 349 ? 1.649 39.035 -34.854 1.00 29.51 349 LEU D CA 1
ATOM 10256 C C . LEU D 1 349 ? 2.950 38.269 -35.056 1.00 30.80 349 LEU D C 1
ATOM 10257 O O . LEU D 1 349 ? 4.037 38.813 -34.872 1.00 31.44 349 LEU D O 1
ATOM 10262 N N . THR D 1 350 ? 2.832 37.004 -35.433 1.00 30.82 350 THR D N 1
ATOM 10263 C CA . THR D 1 350 ? 3.989 36.124 -35.501 1.00 34.66 350 THR D CA 1
ATOM 10264 C C . THR D 1 350 ? 4.306 35.646 -36.916 1.00 35.80 350 THR D C 1
ATOM 10265 O O . THR D 1 350 ? 3.415 35.558 -37.767 1.00 34.43 350 THR D O 1
ATOM 10269 N N . LEU D 1 351 ? 5.580 35.333 -37.150 1.00 33.66 351 LEU D N 1
ATOM 10270 C CA . LEU D 1 351 ? 6.001 34.656 -38.378 1.00 39.74 351 LEU D CA 1
ATOM 10271 C C . LEU D 1 351 ? 6.940 33.505 -38.083 1.00 38.10 351 LEU D C 1
ATOM 10272 O O . LEU D 1 351 ? 7.633 33.490 -37.067 1.00 38.10 351 LEU D O 1
ATOM 10277 N N . GLU D 1 352 ? 6.968 32.547 -38.998 1.00 41.21 352 GLU D N 1
ATOM 10278 C CA . GLU D 1 352 ? 7.841 31.398 -38.856 1.00 47.73 352 GLU D CA 1
ATOM 10279 C C . GLU D 1 352 ? 9.102 31.606 -39.701 1.00 45.14 352 GLU D C 1
ATOM 10280 O O . GLU D 1 352 ? 9.028 31.941 -40.881 1.00 43.44 352 GLU D O 1
ATOM 10286 N N . VAL D 1 353 ? 10.258 31.438 -39.071 1.00 45.41 353 VAL D N 1
ATOM 10287 C CA . VAL D 1 353 ? 11.546 31.636 -39.732 1.00 53.45 353 VAL D CA 1
ATOM 10288 C C . VAL D 1 353 ? 12.456 30.411 -39.696 1.00 58.28 353 VAL D C 1
ATOM 10289 O O . VAL D 1 353 ? 12.924 30.038 -38.614 1.00 56.02 353 VAL D O 1
ATOM 10293 N N . GLY D 1 354 ? 12.714 29.844 -40.880 1.00 61.63 354 GLY D N 1
ATOM 10294 C CA . GLY D 1 354 ? 13.618 28.706 -41.144 1.00 60.95 354 GLY D CA 1
ATOM 10295 C C . GLY D 1 354 ? 13.124 27.936 -42.353 1.00 68.71 354 GLY D C 1
ATOM 10296 O O . GLY D 1 354 ? 11.915 27.774 -42.546 1.00 72.27 354 GLY D O 1
ATOM 10297 N N . ARG D 1 355 ? 14.065 27.451 -43.157 1.00 73.87 355 ARG D N 1
ATOM 10298 C CA . ARG D 1 355 ? 13.750 26.537 -44.248 1.00 75.74 355 ARG D CA 1
ATOM 10299 C C . ARG D 1 355 ? 13.513 25.146 -43.670 1.00 78.86 355 ARG D C 1
ATOM 10300 O O . ARG D 1 355 ? 12.940 24.271 -44.322 1.00 82.04 355 ARG D O 1
ATOM 10302 N N . GLY D 1 356 ? 13.947 24.971 -42.424 1.00 79.63 356 GLY D N 1
ATOM 10303 C CA . GLY D 1 356 ? 13.863 23.700 -41.709 1.00 81.82 356 GLY D CA 1
ATOM 10304 C C . GLY D 1 356 ? 12.429 23.270 -41.386 1.00 82.02 356 GLY D C 1
ATOM 10305 O O . GLY D 1 356 ? 11.464 23.992 -41.664 1.00 83.50 356 GLY D O 1
ATOM 10306 N N . ALA D 1 357 ? 12.300 22.075 -40.816 1.00 83.80 357 ALA D N 1
ATOM 10307 C CA . ALA D 1 357 ? 11.011 21.582 -40.340 1.00 85.19 357 ALA D CA 1
ATOM 10308 C C . ALA D 1 357 ? 10.786 22.120 -38.929 1.00 85.50 357 ALA D C 1
ATOM 10309 O O . ALA D 1 357 ? 9.650 22.325 -38.499 1.00 83.16 357 ALA D O 1
ATOM 10311 N N . ASP D 1 358 ? 11.892 22.336 -38.217 1.00 85.55 358 ASP D N 1
ATOM 10312 C CA . ASP D 1 358 ? 11.887 23.010 -36.923 1.00 78.90 358 ASP D CA 1
ATOM 10313 C C . ASP D 1 358 ? 12.207 24.493 -37.116 1.00 80.36 358 ASP D C 1
ATOM 10314 O O . ASP D 1 358 ? 13.364 24.874 -37.323 1.00 81.78 358 ASP D O 1
ATOM 10316 N N . THR D 1 359 ? 11.166 25.319 -37.051 1.00 77.45 359 THR D N 1
ATOM 10317 C CA . THR D 1 359 ? 11.255 26.749 -37.342 1.00 69.92 359 THR D CA 1
ATOM 10318 C C . THR D 1 359 ? 11.220 27.587 -36.071 1.00 61.05 359 THR D C 1
ATOM 10319 O O . THR D 1 359 ? 10.828 27.101 -35.009 1.00 62.75 359 THR D O 1
ATOM 10323 N N . ILE D 1 360 ? 11.625 28.848 -36.179 1.00 55.74 360 ILE D N 1
ATOM 10324 C CA . ILE D 1 360 ? 11.642 29.720 -35.015 1.00 54.09 360 ILE D CA 1
ATOM 10325 C C . ILE D 1 360 ? 10.633 30.840 -35.235 1.00 54.04 360 ILE D C 1
ATOM 10326 O O . ILE D 1 360 ? 10.517 31.373 -36.343 1.00 53.53 360 ILE D O 1
ATOM 10331 N N . THR D 1 361 ? 9.903 31.182 -34.174 1.00 50.19 361 THR D N 1
ATOM 10332 C CA . THR D 1 361 ? 8.814 32.155 -34.236 1.00 45.59 361 THR D CA 1
ATOM 10333 C C . THR D 1 361 ? 9.253 33.556 -33.788 1.00 40.61 361 THR D C 1
ATOM 10334 O O . THR D 1 361 ? 9.838 33.714 -32.719 1.00 38.89 361 THR D O 1
ATOM 10338 N N . VAL D 1 362 ? 8.978 34.572 -34.603 1.00 38.73 362 VAL D N 1
ATOM 10339 C CA . VAL D 1 362 ? 9.272 35.947 -34.197 1.00 38.79 362 VAL D CA 1
ATOM 10340 C C . VAL D 1 362 ? 8.069 36.857 -34.404 1.00 34.50 362 VAL D C 1
ATOM 10341 O O . VAL D 1 362 ? 7.073 36.465 -34.996 1.00 31.65 362 VAL D O 1
ATOM 10345 N N . ILE D 1 363 ? 8.188 38.078 -33.903 1.00 32.71 363 ILE D N 1
ATOM 10346 C CA . ILE D 1 363 ? 7.144 39.077 -33.999 1.00 31.51 363 ILE D CA 1
ATOM 10347 C C . ILE D 1 363 ? 7.399 40.032 -35.167 1.00 31.84 363 ILE D C 1
ATOM 10348 O O . ILE D 1 363 ? 8.495 40.553 -35.320 1.00 34.82 363 ILE D O 1
ATOM 10353 N N . ARG D 1 364 ? 6.382 40.241 -35.996 1.00 28.44 364 ARG D N 1
ATOM 10354 C CA . ARG D 1 364 ? 6.480 41.138 -37.144 1.00 29.00 364 ARG D CA 1
ATOM 10355 C C . ARG D 1 364 ? 6.535 42.596 -36.712 1.00 31.06 364 ARG D C 1
ATOM 10356 O O . ARG D 1 364 ? 6.228 42.932 -35.570 1.00 28.83 364 ARG D O 1
ATOM 10364 N N . THR D 1 365 ? 6.899 43.465 -37.648 1.00 30.16 365 THR D N 1
ATOM 10365 C CA . THR D 1 365 ? 6.859 44.902 -37.415 1.00 26.70 365 THR D CA 1
ATOM 10366 C C . THR D 1 365 ? 5.401 45.370 -37.370 1.00 30.76 365 THR D C 1
ATOM 10367 O O . THR D 1 365 ? 4.525 44.782 -38.011 1.00 28.93 365 THR D O 1
ATOM 10371 N N . PRO D 1 366 ? 5.128 46.413 -36.581 1.00 31.96 366 PRO D N 1
ATOM 10372 C CA . PRO D 1 366 ? 3.727 46.730 -36.277 1.00 28.52 366 PRO D CA 1
ATOM 10373 C C . PRO D 1 366 ? 2.880 47.335 -37.424 1.00 32.32 366 PRO D C 1
ATOM 10374 O O . PRO D 1 366 ? 1.706 46.982 -37.512 1.00 28.91 366 PRO D O 1
ATOM 10378 N N . ALA D 1 367 ? 3.424 48.203 -38.274 1.00 29.44 367 ALA D N 1
ATOM 10379 C CA . ALA D 1 367 ? 2.575 48.851 -39.287 1.00 30.89 367 ALA D CA 1
ATOM 10380 C C . ALA D 1 367 ? 2.121 47.903 -40.412 1.00 32.98 367 ALA D C 1
ATOM 10381 O O . ALA D 1 367 ? 2.926 47.144 -40.967 1.00 31.41 367 ALA D O 1
ATOM 10383 N N . ARG D 1 368 ? 0.840 48.002 -40.772 1.00 26.58 368 ARG D N 1
ATOM 10384 C CA . ARG D 1 368 ? 0.222 47.146 -41.798 1.00 30.57 368 ARG D CA 1
ATOM 10385 C C . ARG D 1 368 ? -0.287 47.950 -43.015 1.00 28.08 368 ARG D C 1
ATOM 10386 O O . ARG D 1 368 ? -0.738 49.086 -42.880 1.00 29.28 368 ARG D O 1
ATOM 10394 N N . TYR D 1 369 ? -0.259 47.337 -44.193 1.00 26.62 369 TYR D N 1
ATOM 10395 C CA . TYR D 1 369 ? -0.575 48.035 -45.437 1.00 23.73 369 TYR D CA 1
ATOM 10396 C C . TYR D 1 369 ? -1.489 47.151 -46.258 1.00 26.48 369 TYR D C 1
ATOM 10397 O O . TYR D 1 369 ? -1.320 45.930 -46.262 1.00 27.39 369 TYR D O 1
ATOM 10406 N N . ALA D 1 370 ? -2.438 47.753 -46.973 1.00 26.69 370 ALA D N 1
ATOM 10407 C CA . ALA D 1 370 ? -3.413 46.967 -47.731 1.00 30.15 370 ALA D CA 1
ATOM 10408 C C . ALA D 1 370 ? -2.873 46.445 -49.065 1.00 31.69 370 ALA D C 1
ATOM 10409 O O . ALA D 1 370 ? -3.227 45.343 -49.481 1.00 39.38 370 ALA D O 1
ATOM 10411 N N . SER D 1 371 ? -2.028 47.221 -49.739 1.00 32.12 371 SER D N 1
ATOM 10412 C CA . SER D 1 371 ? -1.594 46.869 -51.099 1.00 31.66 371 SER D CA 1
ATOM 10413 C C . SER D 1 371 ? -0.384 45.924 -51.159 1.00 32.02 371 SER D C 1
ATOM 10414 O O . SER D 1 371 ? -0.004 45.474 -52.234 1.00 34.73 371 SER D O 1
ATOM 10417 N N . PHE D 1 372 ? 0.217 45.622 -50.014 1.00 33.13 372 PHE D N 1
ATOM 10418 C CA . PHE D 1 372 ? 1.328 44.672 -49.958 1.00 30.75 372 PHE D CA 1
ATOM 10419 C C . PHE D 1 372 ? 1.518 44.171 -48.526 1.00 33.60 372 PHE D C 1
ATOM 10420 O O . PHE D 1 372 ? 1.081 44.818 -47.570 1.00 35.79 372 PHE D O 1
ATOM 10428 N N . ARG D 1 373 ? 2.195 43.036 -48.378 1.00 32.58 373 ARG D N 1
ATOM 10429 C CA . ARG D 1 373 ? 2.503 42.494 -47.058 1.00 37.75 373 ARG D CA 1
ATOM 10430 C C . ARG D 1 373 ? 3.870 42.980 -46.593 1.00 35.92 373 ARG D C 1
ATOM 10431 O O . ARG D 1 373 ? 4.884 42.673 -47.214 1.00 37.67 373 ARG D O 1
ATOM 10439 N N . ALA D 1 374 ? 3.891 43.751 -45.507 1.00 36.02 374 ALA D N 1
ATOM 10440 C CA . ALA D 1 374 ? 5.140 44.275 -44.963 1.00 32.00 374 ALA D CA 1
ATOM 10441 C C . ALA D 1 374 ? 5.843 43.222 -44.122 1.00 33.70 374 ALA D C 1
ATOM 10442 O O . ALA D 1 374 ? 6.121 43.444 -42.947 1.00 35.25 374 ALA D O 1
ATOM 10444 N N . VAL D 1 375 ? 6.088 42.063 -44.721 1.00 36.26 375 VAL D N 1
ATOM 10445 C CA . VAL D 1 375 ? 6.824 40.987 -44.070 1.00 40.08 375 VAL D CA 1
ATOM 10446 C C . VAL D 1 375 ? 7.774 40.343 -45.064 1.00 44.88 375 VAL D C 1
ATOM 10447 O O . VAL D 1 375 ? 7.598 40.457 -46.283 1.00 47.11 375 VAL D O 1
ATOM 10451 N N . VAL D 1 376 ? 8.789 39.672 -44.536 1.00 45.07 376 VAL D N 1
ATOM 10452 C CA . VAL D 1 376 ? 9.658 38.845 -45.356 1.00 43.95 376 VAL D CA 1
ATOM 10453 C C . VAL D 1 376 ? 9.843 37.501 -44.662 1.00 46.88 376 VAL D C 1
ATOM 10454 O O . VAL D 1 376 ? 9.899 37.423 -43.431 1.00 47.23 376 VAL D O 1
ATOM 10458 N N . THR D 1 377 ? 9.912 36.441 -45.456 1.00 47.86 377 THR D N 1
ATOM 10459 C CA . THR D 1 377 ? 10.039 35.096 -44.914 1.00 53.74 377 THR D CA 1
ATOM 10460 C C . THR D 1 377 ? 11.488 34.603 -44.824 1.00 49.23 377 THR D C 1
ATOM 10461 O O . THR D 1 377 ? 11.783 33.714 -44.023 1.00 53.56 377 THR D O 1
ATOM 10465 N N . ASP D 1 378 ? 12.381 35.175 -45.634 1.00 47.71 378 ASP D N 1
ATOM 10466 C CA . ASP D 1 378 ? 13.792 34.767 -45.642 1.00 47.34 378 ASP D CA 1
ATOM 10467 C C . ASP D 1 378 ? 14.418 34.746 -44.256 1.00 44.76 378 ASP D C 1
ATOM 10468 O O . ASP D 1 378 ? 14.103 35.589 -43.415 1.00 44.33 378 ASP D O 1
ATOM 10473 N N . PRO D 1 379 ? 15.315 33.780 -44.016 1.00 43.85 379 PRO D N 1
ATOM 10474 C CA . PRO D 1 379 ? 16.076 33.775 -42.765 1.00 39.64 379 PRO D CA 1
ATOM 10475 C C . PRO D 1 379 ? 17.124 34.878 -42.815 1.00 36.28 379 PRO D C 1
ATOM 10476 O O . PRO D 1 379 ? 17.327 35.471 -43.874 1.00 37.77 379 PRO D O 1
ATOM 10480 N N . PRO D 1 380 ? 17.762 35.178 -41.681 1.00 37.07 380 PRO D N 1
ATOM 10481 C CA . PRO D 1 380 ? 18.881 36.116 -41.753 1.00 34.32 380 PRO D CA 1
ATOM 10482 C C . PRO D 1 380 ? 19.975 35.565 -42.636 1.00 33.53 380 PRO D C 1
ATOM 10483 O O . PRO D 1 380 ? 20.057 34.347 -42.788 1.00 35.49 380 PRO D O 1
ATOM 10487 N N . PRO D 1 381 ? 20.796 36.446 -43.223 1.00 33.55 381 PRO D N 1
ATOM 10488 C CA . PRO D 1 381 ? 21.969 35.979 -43.969 1.00 35.24 381 PRO D CA 1
ATOM 10489 C C . PRO D 1 381 ? 23.001 35.398 -43.015 1.00 35.55 381 PRO D C 1
ATOM 10490 O O . PRO D 1 381 ? 23.036 35.806 -41.852 1.00 29.36 381 PRO D O 1
ATOM 10494 N N . THR D 1 382 ? 23.799 34.446 -43.491 1.00 37.98 382 THR D N 1
ATOM 10495 C CA . THR D 1 382 ? 24.991 34.013 -42.768 1.00 34.20 382 THR D CA 1
ATOM 10496 C C . THR D 1 382 ? 26.057 35.099 -42.896 1.00 31.89 382 THR D C 1
ATOM 10497 O O . THR D 1 382 ? 26.059 35.879 -43.856 1.00 32.31 382 THR D O 1
ATOM 10501 N N . ALA D 1 383 ? 26.961 35.157 -41.933 1.00 32.35 383 ALA D N 1
ATOM 10502 C CA . ALA D 1 383 ? 27.986 36.192 -41.931 1.00 34.94 383 ALA D CA 1
ATOM 10503 C C . ALA D 1 383 ? 28.884 36.117 -43.180 1.00 35.64 383 ALA D C 1
ATOM 10504 O O . ALA D 1 383 ? 29.588 35.130 -43.388 1.00 36.25 383 ALA D O 1
ATOM 10506 N N . GLY D 1 384 ? 28.875 37.178 -43.985 1.00 34.63 384 GLY D N 1
ATOM 10507 C CA . GLY D 1 384 ? 29.714 37.263 -45.174 1.00 32.70 384 GLY D CA 1
ATOM 10508 C C . GLY D 1 384 ? 29.185 36.516 -46.390 1.00 32.35 384 GLY D C 1
ATOM 10509 O O . GLY D 1 384 ? 29.906 36.330 -47.378 1.00 34.06 384 GLY D O 1
ATOM 10510 N N . GLU D 1 385 ? 27.925 36.096 -46.323 1.00 29.62 385 GLU D N 1
ATOM 10511 C CA . GLU D 1 385 ? 27.310 35.290 -47.377 1.00 29.81 385 GLU D CA 1
ATOM 10512 C C . GLU D 1 385 ? 27.407 35.927 -48.766 1.00 31.50 385 GLU D C 1
ATOM 10513 O O . GLU D 1 385 ? 27.459 35.222 -49.776 1.00 27.80 385 GLU D O 1
ATOM 10519 N N . HIS D 1 386 ? 27.423 37.256 -48.821 1.00 31.45 386 HIS D N 1
ATOM 10520 C CA . HIS D 1 386 ? 27.412 37.940 -50.111 1.00 32.10 386 HIS D CA 1
ATOM 10521 C C . HIS D 1 386 ? 28.687 38.716 -50.412 1.00 29.96 386 HIS D C 1
ATOM 10522 O O . HIS D 1 386 ? 28.668 39.632 -51.232 1.00 32.79 386 HIS D O 1
ATOM 10529 N N . ASN D 1 387 ? 29.788 38.340 -49.767 1.00 31.49 387 ASN D N 1
ATOM 10530 C CA . ASN D 1 387 ? 31.094 38.941 -50.057 1.00 33.67 387 ASN D CA 1
ATOM 10531 C C . ASN D 1 387 ? 31.418 38.993 -51.543 1.00 33.00 387 ASN D C 1
ATOM 10532 O O . ASN D 1 387 ? 31.774 40.045 -52.065 1.00 35.10 387 ASN D O 1
ATOM 10537 N N . ALA D 1 388 ? 31.251 37.865 -52.226 1.00 33.41 388 ALA D N 1
ATOM 10538 C CA . ALA D 1 388 ? 31.584 37.764 -53.643 1.00 35.04 388 ALA D CA 1
ATOM 10539 C C . ALA D 1 388 ? 30.681 38.636 -54.505 1.00 38.13 388 ALA D C 1
ATOM 10540 O O . ALA D 1 388 ? 31.089 39.111 -55.566 1.00 35.72 388 ALA D O 1
ATOM 10542 N N . VAL D 1 389 ? 29.452 38.838 -54.045 1.00 35.12 389 VAL D N 1
ATOM 10543 C CA . VAL D 1 389 ? 28.477 39.634 -54.779 1.00 32.81 389 VAL D CA 1
ATOM 10544 C C . VAL D 1 389 ? 28.754 41.140 -54.710 1.00 34.24 389 VAL D C 1
ATOM 10545 O O . VAL D 1 389 ? 28.657 41.840 -55.716 1.00 39.86 389 VAL D O 1
ATOM 10549 N N . PHE D 1 390 ? 29.126 41.639 -53.536 1.00 34.49 390 PHE D N 1
ATOM 10550 C CA . PHE D 1 390 ? 29.205 43.084 -53.336 1.00 31.44 390 PHE D CA 1
ATOM 10551 C C . PHE D 1 390 ? 30.603 43.661 -53.114 1.00 37.57 390 PHE D C 1
ATOM 10552 O O . PHE D 1 390 ? 30.781 44.872 -53.212 1.00 42.27 390 PHE D O 1
ATOM 10560 N N . LEU D 1 391 ? 31.585 42.832 -52.775 1.00 36.58 391 LEU D N 1
ATOM 10561 C CA . LEU D 1 391 ? 32.936 43.357 -52.541 1.00 39.91 391 LEU D CA 1
ATOM 10562 C C . LEU D 1 391 ? 33.781 43.344 -53.813 1.00 44.78 391 LEU D C 1
ATOM 10563 O O . LEU D 1 391 ? 33.910 42.313 -54.468 1.00 45.40 391 LEU D O 1
ATOM 10568 N N . ALA D 1 392 ? 34.338 44.502 -54.163 1.00 54.66 392 ALA D N 1
ATOM 10569 C CA . ALA D 1 392 ? 35.213 44.631 -55.329 1.00 60.40 392 ALA D CA 1
ATOM 10570 C C . ALA D 1 392 ? 36.573 43.964 -55.091 1.00 62.34 392 ALA D C 1
ATOM 10571 O O . ALA D 1 392 ? 37.281 43.600 -56.038 1.00 68.14 392 ALA D O 1
#

Foldseek 3Di:
DFAFPAAPAEEEQADDWFQSLQLVQLNVLRHYAYEYEAEPPGGPLQVPFDDDPPDPTHSVGPWPRFFNYHAAYDHLQDPVRLVLVLVLLLSHQEYEDEDFPPVCVVSQNDPVSNCVNHVNYAYEYEAAQFPPDDVRRDHDAQQVLLVVLPVQPPDDDPVRDRDTPPDRCLSHQSNVVSSVQVVVQVVCCVPPVHHYYYYTHSNVSSNVVCVVVVVVVVPVFPPAAWADALAAIKGFGQGPLVRVCVLCVLLPHNVQCPPPCRVHGVSCVVSVVVVSVVSRVSRHPDHNVVVQVSSVVVPTDMDHPDDPVVQCVDPVNVVQVQWAAAVHDIDGDDPDADDRDGSHDRGTGYDHNNCNVPRD/DFDFPAAPAEEEQADDWFQRLQLVLLVVLRHYAYEYEAEQVGGPCVVPPPSPTPFQRFFRYHYAYDDLQDVVVLVLVLVLLLSHQEYEEEDFPPVCVVSLNDPCSNCVNPVNYAYEYEAAQWPPDDVRRDHDAQQVLLVVLPVQPPDADPVRDRDTDPDRPLSNQNSVVSSVQVVVQVVCCVPVVHRYYHYTHSNVSSCVVCVVVVVCVVPPFPDAAWADALAAIKGFDQGPLVRVCVLCVLLPHNVQCPPPQRVHGVSCVVPVVVVRVVSNVSRHVDHNVVVVVSSVVVPTDMDGPDDPVRLCVDPVNVVQVFWDWEDDDPPTDIDGDDPDADDSDGSDDRGTGYDHRNCNPVRD/DFDFPAAPAEEEQADDWFQSLQLVLLCVLRHYAYEYEAEPQGDPCCVPPVCHSVGPWPRFFRYHAAYDHLQDPQRLVLVLVLLQSHQEYEDEDFPPVCVVSCNDPCSNCVNHVNYAYEYEAAQFPPDDVRRDHDAQQVLLVVLPVQPPDDDPVRDGDGPPDRVLRHQSNVVRSVQVVVQVVCCVPPVHRYYHYTHSNVSSCVVCVVVVVCVVPVCPPAAWADALAAIKGFDQLPLVSVCVLCVLLPHNVQCVPPCRPDSVSCVVPVPVVRVVSRVSRHVDYNVVVQVSQVVVPTDMDHPDDPVVQCVDPVNVVQVQWDPLVPIDGDDPDADDSDGSDHSGTGDRHNNCNVPRGDD/DDDFPAAPAEEEQADDDFQSLQLVQLSVLRHYAYEYEAEQVGGPCVVPCNPWQRFFPYHAAYDHLQDPQVLVQVLVLLLSHQEYEHEDFPPVCVVSQNDPCSNCVNPVRHAYEYEAAQFNPDDVRRDHDAQQVLLVVLPVQPPDADPVNDRDTDPDRVLRNQNNVVSSVQVVVQVVCCVPVVHHYYHYTHSNVSSCVVCVVVVVVVVVAPPAQWADALAAIKTFDQLPQVSVCVLCVLLPHNVQCVPPCRVDSVSCHVPVVVVRVVSNVSRHVDHNVVVQVSSVVVPTDMDGPDDPVVLCVDPVNVVQVQWDWEDPDPDTDIDGDDPDADDRDGSDDHGTRYDHRNCNVPRGD

Nearest PDB structures (foldseek):
  5yx6-assembly1_B  TM=1.003E+00  e=7.936E-78  Mycobacterium tuberculosis H37Rv
  5yx6-assembly1_A  TM=9.859E-01  e=2.254E-71  Mycobacterium tuberculosis H37Rv
  5yiy-assembly1_B  TM=9.830E-01  e=8.939E-72  Mycobacterium tuberculosis H37Rv
  5yx6-assembly2_C  TM=9.886E-01  e=1.688E-69  Mycobacterium tuberculosis H37Rv
  5yit-assembly3_E-2  TM=9.947E-01  e=1.313E-63  Mycobacterium tuberculosis H37Rv

Solvent-accessible surface area: 53740 Å² total; per-residue (Å²): 152,85,44,40,0,1,60,75,13,56,1,0,0,5,4,82,100,11,8,1,0,16,0,0,1,4,0,9,3,3,22,8,47,1,0,2,11,6,62,79,75,13,8,73,10,42,143,94,69,38,122,8,109,89,105,110,79,1,18,9,87,7,24,15,18,1,4,21,7,71,0,0,31,10,62,31,113,61,128,133,3,15,60,32,1,22,135,9,3,60,79,5,26,0,0,0,2,36,45,140,47,40,43,0,81,93,44,32,2,1,21,119,55,4,70,93,111,16,108,90,0,0,0,0,26,6,18,12,0,10,34,65,24,106,79,0,51,48,48,18,55,12,39,1,0,11,1,15,0,0,3,15,22,61,9,87,20,87,79,55,74,23,10,35,16,44,1,45,1,0,18,12,4,0,0,10,1,1,0,4,0,0,0,0,1,2,0,1,32,76,76,50,66,44,12,2,24,0,78,2,6,16,1,4,2,0,0,13,3,0,23,28,47,0,12,74,84,26,55,153,88,47,1,10,34,4,4,136,12,65,98,46,42,0,0,2,0,0,61,39,81,72,55,3,78,86,1,0,132,43,12,54,51,76,80,1,33,86,34,92,90,0,50,60,59,81,31,3,58,90,44,35,75,86,3,50,52,40,2,47,130,11,2,58,92,80,43,2,81,86,6,21,130,56,0,55,88,58,36,7,20,2,2,52,24,28,58,31,48,97,0,19,122,19,67,7,9,77,40,0,90,2,44,30,86,3,87,111,30,20,0,18,17,16,4,7,68,22,76,39,9,64,12,42,28,104,73,74,27,6,91,41,12,96,29,48,110,97,31,66,151,84,42,38,0,0,57,79,15,52,2,0,0,6,6,95,95,26,8,0,2,15,0,0,1,4,0,7,2,3,22,9,48,1,0,8,13,6,56,81,77,11,20,85,19,68,86,61,91,176,22,44,30,14,20,16,14,3,3,26,6,72,0,0,29,9,64,28,111,58,104,136,4,60,59,34,2,14,140,8,2,63,77,4,25,0,0,0,1,34,48,129,41,24,36,0,81,183,34,18,1,1,20,118,57,4,68,88,111,17,102,92,0,0,0,0,24,5,14,9,1,8,33,68,24,109,78,0,50,46,46,21,48,10,40,2,0,12,2,13,0,0,4,16,24,62,10,86,22,86,85,52,76,23,12,38,17,42,2,52,1,0,15,12,4,0,0,10,2,0,0,4,0,0,0,0,0,2,0,0,38,74,77,51,64,47,10,2,23,0,65,2,4,12,1,2,3,0,0,14,5,0,27,20,33,0,2,51,88,42,20,80,92,38,0,15,33,3,3,128,18,66,59,50,39,0,0,1,3,0,60,65,79,62,50,4,80,82,1,0,133,44,12,51,44,76,79,0,35,86,36,94,82,0,51,56,64,70,28,3,42,133,42,133,68,80,3,44,64,37,2,40,130,12,1,57,92,82,39,2,84,89,6,22,66,60,0,58,87,52,50,7,34,1,2,50,23,27,59,28,51,98,0,25,121,20,79,6,11,79,41,0,93,2,46,24,91,11,54,225,71,83,145,40,66,17,0,16,23,17,4,8,68,23,79,40,9,68,16,59,25,82,48,81,26,6,90,50,13,97,38,50,104,78,37,68,149,90,44,36,0,3,58,76,14,58,2,0,0,2,3,78,95,10,4,1,0,15,0,0,1,5,1,7,3,3,21,8,54,1,0,1,9,4,54,88,73,14,10,86,18,39,142,47,72,112,135,35,21,23,92,8,26,13,14,1,2,24,7,73,0,0,22,10,63,33,117,59,127,130,4,15,87,26,1,22,42,7,2,61,76,5,26,0,0,0,2,34,45,137,42,38,42,1,77,93,48,34,1,1,18,120,54,3,68,94,118,12,105,93,0,0,0,0,30,4,14,11,1,10,35,68,24,101,77,0,53,45,41,20,52,11,38,1,0,10,2,14,0,0,3,16,24,66,10,81,19,86,68,54,75,24,12,39,14,42,0,42,0,0,16,8,5,0,0,11,1,0,0,4,0,0,0,0,0,3,0,1,34,79,76,52,65,48,14,2,24,0,70,2,5,22,1,3,2,0,0,15,2,0,16,28,37,0,14,70,65,29,63,141,85,28,0,14,31,3,4,105,20,61,99,46,46,0,0,2,1,0,65,68,96,149,40,7,88,65,1,0,126,45,12,52,47,71,86,1,24,155,35,166,70,0,52,60,75,65,27,4,45,130,40,126,67,85,2,42,59,37,1,29,128,12,1,58,102,21,43,2,90,99,19,22,68,69,0,59,86,52,48,8,31,2,3,52,23,28,57,32,47,94,0,21,122,20,81,7,11,78,42,0,73,3,50,18,94,41,146,26,20,0,14,18,16,4,8,68,24,80,37,7,159,11,27,22,84,77,88,29,6,92,39,13,98,27,46,103,103,28,32,55,147,195,80,48,37,0,1,56,77,14,58,2,0,0,4,4,79,88,16,7,1,0,13,0,0,0,4,0,7,3,2,22,8,61,1,0,1,12,7,50,90,65,10,5,77,13,61,133,114,130,120,15,28,11,11,0,2,26,7,72,0,0,24,12,63,30,113,57,115,134,4,62,90,31,2,19,42,8,2,65,77,5,25,0,0,0,4,34,48,136,38,38,42,1,78,95,38,19,1,1,20,112,58,3,76,87,111,15,105,92,0,0,0,0,29,5,14,9,1,8,34,70,24,111,80,0,50,44,45,18,48,11,39,2,0,13,2,15,0,0,3,17,23,58,11,90,20,80,115,52,75,23,8,36,18,41,2,52,3,0,17,6,5,0,0,10,1,1,0,4,0,0,0,0,1,2,0,1,36,77,78,51,64,51,12,3,20,0,66,1,4,13,1,2,2,0,0,13,2,0,23,21,32,0,4,74,88,35,110,87,42,0,12,29,2,2,110,22,63,95,45,51,0,0,1,2,0,61,68,74,65,49,3,80,87,2,0,132,44,10,51,51,77,75,0,34,87,34,94,97,0,51,56,66,77,30,3,42,137,34,126,58,81,3,42,57,36,3,28,130,12,1,58,91,73,42,3,70,86,4,19,115,56,0,57,90,51,46,6,34,1,2,47,22,23,59,29,142,90,0,24,103,24,80,8,9,79,39,0,78,2,44,24,90,7,37,113,48,116,98,51,81,18,0,12,18,15,5,8,71,22,77,38,8,159,11,23,24,99,80,71,24,7,89,46,13,100,25,49,103,100,26,37,111

Radius of gyration: 37.15 Å; Cα contacts (8 Å, |Δi|>4): 3086; chains: 4; bounding box: 97×107×61 Å

InterPro domains:
  IPR003673 CoA-transferase family III [PF02515] (10-387)
  IPR023606 CoA-transferase family III domain 1 superfamily [G3DSA:3.40.50.10540] (9-392)
  IPR023606 CoA-transferase family III domain 1 superfamily [SSF89796] (8-389)
  IPR044855 CoA-transferase family III domain 3 superfamily [G3DSA:3.30.1540.10] (246-340)
  IPR050483 CoA-transferase III domain-containing protein [PTHR48207] (3-389)